Protein AF-0000000076576429 (afdb_homodimer)

Structure (mmCIF, N/CA/C/O backbone):
data_AF-0000000076576429-model_v1
#
loop_
_entity.id
_entity.type
_entity.pdbx_description
1 polymer 'Strictosidine synthase conserved region domain-containing protein'
#
loop_
_atom_site.group_PDB
_atom_site.id
_atom_site.type_symbol
_atom_site.label_atom_id
_atom_site.label_alt_id
_atom_site.label_comp_id
_atom_site.label_asym_id
_atom_site.label_entity_id
_atom_site.label_seq_id
_atom_site.pdbx_PDB_ins_code
_atom_site.Cartn_x
_atom_site.Cartn_y
_atom_site.Cartn_z
_atom_site.occupancy
_atom_site.B_iso_or_equiv
_atom_site.auth_seq_id
_atom_site.auth_comp_id
_atom_site.auth_asym_id
_atom_site.auth_atom_id
_atom_site.pdbx_PDB_model_num
ATOM 1 N N . MET A 1 1 ? 5.703 -32.75 40.812 1 43.19 1 MET A N 1
ATOM 2 C CA . MET A 1 1 ? 4.398 -32.125 41.062 1 43.19 1 MET A CA 1
ATOM 3 C C . MET A 1 1 ? 4.242 -30.859 40.219 1 43.19 1 MET A C 1
ATOM 5 O O . MET A 1 1 ? 3.201 -30.641 39.594 1 43.19 1 MET A O 1
ATOM 9 N N . ILE A 1 2 ? 5.242 -30.125 40.125 1 44.12 2 ILE A N 1
ATOM 10 C CA . ILE A 1 2 ? 5.215 -28.875 39.375 1 44.12 2 ILE A CA 1
ATOM 11 C C . ILE A 1 2 ? 5.219 -29.188 37.875 1 44.12 2 ILE A C 1
ATOM 13 O O . ILE A 1 2 ? 4.469 -28.578 37.094 1 44.12 2 ILE A O 1
ATOM 17 N N . ALA A 1 3 ? 5.945 -30.141 37.562 1 50.12 3 ALA A N 1
ATOM 18 C CA . ALA A 1 3 ? 6 -30.531 36.156 1 50.12 3 ALA A CA 1
ATOM 19 C C . ALA A 1 3 ? 4.66 -31.094 35.688 1 50.12 3 ALA A C 1
ATOM 21 O O . ALA A 1 3 ? 4.203 -30.781 34.594 1 50.12 3 ALA A O 1
ATOM 22 N N . ALA A 1 4 ? 4.121 -31.875 36.469 1 50.88 4 ALA A N 1
ATOM 23 C CA . ALA A 1 4 ? 2.797 -32.406 36.156 1 50.88 4 ALA A CA 1
ATOM 24 C C . ALA A 1 4 ? 1.758 -31.297 36.094 1 50.88 4 ALA A C 1
ATOM 26 O O . ALA A 1 4 ? 0.893 -31.297 35.219 1 50.88 4 ALA A O 1
ATOM 27 N N . ALA A 1 5 ? 1.885 -30.344 36.906 1 49 5 ALA A N 1
ATOM 28 C CA . ALA A 1 5 ? 0.954 -29.219 36.938 1 49 5 ALA A CA 1
ATOM 29 C C . ALA A 1 5 ? 1.149 -28.328 35.719 1 49 5 ALA A C 1
ATOM 31 O O . ALA A 1 5 ? 0.177 -27.906 35.094 1 49 5 ALA A O 1
ATOM 32 N N . ALA A 1 6 ? 2.373 -28.156 35.469 1 51.97 6 ALA A N 1
ATOM 33 C CA . ALA A 1 6 ? 2.682 -27.391 34.25 1 51.97 6 ALA A CA 1
ATOM 34 C C . ALA A 1 6 ? 2.156 -28.109 33.031 1 51.97 6 ALA A C 1
ATOM 36 O O . ALA A 1 6 ? 1.621 -27.469 32.094 1 51.97 6 ALA A O 1
ATOM 37 N N . GLY A 1 7 ? 2.363 -29.328 33.062 1 49.78 7 GLY A N 1
ATOM 38 C CA . GLY A 1 7 ? 1.815 -30.141 31.969 1 49.78 7 GLY A CA 1
ATOM 39 C C . GLY A 1 7 ? 0.304 -30.062 31.875 1 49.78 7 GLY A C 1
ATOM 40 O O . GLY A 1 7 ? -0.246 -29.953 30.781 1 49.78 7 GLY A O 1
ATOM 41 N N . ALA A 1 8 ? -0.265 -30.125 33.031 1 54.22 8 ALA A N 1
ATOM 42 C CA . ALA A 1 8 ? -1.723 -30.047 33.062 1 54.22 8 ALA A CA 1
ATOM 43 C C . ALA A 1 8 ? -2.207 -28.672 32.594 1 54.22 8 ALA A C 1
ATOM 45 O O . ALA A 1 8 ? -3.197 -28.578 31.859 1 54.22 8 ALA A O 1
ATOM 46 N N . VAL A 1 9 ? -1.58 -27.703 33.031 1 51.47 9 VAL A N 1
ATOM 47 C CA . VAL A 1 9 ? -1.921 -26.344 32.594 1 51.47 9 VAL A CA 1
ATOM 48 C C . VAL A 1 9 ? -1.703 -26.219 31.094 1 51.47 9 VAL A C 1
ATOM 50 O O . VAL A 1 9 ? -2.545 -25.656 30.391 1 51.47 9 VAL A O 1
ATOM 53 N N . LEU A 1 10 ? -0.595 -26.734 30.734 1 53.44 10 LEU A N 1
ATOM 54 C CA . LEU A 1 10 ? -0.336 -26.719 29.297 1 53.44 10 LEU A CA 1
ATOM 55 C C . LEU A 1 10 ? -1.405 -27.516 28.547 1 53.44 10 LEU A C 1
ATOM 57 O O . LEU A 1 10 ? -1.89 -27.062 27.5 1 53.44 10 LEU A O 1
ATOM 61 N N . LEU A 1 11 ? -1.651 -28.672 29.172 1 55.16 11 LEU A N 1
ATOM 62 C CA . LEU A 1 11 ? -2.707 -29.469 28.562 1 55.16 11 LEU A CA 1
ATOM 63 C C . LEU A 1 11 ? -4.035 -28.734 28.578 1 55.16 11 LEU A C 1
ATOM 65 O O . LEU A 1 11 ? -4.785 -28.766 27.609 1 55.16 11 LEU A O 1
ATOM 69 N N . ALA A 1 12 ? -4.352 -28.109 29.688 1 52.97 12 ALA A N 1
ATOM 70 C CA . ALA A 1 12 ? -5.59 -27.344 29.797 1 52.97 12 ALA A CA 1
ATOM 71 C C . ALA A 1 12 ? -5.598 -26.188 28.812 1 52.97 12 ALA A C 1
ATOM 73 O O . ALA A 1 12 ? -6.625 -25.906 28.172 1 52.97 12 ALA A O 1
ATOM 74 N N . LEU A 1 13 ? -4.477 -25.609 28.75 1 53.78 13 LEU A N 1
ATOM 75 C CA . LEU A 1 13 ? -4.371 -24.516 27.797 1 53.78 13 LEU A CA 1
ATOM 76 C C . LEU A 1 13 ? -4.531 -25.031 26.359 1 53.78 13 LEU A C 1
ATOM 78 O O . LEU A 1 13 ? -5.215 -24.406 25.547 1 53.78 13 LEU A O 1
ATOM 82 N N . LEU A 1 14 ? -4.004 -26.219 26.203 1 56.22 14 LEU A N 1
ATOM 83 C CA . LEU A 1 14 ? -4.113 -26.844 24.891 1 56.22 14 LEU A CA 1
ATOM 84 C C . LEU A 1 14 ? -5.555 -27.219 24.578 1 56.22 14 LEU A C 1
ATOM 86 O O . LEU A 1 14 ? -6.027 -27.016 23.453 1 56.22 14 LEU A O 1
ATOM 90 N N . VAL A 1 15 ? -6.16 -27.766 25.625 1 54.12 15 VAL A N 1
ATOM 91 C CA . VAL A 1 15 ? -7.57 -28.109 25.484 1 54.12 15 VAL A CA 1
ATOM 92 C C . VAL A 1 15 ? -8.398 -26.844 25.281 1 54.12 15 VAL A C 1
ATOM 94 O O . VAL A 1 15 ? -9.297 -26.828 24.438 1 54.12 15 VAL A O 1
ATOM 97 N N . ALA A 1 16 ? -8.047 -25.844 26.031 1 53.28 16 ALA A N 1
ATOM 98 C CA . ALA A 1 16 ? -8.789 -24.578 25.906 1 53.28 16 ALA A CA 1
ATOM 99 C C . ALA A 1 16 ? -8.609 -23.969 24.531 1 53.28 16 ALA A C 1
ATOM 101 O O . ALA A 1 16 ? -9.555 -23.422 23.953 1 53.28 16 ALA A O 1
ATOM 102 N N . VAL A 1 17 ? -7.496 -24.125 24.094 1 52.84 17 VAL A N 1
ATOM 103 C CA . VAL A 1 17 ? -7.234 -23.641 22.734 1 52.84 17 VAL A CA 1
ATOM 104 C C . VAL A 1 17 ? -8.016 -24.469 21.734 1 52.84 17 VAL A C 1
ATOM 106 O O . VAL A 1 17 ? -8.648 -23.922 20.812 1 52.84 17 VAL A O 1
ATOM 109 N N . GLU A 1 18 ? -8.055 -25.781 22.016 1 56.34 18 GLU A N 1
ATOM 110 C CA . GLU A 1 18 ? -8.758 -26.688 21.109 1 56.34 18 GLU A CA 1
ATOM 111 C C . GLU A 1 18 ? -10.258 -26.422 21.125 1 56.34 18 GLU A C 1
ATOM 113 O O . GLU A 1 18 ? -10.922 -26.516 20.094 1 56.34 18 GLU A O 1
ATOM 118 N N . LEU A 1 19 ? -10.617 -26.062 22.297 1 51.12 19 LEU A N 1
ATOM 119 C CA . LEU A 1 19 ? -12.047 -25.828 22.453 1 51.12 19 LEU A CA 1
ATOM 120 C C . LEU A 1 19 ? -12.422 -24.391 22.078 1 51.12 19 LEU A C 1
ATOM 122 O O . LEU A 1 19 ? -13.586 -24.016 22.172 1 51.12 19 LEU A O 1
ATOM 126 N N . GLY A 1 20 ? -11.453 -23.641 21.609 1 51.69 20 GLY A N 1
ATOM 127 C CA . GLY A 1 20 ? -11.703 -22.281 21.141 1 51.69 20 GLY A CA 1
ATOM 128 C C . GLY A 1 20 ? -11.945 -21.297 22.25 1 51.69 20 GLY A C 1
ATOM 129 O O . GLY A 1 20 ? -12.539 -20.234 22.031 1 51.69 20 GLY A O 1
ATOM 130 N N . GLN A 1 21 ? -11.742 -21.578 23.453 1 48.75 21 GLN A N 1
ATOM 131 C CA . GLN A 1 21 ? -12.078 -20.75 24.594 1 48.75 21 GLN A CA 1
ATOM 132 C C . GLN A 1 21 ? -11.023 -19.672 24.828 1 48.75 21 GLN A C 1
ATOM 134 O O . GLN A 1 21 ? -11.289 -18.656 25.484 1 48.75 21 GLN A O 1
ATOM 139 N N . VAL A 1 22 ? -9.922 -19.891 24.375 1 48.19 22 VAL A N 1
ATOM 140 C CA . VAL A 1 22 ? -8.859 -18.922 24.531 1 48.19 22 VAL A CA 1
ATOM 141 C C . VAL A 1 22 ? -8.422 -18.391 23.172 1 48.19 22 VAL A C 1
ATOM 143 O O . VAL A 1 22 ? -8.016 -19.172 22.297 1 48.19 22 VAL A O 1
ATOM 146 N N . PRO A 1 23 ? -8.797 -17.141 23 1 52.28 23 PRO A N 1
ATOM 147 C CA . PRO A 1 23 ? -8.242 -16.578 21.766 1 52.28 23 PRO A CA 1
ATOM 148 C C . PRO A 1 23 ? -6.723 -16.703 21.703 1 52.28 23 PRO A C 1
ATOM 150 O O . PRO A 1 23 ? -6.031 -16.453 22.688 1 52.28 23 PRO A O 1
ATOM 153 N N . VAL A 1 24 ? -6.277 -17.703 20.922 1 48.22 24 VAL A N 1
ATOM 154 C CA . VAL A 1 24 ? -4.836 -17.797 20.703 1 48.22 24 VAL A CA 1
ATOM 155 C C . VAL A 1 24 ? -4.402 -16.797 19.641 1 48.22 24 VAL A C 1
ATOM 157 O O . VAL A 1 24 ? -5.008 -16.719 18.578 1 48.22 24 VAL A O 1
ATOM 160 N N . ARG A 1 25 ? -3.643 -15.938 20.141 1 53.28 25 ARG A N 1
ATOM 161 C CA . ARG A 1 25 ? -3.027 -14.992 19.219 1 53.28 25 ARG A CA 1
ATOM 162 C C . ARG A 1 25 ? -2.129 -15.703 18.203 1 53.28 25 ARG A C 1
ATOM 164 O O . ARG A 1 25 ? -1.269 -16.5 18.594 1 53.28 25 ARG A O 1
ATOM 171 N N . LEU A 1 26 ? -2.654 -15.719 16.922 1 52.88 26 LEU A N 1
ATOM 172 C CA . LEU A 1 26 ? -1.774 -16.234 15.875 1 52.88 26 LEU A CA 1
ATOM 173 C C . LEU A 1 26 ? -0.522 -15.375 15.742 1 52.88 26 LEU A C 1
ATOM 175 O O . LEU A 1 26 ? -0.551 -14.18 16.047 1 52.88 26 LEU A O 1
ATOM 179 N N . PRO A 1 27 ? 0.664 -16.094 15.578 1 50.97 27 PRO A N 1
ATOM 180 C CA . PRO A 1 27 ? 1.959 -15.414 15.625 1 50.97 27 PRO A CA 1
ATOM 181 C C . PRO A 1 27 ? 2.059 -14.273 14.609 1 50.97 27 PRO A C 1
ATOM 183 O O . PRO A 1 27 ? 2.986 -13.469 14.672 1 50.97 27 PRO A O 1
ATOM 186 N N . PHE A 1 28 ? 1.238 -14.273 13.469 1 57.56 28 PHE A N 1
ATOM 187 C CA . PHE A 1 28 ? 1.43 -13.273 12.43 1 57.56 28 PHE A CA 1
ATOM 188 C C . PHE A 1 28 ? 0.095 -12.867 11.812 1 57.56 28 PHE A C 1
ATOM 190 O O . PHE A 1 28 ? -0.851 -13.656 11.797 1 57.56 28 PHE A O 1
ATOM 197 N N . PRO A 1 29 ? 0.145 -11.805 11.062 1 54.5 29 PRO A N 1
ATOM 198 C CA . PRO A 1 29 ? 0.765 -10.5 11.312 1 54.5 29 PRO A CA 1
ATOM 199 C C . PRO A 1 29 ? 0.392 -9.93 12.68 1 54.5 29 PRO A C 1
ATOM 201 O O . PRO A 1 29 ? -0.691 -10.211 13.195 1 54.5 29 PRO A O 1
ATOM 204 N N . PRO A 1 30 ? 1.277 -9.453 13.336 1 46.16 30 PRO A N 1
ATOM 205 C CA . PRO A 1 30 ? 0.978 -8.906 14.656 1 46.16 30 PRO A CA 1
ATOM 206 C C . PRO A 1 30 ? -0.176 -7.906 14.633 1 46.16 30 PRO A C 1
ATOM 208 O O . PRO A 1 30 ? -0.297 -7.121 13.688 1 46.16 30 PRO A O 1
ATOM 211 N N . GLY A 1 31 ? -1.103 -7.965 15.492 1 46.53 31 GLY A N 1
ATOM 212 C CA . GLY A 1 31 ? -2.141 -6.977 15.734 1 46.53 31 GLY A CA 1
ATOM 213 C C . GLY A 1 31 ? -3.475 -7.348 15.117 1 46.53 31 GLY A C 1
ATOM 214 O O . GLY A 1 31 ? -4.496 -6.715 15.398 1 46.53 31 GLY A O 1
ATOM 215 N N . VAL A 1 32 ? -3.23 -8.203 14.133 1 54.66 32 VAL A N 1
ATOM 216 C CA . VAL A 1 32 ? -4.508 -8.609 13.555 1 54.66 32 VAL A CA 1
ATOM 217 C C . VAL A 1 32 ? -5.02 -9.859 14.273 1 54.66 32 VAL A C 1
ATOM 219 O O . VAL A 1 32 ? -4.27 -10.812 14.477 1 54.66 32 VAL A O 1
ATOM 222 N N . GLU A 1 33 ? -6.043 -9.617 14.898 1 57.88 33 GLU A N 1
ATOM 223 C CA . GLU A 1 33 ? -6.676 -10.773 15.531 1 57.88 33 GLU A CA 1
ATOM 224 C C . GLU A 1 33 ? -7.504 -11.57 14.523 1 57.88 33 GLU A C 1
ATOM 226 O O . GLU A 1 33 ? -8.297 -11 13.781 1 57.88 33 GLU A O 1
ATOM 231 N N . TYR A 1 34 ? -6.898 -12.742 14.328 1 63.47 34 TYR A N 1
ATOM 232 C CA . TYR A 1 34 ? -7.695 -13.625 13.484 1 63.47 34 TYR A CA 1
ATOM 233 C C . TYR A 1 34 ? -8.492 -14.609 14.336 1 63.47 34 TYR A C 1
ATOM 235 O O . TYR A 1 34 ? -8.039 -15.039 15.398 1 63.47 34 TYR A O 1
ATOM 243 N N . ASP A 1 35 ? -9.703 -14.742 13.844 1 63.16 35 ASP A N 1
ATOM 244 C CA . ASP A 1 35 ? -10.516 -15.766 14.492 1 63.16 35 ASP A CA 1
ATOM 245 C C . ASP A 1 35 ? -9.992 -17.172 14.18 1 63.16 35 ASP A C 1
ATOM 247 O O . ASP A 1 35 ? -9.969 -17.578 13.023 1 63.16 35 ASP A O 1
ATOM 251 N N . TYR A 1 36 ? -9.586 -17.844 15.227 1 65.06 36 TYR A N 1
ATOM 252 C CA . TYR A 1 36 ? -9.07 -19.188 15 1 65.06 36 TYR A CA 1
ATOM 253 C C . TYR A 1 36 ? -10.094 -20.234 15.398 1 65.06 36 TYR A C 1
ATOM 255 O O . TYR A 1 36 ? -9.852 -21.438 15.266 1 65.06 36 TYR A O 1
ATOM 263 N N . MET A 1 37 ? -11.188 -19.781 15.742 1 67.06 37 MET A N 1
ATOM 264 C CA . MET A 1 37 ? -12.18 -20.734 16.219 1 67.06 37 MET A CA 1
ATOM 265 C C . MET A 1 37 ? -13.172 -21.094 15.117 1 67.06 37 MET A C 1
ATOM 267 O O . MET A 1 37 ? -14.047 -21.938 15.312 1 67.06 37 MET A O 1
ATOM 271 N N . ALA A 1 38 ? -12.883 -20.531 14.094 1 76.88 38 ALA A N 1
ATOM 272 C CA . ALA A 1 38 ? -13.82 -20.797 13.008 1 76.88 38 ALA A CA 1
ATOM 273 C C . ALA A 1 38 ? -13.719 -22.234 12.523 1 76.88 38 ALA A C 1
ATOM 275 O O . ALA A 1 38 ? -12.633 -22.828 12.562 1 76.88 38 ALA A O 1
ATOM 276 N N . GLU A 1 39 ? -14.875 -22.828 12.148 1 84.12 39 GLU A N 1
ATOM 277 C CA . GLU A 1 39 ? -14.891 -24.172 11.555 1 84.12 39 GLU A CA 1
ATOM 278 C C . GLU A 1 39 ? -14.57 -24.109 10.062 1 84.12 39 GLU A C 1
ATOM 280 O O . GLU A 1 39 ? -15.055 -23.234 9.352 1 84.12 39 GLU A O 1
ATOM 285 N N . PRO A 1 40 ? -13.688 -25.062 9.719 1 89.81 40 PRO A N 1
ATOM 286 C CA . PRO A 1 40 ? -13.406 -25.078 8.281 1 89.81 40 PRO A CA 1
ATOM 287 C C . PRO A 1 40 ? -14.625 -25.469 7.453 1 89.81 40 PRO A C 1
ATOM 289 O O . PRO A 1 40 ? -15.523 -26.172 7.949 1 89.81 40 PRO A O 1
ATOM 292 N N . PRO A 1 41 ? -14.68 -24.984 6.227 1 92.5 41 PRO A N 1
ATOM 293 C CA . PRO A 1 41 ? -15.75 -25.469 5.355 1 92.5 41 PRO A CA 1
ATOM 294 C C . PRO A 1 41 ? -15.781 -27 5.277 1 92.5 41 PRO A C 1
ATOM 296 O O . PRO A 1 41 ? -14.734 -27.641 5.258 1 92.5 41 PRO A O 1
ATOM 299 N N . PRO A 1 42 ? -17 -27.516 5.199 1 91.25 42 PRO A N 1
ATOM 300 C CA . PRO A 1 42 ? -17.125 -28.969 5.207 1 91.25 42 PRO A CA 1
ATOM 301 C C . PRO A 1 42 ? -16.359 -29.641 4.066 1 91.25 42 PRO A C 1
ATOM 303 O O . PRO A 1 42 ? -16.406 -29.156 2.928 1 91.25 42 PRO A O 1
ATOM 306 N N . GLY A 1 43 ? -15.648 -30.656 4.379 1 91 43 GLY A N 1
ATOM 307 C CA . GLY A 1 43 ? -15.023 -31.5 3.373 1 91 43 GLY A CA 1
ATOM 308 C C . GLY A 1 43 ? -13.68 -30.969 2.9 1 91 43 GLY A C 1
ATOM 309 O O . GLY A 1 43 ? -13.047 -31.578 2.031 1 91 43 GLY A O 1
ATOM 310 N N . THR A 1 44 ? -13.219 -29.922 3.506 1 93.69 44 THR A N 1
ATOM 311 C CA . THR A 1 44 ? -11.984 -29.344 3.008 1 93.69 44 THR A CA 1
ATOM 312 C C . THR A 1 44 ? -10.781 -29.812 3.822 1 93.69 44 THR A C 1
ATOM 314 O O . THR A 1 44 ? -9.641 -29.703 3.383 1 93.69 44 THR A O 1
ATOM 317 N N . LEU A 1 45 ? -11.031 -30.312 4.961 1 92.81 45 LEU A N 1
ATOM 318 C CA . LEU A 1 45 ? -9.992 -30.875 5.809 1 92.81 45 LEU A CA 1
ATOM 319 C C . LEU A 1 45 ? -10.344 -32.312 6.23 1 92.81 45 LEU A C 1
ATOM 321 O O . LEU A 1 45 ? -11.523 -32.625 6.355 1 92.81 45 LEU A O 1
ATOM 325 N N . PRO A 1 46 ? -9.422 -33.219 6.473 1 94 46 PRO A N 1
ATOM 326 C CA . PRO A 1 46 ? -7.977 -32.938 6.457 1 94 46 PRO A CA 1
ATOM 327 C C . PRO A 1 46 ? -7.426 -32.781 5.043 1 94 46 PRO A C 1
ATOM 329 O O . PRO A 1 46 ? -8.062 -33.219 4.074 1 94 46 PRO A O 1
ATOM 332 N N . LEU A 1 47 ? -6.285 -32.219 4.969 1 93.44 47 LEU A N 1
ATOM 333 C CA . LEU A 1 47 ? -5.613 -32.062 3.688 1 93.44 47 LEU A CA 1
ATOM 334 C C . LEU A 1 47 ? -5.125 -33.406 3.158 1 93.44 47 LEU A C 1
ATOM 336 O O . LEU A 1 47 ? -4.691 -34.25 3.932 1 93.44 47 LEU A O 1
ATOM 340 N N . THR A 1 48 ? -5.258 -33.562 1.854 1 92.25 48 THR A N 1
ATOM 341 C CA . THR A 1 48 ? -4.797 -34.781 1.18 1 92.25 48 THR A CA 1
ATOM 342 C C . THR A 1 48 ? -3.848 -34.438 0.036 1 92.25 48 THR A C 1
ATOM 344 O O . THR A 1 48 ? -3.961 -33.344 -0.567 1 92.25 48 THR A O 1
ATOM 347 N N . TRP A 1 49 ? -2.869 -35.281 -0.184 1 91.38 49 TRP A N 1
ATOM 348 C CA . TRP A 1 49 ? -1.892 -35.125 -1.256 1 91.38 49 TRP A CA 1
ATOM 349 C C . TRP A 1 49 ? -1.362 -36.469 -1.718 1 91.38 49 TRP A C 1
ATOM 351 O O . TRP A 1 49 ? -1.777 -37.5 -1.207 1 91.38 49 TRP A O 1
ATOM 361 N N . ASP A 1 50 ? -0.629 -36.406 -2.814 1 90.06 50 ASP A N 1
ATOM 362 C CA . ASP A 1 50 ? 0.004 -37.625 -3.291 1 90.06 50 ASP A CA 1
ATOM 363 C C . ASP A 1 50 ? 1.241 -37.969 -2.463 1 90.06 50 ASP A C 1
ATOM 365 O O . ASP A 1 50 ? 2.365 -37.656 -2.863 1 90.06 50 ASP A O 1
ATOM 369 N N . ALA A 1 51 ? 1.024 -38.656 -1.446 1 80.56 51 ALA A N 1
ATOM 370 C CA . ALA A 1 51 ? 2.088 -39 -0.504 1 80.56 51 ALA A CA 1
ATOM 371 C C . ALA A 1 51 ? 3.07 -40 -1.12 1 80.56 51 ALA A C 1
ATOM 373 O O . ALA A 1 51 ? 4.184 -40.156 -0.619 1 80.56 51 ALA A O 1
ATOM 374 N N . GLY A 1 52 ? 2.656 -40.625 -2.166 1 79.12 52 GLY A N 1
ATOM 375 C CA . GLY A 1 52 ? 3.498 -41.594 -2.812 1 79.12 52 GLY A CA 1
ATOM 376 C C . GLY A 1 52 ? 4.355 -41.031 -3.924 1 79.12 52 GLY A C 1
ATOM 377 O O . GLY A 1 52 ? 5.211 -41.719 -4.48 1 79.12 52 GLY A O 1
ATOM 378 N N . PHE A 1 53 ? 4.145 -39.75 -4.133 1 84.12 53 PHE A N 1
ATOM 379 C CA . PHE A 1 53 ? 4.91 -39.125 -5.207 1 84.12 53 PHE A CA 1
ATOM 380 C C . PHE A 1 53 ? 6.387 -39.031 -4.836 1 84.12 53 PHE A C 1
ATOM 382 O O . PHE A 1 53 ? 6.727 -38.594 -3.732 1 84.12 53 PHE A O 1
ATOM 389 N N . ARG A 1 54 ? 7.277 -39.562 -5.68 1 79.56 54 ARG A N 1
ATOM 390 C CA . ARG A 1 54 ? 8.727 -39.469 -5.523 1 79.56 54 ARG A CA 1
ATOM 391 C C . ARG A 1 54 ? 9.367 -38.812 -6.75 1 79.56 54 ARG A C 1
ATOM 393 O O . ARG A 1 54 ? 9.039 -39.156 -7.883 1 79.56 54 ARG A O 1
ATOM 400 N N . VAL A 1 55 ? 10.102 -37.812 -6.379 1 80.06 55 VAL A N 1
ATOM 401 C CA . VAL A 1 55 ? 10.844 -37.188 -7.48 1 80.06 55 VAL A CA 1
ATOM 402 C C . VAL A 1 55 ? 12.016 -38.094 -7.867 1 80.06 55 VAL A C 1
ATOM 404 O O . VAL A 1 55 ? 12.992 -38.219 -7.113 1 80.06 55 VAL A O 1
ATOM 407 N N . GLU A 1 56 ? 11.867 -38.719 -8.977 1 81.06 56 GLU A N 1
ATOM 408 C CA . GLU A 1 56 ? 12.945 -39.562 -9.453 1 81.06 56 GLU A CA 1
ATOM 409 C C . GLU A 1 56 ? 13.883 -38.812 -10.383 1 81.06 56 GLU A C 1
ATOM 411 O O . GLU A 1 56 ? 15.086 -39.094 -10.422 1 81.06 56 GLU A O 1
ATOM 416 N N . ASP A 1 57 ? 13.344 -37.844 -10.93 1 85.44 57 ASP A N 1
ATOM 417 C CA . ASP A 1 57 ? 14.125 -37.062 -11.883 1 85.44 57 ASP A CA 1
ATOM 418 C C . ASP A 1 57 ? 15.117 -36.156 -11.164 1 85.44 57 ASP A C 1
ATOM 420 O O . ASP A 1 57 ? 14.805 -35.594 -10.109 1 85.44 57 ASP A O 1
ATOM 424 N N . ASP A 1 58 ? 16.344 -36.031 -11.734 1 90.25 58 ASP A N 1
ATOM 425 C CA . ASP A 1 58 ? 17.375 -35.188 -11.18 1 90.25 58 ASP A CA 1
ATOM 426 C C . ASP A 1 58 ? 18.109 -34.406 -12.281 1 90.25 58 ASP A C 1
ATOM 428 O O . ASP A 1 58 ? 19.328 -34.219 -12.227 1 90.25 58 ASP A O 1
ATOM 432 N N . SER A 1 59 ? 17.359 -33.969 -13.211 1 90.69 59 SER A N 1
ATOM 433 C CA . SER A 1 59 ? 17.938 -33.344 -14.398 1 90.69 59 SER A CA 1
ATOM 434 C C . SER A 1 59 ? 18.219 -31.875 -14.156 1 90.69 59 SER A C 1
ATOM 436 O O . SER A 1 59 ? 19.031 -31.266 -14.859 1 90.69 59 SER A O 1
ATOM 438 N N . LEU A 1 60 ? 17.672 -31.281 -13.203 1 93.31 60 LEU A N 1
ATOM 439 C CA . LEU A 1 60 ? 17.703 -29.828 -13.062 1 93.31 60 LEU A CA 1
ATOM 440 C C . LEU A 1 60 ? 19.078 -29.344 -12.625 1 93.31 60 LEU A C 1
ATOM 442 O O . LEU A 1 60 ? 19.594 -28.359 -13.156 1 93.31 60 LEU A O 1
ATOM 446 N N . PRO A 1 61 ? 19.766 -30.062 -11.719 1 91.5 61 PRO A N 1
ATOM 447 C CA . PRO A 1 61 ? 21.016 -29.516 -11.188 1 91.5 61 PRO A CA 1
ATOM 448 C C . PRO A 1 61 ? 22.062 -29.266 -12.273 1 91.5 61 PRO A C 1
ATOM 450 O O . PRO A 1 61 ? 22.719 -28.219 -12.281 1 91.5 61 PRO A O 1
ATOM 453 N N . ASN A 1 62 ? 22.141 -30.141 -13.195 1 92.75 62 ASN A N 1
ATOM 454 C CA . ASN A 1 62 ? 23.203 -30.031 -14.195 1 92.75 62 ASN A CA 1
ATOM 455 C C . ASN A 1 62 ? 22.75 -29.219 -15.406 1 92.75 62 ASN A C 1
ATOM 457 O O . ASN A 1 62 ? 23.547 -28.969 -16.312 1 92.75 62 ASN A O 1
ATOM 461 N N . ASN A 1 63 ? 21.562 -28.75 -15.391 1 95.62 63 ASN A N 1
ATOM 462 C CA . ASN A 1 63 ? 21.047 -28.062 -16.578 1 95.62 63 ASN A CA 1
ATOM 463 C C . ASN A 1 63 ? 20.469 -26.688 -16.219 1 95.62 63 ASN A C 1
ATOM 465 O O . ASN A 1 63 ? 19.672 -26.141 -16.969 1 95.62 63 ASN A O 1
ATOM 469 N N . THR A 1 64 ? 20.797 -26.234 -15.062 1 95.25 64 THR A N 1
ATOM 470 C CA . THR A 1 64 ? 20.328 -24.938 -14.609 1 95.25 64 THR A CA 1
ATOM 471 C C . THR A 1 64 ? 21.516 -23.984 -14.391 1 95.25 64 THR A C 1
ATOM 473 O O . THR A 1 64 ? 22.5 -24.359 -13.75 1 95.25 64 THR A O 1
ATOM 476 N N . LYS A 1 65 ? 21.453 -22.828 -14.977 1 93.56 65 LYS A N 1
ATOM 477 C CA . LYS A 1 65 ? 22.422 -21.75 -14.766 1 93.56 65 LYS A CA 1
ATOM 478 C C . LYS A 1 65 ? 21.766 -20.516 -14.164 1 93.56 65 LYS A C 1
ATOM 480 O O . LYS A 1 65 ? 20.625 -20.188 -14.492 1 93.56 65 LYS A O 1
ATOM 485 N N . TYR A 1 66 ? 22.484 -19.828 -13.297 1 94 66 TYR A N 1
ATOM 486 C CA . TYR A 1 66 ? 21.984 -18.609 -12.695 1 94 66 TYR A CA 1
ATOM 487 C C . TYR A 1 66 ? 22.469 -17.391 -13.469 1 94 66 TYR A C 1
ATOM 489 O O . TYR A 1 66 ? 23.656 -17.281 -13.789 1 94 66 TYR A O 1
ATOM 497 N N . ILE A 1 67 ? 21.547 -16.547 -13.727 1 93.69 67 ILE A N 1
ATOM 498 C CA . ILE A 1 67 ? 21.906 -15.258 -14.328 1 93.69 67 ILE A CA 1
ATOM 499 C C . ILE A 1 67 ? 21.625 -14.125 -13.344 1 93.69 67 ILE A C 1
ATOM 501 O O . ILE A 1 67 ? 20.844 -14.305 -12.391 1 93.69 67 ILE A O 1
ATOM 505 N N . LEU A 1 68 ? 22.297 -12.961 -13.445 1 93.19 68 LEU A N 1
ATOM 506 C CA . LEU A 1 68 ? 22.078 -11.742 -12.688 1 93.19 68 LEU A CA 1
ATOM 507 C C . LEU A 1 68 ? 22.297 -11.984 -11.195 1 93.19 68 LEU A C 1
ATOM 509 O O . LEU A 1 68 ? 21.641 -11.367 -10.359 1 93.19 68 LEU A O 1
ATOM 513 N N . GLN A 1 69 ? 23.062 -12.945 -10.727 1 90.56 69 GLN A N 1
ATOM 514 C CA . GLN A 1 69 ? 23.266 -13.398 -9.352 1 90.56 69 GLN A CA 1
ATOM 515 C C . GLN A 1 69 ? 23.719 -12.25 -8.453 1 90.56 69 GLN A C 1
ATOM 517 O O . GLN A 1 69 ? 23.328 -12.18 -7.285 1 90.56 69 GLN A O 1
ATOM 522 N N . ASP A 1 70 ? 24.469 -11.328 -8.797 1 85.38 70 ASP A N 1
ATOM 523 C CA . ASP A 1 70 ? 24.969 -10.258 -7.938 1 85.38 70 ASP A CA 1
ATOM 524 C C . ASP A 1 70 ? 24.219 -8.953 -8.203 1 85.38 70 ASP A C 1
ATOM 526 O O . ASP A 1 70 ? 24.625 -7.891 -7.723 1 85.38 70 ASP A O 1
ATOM 530 N N . GLN A 1 71 ? 23.078 -9.172 -8.75 1 89.44 71 GLN A N 1
ATOM 531 C CA . GLN A 1 71 ? 22.391 -7.945 -9.148 1 89.44 71 GLN A CA 1
ATOM 532 C C . GLN A 1 71 ? 20.969 -7.91 -8.609 1 89.44 71 GLN A C 1
ATOM 534 O O . GLN A 1 71 ? 20.422 -6.84 -8.32 1 89.44 71 GLN A O 1
ATOM 539 N N . ILE A 1 72 ? 20.391 -9.086 -8.539 1 91.25 72 ILE A N 1
ATOM 540 C CA . ILE A 1 72 ? 18.984 -9.117 -8.141 1 91.25 72 ILE A CA 1
ATOM 541 C C . ILE A 1 72 ? 18.75 -10.289 -7.184 1 91.25 72 ILE A C 1
ATOM 543 O O . ILE A 1 72 ? 19.469 -11.289 -7.234 1 91.25 72 ILE A O 1
ATOM 547 N N . ALA A 1 73 ? 17.781 -10.117 -6.316 1 91.12 73 ALA A N 1
ATOM 548 C CA . ALA A 1 73 ? 17.453 -11.18 -5.371 1 91.12 73 ALA A CA 1
ATOM 549 C C . ALA A 1 73 ? 15.945 -11.289 -5.16 1 91.12 73 ALA A C 1
ATOM 551 O O . ALA A 1 73 ? 15.242 -10.281 -5.133 1 91.12 73 ALA A O 1
ATOM 552 N N . GLY A 1 74 ? 15.539 -12.531 -5 1 92.31 74 GLY A N 1
ATOM 553 C CA . GLY A 1 74 ? 14.164 -12.789 -4.594 1 92.31 74 GLY A CA 1
ATOM 554 C C . GLY A 1 74 ? 13.148 -12.391 -5.648 1 92.31 74 GLY A C 1
ATOM 555 O O . GLY A 1 74 ? 12.188 -11.68 -5.352 1 92.31 74 GLY A O 1
ATOM 556 N N . VAL A 1 75 ? 13.414 -12.812 -6.855 1 94.62 75 VAL A N 1
ATOM 557 C CA . VAL A 1 75 ? 12.477 -12.57 -7.945 1 94.62 75 VAL A CA 1
ATOM 558 C C . VAL A 1 75 ? 11.461 -13.703 -8.016 1 94.62 75 VAL A C 1
ATOM 560 O O . VAL A 1 75 ? 11.766 -14.797 -8.5 1 94.62 75 VAL A O 1
ATOM 563 N N . GLU A 1 76 ? 10.305 -13.422 -7.516 1 95.56 76 GLU A N 1
ATOM 564 C CA . GLU A 1 76 ? 9.289 -14.469 -7.438 1 95.56 76 GLU A CA 1
ATOM 565 C C . GLU A 1 76 ? 8.797 -14.867 -8.82 1 95.56 76 GLU A C 1
ATOM 567 O O . GLU A 1 76 ? 8.453 -16.031 -9.055 1 95.56 76 GLU A O 1
ATOM 572 N N . THR A 1 77 ? 8.695 -13.93 -9.703 1 96.5 77 THR A N 1
ATOM 573 C CA . THR A 1 77 ? 8.266 -14.203 -11.07 1 96.5 77 THR A CA 1
ATOM 574 C C . THR A 1 77 ? 9.141 -13.461 -12.07 1 96.5 77 THR A C 1
ATOM 576 O O . THR A 1 77 ? 9.438 -12.273 -11.891 1 96.5 77 THR A O 1
ATOM 579 N N . VAL A 1 78 ? 9.523 -14.188 -13.094 1 96.44 78 VAL A N 1
ATOM 580 C CA . VAL A 1 78 ? 10.25 -13.602 -14.211 1 96.44 78 VAL A CA 1
ATOM 581 C C . VAL A 1 78 ? 9.305 -13.375 -15.391 1 96.44 78 VAL A C 1
ATOM 583 O O . VAL A 1 78 ? 8.812 -14.336 -15.984 1 96.44 78 VAL A O 1
ATOM 586 N N . ALA A 1 79 ? 9.117 -12.164 -15.758 1 96.81 79 ALA A N 1
ATOM 587 C CA . ALA A 1 79 ? 8.242 -11.859 -16.891 1 96.81 79 ALA A CA 1
ATOM 588 C C . ALA A 1 79 ? 9.023 -11.867 -18.203 1 96.81 79 ALA A C 1
ATOM 590 O O . ALA A 1 79 ? 10.039 -11.18 -18.328 1 96.81 79 ALA A O 1
ATOM 591 N N . LEU A 1 80 ? 8.531 -12.656 -19.094 1 95.69 80 LEU A N 1
ATOM 592 C CA . LEU A 1 80 ? 9.148 -12.695 -20.406 1 95.69 80 LEU A CA 1
ATOM 593 C C . LEU A 1 80 ? 8.477 -11.695 -21.344 1 95.69 80 LEU A C 1
ATOM 595 O O . LEU A 1 80 ? 7.246 -11.672 -21.469 1 95.69 80 LEU A O 1
ATOM 599 N N . GLY A 1 81 ? 9.281 -10.875 -21.891 1 90.25 81 GLY A N 1
ATOM 600 C CA . GLY A 1 81 ? 8.758 -9.852 -22.781 1 90.25 81 GLY A CA 1
ATOM 601 C C . GLY A 1 81 ? 9.109 -10.102 -24.234 1 90.25 81 GLY A C 1
ATOM 602 O O . GLY A 1 81 ? 9.633 -11.164 -24.578 1 90.25 81 GLY A O 1
ATOM 603 N N . PRO A 1 82 ? 8.695 -9.008 -25.016 1 82.56 82 PRO A N 1
ATOM 604 C CA . PRO A 1 82 ? 9.055 -9.094 -26.422 1 82.56 82 PRO A CA 1
ATOM 605 C C . PRO A 1 82 ? 10.57 -9.07 -26.656 1 82.56 82 PRO A C 1
ATOM 607 O O . PRO A 1 82 ? 11.305 -8.5 -25.844 1 82.56 82 PRO A O 1
ATOM 610 N N . GLU A 1 83 ? 11.062 -9.711 -27.656 1 80.5 83 GLU A N 1
ATOM 611 C CA . GLU A 1 83 ? 12.453 -9.727 -28.078 1 80.5 83 GLU A CA 1
ATOM 612 C C . GLU A 1 83 ? 13.344 -10.367 -27.016 1 80.5 83 GLU A C 1
ATOM 614 O O . GLU A 1 83 ? 14.555 -10.109 -26.984 1 80.5 83 GLU A O 1
ATOM 619 N N . GLY A 1 84 ? 12.688 -10.977 -26.062 1 84.94 84 GLY A N 1
ATOM 620 C CA . GLY A 1 84 ? 13.461 -11.711 -25.078 1 84.94 84 GLY A CA 1
ATOM 621 C C . GLY A 1 84 ? 13.758 -10.891 -23.828 1 84.94 84 GLY A C 1
ATOM 622 O O . GLY A 1 84 ? 14.492 -11.344 -22.953 1 84.94 84 GLY A O 1
ATOM 623 N N . TRP A 1 85 ? 13.164 -9.773 -23.719 1 89.5 85 TRP A N 1
ATOM 624 C CA . TRP A 1 85 ? 13.336 -8.969 -22.516 1 89.5 85 TRP A CA 1
ATOM 625 C C . TRP A 1 85 ? 12.75 -9.672 -21.297 1 89.5 85 TRP A C 1
ATOM 627 O O . TRP A 1 85 ? 11.828 -10.477 -21.422 1 89.5 85 TRP A O 1
ATOM 637 N N . LEU A 1 86 ? 13.43 -9.336 -20.172 1 94.62 86 LEU A N 1
ATOM 638 C CA . LEU A 1 86 ? 12.898 -9.828 -18.906 1 94.62 86 LEU A CA 1
ATOM 639 C C . LEU A 1 86 ? 12.422 -8.672 -18.031 1 94.62 86 LEU A C 1
ATOM 641 O O . LEU A 1 86 ? 13.062 -7.617 -17.984 1 94.62 86 LEU A O 1
ATOM 645 N N . GLY A 1 87 ? 11.273 -8.734 -17.516 1 94.88 87 GLY A N 1
ATOM 646 C CA . GLY A 1 87 ? 10.812 -7.902 -16.422 1 94.88 87 GLY A CA 1
ATOM 647 C C . GLY A 1 87 ? 10.938 -8.57 -15.07 1 94.88 87 GLY A C 1
ATOM 648 O O . GLY A 1 87 ? 10.43 -9.68 -14.867 1 94.88 87 GLY A O 1
ATOM 649 N N . LEU A 1 88 ? 11.633 -7.918 -14.164 1 94.75 88 LEU A N 1
ATOM 650 C CA . LEU A 1 88 ? 11.953 -8.5 -12.859 1 94.75 88 LEU A CA 1
ATOM 651 C C . LEU A 1 88 ? 11.633 -7.516 -11.734 1 94.75 88 LEU A C 1
ATOM 653 O O . LEU A 1 88 ? 11.852 -6.309 -11.875 1 94.75 88 LEU A O 1
ATOM 657 N N . VAL A 1 89 ? 11.047 -8.055 -10.711 1 93.12 89 VAL A N 1
ATOM 658 C CA . VAL A 1 89 ? 10.891 -7.273 -9.484 1 93.12 89 VAL A CA 1
ATOM 659 C C . VAL A 1 89 ? 11.539 -8.008 -8.312 1 93.12 89 VAL A C 1
ATOM 661 O O . VAL A 1 89 ? 11.156 -9.141 -7.996 1 93.12 89 VAL A O 1
ATOM 664 N N . ASP A 1 90 ? 12.43 -7.395 -7.691 1 91.44 90 ASP A N 1
ATOM 665 C CA . ASP A 1 90 ? 13.148 -8.102 -6.633 1 91.44 90 ASP A CA 1
ATOM 666 C C . ASP A 1 90 ? 12.414 -7.98 -5.297 1 91.44 90 ASP A C 1
ATOM 668 O O . ASP A 1 90 ? 11.359 -7.352 -5.219 1 91.44 90 ASP A O 1
ATOM 672 N N . LYS A 1 91 ? 12.992 -8.578 -4.273 1 89.56 91 LYS A N 1
ATOM 673 C CA . LYS A 1 91 ? 12.32 -8.68 -2.979 1 89.56 91 LYS A CA 1
ATOM 674 C C . LYS A 1 91 ? 12.219 -7.312 -2.307 1 89.56 91 LYS A C 1
ATOM 676 O O . LYS A 1 91 ? 11.469 -7.137 -1.347 1 89.56 91 LYS A O 1
ATOM 681 N N . HIS A 1 92 ? 12.953 -6.344 -2.785 1 84.06 92 HIS A N 1
ATOM 682 C CA . HIS A 1 92 ? 12.93 -5.008 -2.203 1 84.06 92 HIS A CA 1
ATOM 683 C C . HIS A 1 92 ? 11.93 -4.109 -2.928 1 84.06 92 HIS A C 1
ATOM 685 O O . HIS A 1 92 ? 11.648 -2.994 -2.477 1 84.06 92 HIS A O 1
ATOM 691 N N . GLY A 1 93 ? 11.422 -4.582 -3.986 1 88.56 93 GLY A N 1
ATOM 692 C CA . GLY A 1 93 ? 10.438 -3.816 -4.73 1 88.56 93 GLY A CA 1
ATOM 693 C C . GLY A 1 93 ? 11.023 -3.082 -5.918 1 88.56 93 GLY A C 1
ATOM 694 O O . GLY A 1 93 ? 10.312 -2.371 -6.633 1 88.56 93 GLY A O 1
ATOM 695 N N . GLN A 1 94 ? 12.289 -3.26 -6.172 1 90.06 94 GLN A N 1
ATOM 696 C CA . GLN A 1 94 ? 12.898 -2.625 -7.332 1 90.06 94 GLN A CA 1
ATOM 697 C C . GLN A 1 94 ? 12.539 -3.361 -8.617 1 90.06 94 GLN A C 1
ATOM 699 O O . GLN A 1 94 ? 12.664 -4.586 -8.695 1 90.06 94 GLN A O 1
ATOM 704 N N . ILE A 1 95 ? 12.062 -2.574 -9.602 1 92.88 95 ILE A N 1
ATOM 705 C CA . ILE A 1 95 ? 11.766 -3.129 -10.914 1 92.88 95 ILE A CA 1
ATOM 706 C C . ILE A 1 95 ? 13.008 -3.068 -11.797 1 92.88 95 ILE A C 1
ATOM 708 O O . ILE A 1 95 ? 13.695 -2.045 -11.844 1 92.88 95 ILE A O 1
ATOM 712 N N . PHE A 1 96 ? 13.289 -4.172 -12.43 1 92.44 96 PHE A N 1
ATOM 713 C CA . PHE A 1 96 ? 14.398 -4.254 -13.375 1 92.44 96 PHE A CA 1
ATOM 714 C C . PHE A 1 96 ? 13.906 -4.723 -14.734 1 92.44 96 PHE A C 1
ATOM 716 O O . PHE A 1 96 ? 12.953 -5.496 -14.828 1 92.44 96 PHE A O 1
ATOM 723 N N . MET A 1 97 ? 14.562 -4.18 -15.695 1 91.94 97 MET A N 1
ATOM 724 C CA . MET A 1 97 ? 14.508 -4.75 -17.047 1 91.94 97 MET A CA 1
ATOM 725 C C . MET A 1 97 ? 15.867 -5.312 -17.453 1 91.94 97 MET A C 1
ATOM 727 O O . MET A 1 97 ? 16.906 -4.727 -17.141 1 91.94 97 MET A O 1
ATOM 731 N N . ALA A 1 98 ? 15.781 -6.445 -18.047 1 92.88 98 ALA A N 1
ATOM 732 C CA . ALA A 1 98 ? 17.016 -7.051 -18.531 1 92.88 98 ALA A CA 1
ATOM 733 C C . ALA A 1 98 ? 16.891 -7.48 -19.984 1 92.88 98 ALA A C 1
ATOM 735 O O . ALA A 1 98 ? 15.82 -7.926 -20.422 1 92.88 98 ALA A O 1
ATOM 736 N N . GLU A 1 99 ? 17.969 -7.301 -20.672 1 90.25 99 GLU A N 1
ATOM 737 C CA . GLU A 1 99 ? 18.031 -7.703 -22.078 1 90.25 99 GLU A CA 1
ATOM 738 C C . GLU A 1 99 ? 19.109 -8.75 -22.297 1 90.25 99 GLU A C 1
ATOM 740 O O . GLU A 1 99 ? 20.094 -8.805 -21.562 1 90.25 99 GLU A O 1
ATOM 745 N N . PRO A 1 100 ? 18.781 -9.586 -23.328 1 89.25 100 PRO A N 1
ATOM 746 C CA . PRO A 1 100 ? 19.844 -10.539 -23.656 1 89.25 100 PRO A CA 1
ATOM 747 C C . PRO A 1 100 ? 21.141 -9.867 -24.078 1 89.25 100 PRO A C 1
ATOM 749 O O . PRO A 1 100 ? 21.125 -8.844 -24.781 1 89.25 100 PRO A O 1
ATOM 752 N N . ASP A 1 101 ? 22.172 -10.461 -23.547 1 87.12 101 ASP A N 1
ATOM 753 C CA . ASP A 1 101 ? 23.453 -9.914 -23.953 1 87.12 101 ASP A CA 1
ATOM 754 C C . ASP A 1 101 ? 24.094 -10.781 -25.047 1 87.12 101 ASP A C 1
ATOM 756 O O . ASP A 1 101 ? 23.516 -11.789 -25.453 1 87.12 101 ASP A O 1
ATOM 760 N N . ASN A 1 102 ? 25.203 -10.336 -25.547 1 84.12 102 ASN A N 1
ATOM 761 C CA . ASN A 1 102 ? 25.859 -11 -26.672 1 84.12 102 ASN A CA 1
ATOM 762 C C . ASN A 1 102 ? 26.562 -12.281 -26.234 1 84.12 102 ASN A C 1
ATOM 764 O O . ASN A 1 102 ? 26.984 -13.078 -27.078 1 84.12 102 ASN A O 1
ATOM 768 N N . GLN A 1 103 ? 26.641 -12.57 -25 1 81.5 103 GLN A N 1
ATOM 769 C CA . GLN A 1 103 ? 27.359 -13.742 -24.5 1 81.5 103 GLN A CA 1
ATOM 770 C C . GLN A 1 103 ? 26.391 -14.797 -23.984 1 81.5 103 GLN A C 1
ATOM 772 O O . GLN A 1 103 ? 26.797 -15.719 -23.266 1 81.5 103 GLN A O 1
ATOM 777 N N . GLY A 1 104 ? 25.156 -14.672 -24.281 1 76.88 104 GLY A N 1
ATOM 778 C CA . GLY A 1 104 ? 24.156 -15.656 -23.875 1 76.88 104 GLY A CA 1
ATOM 779 C C . GLY A 1 104 ? 23.562 -15.367 -22.5 1 76.88 104 GLY A C 1
ATOM 780 O O . GLY A 1 104 ? 22.734 -16.125 -22.016 1 76.88 104 GLY A O 1
ATOM 781 N N . GLY A 1 105 ? 23.984 -14.281 -21.938 1 86.19 105 GLY A N 1
ATOM 782 C CA . GLY A 1 105 ? 23.453 -13.859 -20.656 1 86.19 105 GLY A CA 1
ATOM 783 C C . GLY A 1 105 ? 22.5 -12.688 -20.75 1 86.19 105 GLY A C 1
ATOM 784 O O . GLY A 1 105 ? 21.797 -12.531 -21.766 1 86.19 105 GLY A O 1
ATOM 785 N N . TYR A 1 106 ? 22.234 -12.117 -19.641 1 92.38 106 TYR A N 1
ATOM 786 C CA . TYR A 1 106 ? 21.359 -10.953 -19.578 1 92.38 106 TYR A CA 1
ATOM 787 C C . TYR A 1 106 ? 22.047 -9.789 -18.875 1 92.38 106 TYR A C 1
ATOM 789 O O . TYR A 1 106 ? 22.891 -10 -18 1 92.38 106 TYR A O 1
ATOM 797 N N . ALA A 1 107 ? 21.703 -8.578 -19.359 1 90.94 107 ALA A N 1
ATOM 798 C CA . ALA A 1 107 ? 22.172 -7.355 -18.703 1 90.94 107 ALA A CA 1
ATOM 799 C C . ALA A 1 107 ? 21 -6.484 -18.266 1 90.94 107 ALA A C 1
ATOM 801 O O . ALA A 1 107 ? 20.047 -6.293 -19.016 1 90.94 107 ALA A O 1
ATOM 802 N N . VAL A 1 108 ? 21.109 -6.016 -17.031 1 88.94 108 VAL A N 1
ATOM 803 C CA . VAL A 1 108 ? 20.078 -5.117 -16.516 1 88.94 108 VAL A CA 1
ATOM 804 C C . VAL A 1 108 ? 20.203 -3.752 -17.188 1 88.94 108 VAL A C 1
ATOM 806 O O . VAL A 1 108 ? 21.312 -3.244 -17.375 1 88.94 108 VAL A O 1
ATOM 809 N N . THR A 1 109 ? 19.078 -3.207 -17.516 1 81.69 109 THR A N 1
ATOM 810 C CA . THR A 1 109 ? 19.078 -1.87 -18.109 1 81.69 109 THR A CA 1
ATOM 811 C C . THR A 1 109 ? 19.438 -0.822 -17.062 1 81.69 109 THR A C 1
ATOM 813 O O . THR A 1 109 ? 19.016 -0.914 -15.906 1 81.69 109 THR A O 1
ATOM 816 N N . PRO A 1 110 ? 20.266 0.105 -17.391 1 71.62 110 PRO A N 1
ATOM 817 C CA . PRO A 1 110 ? 20.812 1.062 -16.422 1 71.62 110 PRO A CA 1
ATOM 818 C C . PRO A 1 110 ? 19.797 2.115 -15.992 1 71.62 110 PRO A C 1
ATOM 820 O O . PRO A 1 110 ? 20.016 2.82 -15.008 1 71.62 110 PRO A O 1
ATOM 823 N N . HIS A 1 111 ? 18.734 2.264 -16.672 1 67 111 HIS A N 1
ATOM 824 C CA . HIS A 1 111 ? 17.875 3.375 -16.266 1 67 111 HIS A CA 1
ATOM 825 C C . HIS A 1 111 ? 17.109 3.043 -14.984 1 67 111 HIS A C 1
ATOM 827 O O . HIS A 1 111 ? 16.766 1.882 -14.742 1 67 111 HIS A O 1
ATOM 833 N N . PRO A 1 112 ? 16.906 4.09 -14.305 1 65.56 112 PRO A N 1
ATOM 834 C CA . PRO A 1 112 ? 16.172 3.896 -13.055 1 65.56 112 PRO A CA 1
ATOM 835 C C . PRO A 1 112 ? 14.711 3.49 -13.281 1 65.56 112 PRO A C 1
ATOM 837 O O . PRO A 1 112 ? 14.031 4.074 -14.133 1 65.56 112 PRO A O 1
ATOM 840 N N . LEU A 1 113 ? 14.336 2.461 -12.828 1 77.75 113 LEU A N 1
ATOM 841 C CA . LEU A 1 113 ? 12.938 2.051 -12.805 1 77.75 113 LEU A CA 1
ATOM 842 C C . LEU A 1 113 ? 12.32 2.314 -11.438 1 77.75 113 LEU A C 1
ATOM 844 O O . LEU A 1 113 ? 13.031 2.439 -10.438 1 77.75 113 LEU A O 1
ATOM 848 N N . PRO A 1 114 ? 10.969 2.611 -11.523 1 83.88 114 PRO A N 1
ATOM 849 C CA . PRO A 1 114 ? 10.297 2.879 -10.25 1 83.88 114 PRO A CA 1
ATOM 850 C C . PRO A 1 114 ? 10.367 1.696 -9.289 1 83.88 114 PRO A C 1
ATOM 852 O O . PRO A 1 114 ? 10.719 0.585 -9.695 1 83.88 114 PRO A O 1
ATOM 855 N N . TRP A 1 115 ? 10.188 2.039 -8.094 1 86.62 115 TRP A N 1
ATOM 856 C CA . TRP A 1 115 ? 10.008 1.026 -7.059 1 86.62 115 TRP A CA 1
ATOM 857 C C . TRP A 1 115 ? 8.531 0.671 -6.891 1 86.62 115 TRP A C 1
ATOM 859 O O . TRP A 1 115 ? 7.691 1.554 -6.707 1 86.62 115 TRP A O 1
ATOM 869 N N . ALA A 1 116 ? 8.281 -0.616 -7.074 1 88.12 116 ALA A N 1
ATOM 870 C CA . ALA A 1 116 ? 6.941 -1.091 -6.734 1 88.12 116 ALA A CA 1
ATOM 871 C C . ALA A 1 116 ? 6.793 -1.293 -5.23 1 88.12 116 ALA A C 1
ATOM 873 O O . ALA A 1 116 ? 6.738 -2.428 -4.75 1 88.12 116 ALA A O 1
ATOM 874 N N . SER A 1 117 ? 6.773 -0.245 -4.484 1 81.31 117 SER A N 1
ATOM 875 C CA . SER A 1 117 ? 6.746 -0.184 -3.025 1 81.31 117 SER A CA 1
ATOM 876 C C . SER A 1 117 ? 5.617 0.714 -2.529 1 81.31 117 SER A C 1
ATOM 878 O O . SER A 1 117 ? 5.191 1.632 -3.232 1 81.31 117 SER A O 1
ATOM 880 N N . PRO A 1 118 ? 5.129 0.388 -1.384 1 80.56 118 PRO A N 1
ATOM 881 C CA . PRO A 1 118 ? 5.504 -0.665 -0.438 1 80.56 118 PRO A CA 1
ATOM 882 C C . PRO A 1 118 ? 4.988 -2.041 -0.853 1 80.56 118 PRO A C 1
ATOM 884 O O . PRO A 1 118 ? 4.176 -2.148 -1.774 1 80.56 118 PRO A O 1
ATOM 887 N N . GLY A 1 119 ? 5.59 -3.08 -0.12 1 86.56 119 GLY A N 1
ATOM 888 C CA . GLY A 1 119 ? 5.105 -4.441 -0.291 1 86.56 119 GLY A CA 1
ATOM 889 C C . GLY A 1 119 ? 6.062 -5.32 -1.076 1 86.56 119 GLY A C 1
ATOM 890 O O . GLY A 1 119 ? 7.242 -4.996 -1.213 1 86.56 119 GLY A O 1
ATOM 891 N N . ARG A 1 120 ? 5.5 -6.426 -1.474 1 92.69 120 ARG A N 1
ATOM 892 C CA . ARG A 1 120 ? 6.242 -7.441 -2.215 1 92.69 120 ARG A CA 1
ATOM 893 C C . ARG A 1 120 ? 5.508 -7.84 -3.49 1 92.69 120 ARG A C 1
ATOM 895 O O . ARG A 1 120 ? 4.355 -8.281 -3.438 1 92.69 120 ARG A O 1
ATOM 902 N N . SER A 1 121 ? 6.223 -7.598 -4.574 1 95.38 121 SER A N 1
ATOM 903 C CA . SER A 1 121 ? 5.648 -8.039 -5.844 1 95.38 121 SER A CA 1
ATOM 904 C C . SER A 1 121 ? 5.859 -9.531 -6.059 1 95.38 121 SER A C 1
ATOM 906 O O . SER A 1 121 ? 6.984 -10.023 -5.953 1 95.38 121 SER A O 1
ATOM 908 N N . LEU A 1 122 ? 4.797 -10.195 -6.395 1 97.44 122 LEU A N 1
ATOM 909 C CA . LEU A 1 122 ? 4.867 -11.648 -6.492 1 97.44 122 LEU A CA 1
ATOM 910 C C . LEU A 1 122 ? 4.688 -12.109 -7.934 1 97.44 122 LEU A C 1
ATOM 912 O O . LEU A 1 122 ? 5.375 -13.023 -8.391 1 97.44 122 LEU A O 1
ATOM 916 N N . GLY A 1 123 ? 3.787 -11.523 -8.633 1 97.88 123 GLY A N 1
ATOM 917 C CA . GLY A 1 123 ? 3.545 -11.859 -10.031 1 97.88 123 GLY A CA 1
ATOM 918 C C . GLY A 1 123 ? 3.865 -10.719 -10.984 1 97.88 123 GLY A C 1
ATOM 919 O O . GLY A 1 123 ? 3.771 -9.547 -10.609 1 97.88 123 GLY A O 1
ATOM 920 N N . ALA A 1 124 ? 4.168 -11.125 -12.219 1 97.56 124 ALA A N 1
ATOM 921 C CA . ALA A 1 124 ? 4.406 -10.117 -13.25 1 97.56 124 ALA A CA 1
ATOM 922 C C . ALA A 1 124 ? 4.266 -10.711 -14.648 1 97.56 124 ALA A C 1
ATOM 924 O O . ALA A 1 124 ? 4.598 -11.875 -14.867 1 97.56 124 ALA A O 1
ATOM 925 N N . LYS A 1 125 ? 3.777 -9.938 -15.516 1 97.31 125 LYS A N 1
ATOM 926 C CA . LYS A 1 125 ? 3.639 -10.328 -16.906 1 97.31 125 LYS A CA 1
ATOM 927 C C . LYS A 1 125 ? 3.52 -9.102 -17.812 1 97.31 125 LYS A C 1
ATOM 929 O O . LYS A 1 125 ? 2.871 -8.117 -17.453 1 97.31 125 LYS A O 1
ATOM 934 N N . PHE A 1 126 ? 4.102 -9.219 -19 1 96.12 126 PHE A N 1
ATOM 935 C CA . PHE A 1 126 ? 3.92 -8.172 -20 1 96.12 126 PHE A CA 1
ATOM 936 C C . PHE A 1 126 ? 2.59 -8.336 -20.719 1 96.12 126 PHE A C 1
ATOM 938 O O . PHE A 1 126 ? 2.174 -9.461 -21.016 1 96.12 126 PHE A O 1
ATOM 945 N N . ASP A 1 127 ? 1.982 -7.191 -20.969 1 95.31 127 ASP A N 1
ATOM 946 C CA . ASP A 1 127 ? 0.814 -7.254 -21.828 1 95.31 127 ASP A CA 1
ATOM 947 C C . ASP A 1 127 ? 1.205 -7.016 -23.297 1 95.31 127 ASP A C 1
ATOM 949 O O . ASP A 1 127 ? 2.391 -6.93 -23.609 1 95.31 127 ASP A O 1
ATOM 953 N N . ALA A 1 128 ? 0.182 -6.992 -24.188 1 93.25 128 ALA A N 1
ATOM 954 C CA . ALA A 1 128 ? 0.42 -6.91 -25.625 1 93.25 128 ALA A CA 1
ATOM 955 C C . ALA A 1 128 ? 1.025 -5.562 -26 1 93.25 128 ALA A C 1
ATOM 957 O O . ALA A 1 128 ? 1.668 -5.434 -27.047 1 93.25 128 ALA A O 1
ATOM 958 N N . ASN A 1 129 ? 0.854 -4.559 -25.156 1 91.81 129 ASN A N 1
ATOM 959 C CA . ASN A 1 129 ? 1.37 -3.223 -25.438 1 91.81 129 ASN A CA 1
ATOM 960 C C . ASN A 1 129 ? 2.799 -3.059 -24.922 1 91.81 129 ASN A C 1
ATOM 962 O O . ASN A 1 129 ? 3.414 -2.008 -25.125 1 91.81 129 ASN A O 1
ATOM 966 N N . GLY A 1 130 ? 3.285 -4.031 -24.266 1 92.44 130 GLY A N 1
ATOM 967 C CA . GLY A 1 130 ? 4.633 -3.957 -23.734 1 92.44 130 GLY A CA 1
ATOM 968 C C . GLY A 1 130 ? 4.688 -3.379 -22.328 1 92.44 130 GLY A C 1
ATOM 969 O O . GLY A 1 130 ? 5.773 -3.119 -21.812 1 92.44 130 GLY A O 1
ATOM 970 N N . ASP A 1 131 ? 3.553 -3.133 -21.75 1 95.06 131 ASP A N 1
ATOM 971 C CA . ASP A 1 131 ? 3.51 -2.703 -20.359 1 95.06 131 ASP A CA 1
ATOM 972 C C . ASP A 1 131 ? 3.689 -3.887 -19.422 1 95.06 131 ASP A C 1
ATOM 974 O O . ASP A 1 131 ? 3.334 -5.02 -19.75 1 95.06 131 ASP A O 1
ATOM 978 N N . LEU A 1 132 ? 4.289 -3.617 -18.297 1 96.25 132 LEU A N 1
ATOM 979 C CA . LEU A 1 132 ? 4.508 -4.656 -17.297 1 96.25 132 LEU A CA 1
ATOM 980 C C . LEU A 1 132 ? 3.426 -4.613 -16.234 1 96.25 132 LEU A C 1
ATOM 982 O O . LEU A 1 132 ? 3.316 -3.633 -15.492 1 96.25 132 LEU A O 1
ATOM 986 N N . LEU A 1 133 ? 2.594 -5.633 -16.172 1 98.12 133 LEU A N 1
ATOM 987 C CA . LEU A 1 133 ? 1.63 -5.805 -15.094 1 98.12 133 LEU A CA 1
ATOM 988 C C . LEU A 1 133 ? 2.271 -6.5 -13.898 1 98.12 133 LEU A C 1
ATOM 990 O O . LEU A 1 133 ? 3.064 -7.43 -14.07 1 98.12 133 LEU A O 1
ATOM 994 N N . ILE A 1 134 ? 1.966 -6.008 -12.703 1 98 134 ILE A N 1
ATOM 995 C CA . ILE A 1 134 ? 2.59 -6.508 -11.484 1 98 134 ILE A CA 1
ATOM 996 C C . ILE A 1 134 ? 1.521 -6.773 -10.43 1 98 134 ILE A C 1
ATOM 998 O O . ILE A 1 134 ? 0.683 -5.91 -10.156 1 98 134 ILE A O 1
ATOM 1002 N N . ALA A 1 135 ? 1.51 -7.949 -9.906 1 98.31 135 ALA A N 1
ATOM 1003 C CA . ALA A 1 135 ? 0.741 -8.242 -8.695 1 98.31 135 ALA A CA 1
ATOM 1004 C C . ALA A 1 135 ? 1.574 -7.988 -7.445 1 98.31 135 ALA A C 1
ATOM 1006 O O . ALA A 1 135 ? 2.461 -8.781 -7.113 1 98.31 135 ALA A O 1
ATOM 1007 N N . ASN A 1 136 ? 1.299 -6.926 -6.832 1 96.19 136 ASN A N 1
ATOM 1008 C CA . ASN A 1 136 ? 1.943 -6.578 -5.57 1 96.19 136 ASN A CA 1
ATOM 1009 C C . ASN A 1 136 ? 1.06 -6.926 -4.375 1 96.19 136 ASN A C 1
ATOM 1011 O O . ASN A 1 136 ? -0.067 -6.434 -4.27 1 96.19 136 ASN A O 1
ATOM 1015 N N . ALA A 1 137 ? 1.591 -7.672 -3.492 1 94.75 137 ALA A N 1
ATOM 1016 C CA . ALA A 1 137 ? 0.776 -8.328 -2.473 1 94.75 137 ALA A CA 1
ATOM 1017 C C . ALA A 1 137 ? -0.112 -7.316 -1.749 1 94.75 137 ALA A C 1
ATOM 1019 O O . ALA A 1 137 ? -1.34 -7.371 -1.858 1 94.75 137 ALA A O 1
ATOM 1020 N N . PRO A 1 138 ? 0.369 -6.324 -1.138 1 88.81 138 PRO A N 1
ATOM 1021 C CA . PRO A 1 138 ? -0.555 -5.449 -0.411 1 88.81 138 PRO A CA 1
ATOM 1022 C C . PRO A 1 138 ? -1.138 -4.348 -1.292 1 88.81 138 PRO A C 1
ATOM 1024 O O . PRO A 1 138 ? -2.113 -3.697 -0.909 1 88.81 138 PRO A O 1
ATOM 1027 N N . LEU A 1 139 ? -0.583 -4.047 -2.486 1 91.94 139 LEU A N 1
ATOM 1028 C CA . LEU A 1 139 ? -1.032 -2.902 -3.275 1 91.94 139 LEU A CA 1
ATOM 1029 C C . LEU A 1 139 ? -2.109 -3.32 -4.27 1 91.94 139 LEU A C 1
ATOM 1031 O O . LEU A 1 139 ? -2.869 -2.479 -4.758 1 91.94 139 LEU A O 1
ATOM 1035 N N . GLY A 1 140 ? -2.154 -4.594 -4.574 1 95.44 140 GLY A N 1
ATOM 1036 C CA . GLY A 1 140 ? -3.057 -5.055 -5.617 1 95.44 140 GLY A CA 1
ATOM 1037 C C . GLY A 1 140 ? -2.395 -5.156 -6.98 1 95.44 140 GLY A C 1
ATOM 1038 O O . GLY A 1 140 ? -1.266 -5.637 -7.094 1 95.44 140 GLY A O 1
ATOM 1039 N N . LEU A 1 141 ? -3.141 -4.746 -8 1 97.69 141 LEU A N 1
ATOM 1040 C CA . LEU A 1 141 ? -2.641 -4.852 -9.367 1 97.69 141 LEU A CA 1
ATOM 1041 C C . LEU A 1 141 ? -2.045 -3.529 -9.836 1 97.69 141 LEU A C 1
ATOM 1043 O O . LEU A 1 141 ? -2.697 -2.486 -9.75 1 97.69 141 LEU A O 1
ATOM 1047 N N . LEU A 1 142 ? -0.818 -3.578 -10.297 1 97.25 142 LEU A N 1
ATOM 1048 C CA . LEU A 1 142 ? -0.096 -2.418 -10.812 1 97.25 142 LEU A CA 1
ATOM 1049 C C . LEU A 1 142 ? 0.226 -2.586 -12.289 1 97.25 142 LEU A C 1
ATOM 1051 O O . LEU A 1 142 ? 0.193 -3.701 -12.812 1 97.25 142 LEU A O 1
ATOM 1055 N N . GLN A 1 143 ? 0.492 -1.488 -12.906 1 97.31 143 GLN A N 1
ATOM 1056 C CA . GLN A 1 143 ? 0.96 -1.48 -14.289 1 97.31 143 GLN A CA 1
ATOM 1057 C C . GLN A 1 143 ? 2.078 -0.46 -14.484 1 97.31 143 GLN A C 1
ATOM 1059 O O . GLN A 1 143 ? 1.896 0.729 -14.219 1 97.31 143 GLN A O 1
ATOM 1064 N N . LEU A 1 144 ? 3.207 -0.926 -14.859 1 96.06 144 LEU A N 1
ATOM 1065 C CA . LEU A 1 144 ? 4.258 -0.029 -15.336 1 96.06 144 LEU A CA 1
ATOM 1066 C C . LEU A 1 144 ? 4.117 0.224 -16.828 1 96.06 144 LEU A C 1
ATOM 1068 O O . LEU A 1 144 ? 4.43 -0.65 -17.641 1 96.06 144 LEU A O 1
ATOM 1072 N N . ALA A 1 145 ? 3.684 1.397 -17.109 1 94.38 145 ALA A N 1
ATOM 1073 C CA . ALA A 1 145 ? 3.537 1.795 -18.516 1 94.38 145 ALA A CA 1
ATOM 1074 C C . ALA A 1 145 ? 4.879 2.211 -19.109 1 94.38 145 ALA A C 1
ATOM 1076 O O . ALA A 1 145 ? 5.676 2.887 -18.453 1 94.38 145 ALA A O 1
ATOM 1077 N N . SER A 1 146 ? 5.168 1.742 -20.297 1 88.12 146 SER A N 1
ATOM 1078 C CA . SER A 1 146 ? 6.324 2.127 -21.094 1 88.12 146 SER A CA 1
ATOM 1079 C C . SER A 1 146 ? 7.629 1.871 -20.344 1 88.12 146 SER A C 1
ATOM 1081 O O . SER A 1 146 ? 8.469 2.766 -20.234 1 88.12 146 SER A O 1
ATOM 1083 N N . PRO A 1 147 ? 7.828 0.672 -19.875 1 86.25 147 PRO A N 1
ATOM 1084 C CA . PRO A 1 147 ? 9.016 0.409 -19.062 1 86.25 147 PRO A CA 1
ATOM 1085 C C . PRO A 1 147 ? 10.32 0.649 -19.828 1 86.25 147 PRO A C 1
ATOM 1087 O O . PRO A 1 147 ? 11.375 0.849 -19.203 1 86.25 147 PRO A O 1
ATOM 1090 N N . GLY A 1 148 ? 10.336 0.707 -21.062 1 80.12 148 GLY A N 1
ATOM 1091 C CA . GLY A 1 148 ? 11.539 0.884 -21.844 1 80.12 148 GLY A CA 1
ATOM 1092 C C . GLY A 1 148 ? 11.898 2.342 -22.078 1 80.12 148 GLY A C 1
ATOM 1093 O O . GLY A 1 148 ? 12.938 2.646 -22.672 1 80.12 148 GLY A O 1
ATOM 1094 N N . ASP A 1 149 ? 11.016 3.225 -21.609 1 84.06 149 ASP A N 1
ATOM 1095 C CA . ASP A 1 149 ? 11.219 4.656 -21.812 1 84.06 149 ASP A CA 1
ATOM 1096 C C . ASP A 1 149 ? 11.258 5.402 -20.484 1 84.06 149 ASP A C 1
ATOM 1098 O O . ASP A 1 149 ? 10.211 5.73 -19.922 1 84.06 149 ASP A O 1
ATOM 1102 N N . ALA A 1 150 ? 12.414 5.828 -20.141 1 78.56 150 ALA A N 1
ATOM 1103 C CA . ALA A 1 150 ? 12.641 6.445 -18.844 1 78.56 150 ALA A CA 1
ATOM 1104 C C . ALA A 1 150 ? 11.82 7.727 -18.688 1 78.56 150 ALA A C 1
ATOM 1106 O O . ALA A 1 150 ? 11.414 8.086 -17.594 1 78.56 150 ALA A O 1
ATOM 1107 N N . GLN A 1 151 ? 11.586 8.359 -19.766 1 81.69 151 GLN A N 1
ATOM 1108 C CA . GLN A 1 151 ? 10.906 9.648 -19.703 1 81.69 151 GLN A CA 1
ATOM 1109 C C . GLN A 1 151 ? 9.391 9.469 -19.578 1 81.69 151 GLN A C 1
ATOM 1111 O O . GLN A 1 151 ? 8.719 10.258 -18.906 1 81.69 151 GLN A O 1
ATOM 1116 N N . SER A 1 152 ? 8.914 8.414 -20.109 1 86.38 152 SER A N 1
ATOM 1117 C CA . SER A 1 152 ? 7.461 8.297 -20.203 1 86.38 152 SER A CA 1
ATOM 1118 C C . SER A 1 152 ? 6.926 7.242 -19.25 1 86.38 152 SER A C 1
ATOM 1120 O O . SER A 1 152 ? 5.715 7.137 -19.047 1 86.38 152 SER A O 1
ATOM 1122 N N . GLN A 1 153 ? 7.746 6.547 -18.641 1 89.81 153 GLN A N 1
ATOM 1123 C CA . GLN A 1 153 ? 7.277 5.453 -17.797 1 89.81 153 GLN A CA 1
ATOM 1124 C C . GLN A 1 153 ? 6.469 5.977 -16.609 1 89.81 153 GLN A C 1
ATOM 1126 O O . GLN A 1 153 ? 6.797 7.02 -16.031 1 89.81 153 GLN A O 1
ATOM 1131 N N . ARG A 1 154 ? 5.379 5.297 -16.328 1 93.19 154 ARG A N 1
ATOM 1132 C CA . ARG A 1 154 ? 4.504 5.602 -15.211 1 93.19 154 ARG A CA 1
ATOM 1133 C C . ARG A 1 154 ? 4.031 4.328 -14.516 1 93.19 154 ARG A C 1
ATOM 1135 O O . ARG A 1 154 ? 3.711 3.338 -15.18 1 93.19 154 ARG A O 1
ATOM 1142 N N . LEU A 1 155 ? 4.062 4.402 -13.242 1 95.12 155 LEU A N 1
ATOM 1143 C CA . LEU A 1 155 ? 3.512 3.299 -12.461 1 95.12 155 LEU A CA 1
ATOM 1144 C C . LEU A 1 155 ? 2.07 3.588 -12.055 1 95.12 155 LEU A C 1
ATOM 1146 O O . LEU A 1 155 ? 1.81 4.543 -11.32 1 95.12 155 LEU A O 1
ATOM 1150 N N . LEU A 1 156 ? 1.186 2.756 -12.531 1 96.06 156 LEU A N 1
ATOM 1151 C CA . LEU A 1 156 ? -0.243 2.92 -12.281 1 96.06 156 LEU A CA 1
ATOM 1152 C C . LEU A 1 156 ? -0.729 1.925 -11.234 1 96.06 156 LEU A C 1
ATOM 1154 O O . LEU A 1 156 ? -0.299 0.77 -11.219 1 96.06 156 LEU A O 1
ATOM 1158 N N . LEU A 1 157 ? -1.581 2.398 -10.359 1 95.56 157 LEU A N 1
ATOM 1159 C CA . LEU A 1 157 ? -2.383 1.528 -9.508 1 95.56 157 LEU A CA 1
ATOM 1160 C C . LEU A 1 157 ? -3.711 1.185 -10.172 1 95.56 157 LEU A C 1
ATOM 1162 O O . LEU A 1 157 ? -4.613 2.021 -10.234 1 95.56 157 LEU A O 1
ATOM 1166 N N . LEU A 1 158 ? -3.85 -0.032 -10.602 1 95.81 158 LEU A N 1
ATOM 1167 C CA . LEU A 1 158 ? -5.031 -0.402 -11.375 1 95.81 158 LEU A CA 1
ATOM 1168 C C . LEU A 1 158 ? -6.199 -0.738 -10.453 1 95.81 158 LEU A C 1
ATOM 1170 O O . LEU A 1 158 ? -7.324 -0.291 -10.688 1 95.81 158 LEU A O 1
ATOM 1174 N N . THR A 1 159 ? -5.957 -1.546 -9.477 1 94.75 159 THR A N 1
ATOM 1175 C CA . THR A 1 159 ? -7.031 -1.899 -8.555 1 94.75 159 THR A CA 1
ATOM 1176 C C . THR A 1 159 ? -6.469 -2.473 -7.262 1 94.75 159 THR A C 1
ATOM 1178 O O . THR A 1 159 ? -5.438 -3.146 -7.27 1 94.75 159 THR A O 1
ATOM 1181 N N . GLY A 1 160 ? -7.18 -2.191 -6.207 1 92.5 160 GLY A N 1
ATOM 1182 C CA . GLY A 1 160 ? -6.863 -2.723 -4.891 1 92.5 160 GLY A CA 1
ATOM 1183 C C . GLY A 1 160 ? -8.078 -3.271 -4.16 1 92.5 160 GLY A C 1
ATOM 1184 O O . GLY A 1 160 ? -8 -3.578 -2.969 1 92.5 160 GLY A O 1
ATOM 1185 N N . ARG A 1 161 ? -9.156 -3.43 -4.902 1 92 161 ARG A N 1
ATOM 1186 C CA . ARG A 1 161 ? -10.391 -3.928 -4.316 1 92 161 ARG A CA 1
ATOM 1187 C C . ARG A 1 161 ? -11.312 -4.512 -5.387 1 92 161 ARG A C 1
ATOM 1189 O O . ARG A 1 161 ? -11.242 -4.117 -6.555 1 92 161 ARG A O 1
ATOM 1196 N N . VAL A 1 162 ? -12.172 -5.422 -4.922 1 95.69 162 VAL A N 1
ATOM 1197 C CA . VAL A 1 162 ? -13.203 -5.965 -5.805 1 95.69 162 VAL A CA 1
ATOM 1198 C C . VAL A 1 162 ? -14.297 -4.922 -6.027 1 95.69 162 VAL A C 1
ATOM 1200 O O . VAL A 1 162 ? -14.711 -4.238 -5.086 1 95.69 162 VAL A O 1
ATOM 1203 N N . SER A 1 163 ? -14.734 -4.824 -7.238 1 94.38 163 SER A N 1
ATOM 1204 C CA . SER A 1 163 ? -15.742 -3.82 -7.566 1 94.38 163 SER A CA 1
ATOM 1205 C C . SER A 1 163 ? -17.078 -4.133 -6.895 1 94.38 163 SER A C 1
ATOM 1207 O O . SER A 1 163 ? -17.391 -5.301 -6.66 1 94.38 163 SER A O 1
ATOM 1209 N N . ASP A 1 164 ? -17.891 -3.1 -6.645 1 91.25 164 ASP A N 1
ATOM 1210 C CA . ASP A 1 164 ? -19.172 -3.24 -5.961 1 91.25 164 ASP A CA 1
ATOM 1211 C C . ASP A 1 164 ? -20.156 -4.051 -6.805 1 91.25 164 ASP A C 1
ATOM 1213 O O . ASP A 1 164 ? -21.062 -4.676 -6.27 1 91.25 164 ASP A O 1
ATOM 1217 N N . GLU A 1 165 ? -19.953 -4.051 -8.07 1 93.5 165 GLU A N 1
ATOM 1218 C CA . GLU A 1 165 ? -20.875 -4.727 -8.969 1 93.5 165 GLU A CA 1
ATOM 1219 C C . GLU A 1 165 ? -20.547 -6.211 -9.094 1 93.5 165 GLU A C 1
ATOM 1221 O O . GLU A 1 165 ? -21.281 -6.965 -9.727 1 93.5 165 GLU A O 1
ATOM 1226 N N . SER A 1 166 ? -19.438 -6.621 -8.523 1 97.12 166 SER A N 1
ATOM 1227 C CA . SER A 1 166 ? -19.078 -8.031 -8.609 1 97.12 166 SER A CA 1
ATOM 1228 C C . SER A 1 166 ? -20.109 -8.914 -7.914 1 97.12 166 SER A C 1
ATOM 1230 O O . SER A 1 166 ? -20.531 -8.617 -6.797 1 97.12 166 SER A O 1
ATOM 1232 N N . PRO A 1 167 ? -20.453 -9.961 -8.555 1 96.5 167 PRO A N 1
ATOM 1233 C CA . PRO A 1 167 ? -21.422 -10.859 -7.91 1 96.5 167 PRO A CA 1
ATOM 1234 C C . PRO A 1 167 ? -20.844 -11.523 -6.656 1 96.5 167 PRO A C 1
ATOM 1236 O O . PRO A 1 167 ? -21.609 -11.844 -5.73 1 96.5 167 PRO A O 1
ATOM 1239 N N . LEU A 1 168 ? -19.562 -11.766 -6.688 1 96.94 168 LEU A N 1
ATOM 1240 C CA . LEU A 1 168 ? -18.875 -12.367 -5.547 1 96.94 168 LEU A CA 1
ATOM 1241 C C . LEU A 1 168 ? -17.938 -11.367 -4.895 1 96.94 168 LEU A C 1
ATOM 1243 O O . LEU A 1 168 ? -17.266 -10.594 -5.586 1 96.94 168 LEU A O 1
ATOM 1247 N N . SER A 1 169 ? -17.953 -11.367 -3.51 1 96.62 169 SER A N 1
ATOM 1248 C CA . SER A 1 169 ? -16.969 -10.648 -2.715 1 96.62 169 SER A CA 1
ATOM 1249 C C . SER A 1 169 ? -16.969 -9.164 -3.043 1 96.62 169 SER A C 1
ATOM 1251 O O . SER A 1 169 ? -15.914 -8.539 -3.133 1 96.62 169 SER A O 1
ATOM 12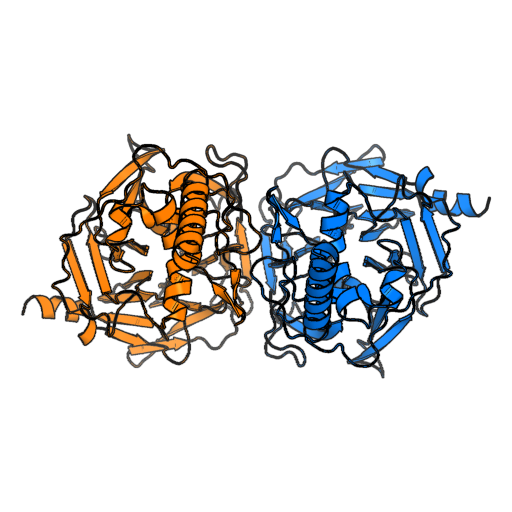53 N N . ALA A 1 170 ? -18.141 -8.586 -3.285 1 95 170 ALA A N 1
ATOM 1254 C CA . ALA A 1 170 ? -18.266 -7.168 -3.609 1 95 170 ALA A CA 1
ATOM 1255 C C . ALA A 1 170 ? -17.641 -6.297 -2.521 1 95 170 ALA A C 1
ATOM 1257 O O . ALA A 1 170 ? -17.922 -6.484 -1.335 1 95 170 ALA A O 1
ATOM 1258 N N . GLY A 1 171 ? -16.719 -5.426 -3.014 1 89.5 171 GLY A N 1
ATOM 1259 C CA . GLY A 1 171 ? -16.141 -4.445 -2.102 1 89.5 171 GLY A CA 1
ATOM 1260 C C . GLY A 1 171 ? -14.992 -4.992 -1.278 1 89.5 171 GLY A C 1
ATOM 1261 O O . GLY A 1 171 ? -14.344 -4.25 -0.538 1 89.5 171 GLY A O 1
ATOM 1262 N N . TYR A 1 172 ? -14.672 -6.227 -1.412 1 91.12 172 TYR A N 1
ATOM 1263 C CA . TYR A 1 172 ? -13.602 -6.82 -0.617 1 91.12 172 TYR A CA 1
ATOM 1264 C C . TYR A 1 172 ? -12.242 -6.281 -1.045 1 91.12 172 TYR A C 1
ATOM 1266 O O . TYR A 1 172 ? -11.977 -6.129 -2.24 1 91.12 172 TYR A O 1
ATOM 1274 N N . PRO A 1 173 ? -11.375 -5.988 -0.128 1 90.44 173 PRO A N 1
ATOM 1275 C CA . PRO A 1 173 ? -10.023 -5.539 -0.469 1 90.44 173 PRO A CA 1
ATOM 1276 C C . PRO A 1 173 ? -9.164 -6.656 -1.052 1 90.44 173 PRO A C 1
ATOM 1278 O O . PRO A 1 173 ? -9.375 -7.832 -0.745 1 90.44 173 PRO A O 1
ATOM 1281 N N . ILE A 1 174 ? -8.305 -6.25 -1.907 1 93.88 174 ILE A N 1
ATOM 1282 C CA . ILE A 1 174 ? -7.254 -7.141 -2.398 1 93.88 174 ILE A CA 1
ATOM 1283 C C . ILE A 1 174 ? -5.992 -6.965 -1.555 1 93.88 174 ILE A C 1
ATOM 1285 O O . ILE A 1 174 ? -5.215 -6.035 -1.775 1 93.88 174 ILE A O 1
ATOM 1289 N N . GLU A 1 175 ? -5.762 -7.898 -0.666 1 87.81 175 GLU A N 1
ATOM 1290 C CA . GLU A 1 175 ? -4.754 -7.684 0.368 1 87.81 175 GLU A CA 1
ATOM 1291 C C . GLU A 1 175 ? -3.516 -8.539 0.118 1 87.81 175 GLU A C 1
ATOM 1293 O O . GLU A 1 175 ? -2.537 -8.461 0.864 1 87.81 175 GLU A O 1
ATOM 1298 N N . PHE A 1 176 ? -3.582 -9.305 -0.89 1 94.88 176 PHE A N 1
ATOM 1299 C CA . PHE A 1 176 ? -2.492 -10.234 -1.165 1 94.88 176 PHE A CA 1
ATOM 1300 C C . PHE A 1 176 ? -2.486 -10.641 -2.633 1 94.88 176 PHE A C 1
ATOM 1302 O O . PHE A 1 176 ? -2.547 -11.828 -2.955 1 94.88 176 PHE A O 1
ATOM 1309 N N . ALA A 1 177 ? -2.354 -9.648 -3.488 1 97.81 177 ALA A N 1
ATOM 1310 C CA . ALA A 1 177 ? -2.219 -9.977 -4.902 1 97.81 177 ALA A CA 1
ATOM 1311 C C . ALA A 1 177 ? -0.984 -10.844 -5.152 1 97.81 177 ALA A C 1
ATOM 1313 O O . ALA A 1 177 ? 0.07 -10.609 -4.555 1 97.81 177 ALA A O 1
ATOM 1314 N N . ASN A 1 178 ? -1.103 -11.812 -5.996 1 98.31 178 ASN A N 1
ATOM 1315 C CA . ASN A 1 178 ? -0.049 -12.82 -6.043 1 98.31 178 ASN A CA 1
ATOM 1316 C C . ASN A 1 178 ? 0.391 -13.102 -7.473 1 98.31 178 ASN A C 1
ATOM 1318 O O . ASN A 1 178 ? 1.506 -12.758 -7.867 1 98.31 178 ASN A O 1
ATOM 1322 N N . SER A 1 179 ? -0.399 -13.672 -8.266 1 98.56 179 SER A N 1
ATOM 1323 C CA . SER A 1 179 ? -0.044 -14.07 -9.625 1 98.56 179 SER A CA 1
ATOM 1324 C C . SER A 1 179 ? -1.046 -13.531 -10.641 1 98.56 179 SER A C 1
ATOM 1326 O O . SER A 1 179 ? -2.125 -13.062 -10.266 1 98.56 179 SER A O 1
ATOM 1328 N N . LEU A 1 180 ? -0.614 -13.562 -11.953 1 98.81 180 LEU A N 1
ATOM 1329 C CA . LEU A 1 180 ? -1.521 -13.031 -12.969 1 98.81 180 LEU A CA 1
ATOM 1330 C C . LEU A 1 180 ? -1.229 -13.641 -14.336 1 98.81 180 LEU A C 1
ATOM 1332 O O . LEU A 1 180 ? -0.151 -14.203 -14.547 1 98.81 180 LEU A O 1
ATOM 1336 N N . ASP A 1 181 ? -2.162 -13.609 -15.156 1 98.69 181 ASP A N 1
ATOM 1337 C CA . ASP A 1 181 ? -2.076 -13.859 -16.594 1 98.69 181 ASP A CA 1
ATOM 1338 C C . ASP A 1 181 ? -2.955 -12.891 -17.375 1 98.69 181 ASP A C 1
ATOM 1340 O O . ASP A 1 181 ? -3.887 -12.297 -16.812 1 98.69 181 ASP A O 1
ATOM 1344 N N . VAL A 1 182 ? -2.588 -12.672 -18.609 1 98.38 182 VAL A N 1
ATOM 1345 C CA . VAL A 1 182 ? -3.229 -11.617 -19.391 1 98.38 182 VAL A CA 1
ATOM 1346 C C . VAL A 1 182 ? -3.854 -12.211 -20.656 1 98.38 182 VAL A C 1
ATOM 1348 O O . VAL A 1 182 ? -3.197 -12.945 -21.391 1 98.38 182 VAL A O 1
ATOM 1351 N N . ALA A 1 183 ? -5.102 -11.891 -20.891 1 98.19 183 ALA A N 1
ATOM 1352 C CA . ALA A 1 183 ? -5.812 -12.344 -22.078 1 98.19 183 ALA A CA 1
ATOM 1353 C C . ALA A 1 183 ? -5.523 -11.43 -23.266 1 98.19 183 ALA A C 1
ATOM 1355 O O . ALA A 1 183 ? -4.961 -10.344 -23.109 1 98.19 183 ALA A O 1
ATOM 1356 N N . ALA A 1 184 ? -5.977 -11.875 -24.406 1 96.38 184 ALA A N 1
ATOM 1357 C CA . ALA A 1 184 ? -5.758 -11.133 -25.641 1 96.38 184 ALA A CA 1
ATOM 1358 C C . ALA A 1 184 ? -6.492 -9.797 -25.625 1 96.38 184 ALA A C 1
ATOM 1360 O O . ALA A 1 184 ? -6.016 -8.812 -26.188 1 96.38 184 ALA A O 1
ATOM 1361 N N . ASP A 1 185 ? -7.625 -9.711 -24.953 1 96.5 185 ASP A N 1
ATOM 1362 C CA . ASP A 1 185 ? -8.422 -8.492 -24.922 1 96.5 185 ASP A CA 1
ATOM 1363 C C . ASP A 1 185 ? -7.949 -7.547 -23.828 1 96.5 185 ASP A C 1
ATOM 1365 O O . ASP A 1 185 ? -8.578 -6.516 -23.562 1 96.5 185 ASP A O 1
ATOM 1369 N N . GLY A 1 186 ? -6.938 -7.98 -23.125 1 97.38 186 GLY A N 1
ATOM 1370 C CA . GLY A 1 186 ? -6.355 -7.125 -22.094 1 97.38 186 GLY A CA 1
ATOM 1371 C C . GLY A 1 186 ? -6.844 -7.449 -20.703 1 97.38 186 GLY A C 1
ATOM 1372 O O . GLY A 1 186 ? -6.309 -6.938 -19.719 1 97.38 186 GLY A O 1
ATOM 1373 N N . THR A 1 187 ? -7.844 -8.312 -20.594 1 98.5 187 THR A N 1
ATOM 1374 C CA . THR A 1 187 ? -8.312 -8.727 -19.266 1 98.5 187 THR A CA 1
ATOM 1375 C C . THR A 1 187 ? -7.184 -9.391 -18.484 1 98.5 187 THR A C 1
ATOM 1377 O O . THR A 1 187 ? -6.441 -10.211 -19.031 1 98.5 187 THR A O 1
ATOM 1380 N N . VAL A 1 188 ? -7.031 -8.977 -17.266 1 98.88 188 VAL A N 1
ATOM 1381 C CA . VAL A 1 188 ? -6.012 -9.57 -16.406 1 98.88 188 VAL A CA 1
ATOM 1382 C C . VAL A 1 188 ? -6.672 -10.508 -15.391 1 98.88 188 VAL A C 1
ATOM 1384 O O . VAL A 1 188 ? -7.496 -10.086 -14.578 1 98.88 188 VAL A O 1
ATOM 1387 N N . TYR A 1 189 ? -6.41 -11.75 -15.492 1 98.94 189 TYR A N 1
ATOM 1388 C CA . TYR A 1 189 ? -6.793 -12.711 -14.469 1 98.94 189 TYR A CA 1
ATOM 1389 C C . TYR A 1 189 ? -5.715 -12.828 -13.398 1 98.94 189 TYR A C 1
ATOM 1391 O O . TYR A 1 189 ? -4.543 -13.055 -13.711 1 98.94 189 TYR A O 1
ATOM 1399 N N . PHE A 1 190 ? -6.098 -12.594 -12.141 1 98.88 190 PHE A N 1
ATOM 1400 C CA . PHE A 1 190 ? -5.078 -12.602 -11.094 1 98.88 190 PHE A CA 1
ATOM 1401 C C . PHE A 1 190 ? -5.664 -13.07 -9.773 1 98.88 190 PHE A C 1
ATOM 1403 O O . PHE A 1 190 ? -6.871 -13.289 -9.664 1 98.88 190 PHE A O 1
ATOM 1410 N N . THR A 1 191 ? -4.789 -13.352 -8.812 1 98.88 191 THR A N 1
ATOM 1411 C CA . THR A 1 191 ? -5.238 -13.93 -7.551 1 98.88 191 THR A CA 1
ATOM 1412 C C . THR A 1 191 ? -4.977 -12.969 -6.395 1 98.88 191 THR A C 1
ATOM 1414 O O . THR A 1 191 ? -4.062 -12.141 -6.461 1 98.88 191 THR A O 1
ATOM 1417 N N . SER A 1 192 ? -5.82 -12.969 -5.465 1 98.19 192 SER A N 1
ATOM 1418 C CA . SER A 1 192 ? -5.559 -12.555 -4.086 1 98.19 192 SER A CA 1
ATOM 1419 C C . SER A 1 192 ? -5.488 -13.766 -3.156 1 98.19 192 SER A C 1
ATOM 1421 O O . SER A 1 192 ? -6.496 -14.438 -2.926 1 98.19 192 SER A O 1
ATOM 1423 N N . SER A 1 193 ? -4.379 -14.023 -2.588 1 98.06 193 SER A N 1
ATOM 1424 C CA . SER A 1 193 ? -4.102 -15.32 -1.977 1 98.06 193 SER A CA 1
ATOM 1425 C C . SER A 1 193 ? -4.914 -15.508 -0.699 1 98.06 193 SER A C 1
ATOM 1427 O O . SER A 1 193 ? -5.375 -16.609 -0.412 1 98.06 193 SER A O 1
ATOM 1429 N N . THR A 1 194 ? -5.016 -14.531 0.088 1 94.56 194 THR A N 1
ATOM 1430 C CA . THR A 1 194 ? -5.602 -14.602 1.422 1 94.56 194 THR A CA 1
ATOM 1431 C C . THR A 1 194 ? -5.879 -13.203 1.962 1 94.56 194 THR A C 1
ATOM 1433 O O . THR A 1 194 ? -5.484 -12.203 1.353 1 94.56 194 THR A O 1
ATOM 1436 N N . ASP A 1 195 ? -6.629 -13.125 3.057 1 87.75 195 ASP A N 1
ATOM 1437 C CA . ASP A 1 195 ? -6.859 -11.859 3.744 1 87.75 195 ASP A CA 1
ATOM 1438 C C . ASP A 1 195 ? -5.855 -11.656 4.875 1 87.75 195 ASP A C 1
ATOM 1440 O O . ASP A 1 195 ? -5.957 -10.695 5.637 1 87.75 195 ASP A O 1
ATOM 1444 N N . VAL A 1 196 ? -4.914 -12.617 4.984 1 85.94 196 VAL A N 1
ATOM 1445 C CA . VAL A 1 196 ? -3.811 -12.438 5.922 1 85.94 196 VAL A CA 1
ATOM 1446 C C . VAL A 1 196 ? -2.732 -11.562 5.293 1 85.94 196 VAL A C 1
ATOM 1448 O O . VAL A 1 196 ? -1.903 -12.047 4.52 1 85.94 196 VAL A O 1
ATOM 1451 N N . VAL A 1 197 ? -2.627 -10.352 5.676 1 81.19 197 VAL A N 1
ATOM 1452 C CA . VAL A 1 197 ? -1.809 -9.344 5.012 1 81.19 197 VAL A CA 1
ATOM 1453 C C . VAL A 1 197 ? -0.332 -9.594 5.305 1 81.19 197 VAL A C 1
ATOM 1455 O O . VAL A 1 197 ? 0.024 -10.008 6.41 1 81.19 197 VAL A O 1
ATOM 1458 N N . PRO A 1 198 ? 0.531 -9.352 4.297 1 83.19 198 PRO A N 1
ATOM 1459 C CA . PRO A 1 198 ? 1.968 -9.398 4.574 1 83.19 198 PRO A CA 1
ATOM 1460 C C . PRO A 1 198 ? 2.412 -8.305 5.547 1 83.19 198 PRO A C 1
ATOM 1462 O O . PRO A 1 198 ? 1.656 -7.371 5.82 1 83.19 198 PRO A O 1
ATOM 1465 N N . TYR A 1 199 ? 3.586 -8.469 6.062 1 75.56 199 TYR A N 1
ATOM 1466 C CA . TYR A 1 199 ? 4.113 -7.473 6.98 1 75.56 199 TYR A CA 1
ATOM 1467 C C . TYR A 1 199 ? 5.59 -7.203 6.707 1 75.56 199 TYR A C 1
ATOM 1469 O O . TYR A 1 199 ? 6.289 -8.055 6.16 1 75.56 199 TYR A O 1
ATOM 1477 N N . ARG A 1 200 ? 5.965 -6.023 7.082 1 74.75 200 ARG A N 1
ATOM 1478 C CA . ARG A 1 200 ? 7.367 -5.648 6.934 1 74.75 200 ARG A CA 1
ATOM 1479 C C . ARG A 1 200 ? 8.203 -6.184 8.094 1 74.75 200 ARG A C 1
ATOM 1481 O O . ARG A 1 200 ? 7.848 -5.984 9.258 1 74.75 200 ARG A O 1
ATOM 1488 N N . THR A 1 201 ? 9.289 -6.809 7.758 1 70 201 THR A N 1
ATOM 1489 C CA . THR A 1 201 ? 10.188 -7.34 8.781 1 70 201 THR A CA 1
ATOM 1490 C C . THR A 1 201 ? 11.125 -6.254 9.297 1 70 201 THR A C 1
ATOM 1492 O O . THR A 1 201 ? 11.18 -5.156 8.734 1 70 201 THR A O 1
ATOM 1495 N N . ALA A 1 202 ? 11.867 -6.605 10.328 1 64 202 ALA A N 1
ATOM 1496 C CA . ALA A 1 202 ? 12.844 -5.68 10.891 1 64 202 ALA A CA 1
ATOM 1497 C C . ALA A 1 202 ? 13.938 -5.348 9.875 1 64 202 ALA A C 1
ATOM 1499 O O . ALA A 1 202 ? 14.516 -4.258 9.914 1 64 202 ALA A O 1
ATOM 1500 N N . SER A 1 203 ? 14.141 -6.254 8.945 1 65.75 203 SER A N 1
ATOM 1501 C CA . SER A 1 203 ? 15.164 -6.051 7.926 1 65.75 203 SER A CA 1
ATOM 1502 C C . SER A 1 203 ? 14.641 -5.211 6.766 1 65.75 203 SER A C 1
ATOM 1504 O O . SER A 1 203 ? 15.375 -4.898 5.832 1 65.75 203 SER A O 1
ATOM 1506 N N . GLY A 1 204 ? 13.359 -4.953 6.797 1 68.19 204 GLY A N 1
ATOM 1507 C CA . GLY A 1 204 ? 12.805 -4.023 5.828 1 68.19 204 GLY A CA 1
ATOM 1508 C C . GLY A 1 204 ? 12.078 -4.715 4.688 1 68.19 204 GLY A C 1
ATOM 1509 O O . GLY A 1 204 ? 11.406 -4.062 3.889 1 68.19 204 GLY A O 1
ATOM 1510 N N . TYR A 1 205 ? 12.289 -6.027 4.59 1 75.12 205 TYR A N 1
ATOM 1511 C CA . TYR A 1 205 ? 11.586 -6.695 3.498 1 75.12 205 TYR A CA 1
ATOM 1512 C C . TYR A 1 205 ? 10.188 -7.125 3.932 1 75.12 205 TYR A C 1
ATOM 1514 O O . TYR A 1 205 ? 9.922 -7.277 5.125 1 75.12 205 TYR A O 1
ATOM 1522 N N . TRP A 1 206 ? 9.312 -7.27 3.012 1 82.5 206 TRP A N 1
ATOM 1523 C CA . TRP A 1 206 ? 7.953 -7.727 3.295 1 82.5 206 TRP A CA 1
ATOM 1524 C C . TRP A 1 206 ? 7.879 -9.25 3.277 1 82.5 206 TRP A C 1
ATOM 1526 O O . TRP A 1 206 ? 8.258 -9.883 2.289 1 82.5 206 TRP A O 1
ATOM 1536 N N . GLU A 1 207 ? 7.422 -9.781 4.383 1 81.5 207 GLU A N 1
ATOM 1537 C CA . GLU A 1 207 ? 7.281 -11.227 4.543 1 81.5 207 GLU A CA 1
ATOM 1538 C C . GLU A 1 207 ? 5.926 -11.703 4.031 1 81.5 207 GLU A C 1
ATOM 1540 O O . GLU A 1 207 ? 4.883 -11.227 4.484 1 81.5 207 GLU A O 1
ATOM 1545 N N . THR A 1 208 ? 5.992 -12.656 3.121 1 87.38 208 THR A N 1
ATOM 1546 C CA . THR A 1 208 ? 4.762 -13.141 2.508 1 87.38 208 THR A CA 1
ATOM 1547 C C . THR A 1 208 ? 4.582 -14.633 2.756 1 87.38 208 THR A C 1
ATOM 1549 O O . THR A 1 208 ? 3.49 -15.172 2.559 1 87.38 208 THR A O 1
ATOM 1552 N N . SER A 1 209 ? 5.523 -15.297 3.23 1 81.62 209 SER A N 1
ATOM 1553 C CA . SER A 1 209 ? 5.477 -16.75 3.344 1 81.62 209 SER A CA 1
ATOM 1554 C C . SER A 1 209 ? 4.648 -17.188 4.551 1 81.62 209 SER A C 1
ATOM 1556 O O . SER A 1 209 ? 3.957 -18.203 4.5 1 81.62 209 SER A O 1
ATOM 1558 N N . ASP A 1 210 ? 4.668 -16.422 5.633 1 80.06 210 ASP A N 1
ATOM 1559 C CA . ASP A 1 210 ? 3.994 -16.781 6.875 1 80.06 210 ASP A CA 1
ATOM 1560 C C . ASP A 1 210 ? 2.479 -16.828 6.684 1 80.06 210 ASP A C 1
ATOM 1562 O O . ASP A 1 210 ? 1.777 -17.562 7.383 1 80.06 210 ASP A O 1
ATOM 1566 N N . SER A 1 211 ? 2.043 -16.078 5.754 1 86.06 211 SER A N 1
ATOM 1567 C CA . SER A 1 211 ? 0.605 -15.938 5.551 1 86.06 211 SER A CA 1
ATOM 1568 C C . SER A 1 211 ? -0.034 -17.266 5.172 1 86.06 211 SER A C 1
ATOM 1570 O O . SER A 1 211 ? -1.205 -17.516 5.469 1 86.06 211 SER A O 1
ATOM 1572 N N . VAL A 1 212 ? 0.712 -18.125 4.547 1 87.19 212 VAL A N 1
ATOM 1573 C CA . VAL A 1 212 ? 0.192 -19.422 4.145 1 87.19 212 VAL A CA 1
ATOM 1574 C C . VAL A 1 212 ? -0.16 -20.25 5.379 1 87.19 212 VAL A C 1
ATOM 1576 O O . VAL A 1 212 ? -1.212 -20.891 5.426 1 87.19 212 VAL A O 1
ATOM 1579 N N . PHE A 1 213 ? 0.669 -20.219 6.316 1 84.88 213 PHE A N 1
ATOM 1580 C CA . PHE A 1 213 ? 0.49 -21 7.535 1 84.88 213 PHE A CA 1
ATOM 1581 C C . PHE A 1 213 ? -0.666 -20.453 8.367 1 84.88 213 PHE A C 1
ATOM 1583 O O . PHE A 1 213 ? -1.473 -21.219 8.898 1 84.88 213 PHE A O 1
ATOM 1590 N N . VAL A 1 214 ? -0.728 -19.203 8.391 1 82.94 214 VAL A N 1
ATOM 1591 C CA . VAL A 1 214 ? -1.806 -18.562 9.141 1 82.94 214 VAL A CA 1
ATOM 1592 C C . VAL A 1 214 ? -3.143 -18.828 8.453 1 82.94 214 VAL A C 1
ATOM 1594 O O . VAL A 1 214 ? -4.164 -19.016 9.117 1 82.94 214 VAL A O 1
ATOM 1597 N N . SER A 1 215 ? -3.113 -18.859 7.188 1 86.06 215 SER A N 1
ATOM 1598 C CA . SER A 1 215 ? -4.328 -19.125 6.422 1 86.06 215 SER A CA 1
ATOM 1599 C C . SER A 1 215 ? -4.883 -20.516 6.742 1 86.06 215 SER A C 1
ATOM 1601 O O . SER A 1 215 ? -6.098 -20.703 6.809 1 86.06 215 SER A O 1
ATOM 1603 N N . LEU A 1 216 ? -4.051 -21.422 6.879 1 88.25 216 LEU A N 1
ATOM 1604 C CA . LEU A 1 216 ? -4.488 -22.766 7.254 1 88.25 216 LEU A CA 1
ATOM 1605 C C . LEU A 1 216 ? -5.031 -22.781 8.68 1 88.25 216 LEU A C 1
ATOM 1607 O O . LEU A 1 216 ? -6.066 -23.391 8.945 1 88.25 216 LEU A O 1
ATOM 1611 N N . ALA A 1 217 ? -4.34 -22.125 9.547 1 85.25 217 ALA A N 1
ATOM 1612 C CA . ALA A 1 217 ? -4.707 -22.109 10.961 1 85.25 217 ALA A CA 1
ATOM 1613 C C . ALA A 1 217 ? -6.062 -21.453 11.172 1 85.25 217 ALA A C 1
ATOM 1615 O O . ALA A 1 217 ? -6.844 -21.875 12.023 1 85.25 217 ALA A O 1
ATOM 1616 N N . LYS A 1 218 ? -6.324 -20.422 10.484 1 82.88 218 LYS A N 1
ATOM 1617 C CA . LYS A 1 218 ? -7.582 -19.688 10.594 1 82.88 218 LYS A CA 1
ATOM 1618 C C . LYS A 1 218 ? -8.758 -20.547 10.133 1 82.88 218 LYS A C 1
ATOM 1620 O O . LYS A 1 218 ? -9.898 -20.328 10.555 1 82.88 218 LYS A O 1
ATOM 1625 N N . ALA A 1 219 ? -8.531 -21.422 9.227 1 88.06 219 ALA A N 1
ATOM 1626 C CA . ALA A 1 219 ? -9.508 -22.391 8.703 1 88.06 219 ALA A CA 1
ATOM 1627 C C . ALA A 1 219 ? -10.641 -21.672 7.984 1 88.06 219 ALA A C 1
ATOM 1629 O O . ALA A 1 219 ? -11.766 -22.188 7.914 1 88.06 219 ALA A O 1
ATOM 1630 N N . GLN A 1 220 ? -10.469 -20.469 7.629 1 88.38 220 GLN A N 1
ATOM 1631 C CA . GLN A 1 220 ? -11.398 -19.672 6.836 1 88.38 220 GLN A CA 1
ATOM 1632 C C . GLN A 1 220 ? -10.75 -19.188 5.547 1 88.38 220 GLN A C 1
ATOM 1634 O O . GLN A 1 220 ? -10.211 -18.078 5.5 1 88.38 220 GLN A O 1
ATOM 1639 N N . PRO A 1 221 ? -10.844 -20.047 4.551 1 93.94 221 PRO A N 1
ATOM 1640 C CA . PRO A 1 221 ? -10.211 -19.641 3.291 1 93.94 221 PRO A CA 1
ATOM 1641 C C . PRO A 1 221 ? -10.797 -18.344 2.729 1 93.94 221 PRO A C 1
ATOM 1643 O O . PRO A 1 221 ? -12.008 -18.125 2.811 1 93.94 221 PRO A O 1
ATOM 1646 N N . SER A 1 222 ? -9.969 -17.516 2.213 1 94.19 222 SER A N 1
ATOM 1647 C CA . SER A 1 222 ? -10.391 -16.203 1.725 1 94.19 222 SER A CA 1
ATOM 1648 C C . SER A 1 222 ? -9.75 -15.891 0.376 1 94.19 222 SER A C 1
ATOM 1650 O O . SER A 1 222 ? -9.867 -14.766 -0.123 1 94.19 222 SER A O 1
ATOM 1652 N N . GLY A 1 223 ? -9.023 -16.797 -0.221 1 97.81 223 GLY A N 1
ATOM 1653 C CA . GLY A 1 223 ? -8.398 -16.578 -1.513 1 97.81 223 GLY A CA 1
ATOM 1654 C C . GLY A 1 223 ? -9.398 -16.359 -2.633 1 97.81 223 GLY A C 1
ATOM 1655 O O . GLY A 1 223 ? -10.5 -16.906 -2.602 1 97.81 223 GLY A O 1
ATOM 1656 N N . MET A 1 224 ? -8.977 -15.555 -3.629 1 98.75 224 MET A N 1
ATOM 1657 C CA . MET A 1 224 ? -9.875 -15.234 -4.73 1 98.75 224 MET A CA 1
ATOM 1658 C C . MET A 1 224 ? -9.148 -15.336 -6.07 1 98.75 224 MET A C 1
ATOM 1660 O O . MET A 1 224 ? -7.957 -15.047 -6.16 1 98.75 224 MET A O 1
ATOM 1664 N N . LEU A 1 225 ? -9.852 -15.805 -7.051 1 98.94 225 LEU A N 1
ATOM 1665 C CA . LEU A 1 225 ? -9.516 -15.57 -8.453 1 98.94 225 LEU A CA 1
ATOM 1666 C C . LEU A 1 225 ? -10.281 -14.367 -9 1 98.94 225 LEU A C 1
ATOM 1668 O O . LEU A 1 225 ? -11.508 -14.312 -8.914 1 98.94 225 LEU A O 1
ATOM 1672 N N . LEU A 1 226 ? -9.531 -13.43 -9.539 1 98.94 226 LEU A N 1
ATOM 1673 C CA . LEU A 1 226 ? -10.109 -12.164 -9.953 1 98.94 226 LEU A CA 1
ATOM 1674 C C . LEU A 1 226 ? -9.883 -11.914 -11.438 1 98.94 226 LEU A C 1
ATOM 1676 O O . LEU A 1 226 ? -8.961 -12.477 -12.031 1 98.94 226 LEU A O 1
ATOM 1680 N N . ALA A 1 227 ? -10.781 -11.117 -12.016 1 98.88 227 ALA A N 1
ATOM 1681 C CA . ALA A 1 227 ? -10.617 -10.594 -13.367 1 98.88 227 ALA A CA 1
ATOM 1682 C C . ALA A 1 227 ? -10.719 -9.07 -13.383 1 98.88 227 ALA A C 1
ATOM 1684 O O . ALA A 1 227 ? -11.734 -8.5 -12.984 1 98.88 227 ALA A O 1
ATOM 1685 N N . TYR A 1 228 ? -9.648 -8.445 -13.75 1 98.5 228 TYR A N 1
ATOM 1686 C CA . TYR A 1 228 ? -9.664 -7.008 -13.992 1 98.5 228 TYR A CA 1
ATOM 1687 C C . TYR A 1 228 ? -9.93 -6.707 -15.461 1 98.5 228 TYR A C 1
ATOM 1689 O O . TYR A 1 228 ? -9.18 -7.141 -16.344 1 98.5 228 TYR A O 1
ATOM 1697 N N . HIS A 1 229 ? -10.977 -5.965 -15.734 1 97.44 229 HIS A N 1
ATOM 1698 C CA . HIS A 1 229 ? -11.352 -5.543 -17.078 1 97.44 229 HIS A CA 1
ATOM 1699 C C . HIS A 1 229 ? -10.906 -4.113 -17.359 1 97.44 229 HIS A C 1
ATOM 1701 O O . HIS A 1 229 ? -11.469 -3.164 -16.797 1 97.44 229 HIS A O 1
ATOM 1707 N N . PRO A 1 230 ? -9.961 -3.986 -18.266 1 94.38 230 PRO A N 1
ATOM 1708 C CA . PRO A 1 230 ? -9.398 -2.648 -18.469 1 94.38 230 PRO A CA 1
ATOM 1709 C C . PRO A 1 230 ? -10.367 -1.69 -19.156 1 94.38 230 PRO A C 1
ATOM 1711 O O . PRO A 1 230 ? -10.234 -0.471 -19.016 1 94.38 230 PRO A O 1
ATOM 1714 N N . ASP A 1 231 ? -11.328 -2.162 -19.859 1 91.56 231 ASP A N 1
ATOM 1715 C CA . ASP A 1 231 ? -12.258 -1.311 -20.609 1 91.56 231 ASP A CA 1
ATOM 1716 C C . ASP A 1 231 ? -13.102 -0.466 -19.656 1 91.56 231 ASP A C 1
ATOM 1718 O O . ASP A 1 231 ? -13.32 0.722 -19.906 1 91.56 231 ASP A O 1
ATOM 1722 N N . ASN A 1 232 ? -13.539 -1.064 -18.625 1 90.31 232 ASN A N 1
ATOM 1723 C CA . ASN A 1 232 ? -14.352 -0.32 -17.672 1 90.31 232 ASN A CA 1
ATOM 1724 C C . ASN A 1 232 ? -13.688 -0.263 -16.297 1 90.31 232 ASN A C 1
ATOM 1726 O O . ASN A 1 232 ? -14.281 0.246 -15.344 1 90.31 232 ASN A O 1
ATOM 1730 N N . ARG A 1 233 ? -12.516 -0.86 -16.203 1 92.12 233 ARG A N 1
ATOM 1731 C CA . ARG A 1 233 ? -11.688 -0.828 -15.008 1 92.12 233 ARG A CA 1
ATOM 1732 C C . ARG A 1 233 ? -12.398 -1.494 -13.836 1 92.12 233 ARG A C 1
ATOM 1734 O O . ARG A 1 233 ? -12.281 -1.045 -12.695 1 92.12 233 ARG A O 1
ATOM 1741 N N . SER A 1 234 ? -13.195 -2.445 -14.125 1 94.25 234 SER A N 1
ATOM 1742 C CA . SER A 1 234 ? -13.875 -3.217 -13.086 1 94.25 234 SER A CA 1
ATOM 1743 C C . SER A 1 234 ? -13.07 -4.461 -12.711 1 94.25 234 SER A C 1
ATOM 1745 O O . SER A 1 234 ? -12.367 -5.027 -13.555 1 94.25 234 SER A O 1
ATOM 1747 N N . THR A 1 235 ? -13.133 -4.816 -11.484 1 97 235 THR A N 1
ATOM 1748 C CA . THR A 1 235 ? -12.547 -6.051 -10.961 1 97 235 THR A CA 1
ATOM 1749 C C . THR A 1 235 ? -13.633 -6.973 -10.422 1 97 235 THR A C 1
ATOM 1751 O O . THR A 1 235 ? -14.367 -6.609 -9.492 1 97 235 THR A O 1
ATOM 1754 N N . ILE A 1 236 ? -13.695 -8.172 -10.977 1 98.31 236 ILE A N 1
ATOM 1755 C CA . ILE A 1 236 ? -14.727 -9.125 -10.609 1 98.31 236 ILE A CA 1
ATOM 1756 C C . ILE A 1 236 ? -14.086 -10.375 -10.008 1 98.31 236 ILE A C 1
ATOM 1758 O O . ILE A 1 236 ? -13.062 -10.852 -10.492 1 98.31 236 ILE A O 1
ATOM 1762 N N . ALA A 1 237 ? -14.711 -10.836 -8.914 1 98.75 237 ALA A N 1
ATOM 1763 C CA . ALA A 1 237 ? -14.289 -12.125 -8.359 1 98.75 237 ALA A CA 1
ATOM 1764 C C . ALA A 1 237 ? -14.961 -13.281 -9.086 1 98.75 237 ALA A C 1
ATOM 1766 O O . ALA A 1 237 ? -16.188 -13.352 -9.156 1 98.75 237 ALA A O 1
ATOM 1767 N N . LEU A 1 238 ? -14.148 -14.117 -9.633 1 98.81 238 LEU A N 1
ATOM 1768 C CA . LEU A 1 238 ? -14.664 -15.289 -10.328 1 98.81 238 LEU A CA 1
ATOM 1769 C C . LEU A 1 238 ? -14.844 -16.453 -9.367 1 98.81 238 LEU A C 1
ATOM 1771 O O . LEU A 1 238 ? -15.766 -17.266 -9.516 1 98.81 238 LEU A O 1
ATOM 1775 N N . MET A 1 239 ? -13.906 -16.625 -8.477 1 98.56 239 MET A N 1
ATOM 1776 C CA . MET A 1 239 ? -13.938 -17.609 -7.391 1 98.56 239 MET A CA 1
ATOM 1777 C C . MET A 1 239 ? -13.523 -16.969 -6.07 1 98.56 239 MET A C 1
ATOM 1779 O O . MET A 1 239 ? -12.711 -16.047 -6.047 1 98.56 239 MET A O 1
ATOM 1783 N N . ASN A 1 240 ? -14.07 -17.422 -4.996 1 97.88 240 ASN A N 1
ATOM 1784 C CA . ASN A 1 240 ? -13.656 -17.047 -3.65 1 97.88 240 ASN A CA 1
ATOM 1785 C C . ASN A 1 240 ? -13.484 -18.266 -2.754 1 97.88 240 ASN A C 1
ATOM 1787 O O . ASN A 1 240 ? -13.617 -19.406 -3.213 1 97.88 240 ASN A O 1
ATOM 1791 N N . ASP A 1 241 ? -12.969 -18.094 -1.596 1 96.38 241 ASP A N 1
ATOM 1792 C CA . ASP A 1 241 ? -12.789 -19.109 -0.554 1 96.38 241 ASP A CA 1
ATOM 1793 C C . ASP A 1 241 ? -11.781 -20.172 -0.981 1 96.38 241 ASP A C 1
ATOM 1795 O O . ASP A 1 241 ? -11.977 -21.359 -0.726 1 96.38 241 ASP A O 1
ATOM 1799 N N . LEU A 1 242 ? -10.836 -19.781 -1.742 1 97.56 242 LEU A N 1
ATOM 1800 C CA . LEU A 1 242 ? -9.703 -20.641 -2.035 1 97.56 242 LEU A CA 1
ATOM 1801 C C . LEU A 1 242 ? -8.711 -20.656 -0.874 1 97.56 242 LEU A C 1
ATOM 1803 O O . LEU A 1 242 ? -8.562 -19.656 -0.174 1 97.56 242 LEU A O 1
ATOM 1807 N N . TRP A 1 243 ? -8.164 -21.812 -0.693 1 96.75 243 TRP A N 1
ATOM 1808 C CA . TRP A 1 243 ? -7.16 -21.938 0.358 1 96.75 243 TRP A CA 1
ATOM 1809 C C . TRP A 1 243 ? -5.789 -21.484 -0.139 1 96.75 243 TRP A C 1
ATOM 1811 O O . TRP A 1 243 ? -4.969 -22.312 -0.554 1 96.75 243 TRP A O 1
ATOM 1821 N N . PHE A 1 244 ? -5.586 -20.125 -0.077 1 96.75 244 PHE A N 1
ATOM 1822 C CA . PHE A 1 244 ? -4.379 -19.453 -0.559 1 96.75 244 PHE A CA 1
ATOM 1823 C C . PHE A 1 244 ? -4.27 -19.562 -2.074 1 96.75 244 PHE A C 1
ATOM 1825 O O . PHE A 1 244 ? -3.412 -20.281 -2.592 1 96.75 244 PHE A O 1
ATOM 1832 N N . ALA A 1 245 ? -5 -18.734 -2.791 1 98.56 245 ALA A N 1
ATOM 1833 C CA . ALA A 1 245 ? -4.961 -18.672 -4.25 1 98.56 245 ALA A CA 1
ATOM 1834 C C . ALA A 1 245 ? -3.604 -18.172 -4.742 1 98.56 245 ALA A C 1
ATOM 1836 O O . ALA A 1 245 ? -3.111 -17.141 -4.281 1 98.56 245 ALA A O 1
ATOM 1837 N N . ASN A 1 246 ? -2.996 -18.875 -5.617 1 98.38 246 ASN A N 1
ATOM 1838 C CA . ASN A 1 246 ? -1.616 -18.609 -6.004 1 98.38 246 ASN A CA 1
ATOM 1839 C C . ASN A 1 246 ? -1.467 -18.5 -7.52 1 98.38 246 ASN A C 1
ATOM 1841 O O . ASN A 1 246 ? -2.109 -17.656 -8.148 1 98.38 246 ASN A O 1
ATOM 1845 N N . GLY A 1 247 ? -0.804 -19.312 -8.188 1 98.62 247 GLY A N 1
ATOM 1846 C CA . GLY A 1 247 ? -0.554 -19.234 -9.617 1 98.62 247 GLY A CA 1
ATOM 1847 C C . GLY A 1 247 ? -1.823 -19.25 -10.445 1 98.62 247 GLY A C 1
ATOM 1848 O O . GLY A 1 247 ? -2.787 -19.938 -10.094 1 98.62 247 GLY A O 1
ATOM 1849 N N . VAL A 1 248 ? -1.763 -18.578 -11.562 1 98.62 248 VAL A N 1
ATOM 1850 C CA . VAL A 1 248 ? -2.895 -18.531 -12.484 1 98.62 248 VAL A CA 1
ATOM 1851 C C . VAL A 1 248 ? -2.398 -18.641 -13.922 1 98.62 248 VAL A C 1
ATOM 1853 O O . VAL A 1 248 ? -1.366 -18.062 -14.281 1 98.62 248 VAL A O 1
ATOM 1856 N N . ALA A 1 249 ? -3.107 -19.375 -14.727 1 98.56 249 ALA A N 1
ATOM 1857 C CA . ALA A 1 249 ? -2.818 -19.469 -16.156 1 98.56 249 ALA A CA 1
ATOM 1858 C C . ALA A 1 249 ? -4.105 -19.547 -16.969 1 98.56 249 ALA A C 1
ATOM 1860 O O . ALA A 1 249 ? -5.004 -20.328 -16.656 1 98.56 249 ALA A O 1
ATOM 1861 N N . LEU A 1 250 ? -4.141 -18.703 -17.906 1 98.06 250 LEU A N 1
ATOM 1862 C CA . LEU A 1 250 ? -5.203 -18.797 -18.891 1 98.06 250 LEU A CA 1
ATOM 1863 C C . LEU A 1 250 ? -4.969 -19.953 -19.844 1 98.06 250 LEU A C 1
ATOM 1865 O O . LEU A 1 250 ? -3.83 -20.234 -20.234 1 98.06 250 LEU A O 1
ATOM 1869 N N . ALA A 1 251 ? -6.078 -20.609 -20.219 1 97.5 251 ALA A N 1
ATOM 1870 C CA . ALA A 1 251 ? -5.961 -21.656 -21.234 1 97.5 251 ALA A CA 1
ATOM 1871 C C . ALA A 1 251 ? -5.43 -21.078 -22.547 1 97.5 251 ALA A C 1
ATOM 1873 O O . ALA A 1 251 ? -5.613 -19.891 -22.828 1 97.5 251 ALA A O 1
ATOM 1874 N N . HIS A 1 252 ? -4.828 -21.969 -23.328 1 96.5 252 HIS A N 1
ATOM 1875 C CA . HIS A 1 252 ? -4.277 -21.531 -24.594 1 96.5 252 HIS A CA 1
ATOM 1876 C C . HIS A 1 252 ? -5.363 -20.969 -25.516 1 96.5 252 HIS A C 1
ATOM 1878 O O . HIS A 1 252 ? -5.117 -20.031 -26.266 1 96.5 252 HIS A O 1
ATOM 1884 N N . ASP A 1 253 ? -6.562 -21.5 -25.422 1 95.94 253 ASP A N 1
ATOM 1885 C CA . ASP A 1 253 ? -7.676 -21.016 -26.234 1 95.94 253 ASP A CA 1
ATOM 1886 C C . ASP A 1 253 ? -8.539 -20.047 -25.438 1 95.94 253 ASP A C 1
ATOM 1888 O O . ASP A 1 253 ? -9.625 -19.672 -25.891 1 95.94 253 ASP A O 1
ATOM 1892 N N . GLU A 1 254 ? -8.141 -19.781 -24.219 1 97.38 254 GLU A N 1
ATOM 1893 C CA . GLU A 1 254 ? -8.742 -18.812 -23.297 1 97.38 254 GLU A CA 1
ATOM 1894 C C . GLU A 1 254 ? -10.148 -19.25 -22.891 1 97.38 254 GLU A C 1
ATOM 1896 O O . GLU A 1 254 ? -10.984 -18.422 -22.531 1 97.38 254 GLU A O 1
ATOM 1901 N N . SER A 1 255 ? -10.438 -20.547 -22.953 1 97.06 255 SER A N 1
ATOM 1902 C CA . SER A 1 255 ? -11.742 -21.078 -22.594 1 97.06 255 SER A CA 1
ATOM 1903 C C . SER A 1 255 ? -11.891 -21.172 -21.078 1 97.06 255 SER A C 1
ATOM 1905 O O . SER A 1 255 ? -13.008 -21.234 -20.562 1 97.06 255 SER A O 1
ATOM 1907 N N . PHE A 1 256 ? -10.781 -21.266 -20.391 1 97.88 256 PHE A N 1
ATOM 1908 C CA . PHE A 1 256 ? -10.82 -21.375 -18.938 1 97.88 256 PHE A CA 1
ATOM 1909 C C . PHE A 1 256 ? -9.555 -20.797 -18.328 1 97.88 256 PHE A C 1
ATOM 1911 O O . PHE A 1 256 ? -8.602 -20.453 -19.031 1 97.88 256 PHE A O 1
ATOM 1918 N N . VAL A 1 257 ? -9.562 -20.641 -17 1 98.62 257 VAL A N 1
ATOM 1919 C CA . VAL A 1 257 ? -8.414 -20.203 -16.219 1 98.62 257 VAL A CA 1
ATOM 1920 C C . VAL A 1 257 ? -8.109 -21.234 -15.133 1 98.62 257 VAL A C 1
ATOM 1922 O O . VAL A 1 257 ? -9.023 -21.75 -14.477 1 98.62 257 VAL A O 1
ATOM 1925 N N . LEU A 1 258 ? -6.848 -21.625 -15.078 1 98.81 258 LEU A N 1
ATOM 1926 C CA . LEU A 1 258 ? -6.371 -22.484 -13.992 1 98.81 258 LEU A CA 1
ATOM 1927 C C . LEU A 1 258 ? -5.871 -21.641 -12.82 1 98.81 258 LEU A C 1
ATOM 1929 O O . LEU A 1 258 ? -5.262 -20.578 -13.023 1 98.81 258 LEU A O 1
ATOM 1933 N N . VAL A 1 259 ? -6.152 -22.094 -11.594 1 98.88 259 VAL A N 1
ATOM 1934 C CA . VAL A 1 259 ? -5.672 -21.391 -10.406 1 98.88 259 VAL A CA 1
ATOM 1935 C C . VAL A 1 259 ? -5.18 -22.406 -9.375 1 98.88 259 VAL A C 1
ATOM 1937 O O . VAL A 1 259 ? -5.82 -23.438 -9.156 1 98.88 259 VAL A O 1
ATOM 1940 N N . ALA A 1 260 ? -4.051 -22.109 -8.852 1 98.62 260 ALA A N 1
ATOM 1941 C CA . ALA A 1 260 ? -3.494 -22.969 -7.809 1 98.62 260 ALA A CA 1
ATOM 1942 C C . ALA A 1 260 ? -4.191 -22.734 -6.469 1 98.62 260 ALA A C 1
ATOM 1944 O O . ALA A 1 260 ? -4.324 -21.594 -6.023 1 98.62 260 ALA A O 1
ATOM 1945 N N . ASP A 1 261 ? -4.73 -23.719 -5.906 1 97.81 261 ASP A N 1
ATOM 1946 C CA . ASP A 1 261 ? -5.164 -23.781 -4.516 1 97.81 261 ASP A CA 1
ATOM 1947 C C . ASP A 1 261 ? -4.086 -24.406 -3.633 1 97.81 261 ASP A C 1
ATOM 1949 O O . ASP A 1 261 ? -4.141 -25.594 -3.33 1 97.81 261 ASP A O 1
ATOM 1953 N N . SER A 1 262 ? -3.174 -23.594 -3.191 1 96.81 262 SER A N 1
ATOM 1954 C CA . SER A 1 262 ? -1.885 -24.078 -2.701 1 96.81 262 SER A CA 1
ATOM 1955 C C . SER A 1 262 ? -2.053 -24.922 -1.447 1 96.81 262 SER A C 1
ATOM 1957 O O . SER A 1 262 ? -1.484 -26.016 -1.35 1 96.81 262 SER A O 1
ATOM 1959 N N . VAL A 1 263 ? -2.818 -24.469 -0.543 1 95 263 VAL A N 1
ATOM 1960 C CA . VAL A 1 263 ? -2.967 -25.188 0.719 1 95 263 VAL A CA 1
ATOM 1961 C C . VAL A 1 263 ? -3.65 -26.531 0.474 1 95 263 VAL A C 1
ATOM 1963 O O . VAL A 1 263 ? -3.275 -27.547 1.071 1 95 263 VAL A O 1
ATOM 1966 N N . GLN A 1 264 ? -4.59 -26.578 -0.447 1 95.75 264 GLN A N 1
ATOM 1967 C CA . GLN A 1 264 ? -5.328 -27.797 -0.739 1 95.75 264 GLN A CA 1
ATOM 1968 C C . GLN A 1 264 ? -4.535 -28.703 -1.676 1 95.75 264 GLN A C 1
ATOM 1970 O O . GLN A 1 264 ? -4.961 -29.828 -1.973 1 95.75 264 GLN A O 1
ATOM 1975 N N . MET A 1 265 ? -3.49 -28.234 -2.205 1 95.56 265 MET A N 1
ATOM 1976 C CA . MET A 1 265 ? -2.639 -29 -3.113 1 95.56 265 MET A CA 1
ATOM 1977 C C . MET A 1 265 ? -3.434 -29.5 -4.316 1 95.56 265 MET A C 1
ATOM 1979 O O . MET A 1 265 ? -3.373 -30.672 -4.66 1 95.56 265 MET A O 1
ATOM 1983 N N . LYS A 1 266 ? -4.164 -28.547 -4.883 1 96.38 266 LYS A N 1
ATOM 1984 C CA . LYS A 1 266 ? -4.996 -28.75 -6.062 1 96.38 266 LYS A CA 1
ATOM 1985 C C . LYS A 1 266 ? -4.832 -27.609 -7.059 1 96.38 266 LYS A C 1
ATOM 1987 O O . LYS A 1 266 ? -4.367 -26.531 -6.699 1 96.38 266 LYS A O 1
ATOM 1992 N N . ILE A 1 267 ? -5.16 -27.969 -8.273 1 98.44 267 ILE A N 1
ATOM 1993 C CA . ILE A 1 267 ? -5.402 -26.938 -9.273 1 98.44 267 ILE A CA 1
ATOM 1994 C C . ILE A 1 267 ? -6.895 -26.859 -9.586 1 98.44 267 ILE A C 1
ATOM 1996 O O . ILE A 1 267 ? -7.523 -27.875 -9.898 1 98.44 267 ILE A O 1
ATOM 2000 N N . ARG A 1 268 ? -7.426 -25.656 -9.43 1 98.5 268 ARG A N 1
ATOM 2001 C CA . ARG A 1 268 ? -8.82 -25.406 -9.781 1 98.5 268 ARG A CA 1
ATOM 2002 C C . ARG A 1 268 ? -8.93 -24.797 -11.18 1 98.5 268 ARG A C 1
ATOM 2004 O O . ARG A 1 268 ? -7.98 -24.203 -11.68 1 98.5 268 ARG A O 1
ATOM 2011 N N . ARG A 1 269 ? -10.109 -25.062 -11.75 1 98.5 269 ARG A N 1
ATOM 2012 C CA . ARG A 1 269 ? -10.406 -24.547 -13.078 1 98.5 269 ARG A CA 1
ATOM 2013 C C . ARG A 1 269 ? -11.711 -23.75 -13.078 1 98.5 269 ARG A C 1
ATOM 2015 O O . ARG A 1 269 ? -12.695 -24.172 -12.469 1 98.5 269 ARG A O 1
ATOM 2022 N N . TYR A 1 270 ? -11.641 -22.578 -13.633 1 98.75 270 TYR A N 1
ATOM 2023 C CA . TYR A 1 270 ? -12.828 -21.766 -13.852 1 98.75 270 TYR A CA 1
ATOM 2024 C C . TYR A 1 270 ? -13.117 -21.609 -15.344 1 98.75 270 TYR A C 1
ATOM 2026 O O . TYR A 1 270 ? -12.273 -21.094 -16.094 1 98.75 270 TYR A O 1
ATOM 2034 N N . TRP A 1 271 ? -14.305 -21.953 -15.766 1 98.62 271 TRP A N 1
ATOM 2035 C CA . TRP A 1 271 ? -14.68 -21.891 -17.172 1 98.62 271 TRP A CA 1
ATOM 2036 C C . TRP A 1 271 ? -15.148 -20.484 -17.547 1 98.62 271 TRP A C 1
ATOM 2038 O O . TRP A 1 271 ? -16.047 -19.922 -16.906 1 98.62 271 TRP A O 1
ATOM 2048 N N . LEU A 1 272 ? -14.562 -19.984 -18.609 1 98.25 272 LEU A N 1
ATOM 2049 C CA . LEU A 1 272 ? -14.859 -18.625 -19.062 1 98.25 272 LEU A CA 1
ATOM 2050 C C . LEU A 1 272 ? -15.906 -18.641 -20.172 1 98.25 272 LEU A C 1
ATOM 2052 O O . LEU A 1 272 ? -16.703 -17.719 -20.281 1 98.25 272 LEU A O 1
ATOM 2056 N N . HIS A 1 273 ? -15.781 -19.609 -21 1 96.44 273 HIS A N 1
ATOM 2057 C CA . HIS A 1 273 ? -16.656 -19.734 -22.156 1 96.44 273 HIS A CA 1
ATOM 2058 C C . HIS A 1 273 ? -17.203 -21.156 -22.281 1 96.44 273 HIS A C 1
ATOM 2060 O O . HIS A 1 273 ? -16.75 -22.062 -21.594 1 96.44 273 HIS A O 1
ATOM 2066 N N . GLY A 1 274 ? -18.266 -21.266 -23.172 1 95.88 274 GLY A N 1
ATOM 2067 C CA . GLY A 1 274 ? -18.828 -22.578 -23.438 1 95.88 274 GLY A CA 1
ATOM 2068 C C . GLY A 1 274 ? -19.984 -22.922 -22.5 1 95.88 274 GLY A C 1
ATOM 2069 O O . GLY A 1 274 ? -20.484 -22.062 -21.781 1 95.88 274 GLY A O 1
ATOM 2070 N N . PRO A 1 275 ? -20.406 -24.141 -22.531 1 96.62 275 PRO A N 1
ATOM 2071 C CA . PRO A 1 275 ? -21.594 -24.562 -21.781 1 96.62 275 PRO A CA 1
ATOM 2072 C C . PRO A 1 275 ? -21.391 -24.5 -20.266 1 96.62 275 PRO A C 1
ATOM 2074 O O . PRO A 1 275 ? -22.359 -24.375 -19.516 1 96.62 275 PRO A O 1
ATOM 2077 N N . LYS A 1 276 ? -20.156 -24.531 -19.859 1 97.31 276 LYS A N 1
ATOM 2078 C CA . LYS A 1 276 ? -19.875 -24.547 -18.438 1 97.31 276 LYS A CA 1
ATOM 2079 C C . LYS A 1 276 ? -19.453 -23.172 -17.938 1 97.31 276 LYS A C 1
ATOM 2081 O O . LYS A 1 276 ? -19.031 -23.016 -16.797 1 97.31 276 LYS A O 1
ATOM 2086 N N . ALA A 1 277 ? -19.625 -22.203 -18.734 1 97.56 277 ALA A N 1
ATOM 2087 C CA . ALA A 1 277 ? -19.172 -20.859 -18.391 1 97.56 277 ALA A CA 1
ATOM 2088 C C . ALA A 1 277 ? -19.734 -20.422 -17.047 1 97.56 277 ALA A C 1
ATOM 2090 O O . ALA A 1 277 ? -20.922 -20.609 -16.781 1 97.56 277 ALA A O 1
ATOM 2091 N N . GLY A 1 278 ? -18.812 -19.891 -16.203 1 97.38 278 GLY A N 1
ATOM 2092 C CA . GLY A 1 278 ? -19.234 -19.391 -14.906 1 97.38 278 GLY A CA 1
ATOM 2093 C C . GLY A 1 278 ? -19.141 -20.422 -13.797 1 97.38 278 GLY A C 1
ATOM 2094 O O . GLY A 1 278 ? -19.375 -20.109 -12.625 1 97.38 278 GLY A O 1
ATOM 2095 N N . SER A 1 279 ? -18.734 -21.625 -14.188 1 97.88 279 SER A N 1
ATOM 2096 C CA . SER A 1 279 ? -18.594 -22.672 -13.195 1 97.88 279 SER A CA 1
ATOM 2097 C C . SER A 1 279 ? -17.125 -23.031 -12.977 1 97.88 279 SER A C 1
ATOM 2099 O O . SER A 1 279 ? -16.25 -22.578 -13.719 1 97.88 279 SER A O 1
ATOM 2101 N N . SER A 1 280 ? -16.891 -23.766 -11.898 1 98.06 280 SER A N 1
ATOM 2102 C CA . SER A 1 280 ? -15.531 -24.203 -11.57 1 98.06 280 SER A CA 1
ATOM 2103 C C . SER A 1 280 ? -15.484 -25.688 -11.242 1 98.06 280 SER A C 1
ATOM 2105 O O . SER A 1 280 ? -16.5 -26.281 -10.891 1 98.06 280 SER A O 1
ATOM 2107 N N . ASP A 1 281 ? -14.375 -26.297 -11.469 1 97.25 281 ASP A N 1
ATOM 2108 C CA . ASP A 1 281 ? -14.133 -27.688 -11.094 1 97.25 281 ASP A CA 1
ATOM 2109 C C . ASP A 1 281 ? -12.664 -27.922 -10.766 1 97.25 281 ASP A C 1
ATOM 2111 O O . ASP A 1 281 ? -11.859 -26.984 -10.773 1 97.25 281 ASP A O 1
ATOM 2115 N N . VAL A 1 282 ? -12.359 -29.141 -10.305 1 97.12 282 VAL A N 1
ATOM 2116 C CA . VAL A 1 282 ? -10.992 -29.516 -9.977 1 97.12 282 VAL A CA 1
ATOM 2117 C C . VAL A 1 282 ? -10.273 -30 -11.234 1 97.12 282 VAL A C 1
ATOM 2119 O O . VAL A 1 282 ? -10.719 -30.938 -11.891 1 97.12 282 VAL A O 1
ATOM 2122 N N . PHE A 1 283 ? -9.258 -29.312 -11.602 1 97.69 283 PHE A N 1
ATOM 2123 C CA . PHE A 1 283 ? -8.469 -29.672 -12.766 1 97.69 283 PHE A CA 1
ATOM 2124 C C . PHE A 1 283 ? -7.457 -30.766 -12.43 1 97.69 283 PHE A C 1
ATOM 2126 O O . PHE A 1 283 ? -7.246 -31.688 -13.211 1 97.69 283 PHE A O 1
ATOM 2133 N N . TYR A 1 284 ? -6.785 -30.609 -11.32 1 96.38 284 TYR A N 1
ATOM 2134 C CA . TYR A 1 284 ? -5.824 -31.562 -10.789 1 96.38 284 TYR A CA 1
ATOM 2135 C C . TYR A 1 284 ? -5.973 -31.703 -9.281 1 96.38 284 TYR A C 1
ATOM 2137 O O . TYR A 1 284 ? -5.93 -30.703 -8.547 1 96.38 284 TYR A O 1
ATOM 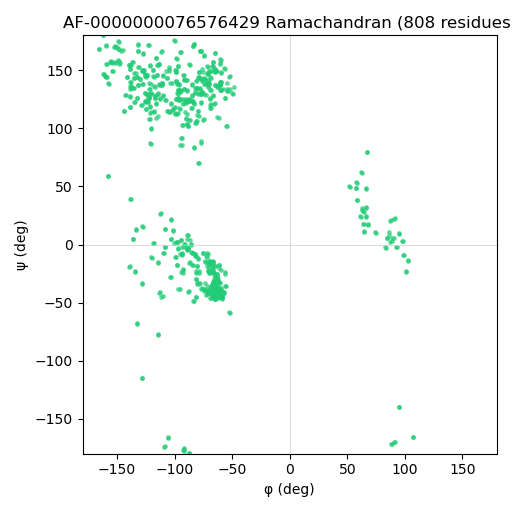2145 N N . ASP A 1 285 ? -6.109 -32.938 -8.867 1 94.88 285 ASP A N 1
ATOM 2146 C CA . ASP A 1 285 ? -6.277 -33.219 -7.445 1 94.88 285 ASP A CA 1
ATOM 2147 C C . ASP A 1 285 ? -5.039 -33.906 -6.867 1 94.88 285 ASP A C 1
ATOM 2149 O O . ASP A 1 285 ? -4.324 -34.625 -7.582 1 94.88 285 ASP A O 1
ATOM 2153 N N . LYS A 1 286 ? -4.723 -33.625 -5.672 1 94.19 286 LYS A N 1
ATOM 2154 C CA . LYS A 1 286 ? -3.709 -34.312 -4.863 1 94.19 286 LYS A CA 1
ATOM 2155 C C . LYS A 1 286 ? -2.324 -34.156 -5.484 1 94.19 286 LYS A C 1
ATOM 2157 O O . LYS A 1 286 ? -1.666 -35.156 -5.789 1 94.19 286 LYS A O 1
ATOM 2162 N N . LEU A 1 287 ? -1.883 -33 -5.598 1 94.81 287 LEU A N 1
ATOM 2163 C CA . LEU A 1 287 ? -0.509 -32.719 -6.004 1 94.81 287 LEU A CA 1
ATOM 2164 C C . LEU A 1 287 ? 0.477 -33.188 -4.941 1 94.81 287 LEU A C 1
ATOM 2166 O O . LEU A 1 287 ? 0.104 -33.375 -3.781 1 94.81 287 LEU A O 1
ATOM 2170 N N . PRO A 1 288 ? 1.711 -33.438 -5.348 1 91.44 288 PRO A N 1
ATOM 2171 C CA . PRO A 1 288 ? 2.682 -33.938 -4.375 1 91.44 288 PRO A CA 1
ATOM 2172 C C . PRO A 1 288 ? 3.041 -32.906 -3.311 1 91.44 288 PRO A C 1
ATOM 2174 O O . PRO A 1 288 ? 3.641 -33.25 -2.289 1 91.44 288 PRO A O 1
ATOM 2177 N N . GLY A 1 289 ? 2.801 -31.719 -3.508 1 92 289 GLY A N 1
ATOM 2178 C CA . GLY A 1 289 ? 3.021 -30.594 -2.621 1 92 289 GLY A CA 1
ATOM 2179 C C . GLY A 1 289 ? 2.225 -29.359 -3.012 1 92 289 GLY A C 1
ATOM 2180 O O . GLY A 1 289 ? 1.443 -29.391 -3.965 1 92 289 GLY A O 1
ATOM 2181 N N . PRO A 1 290 ? 2.414 -28.312 -2.203 1 94.12 290 PRO A N 1
ATOM 2182 C CA . PRO A 1 290 ? 1.685 -27.078 -2.527 1 94.12 290 PRO A CA 1
ATOM 2183 C C . PRO A 1 290 ? 2.131 -26.453 -3.85 1 94.12 290 PRO A C 1
ATOM 2185 O O . PRO A 1 290 ? 3.301 -26.109 -4.008 1 94.12 290 PRO A O 1
ATOM 2188 N N . PRO A 1 291 ? 1.198 -26.312 -4.77 1 96.94 291 PRO A N 1
ATOM 2189 C CA . PRO A 1 291 ? 1.547 -25.609 -6.004 1 96.94 291 PRO A CA 1
ATOM 2190 C C . PRO A 1 291 ? 1.745 -24.109 -5.789 1 96.94 291 PRO A C 1
ATOM 2192 O O . PRO A 1 291 ? 1.09 -23.516 -4.93 1 96.94 291 PRO A O 1
ATOM 2195 N N . ASP A 1 292 ? 2.666 -23.5 -6.543 1 97.19 292 ASP A N 1
ATOM 2196 C CA . ASP A 1 292 ? 2.912 -22.062 -6.488 1 97.19 292 ASP A CA 1
ATOM 2197 C C . ASP A 1 292 ? 2.543 -21.391 -7.805 1 97.19 292 ASP A C 1
ATOM 2199 O O . ASP A 1 292 ? 1.397 -20.969 -7.996 1 97.19 292 ASP A O 1
ATOM 2203 N N . GLY A 1 293 ? 3.373 -21.5 -8.797 1 97.88 293 GLY A N 1
ATOM 2204 C CA . GLY A 1 293 ? 3.098 -20.875 -10.086 1 97.88 293 GLY A CA 1
ATOM 2205 C C . GLY A 1 293 ? 2.521 -21.828 -11.102 1 97.88 293 GLY A C 1
ATOM 2206 O O . GLY A 1 293 ? 2.746 -23.031 -11.023 1 97.88 293 GLY A O 1
ATOM 2207 N N . ILE A 1 294 ? 1.711 -21.312 -12.023 1 98.5 294 ILE A N 1
ATOM 2208 C CA . ILE A 1 294 ? 1.243 -22 -13.227 1 98.5 294 ILE A CA 1
ATOM 2209 C C . ILE A 1 294 ? 1.508 -21.109 -14.445 1 98.5 294 ILE A C 1
ATOM 2211 O O . ILE A 1 294 ? 1.313 -19.891 -14.398 1 98.5 294 ILE A O 1
ATOM 2215 N N . SER A 1 295 ? 1.952 -21.688 -15.477 1 98.25 295 SER A N 1
ATOM 2216 C CA . SER A 1 295 ? 2.182 -20.906 -16.688 1 98.25 295 SER A CA 1
ATOM 2217 C C . SER A 1 295 ? 1.958 -21.75 -17.938 1 98.25 295 SER A C 1
ATOM 2219 O O . SER A 1 295 ? 2.014 -22.984 -17.875 1 98.25 295 SER A O 1
ATOM 2221 N N . ARG A 1 296 ? 1.691 -21.156 -19.062 1 97.06 296 ARG A N 1
ATOM 2222 C CA . ARG A 1 296 ? 1.526 -21.828 -20.359 1 97.06 296 ARG A CA 1
ATOM 2223 C C . ARG A 1 296 ? 2.877 -22.203 -20.953 1 97.06 296 ARG A C 1
ATOM 2225 O O . ARG A 1 296 ? 3.84 -21.453 -20.859 1 97.06 296 ARG A O 1
ATOM 2232 N N . SER A 1 297 ? 2.893 -23.375 -21.391 1 96.38 297 SER A N 1
ATOM 2233 C CA . SER A 1 297 ? 4.066 -23.766 -22.172 1 96.38 297 SER A CA 1
ATOM 2234 C C . SER A 1 297 ? 4.02 -23.203 -23.578 1 96.38 297 SER A C 1
ATOM 2236 O O . SER A 1 297 ? 2.986 -22.688 -24.016 1 96.38 297 SER A O 1
ATOM 2238 N N . THR A 1 298 ? 5.152 -23.281 -24.25 1 94.38 298 THR A N 1
ATOM 2239 C CA . THR A 1 298 ? 5.242 -22.688 -25.578 1 94.38 298 THR A CA 1
ATOM 2240 C C . THR A 1 298 ? 4.664 -23.625 -26.625 1 94.38 298 THR A C 1
ATOM 2242 O O . THR A 1 298 ? 4.422 -23.203 -27.766 1 94.38 298 THR A O 1
ATOM 2245 N N . ASP A 1 299 ? 4.34 -24.844 -26.266 1 94.25 299 ASP A N 1
ATOM 2246 C CA . ASP A 1 299 ? 3.838 -25.812 -27.234 1 94.25 299 ASP A CA 1
ATOM 2247 C C . ASP A 1 299 ? 2.355 -25.578 -27.531 1 94.25 299 ASP A C 1
ATOM 2249 O O . ASP A 1 299 ? 1.774 -26.25 -28.391 1 94.25 299 ASP A O 1
ATOM 2253 N N . GLY A 1 300 ? 1.709 -24.766 -26.734 1 94.44 300 GLY A N 1
ATOM 2254 C CA . GLY A 1 300 ? 0.331 -24.375 -26.984 1 94.44 300 GLY A CA 1
ATOM 2255 C C . GLY A 1 300 ? -0.679 -25.359 -26.422 1 94.44 300 GLY A C 1
ATOM 2256 O O . GLY A 1 300 ? -1.881 -25.234 -26.672 1 94.44 300 GLY A O 1
ATOM 2257 N N . GLN A 1 301 ? -0.148 -26.312 -25.594 1 94.44 301 GLN A N 1
ATOM 2258 C CA . GLN A 1 301 ? -1.076 -27.359 -25.188 1 94.44 301 GLN A CA 1
ATOM 2259 C C . GLN A 1 301 ? -0.883 -27.719 -23.703 1 94.44 301 GLN A C 1
ATOM 2261 O O . GLN A 1 301 ? -1.74 -28.359 -23.109 1 94.44 301 GLN A O 1
ATOM 2266 N N . THR A 1 302 ? 0.192 -27.375 -23.234 1 97.94 302 THR A N 1
ATOM 2267 C CA . THR A 1 302 ? 0.498 -27.844 -21.891 1 97.94 302 THR A CA 1
ATOM 2268 C C . THR A 1 302 ? 0.777 -26.656 -20.953 1 97.94 302 THR A C 1
ATOM 2270 O O . THR A 1 302 ? 0.788 -25.5 -21.406 1 97.94 302 THR A O 1
ATOM 2273 N N . TYR A 1 303 ? 0.904 -26.969 -19.656 1 98.44 303 TYR A N 1
ATOM 2274 C CA . TYR A 1 303 ? 1.154 -25.984 -18.609 1 98.44 303 TYR A CA 1
ATOM 2275 C C . TYR A 1 303 ? 2.275 -26.438 -17.688 1 98.44 303 TYR A C 1
ATOM 2277 O O . TYR A 1 303 ? 2.402 -27.625 -17.391 1 98.44 303 TYR A O 1
ATOM 2285 N N . TRP A 1 304 ? 3.041 -25.5 -17.25 1 98.38 304 TRP A N 1
ATOM 2286 C CA . TRP A 1 304 ? 4.008 -25.75 -16.188 1 98.38 304 TRP A CA 1
ATOM 2287 C C . TRP A 1 304 ? 3.398 -25.453 -14.82 1 98.38 304 TRP A C 1
ATOM 2289 O O . TRP A 1 304 ? 2.734 -24.438 -14.633 1 98.38 304 TRP A O 1
ATOM 2299 N N . ILE A 1 305 ? 3.572 -26.328 -13.867 1 98.06 305 ILE A N 1
ATOM 2300 C CA . ILE A 1 305 ? 3.186 -26.156 -12.469 1 98.06 305 ILE A CA 1
ATOM 2301 C C . ILE A 1 305 ? 4.406 -26.312 -11.57 1 98.06 305 ILE A C 1
ATOM 2303 O O . ILE A 1 305 ? 5.133 -27.312 -11.68 1 98.06 305 ILE A O 1
ATOM 2307 N N . THR A 1 306 ? 4.648 -25.344 -10.742 1 97.44 306 THR A N 1
ATOM 2308 C CA . THR A 1 306 ? 5.742 -25.438 -9.781 1 97.44 306 THR A CA 1
ATOM 2309 C C . THR A 1 306 ? 5.234 -25.922 -8.43 1 97.44 306 THR A C 1
ATOM 2311 O O . THR A 1 306 ? 4.172 -25.5 -7.973 1 97.44 306 THR A O 1
ATOM 2314 N N . ILE A 1 307 ? 5.945 -26.875 -7.898 1 94.62 307 ILE A N 1
ATOM 2315 C CA . ILE A 1 307 ? 5.691 -27.344 -6.539 1 94.62 307 ILE A CA 1
ATOM 2316 C C . ILE A 1 307 ? 6.703 -26.719 -5.582 1 94.62 307 ILE A C 1
ATOM 2318 O O . ILE A 1 307 ? 7.91 -26.922 -5.715 1 9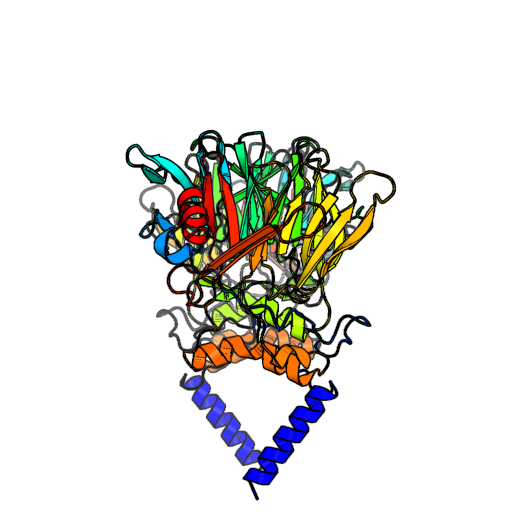4.62 307 ILE A O 1
ATOM 2322 N N . TYR A 1 308 ? 6.254 -25.953 -4.652 1 91.62 308 TYR A N 1
ATOM 2323 C CA . TYR A 1 308 ? 7.113 -25.125 -3.812 1 91.62 308 TYR A CA 1
ATOM 2324 C C . TYR A 1 308 ? 7.965 -25.984 -2.889 1 91.62 308 TYR A C 1
ATOM 2326 O O . TYR A 1 308 ? 9.156 -25.734 -2.705 1 91.62 308 TYR A O 1
ATOM 2334 N N . CYS A 1 309 ? 7.359 -26.938 -2.262 1 85.25 309 CYS A N 1
ATOM 2335 C CA . CYS A 1 309 ? 8.039 -27.875 -1.369 1 85.25 309 CYS A CA 1
ATOM 2336 C C . CYS A 1 309 ? 7.223 -29.141 -1.19 1 85.25 309 CYS A C 1
ATOM 2338 O O . CYS A 1 309 ? 6.113 -29.25 -1.711 1 85.25 309 CYS A O 1
ATOM 2340 N N . GLY A 1 310 ? 7.883 -30.047 -0.566 1 81.75 310 GLY A N 1
ATOM 2341 C CA . GLY A 1 310 ? 7.152 -31.266 -0.252 1 81.75 310 GLY A CA 1
ATOM 2342 C C . GLY A 1 310 ? 6.113 -31.078 0.839 1 81.75 310 GLY A C 1
ATOM 2343 O O . GLY A 1 310 ? 6.227 -30.156 1.654 1 81.75 310 GLY A O 1
ATOM 2344 N N . ALA A 1 311 ? 5.074 -31.922 0.775 1 84.19 311 ALA A N 1
ATOM 2345 C CA . ALA A 1 311 ? 4.039 -31.859 1.806 1 84.19 311 ALA A CA 1
ATOM 2346 C C . ALA A 1 311 ? 4.504 -32.562 3.086 1 84.19 311 ALA A C 1
ATOM 2348 O O . ALA A 1 311 ? 5.199 -33.562 3.033 1 84.19 311 ALA A O 1
ATOM 2349 N N . GLU A 1 312 ? 4.051 -31.938 4.16 1 79.94 312 GLU A N 1
ATOM 2350 C CA . GLU A 1 312 ? 4.391 -32.5 5.465 1 79.94 312 GLU A CA 1
ATOM 2351 C C . GLU A 1 312 ? 3.32 -33.469 5.949 1 79.94 312 GLU A C 1
ATOM 2353 O O . GLU A 1 312 ? 2.125 -33.188 5.816 1 79.94 312 GLU A O 1
ATOM 2358 N N . LYS A 1 313 ? 3.77 -34.531 6.59 1 81.56 313 LYS A N 1
ATOM 2359 C CA . LYS A 1 313 ? 2.865 -35.594 7.043 1 81.56 313 LYS A CA 1
ATOM 2360 C C . LYS A 1 313 ? 1.89 -35.062 8.094 1 81.56 313 LYS A C 1
ATOM 2362 O O . LYS A 1 313 ? 0.751 -35.531 8.18 1 81.56 313 LYS A O 1
ATOM 2367 N N . LEU A 1 314 ? 2.287 -34.125 8.805 1 81.62 314 LEU A N 1
ATOM 2368 C CA . LEU A 1 314 ? 1.462 -33.562 9.859 1 81.62 314 LEU A CA 1
ATOM 2369 C C . LEU A 1 314 ? 0.175 -32.969 9.289 1 81.62 314 LEU A C 1
ATOM 2371 O O . LEU A 1 314 ? -0.828 -32.844 10 1 81.62 314 LEU A O 1
ATOM 2375 N N . LEU A 1 315 ? 0.212 -32.688 8.016 1 87.12 315 LEU A N 1
ATOM 2376 C CA . LEU A 1 315 ? -0.934 -32.031 7.371 1 87.12 315 LEU A CA 1
ATOM 2377 C C . LEU A 1 315 ? -2.107 -33 7.273 1 87.12 315 LEU A C 1
ATOM 2379 O O . LEU A 1 315 ? -3.252 -32.594 7.086 1 87.12 315 LEU A O 1
ATOM 2383 N N . ALA A 1 316 ? -1.816 -34.281 7.445 1 89.81 316 ALA A N 1
ATOM 2384 C CA . ALA A 1 316 ? -2.867 -35.281 7.449 1 89.81 316 ALA A CA 1
ATOM 2385 C C . ALA A 1 316 ? -3.791 -35.125 8.656 1 89.81 316 ALA A C 1
ATOM 2387 O O . ALA A 1 316 ? -4.914 -35.625 8.656 1 89.81 316 ALA A O 1
ATOM 2388 N N . TYR A 1 317 ? -3.346 -34.344 9.609 1 90.94 317 TYR A N 1
ATOM 2389 C CA . TYR A 1 317 ? -4.125 -34.125 10.82 1 90.94 317 TYR A CA 1
ATOM 2390 C C . TYR A 1 317 ? -4.609 -32.688 10.891 1 90.94 317 TYR A C 1
ATOM 2392 O O . TYR A 1 317 ? -4.867 -32.156 11.977 1 90.94 317 TYR A O 1
ATOM 2400 N N . SER A 1 318 ? -4.758 -32.062 9.75 1 91.38 318 SER A N 1
ATOM 2401 C CA . SER A 1 318 ? -5.105 -30.656 9.68 1 91.38 318 SER A CA 1
ATOM 2402 C C . SER A 1 318 ? -6.555 -30.422 10.094 1 91.38 318 SER A C 1
ATOM 2404 O O . SER A 1 318 ? -6.969 -29.266 10.297 1 91.38 318 SER A O 1
ATOM 2406 N N . HIS A 1 319 ? -7.367 -31.453 10.242 1 90.06 319 HIS A N 1
ATOM 2407 C CA . HIS A 1 319 ? -8.727 -31.312 10.742 1 90.06 319 HIS A CA 1
ATOM 2408 C C . HIS A 1 319 ? -8.727 -30.984 12.234 1 90.06 319 HIS A C 1
ATOM 2410 O O . HIS A 1 319 ? -9.742 -30.531 12.773 1 90.06 319 HIS A O 1
ATOM 2416 N N . ILE A 1 320 ? -7.605 -31.25 12.875 1 86.19 320 ILE A N 1
ATOM 2417 C CA . ILE A 1 320 ? -7.449 -30.938 14.297 1 86.19 320 ILE A CA 1
ATOM 2418 C C . ILE A 1 320 ? -6.977 -29.484 14.461 1 86.19 320 ILE A C 1
ATOM 2420 O O . ILE A 1 320 ? -5.922 -29.109 13.945 1 86.19 320 ILE A O 1
ATOM 2424 N N . ARG A 1 321 ? -7.699 -28.75 15.188 1 83.38 321 ARG A N 1
ATOM 2425 C CA . ARG A 1 321 ? -7.438 -27.328 15.352 1 83.38 321 ARG A CA 1
ATOM 2426 C C . ARG A 1 321 ? -6.051 -27.078 15.945 1 83.38 321 ARG A C 1
ATOM 2428 O O . ARG A 1 321 ? -5.305 -26.234 15.469 1 83.38 321 ARG A O 1
ATOM 2435 N N . LEU A 1 322 ? -5.648 -27.781 16.953 1 78.75 322 LEU A N 1
ATOM 2436 C CA . LEU A 1 322 ? -4.363 -27.609 17.625 1 78.75 322 LEU A CA 1
ATOM 2437 C C . LEU A 1 322 ? -3.211 -27.844 16.641 1 78.75 322 LEU A C 1
ATOM 2439 O O . LEU A 1 322 ? -2.17 -27.188 16.734 1 78.75 322 LEU A O 1
ATOM 2443 N N . VAL A 1 323 ? -3.424 -28.797 15.836 1 83.5 323 VAL A N 1
ATOM 2444 C CA . VAL A 1 323 ? -2.396 -29.094 14.844 1 83.5 323 VAL A CA 1
ATOM 2445 C C . VAL A 1 323 ? -2.217 -27.906 13.906 1 83.5 323 VAL A C 1
ATOM 2447 O O . VAL A 1 323 ? -1.087 -27.531 13.594 1 83.5 323 VAL A O 1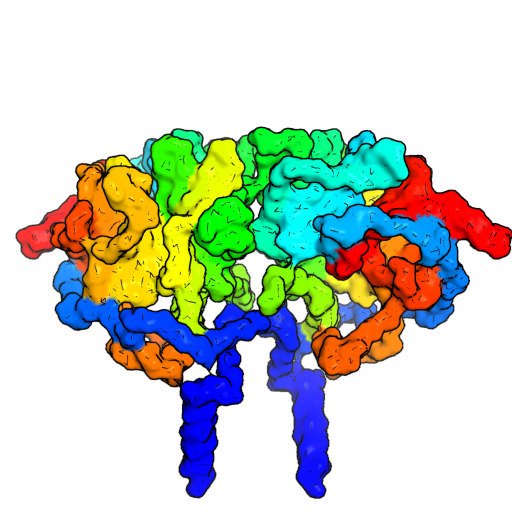
ATOM 2450 N N . ARG A 1 324 ? -3.303 -27.281 13.492 1 85.38 324 ARG A N 1
ATOM 2451 C CA . ARG A 1 324 ? -3.232 -26.125 12.602 1 85.38 324 ARG A CA 1
ATOM 2452 C C . ARG A 1 324 ? -2.547 -24.938 13.281 1 85.38 324 ARG A C 1
ATOM 2454 O O . ARG A 1 324 ? -1.727 -24.25 12.672 1 85.38 324 ARG A O 1
ATOM 2461 N N . VAL A 1 325 ? -2.873 -24.766 14.484 1 78 325 VAL A N 1
ATOM 2462 C CA . VAL A 1 325 ? -2.277 -23.672 15.25 1 78 325 VAL A CA 1
ATOM 2463 C C . VAL A 1 325 ? -0.777 -23.906 15.406 1 78 325 VAL A C 1
ATOM 2465 O O . VAL A 1 325 ? 0.025 -22.984 15.227 1 78 325 VAL A O 1
ATOM 2468 N N . LEU A 1 326 ? -0.401 -25.125 15.781 1 75.56 326 LEU A N 1
ATOM 2469 C CA . LEU A 1 326 ? 1.014 -25.453 15.914 1 75.56 326 LEU A CA 1
ATOM 2470 C C . LEU A 1 326 ? 1.746 -25.266 14.594 1 75.56 326 LEU A C 1
ATOM 2472 O O . LEU A 1 326 ? 2.871 -24.766 14.57 1 75.56 326 LEU A O 1
ATOM 2476 N N . PHE A 1 327 ? 1.073 -25.672 13.578 1 79.81 327 PHE A N 1
ATOM 2477 C CA . PHE A 1 327 ? 1.663 -25.531 12.25 1 79.81 327 PHE A CA 1
ATOM 2478 C C . PHE A 1 327 ? 1.925 -24.078 11.922 1 79.81 327 PHE A C 1
ATOM 2480 O O . PHE A 1 327 ? 2.904 -23.75 11.242 1 79.81 327 PHE A O 1
ATOM 2487 N N . SER A 1 328 ? 1.082 -23.156 12.312 1 79.62 328 SER A N 1
ATOM 2488 C CA . SER A 1 328 ? 1.243 -21.734 12.023 1 79.62 328 SER A CA 1
ATOM 2489 C C . SER A 1 328 ? 2.477 -21.172 12.719 1 79.62 328 SER A C 1
ATOM 2491 O O . SER A 1 328 ? 2.986 -20.125 12.336 1 79.62 328 SER A O 1
ATOM 2493 N N . TRP A 1 329 ? 2.988 -21.828 13.711 1 75.56 329 TRP A N 1
ATOM 2494 C CA . TRP A 1 329 ? 4.172 -21.391 14.438 1 75.56 329 TRP A CA 1
ATOM 2495 C C . TRP A 1 329 ? 5.434 -22.031 13.867 1 75.56 329 TRP A C 1
ATOM 2497 O O . TRP A 1 329 ? 6.547 -21.641 14.219 1 75.56 329 TRP A O 1
ATOM 2507 N N . MET A 1 330 ? 5.293 -22.938 13.008 1 74.69 330 MET A N 1
ATOM 2508 C CA . MET A 1 330 ? 6.387 -23.766 12.508 1 74.69 330 MET A CA 1
ATOM 2509 C C . MET A 1 330 ? 7.477 -22.906 11.875 1 74.69 330 MET A C 1
ATOM 2511 O O . MET A 1 330 ? 8.664 -23.109 12.148 1 74.69 330 MET A O 1
ATOM 2515 N N . PRO A 1 331 ? 7.094 -21.922 11.047 1 73.25 331 PRO A N 1
ATOM 2516 C CA . PRO A 1 331 ? 8.18 -21.125 10.461 1 73.25 331 PRO A CA 1
ATOM 2517 C C . PRO A 1 331 ? 9.062 -20.469 11.516 1 73.25 331 PRO A C 1
ATOM 2519 O O . PRO A 1 331 ? 10.281 -20.438 11.375 1 73.25 331 PRO A O 1
ATOM 2522 N N . ARG A 1 332 ? 8.5 -19.969 12.453 1 69.38 332 ARG A N 1
ATOM 2523 C CA . ARG A 1 332 ? 9.25 -19.328 13.523 1 69.38 332 ARG A CA 1
ATOM 2524 C C . ARG A 1 332 ? 10.094 -20.344 14.289 1 69.38 332 ARG A C 1
ATOM 2526 O O . ARG A 1 332 ? 11.25 -20.094 14.617 1 69.38 332 ARG A O 1
ATOM 2533 N N . ILE A 1 333 ? 9.469 -21.453 14.594 1 68.75 333 ILE A N 1
ATOM 2534 C CA . ILE A 1 333 ? 10.172 -22.516 15.312 1 68.75 333 ILE A CA 1
ATOM 2535 C C . ILE A 1 333 ? 11.352 -23.016 14.484 1 68.75 333 ILE A C 1
ATOM 2537 O O . ILE A 1 333 ? 12.461 -23.188 15.008 1 68.75 333 ILE A O 1
ATOM 2541 N N . MET A 1 334 ? 11.086 -23.203 13.258 1 71.94 334 MET A N 1
ATOM 2542 C CA . MET A 1 334 ? 12.148 -23.672 12.375 1 71.94 334 MET A CA 1
ATOM 2543 C C . MET A 1 334 ? 13.266 -22.641 12.273 1 71.94 334 MET A C 1
ATOM 2545 O O . MET A 1 334 ? 14.445 -23 12.266 1 71.94 334 MET A O 1
ATOM 2549 N N . ARG A 1 335 ? 12.922 -21.422 12.133 1 67.19 335 ARG A N 1
ATOM 2550 C CA . ARG A 1 335 ? 13.914 -20.359 12.109 1 67.19 335 ARG A CA 1
ATOM 2551 C C . ARG A 1 335 ? 14.758 -20.359 13.375 1 67.19 335 ARG A C 1
ATOM 2553 O O . ARG A 1 335 ? 15.977 -20.188 13.32 1 67.19 335 ARG A O 1
ATOM 2560 N N . LEU A 1 336 ? 14.117 -20.562 14.438 1 63.41 336 LEU A N 1
ATOM 2561 C CA . LEU A 1 336 ? 14.797 -20.609 15.727 1 63.41 336 LEU A CA 1
ATOM 2562 C C . LEU A 1 336 ? 15.75 -21.797 15.797 1 63.41 336 LEU A C 1
ATOM 2564 O O . LEU A 1 336 ? 16.828 -21.688 16.375 1 63.41 336 LEU A O 1
ATOM 2568 N N . LEU A 1 337 ? 15.297 -22.875 15.133 1 67.94 337 LEU A N 1
ATOM 2569 C CA . LEU A 1 337 ? 16.094 -24.094 15.172 1 67.94 337 LEU A CA 1
ATOM 2570 C C . LEU A 1 337 ? 17.125 -24.094 14.047 1 67.94 337 LEU A C 1
ATOM 2572 O O . LEU A 1 337 ? 17.953 -25.016 13.961 1 67.94 337 LEU A O 1
ATOM 2576 N N . GLY A 1 338 ? 17.094 -23.109 13.258 1 65.69 338 GLY A N 1
ATOM 2577 C CA . GLY A 1 338 ? 18.016 -23.031 12.141 1 65.69 338 GLY A CA 1
ATOM 2578 C C . GLY A 1 338 ? 17.75 -24.094 11.078 1 65.69 338 GLY A C 1
ATOM 2579 O O . GLY A 1 338 ? 18.672 -24.562 10.414 1 65.69 338 GLY A O 1
ATOM 2580 N N . GLN A 1 339 ? 16.609 -24.656 11.117 1 62.34 339 GLN A N 1
ATOM 2581 C CA . GLN A 1 339 ? 16.234 -25.688 10.156 1 62.34 339 GLN A CA 1
ATOM 2582 C C . GLN A 1 339 ? 15.383 -25.094 9.031 1 62.34 339 GLN A C 1
ATOM 2584 O O . GLN A 1 339 ? 14.711 -24.078 9.211 1 62.34 339 GLN A O 1
ATOM 2589 N N . ASP A 1 340 ? 15.742 -25.672 7.812 1 63.78 340 ASP A N 1
ATOM 2590 C CA . ASP A 1 340 ? 14.922 -25.297 6.672 1 63.78 340 ASP A CA 1
ATOM 2591 C C . ASP A 1 340 ? 13.969 -26.422 6.277 1 63.78 340 ASP A C 1
ATOM 2593 O O . ASP A 1 340 ? 14.18 -27.578 6.652 1 63.78 340 ASP A O 1
ATOM 2597 N N . PHE A 1 341 ? 12.891 -26.141 5.738 1 65.25 341 PHE A N 1
ATOM 2598 C CA . PHE A 1 341 ? 12.016 -27.141 5.148 1 65.25 341 PHE A CA 1
ATOM 2599 C C . PHE A 1 341 ? 12.75 -27.953 4.086 1 65.25 341 PHE A C 1
ATOM 2601 O O . PHE A 1 341 ? 13.742 -27.484 3.521 1 65.25 341 PHE A O 1
ATOM 2608 N N . PRO A 1 342 ? 12.273 -29.219 3.947 1 62.75 342 PRO A N 1
ATOM 2609 C CA . PRO A 1 342 ? 12.938 -30.016 2.908 1 62.75 342 PRO A CA 1
ATOM 2610 C C . PRO A 1 342 ? 13.039 -29.281 1.577 1 62.75 342 PRO A C 1
ATOM 2612 O O . PRO A 1 342 ? 12.055 -28.688 1.112 1 62.75 342 PRO A O 1
ATOM 2615 N N . ASN A 1 343 ? 14.203 -29.312 1.126 1 74.94 343 ASN A N 1
ATOM 2616 C CA . ASN A 1 343 ? 14.523 -28.594 -0.102 1 74.94 343 ASN A CA 1
ATOM 2617 C C . ASN A 1 343 ? 14.414 -29.5 -1.326 1 74.94 343 ASN A C 1
ATOM 2619 O O . ASN A 1 343 ? 15.266 -30.359 -1.548 1 74.94 343 ASN A O 1
ATOM 2623 N N . ILE A 1 344 ? 13.289 -29.578 -1.983 1 80.62 344 ILE A N 1
ATOM 2624 C CA . ILE A 1 344 ? 13.117 -30.328 -3.221 1 80.62 344 ILE A CA 1
ATOM 2625 C C . ILE A 1 344 ? 12.656 -29.391 -4.336 1 80.62 344 ILE A C 1
ATOM 2627 O O . ILE A 1 344 ? 11.898 -28.453 -4.086 1 80.62 344 ILE A O 1
ATOM 2631 N N . GLY A 1 345 ? 13.242 -29.641 -5.422 1 86.69 345 GLY A N 1
ATOM 2632 C CA . GLY A 1 345 ? 12.758 -28.953 -6.605 1 86.69 345 GLY A CA 1
ATOM 2633 C C . GLY A 1 345 ? 11.906 -29.828 -7.504 1 86.69 345 GLY A C 1
ATOM 2634 O O . GLY A 1 345 ? 12.328 -30.922 -7.895 1 86.69 345 GLY A O 1
ATOM 2635 N N . ILE A 1 346 ? 10.656 -29.422 -7.75 1 92.06 346 ILE A N 1
ATOM 2636 C CA . ILE A 1 346 ? 9.758 -30.203 -8.594 1 92.06 346 ILE A CA 1
ATOM 2637 C C . ILE A 1 346 ? 9.047 -29.266 -9.578 1 92.06 346 ILE A C 1
ATOM 2639 O O . ILE A 1 346 ? 8.375 -28.312 -9.172 1 92.06 346 ILE A O 1
ATOM 2643 N N . LEU A 1 347 ? 9.203 -29.547 -10.836 1 96 347 LEU A N 1
ATOM 2644 C CA . LEU A 1 347 ? 8.453 -28.922 -11.922 1 96 347 LEU A CA 1
ATOM 2645 C C . LEU A 1 347 ? 7.617 -29.953 -12.672 1 96 347 LEU A C 1
ATOM 2647 O O . LEU A 1 347 ? 8.148 -30.969 -13.133 1 96 347 LEU A O 1
ATOM 2651 N N . LEU A 1 348 ? 6.363 -29.672 -12.773 1 96.5 348 LEU A N 1
ATOM 2652 C CA . LEU A 1 348 ? 5.457 -30.547 -13.508 1 96.5 348 LEU A CA 1
ATOM 2653 C C . LEU A 1 348 ? 4.969 -29.875 -14.789 1 96.5 348 LEU A C 1
ATOM 2655 O O . LEU A 1 348 ? 4.688 -28.688 -14.797 1 96.5 348 LEU A O 1
ATOM 2659 N N . ARG A 1 349 ? 4.922 -30.609 -15.797 1 97.25 349 ARG A N 1
ATOM 2660 C CA . ARG A 1 349 ? 4.207 -30.203 -17 1 97.25 349 ARG A CA 1
ATOM 2661 C C . ARG A 1 349 ? 2.951 -31.031 -17.203 1 97.25 349 ARG A C 1
ATOM 2663 O O . ARG A 1 349 ? 3.008 -32.281 -17.156 1 97.25 349 ARG A O 1
ATOM 2670 N N . VAL A 1 350 ? 1.876 -30.375 -17.375 1 97.44 350 VAL A N 1
ATOM 2671 C CA . VAL A 1 350 ? 0.595 -31.078 -17.469 1 97.44 350 VAL A CA 1
ATOM 2672 C C . VAL A 1 350 ? -0.136 -30.656 -18.734 1 97.44 350 VAL A C 1
ATOM 2674 O O . VAL A 1 350 ? 0.022 -29.531 -19.219 1 97.44 350 VAL A O 1
ATOM 2677 N N . ASN A 1 351 ? -0.892 -31.562 -19.25 1 95.44 351 ASN A N 1
ATOM 2678 C CA . ASN A 1 351 ? -1.665 -31.234 -20.438 1 95.44 351 ASN A CA 1
ATOM 2679 C C . ASN A 1 351 ? -3.057 -30.719 -20.078 1 95.44 351 ASN A C 1
ATOM 2681 O O . ASN A 1 351 ? -3.359 -30.5 -18.906 1 95.44 351 ASN A O 1
ATOM 2685 N N . ASN A 1 352 ? -3.918 -30.453 -21.047 1 90.75 352 ASN A N 1
ATOM 2686 C CA . ASN A 1 352 ? -5.219 -29.812 -20.875 1 90.75 352 ASN A CA 1
ATOM 2687 C C . ASN A 1 352 ? -6.188 -30.703 -20.109 1 90.75 352 ASN A C 1
ATOM 2689 O O . ASN A 1 352 ? -7.227 -30.25 -19.641 1 90.75 352 ASN A O 1
ATOM 2693 N N . LYS A 1 353 ? -5.867 -31.969 -19.984 1 88.12 353 LYS A N 1
ATOM 2694 C CA . LYS A 1 353 ? -6.73 -32.906 -19.266 1 88.12 353 LYS A CA 1
ATOM 2695 C C . LYS A 1 353 ? -6.273 -33.094 -17.828 1 88.12 353 LYS A C 1
ATOM 2697 O O . LYS A 1 353 ? -6.867 -33.875 -17.078 1 88.12 353 LYS A O 1
ATOM 2702 N N . GLY A 1 354 ? -5.184 -32.438 -17.531 1 89.56 354 GLY A N 1
ATOM 2703 C CA . GLY A 1 354 ? -4.676 -32.531 -16.172 1 89.56 354 GLY A CA 1
ATOM 2704 C C . GLY A 1 354 ? -3.752 -33.719 -15.961 1 89.56 354 GLY A C 1
ATOM 2705 O O . GLY A 1 354 ? -3.615 -34.219 -14.836 1 89.56 354 GLY A O 1
ATOM 2706 N N . GLU A 1 355 ? -3.236 -34.219 -17.031 1 93.25 355 GLU A N 1
ATOM 2707 C CA . GLU A 1 355 ? -2.295 -35.344 -16.938 1 93.25 355 GLU A CA 1
ATOM 2708 C C . GLU A 1 355 ? -0.852 -34.844 -16.953 1 93.25 355 GLU A C 1
ATOM 2710 O O . GLU A 1 355 ? -0.506 -33.938 -17.734 1 93.25 355 GLU A O 1
ATOM 2715 N N . ILE A 1 356 ? -0.078 -35.438 -16.109 1 94 356 ILE A N 1
ATOM 2716 C CA . ILE A 1 356 ? 1.34 -35.062 -16.094 1 94 356 ILE A CA 1
ATOM 2717 C C . ILE A 1 356 ? 2.033 -35.656 -17.312 1 94 356 ILE A C 1
ATOM 2719 O O . ILE A 1 356 ? 1.967 -36.875 -17.562 1 94 356 ILE A O 1
ATOM 2723 N N . VAL A 1 357 ? 2.736 -34.844 -18.031 1 95.25 357 VAL A N 1
ATOM 2724 C CA . VAL A 1 357 ? 3.416 -35.344 -19.234 1 95.25 357 VAL A CA 1
ATOM 2725 C C . VAL A 1 357 ? 4.93 -35.25 -19.047 1 95.25 357 VAL A C 1
ATOM 2727 O O . VAL A 1 357 ? 5.691 -35.844 -19.797 1 95.25 357 VAL A O 1
ATOM 2730 N N . GLU A 1 358 ? 5.348 -34.5 -18.062 1 94.56 358 GLU A N 1
ATOM 2731 C CA . GLU A 1 358 ? 6.77 -34.312 -17.781 1 94.56 358 GLU A CA 1
ATOM 2732 C C . GLU A 1 358 ? 7.008 -33.906 -16.344 1 94.56 358 GLU A C 1
ATOM 2734 O O . GLU A 1 358 ? 6.215 -33.156 -15.766 1 94.56 358 GLU A O 1
ATOM 2739 N N . VAL A 1 359 ? 8.031 -34.469 -15.719 1 94.5 359 VAL A N 1
ATOM 2740 C CA . VAL A 1 359 ? 8.484 -34.094 -14.383 1 94.5 359 VAL A CA 1
ATOM 2741 C C . VAL A 1 359 ? 9.977 -33.75 -14.422 1 94.5 359 VAL A C 1
ATOM 2743 O O . VAL A 1 359 ? 10.789 -34.562 -14.914 1 94.5 359 VAL A O 1
ATOM 2746 N N . LEU A 1 360 ? 10.344 -32.594 -14.023 1 94.75 360 LEU A N 1
ATOM 2747 C CA . LEU A 1 360 ? 11.727 -32.188 -13.805 1 94.75 360 LEU A CA 1
ATOM 2748 C C . LEU A 1 360 ? 12.008 -31.984 -12.32 1 94.75 360 LEU A C 1
ATOM 2750 O O . LEU A 1 360 ? 11.164 -31.438 -11.594 1 94.75 360 LEU A O 1
ATOM 2754 N N . GLY A 1 361 ? 13.211 -32.469 -11.938 1 93.06 361 GLY A N 1
ATOM 2755 C CA . GLY A 1 361 ? 13.406 -32.406 -10.5 1 93.06 361 GLY A CA 1
ATOM 2756 C C . GLY A 1 361 ? 14.859 -32.188 -10.109 1 93.06 361 GLY A C 1
ATOM 2757 O O . GLY A 1 361 ? 15.758 -32.344 -10.93 1 93.06 361 GLY A O 1
ATOM 2758 N N . ASP A 1 362 ? 15.031 -31.656 -8.969 1 92.69 362 ASP A N 1
ATOM 2759 C CA . ASP A 1 362 ? 16.25 -31.641 -8.172 1 92.69 362 ASP A CA 1
ATOM 2760 C C . ASP A 1 362 ? 16.031 -32.312 -6.812 1 92.69 362 ASP A C 1
ATOM 2762 O O . ASP A 1 362 ? 15.531 -31.672 -5.879 1 92.69 362 ASP A O 1
ATOM 2766 N N . LYS A 1 363 ? 16.469 -33.562 -6.75 1 86.19 363 LYS A N 1
ATOM 2767 C CA . LYS A 1 363 ? 16.156 -34.438 -5.621 1 86.19 363 LYS A CA 1
ATOM 2768 C C . LYS A 1 363 ? 16.719 -33.875 -4.32 1 86.19 363 LYS A C 1
ATOM 2770 O O . LYS A 1 363 ? 16.094 -34 -3.262 1 86.19 363 LYS A O 1
ATOM 2775 N N . GLN A 1 364 ? 17.797 -33.219 -4.43 1 84.81 364 GLN A N 1
ATOM 2776 C CA . GLN A 1 364 ? 18.438 -32.719 -3.229 1 84.81 364 GLN A CA 1
ATOM 2777 C C . GLN A 1 364 ? 18.109 -31.234 -3.006 1 84.81 364 GLN A C 1
ATOM 2779 O O . GLN A 1 364 ? 18.359 -30.688 -1.927 1 84.81 364 GLN A O 1
ATOM 2784 N N . GLY A 1 365 ? 17.531 -30.656 -4.004 1 87.38 365 GLY A N 1
ATOM 2785 C CA . GLY A 1 365 ? 17.219 -29.234 -3.914 1 87.38 365 GLY A CA 1
ATOM 2786 C C . GLY A 1 365 ? 18.438 -28.359 -3.797 1 87.38 365 GLY A C 1
ATOM 2787 O O . GLY A 1 365 ? 18.375 -27.281 -3.195 1 87.38 365 GLY A O 1
ATOM 2788 N N . ALA A 1 366 ? 19.562 -28.812 -4.348 1 84.44 366 ALA A N 1
ATOM 2789 C CA . ALA A 1 366 ? 20.828 -28.109 -4.164 1 84.44 366 ALA A CA 1
ATOM 2790 C C . ALA A 1 366 ? 20.938 -26.922 -5.102 1 84.44 366 ALA A C 1
ATOM 2792 O O . ALA A 1 366 ? 21.531 -25.891 -4.742 1 84.44 366 ALA A O 1
ATOM 2793 N N . VAL A 1 367 ? 20.375 -27.047 -6.23 1 88.25 367 VAL A N 1
ATOM 2794 C CA . VAL A 1 367 ? 20.5 -26 -7.23 1 88.25 367 VAL A CA 1
ATOM 2795 C C . VAL A 1 367 ? 19.141 -25.328 -7.434 1 88.25 367 VAL A C 1
ATOM 2797 O O . VAL A 1 367 ? 19.047 -24.094 -7.488 1 88.25 367 VAL A O 1
ATOM 2800 N N . VAL A 1 368 ? 18.141 -26.172 -7.531 1 90.25 368 VAL A N 1
ATOM 2801 C CA . VAL A 1 368 ? 16.781 -25.688 -7.742 1 90.25 368 VAL A CA 1
ATOM 2802 C C . VAL A 1 368 ? 15.883 -26.156 -6.598 1 90.25 368 VAL A C 1
ATOM 2804 O O . VAL A 1 368 ? 15.742 -27.344 -6.359 1 90.25 368 VAL A O 1
ATOM 2807 N N . SER A 1 369 ? 15.344 -25.266 -5.902 1 88.19 369 SER A N 1
ATOM 2808 C CA . SER A 1 369 ? 14.391 -25.547 -4.836 1 88.19 369 SER A CA 1
ATOM 2809 C C . SER A 1 369 ? 13.469 -24.344 -4.59 1 88.19 369 SER A C 1
ATOM 2811 O O . SER A 1 369 ? 13.781 -23.234 -5 1 88.19 369 SER A O 1
ATOM 2813 N N . ARG A 1 370 ? 12.352 -24.641 -4.039 1 90.12 370 ARG A N 1
ATOM 2814 C CA . ARG A 1 370 ? 11.383 -23.625 -3.67 1 90.12 370 ARG A CA 1
ATOM 2815 C C . ARG A 1 370 ? 11.086 -22.703 -4.852 1 90.12 370 ARG A C 1
ATOM 2817 O O . ARG A 1 370 ? 11.18 -21.484 -4.734 1 90.12 370 ARG A O 1
ATOM 2824 N N . VAL A 1 371 ? 10.789 -23.328 -5.918 1 94.25 371 VAL A N 1
ATOM 2825 C CA . VAL A 1 371 ? 10.508 -22.625 -7.16 1 94.25 371 VAL A CA 1
ATOM 2826 C C . VAL A 1 371 ? 9.109 -22.016 -7.098 1 94.25 371 VAL A C 1
ATOM 2828 O O . VAL A 1 371 ? 8.141 -22.703 -6.77 1 94.25 371 VAL A O 1
ATOM 2831 N N . THR A 1 372 ? 9.039 -20.75 -7.449 1 96.25 372 THR A N 1
ATOM 2832 C CA . THR A 1 372 ? 7.77 -20.047 -7.328 1 96.25 372 THR A CA 1
ATOM 2833 C C . THR A 1 372 ? 7.109 -19.875 -8.695 1 96.25 372 THR A C 1
ATOM 2835 O O . THR A 1 372 ? 5.891 -19.734 -8.789 1 96.25 372 THR A O 1
ATOM 2838 N N . SER A 1 373 ? 7.852 -19.828 -9.695 1 97.06 373 SER A N 1
ATOM 2839 C CA . SER A 1 373 ? 7.32 -19.688 -11.047 1 97.06 373 SER A CA 1
ATOM 2840 C C . SER A 1 373 ? 8.25 -20.312 -12.078 1 97.06 373 SER A C 1
ATOM 2842 O O . SER A 1 373 ? 9.422 -20.578 -11.797 1 97.06 373 SER A O 1
ATOM 2844 N N . ALA A 1 374 ? 7.66 -20.656 -13.227 1 97.88 374 ALA A N 1
ATOM 2845 C CA . ALA A 1 374 ? 8.391 -21.203 -14.367 1 97.88 374 ALA A CA 1
ATOM 2846 C C . ALA A 1 374 ? 7.805 -20.703 -15.68 1 97.88 374 ALA A C 1
ATOM 2848 O O . ALA A 1 374 ? 6.668 -21.031 -16.031 1 97.88 374 ALA A O 1
ATOM 2849 N N . PHE A 1 375 ? 8.586 -19.953 -16.375 1 97.25 375 PHE A N 1
ATOM 2850 C CA . PHE A 1 375 ? 8.125 -19.438 -17.656 1 97.25 375 PHE A CA 1
ATOM 2851 C C . PHE A 1 375 ? 9.047 -19.906 -18.797 1 97.25 375 PHE A C 1
ATOM 2853 O O . PHE A 1 375 ? 10.266 -19.734 -18.719 1 97.25 375 PHE A O 1
ATOM 2860 N N . GLU A 1 376 ? 8.43 -20.406 -19.766 1 96.69 376 GLU A N 1
ATOM 2861 C CA . GLU A 1 376 ? 9.164 -21 -20.891 1 96.69 376 GLU A CA 1
ATOM 2862 C C . GLU A 1 376 ? 9.336 -20 -22.031 1 96.69 376 GLU A C 1
ATOM 2864 O O . GLU A 1 376 ? 8.383 -19.312 -22.406 1 96.69 376 GLU A O 1
ATOM 2869 N N . SER A 1 377 ? 10.539 -19.922 -22.484 1 93.81 377 SER A N 1
ATOM 2870 C CA . SER A 1 377 ? 10.805 -19.094 -23.656 1 93.81 377 SER A CA 1
ATOM 2871 C C . SER A 1 377 ? 10.758 -19.922 -24.938 1 93.81 377 SER A C 1
ATOM 2873 O O . SER A 1 377 ? 10.82 -21.156 -24.891 1 93.81 377 SER A O 1
ATOM 2875 N N . GLU A 1 378 ? 10.695 -19.234 -26.031 1 91 378 GLU A N 1
ATOM 2876 C CA . GLU A 1 378 ? 10.586 -19.906 -27.328 1 91 378 GLU A CA 1
ATOM 2877 C C . GLU A 1 378 ? 11.875 -20.641 -27.672 1 91 378 GLU A C 1
ATOM 2879 O O . GLU A 1 378 ? 11.852 -21.625 -28.422 1 91 378 GLU A O 1
ATOM 2884 N N . ASP A 1 379 ? 12.906 -20.219 -27.125 1 89.56 379 ASP A N 1
ATOM 2885 C CA . ASP A 1 379 ? 14.188 -20.828 -27.469 1 89.56 379 ASP A CA 1
ATOM 2886 C C . ASP A 1 379 ? 14.484 -22.031 -26.578 1 89.56 379 ASP A C 1
ATOM 2888 O O . ASP A 1 379 ? 15.617 -22.531 -26.547 1 89.56 379 ASP A O 1
ATOM 2892 N N . GLY A 1 380 ? 13.547 -22.469 -25.781 1 91.38 380 GLY A N 1
ATOM 2893 C CA . GLY A 1 380 ? 13.664 -23.719 -25.047 1 91.38 380 GLY A CA 1
ATOM 2894 C C . GLY A 1 380 ? 14.281 -23.531 -23.672 1 91.38 380 GLY A C 1
ATOM 2895 O O . GLY A 1 380 ? 14.883 -24.469 -23.125 1 91.38 380 GLY A O 1
ATOM 2896 N N . ARG A 1 381 ? 14.211 -22.406 -23.188 1 94.81 381 ARG A N 1
ATOM 2897 C CA . ARG A 1 381 ? 14.664 -22.141 -21.828 1 94.81 381 ARG A CA 1
ATOM 2898 C C . ARG A 1 381 ? 13.484 -21.969 -20.875 1 94.81 381 ARG A C 1
ATOM 2900 O O . ARG A 1 381 ? 12.398 -21.562 -21.297 1 94.81 381 ARG A O 1
ATOM 2907 N N . LEU A 1 382 ? 13.734 -22.344 -19.656 1 96.94 382 LEU A N 1
ATOM 2908 C CA . LEU A 1 382 ? 12.75 -22.156 -18.594 1 96.94 382 LEU A CA 1
ATOM 2909 C C . LEU A 1 382 ? 13.297 -21.219 -17.516 1 96.94 382 LEU A C 1
ATOM 2911 O O . LEU A 1 382 ? 14.305 -21.531 -16.875 1 96.94 382 LEU A O 1
ATOM 2915 N N . PHE A 1 383 ? 12.727 -20.078 -17.359 1 97.06 383 PHE A N 1
ATOM 2916 C CA . PHE A 1 383 ? 13.125 -19.109 -16.344 1 97.06 383 PHE A CA 1
ATOM 2917 C C . PHE A 1 383 ? 12.359 -19.344 -15.047 1 97.06 383 PHE A C 1
ATOM 2919 O O . PHE A 1 383 ? 11.125 -19.344 -15.039 1 97.06 383 PHE A O 1
ATOM 2926 N N . LEU A 1 384 ? 13.102 -19.547 -13.977 1 97.31 384 LEU A N 1
ATOM 2927 C CA . LEU A 1 384 ? 12.477 -19.906 -12.711 1 97.31 384 LEU A CA 1
ATOM 2928 C C . LEU A 1 384 ? 12.5 -18.734 -11.742 1 97.31 384 LEU A C 1
ATOM 2930 O O . LEU A 1 384 ? 13.453 -17.938 -11.734 1 97.31 384 LEU A O 1
ATOM 2934 N N . GLY A 1 385 ? 11.445 -18.609 -10.984 1 96.31 385 GLY A N 1
ATOM 2935 C CA . GLY A 1 385 ? 11.383 -17.641 -9.914 1 96.31 385 GLY A CA 1
ATOM 2936 C C . GLY A 1 385 ? 11.695 -18.234 -8.547 1 96.31 385 GLY A C 1
ATOM 2937 O O . GLY A 1 385 ? 11.578 -19.438 -8.352 1 96.31 385 GLY A O 1
ATOM 2938 N N . SER A 1 386 ? 12.055 -17.375 -7.652 1 92.25 386 SER A N 1
ATOM 2939 C CA . SER A 1 386 ? 12.328 -17.75 -6.27 1 92.25 386 SER A CA 1
ATOM 2940 C C . SER A 1 386 ? 12.102 -16.578 -5.32 1 92.25 386 SER A C 1
ATOM 2942 O O . SER A 1 386 ? 12.312 -15.422 -5.691 1 92.25 386 SER A O 1
ATOM 2944 N N . LEU A 1 387 ? 11.703 -16.922 -4.086 1 88.06 387 LEU A N 1
ATOM 2945 C CA . LEU A 1 387 ? 11.469 -15.883 -3.096 1 88.06 387 LEU A CA 1
ATOM 2946 C C . LEU A 1 387 ? 12.789 -15.414 -2.482 1 88.06 387 LEU A C 1
ATOM 2948 O O . LEU A 1 387 ? 12.859 -14.32 -1.914 1 88.06 387 LEU A O 1
ATOM 2952 N N . HIS A 1 388 ? 13.875 -16.234 -2.625 1 84.62 388 HIS A N 1
ATOM 2953 C CA . HIS A 1 388 ? 15.016 -15.938 -1.771 1 84.62 388 HIS A CA 1
ATOM 2954 C C . HIS A 1 388 ? 16.312 -15.977 -2.562 1 84.62 388 HIS A C 1
ATOM 2956 O O . HIS A 1 388 ? 17.312 -15.367 -2.164 1 84.62 388 HIS A O 1
ATOM 2962 N N . LYS A 1 389 ? 16.297 -16.672 -3.637 1 87 389 LYS A N 1
ATOM 2963 C CA . LYS A 1 389 ? 17.562 -16.906 -4.328 1 87 389 LYS A CA 1
ATOM 2964 C C . LYS A 1 389 ? 18.109 -15.625 -4.953 1 87 389 LYS A C 1
ATOM 2966 O O . LYS A 1 389 ? 17.328 -14.742 -5.328 1 87 389 LYS A O 1
ATOM 2971 N N . ARG A 1 390 ? 19.453 -15.68 -4.961 1 92.44 390 ARG A N 1
ATOM 2972 C CA . ARG A 1 390 ? 20.141 -14.609 -5.68 1 92.44 390 ARG A CA 1
ATOM 2973 C C . ARG A 1 390 ? 20.234 -14.93 -7.168 1 92.44 390 ARG A C 1
ATOM 2975 O O . ARG A 1 390 ? 20.703 -15.992 -7.555 1 92.44 390 ARG A O 1
ATOM 2982 N N . GLY A 1 391 ? 19.688 -14.016 -7.902 1 94.12 391 GLY A N 1
ATOM 2983 C CA . GLY A 1 391 ? 19.672 -14.234 -9.344 1 94.12 391 GLY A CA 1
ATOM 2984 C C . GLY A 1 391 ? 18.453 -14.992 -9.82 1 94.12 391 GLY A C 1
ATOM 2985 O O . GLY A 1 391 ? 17.5 -15.188 -9.07 1 94.12 391 GLY A O 1
ATOM 2986 N N . VAL A 1 392 ? 18.531 -15.352 -11.133 1 95.12 392 VAL A N 1
ATOM 2987 C CA . VAL A 1 392 ? 17.422 -16.047 -11.797 1 95.12 392 VAL A CA 1
ATOM 2988 C C . VAL A 1 392 ? 17.922 -17.391 -12.336 1 95.12 392 VAL A C 1
ATOM 2990 O O . VAL A 1 392 ? 18.766 -17.438 -13.234 1 95.12 392 VAL A O 1
ATOM 2993 N N . PRO A 1 393 ? 17.438 -18.469 -11.789 1 95.62 393 PRO A N 1
ATOM 2994 C CA . PRO A 1 393 ? 17.781 -19.766 -12.383 1 95.62 393 PRO A CA 1
ATOM 2995 C C . PRO A 1 393 ? 17.156 -19.969 -13.758 1 95.62 393 PRO A C 1
ATOM 2997 O O . PRO A 1 393 ? 15.953 -19.734 -13.938 1 95.62 393 PRO A O 1
ATOM 3000 N N . VAL A 1 394 ? 17.969 -20.422 -14.711 1 96.12 394 VAL A N 1
ATOM 3001 C CA . VAL A 1 394 ? 17.516 -20.688 -16.062 1 96.12 394 VAL A CA 1
ATOM 3002 C C . VAL A 1 394 ? 17.844 -22.125 -16.453 1 96.12 394 VAL A C 1
ATOM 3004 O O . VAL A 1 394 ? 19.016 -22.531 -16.438 1 96.12 394 VAL A O 1
ATOM 3007 N N . VAL A 1 395 ? 16.812 -22.859 -16.828 1 97 395 VAL A N 1
ATOM 3008 C CA . VAL A 1 395 ? 16.969 -24.266 -17.156 1 97 395 VAL A CA 1
ATOM 3009 C C . VAL A 1 395 ? 17.078 -24.422 -18.672 1 97 395 VAL A C 1
ATOM 3011 O O . VAL A 1 395 ? 16.281 -23.875 -19.438 1 97 395 VAL A O 1
ATOM 3014 N N . ASP A 1 396 ? 18.047 -25.125 -19.047 1 96 396 ASP A N 1
ATOM 3015 C CA . ASP A 1 396 ? 18.109 -25.594 -20.422 1 96 396 ASP A CA 1
ATOM 3016 C C . ASP A 1 396 ? 17.25 -26.828 -20.641 1 96 396 ASP A C 1
ATOM 3018 O O . ASP A 1 396 ? 17.641 -27.938 -20.297 1 96 396 ASP A O 1
ATOM 3022 N N . LEU A 1 397 ? 16.125 -26.656 -21.312 1 95.81 397 LEU A N 1
ATOM 3023 C CA . LEU A 1 397 ? 15.148 -27.734 -21.422 1 95.81 397 LEU A CA 1
ATOM 3024 C C . LEU A 1 397 ? 15.664 -28.859 -22.312 1 95.81 397 LEU A C 1
ATOM 3026 O O . LEU A 1 397 ? 15.406 -30.031 -22.047 1 95.81 397 LEU A O 1
ATOM 3030 N N . LYS A 1 398 ? 16.312 -28.484 -23.344 1 93.69 398 LYS A N 1
ATOM 3031 C CA . LYS A 1 398 ? 16.891 -29.5 -24.219 1 93.69 398 LYS A CA 1
ATOM 3032 C C . LYS A 1 398 ? 17.875 -30.391 -23.469 1 93.69 398 LYS A C 1
ATOM 3034 O O . LYS A 1 398 ? 17.812 -31.609 -23.578 1 93.69 398 LYS A O 1
ATOM 3039 N N . GLY A 1 399 ? 18.656 -29.75 -22.75 1 92.62 399 GLY A N 1
ATOM 3040 C CA . GLY A 1 399 ? 19.609 -30.484 -21.938 1 92.62 399 GLY A CA 1
ATOM 3041 C C . GLY A 1 399 ? 18.938 -31.344 -20.875 1 92.62 399 GLY A C 1
ATOM 3042 O O . GLY A 1 399 ? 19.312 -32.5 -20.672 1 92.62 399 GLY A O 1
ATOM 3043 N N . ALA A 1 400 ? 18 -30.844 -20.234 1 93.12 400 ALA A N 1
ATOM 3044 C CA . ALA A 1 400 ? 17.297 -31.562 -19.172 1 93.12 400 ALA A CA 1
ATOM 3045 C C . ALA A 1 400 ? 16.562 -32.781 -19.719 1 93.12 400 ALA A C 1
ATOM 3047 O O . ALA A 1 400 ? 16.562 -33.844 -19.078 1 93.12 400 ALA A O 1
ATOM 3048 N N . ARG A 1 401 ? 15.977 -32.625 -20.875 1 91.06 401 ARG A N 1
ATOM 3049 C CA . ARG A 1 401 ? 15.227 -33.719 -21.484 1 91.06 401 ARG A CA 1
ATOM 3050 C C . ARG A 1 401 ? 16.156 -34.812 -22.031 1 91.06 401 ARG A C 1
ATOM 3052 O O . ARG A 1 401 ? 15.844 -36 -21.984 1 91.06 401 ARG A O 1
ATOM 3059 N N . ALA A 1 402 ? 17.281 -34.406 -22.484 1 88.75 402 ALA A N 1
ATOM 3060 C CA . ALA A 1 402 ? 18.281 -35.344 -22.953 1 88.75 402 ALA A CA 1
ATOM 3061 C C . ALA A 1 402 ? 18.828 -36.188 -21.797 1 88.75 402 ALA A C 1
ATOM 3063 O O . ALA A 1 402 ? 19.125 -37.375 -21.969 1 88.75 402 ALA A O 1
ATOM 3064 N N . ALA A 1 403 ? 18.906 -35.625 -20.766 1 83 403 ALA A N 1
ATOM 3065 C CA . ALA A 1 403 ? 19.438 -36.312 -19.594 1 83 403 ALA A CA 1
ATOM 3066 C C . ALA A 1 403 ? 18.469 -37.375 -19.094 1 83 403 ALA A C 1
ATOM 3068 O O . ALA A 1 403 ? 18.891 -38.344 -18.422 1 83 403 ALA A O 1
ATOM 3069 N N . LYS A 1 404 ? 17.281 -37.344 -19.312 1 78.75 404 LYS A N 1
ATOM 3070 C CA . LYS A 1 404 ? 16.266 -38.312 -18.891 1 78.75 404 LYS A CA 1
ATOM 3071 C C . LYS A 1 404 ? 16.312 -39.562 -19.75 1 78.75 404 LYS A C 1
ATOM 3073 O O . LYS A 1 404 ? 16 -40.656 -19.281 1 78.75 404 LYS A O 1
ATOM 3078 N N . SER A 1 405 ? 16.562 -39.281 -21.016 1 65.06 405 SER A N 1
ATOM 3079 C CA . SER A 1 405 ? 16.578 -40.438 -21.953 1 65.06 405 SER A CA 1
ATOM 3080 C C . SER A 1 405 ? 17.797 -41.312 -21.719 1 65.06 405 SER A C 1
ATOM 3082 O O . SER A 1 405 ? 17.859 -42.438 -22.219 1 65.06 405 SER A O 1
ATOM 3084 N N . THR A 1 406 ? 18.734 -40.844 -20.859 1 52.88 406 THR A N 1
ATOM 3085 C CA . THR A 1 406 ? 19.875 -41.688 -20.578 1 52.88 406 THR A CA 1
ATOM 3086 C C . THR A 1 406 ? 19.703 -42.438 -19.25 1 52.88 406 THR A C 1
ATOM 3088 O O . THR A 1 406 ? 19.234 -41.844 -18.281 1 52.88 406 THR A O 1
ATOM 3091 N N . MET B 1 1 ? -0.065 -9.961 51.531 1 43.03 1 MET B N 1
ATOM 3092 C CA . MET B 1 1 ? 1.217 -10.5 51.094 1 43.03 1 MET B CA 1
ATOM 3093 C C . MET B 1 1 ? 1.224 -10.703 49.562 1 43.03 1 MET B C 1
ATOM 3095 O O . MET B 1 1 ? 2.195 -10.352 48.906 1 43.03 1 MET B O 1
ATOM 3099 N N . ILE B 1 2 ? 0.156 -11.133 49.062 1 43.12 2 ILE B N 1
ATOM 3100 C CA . ILE B 1 2 ? 0.05 -11.375 47.625 1 43.12 2 ILE B CA 1
ATOM 3101 C C . ILE B 1 2 ? -0.067 -10.039 46.875 1 43.12 2 ILE B C 1
ATOM 3103 O O . ILE B 1 2 ? 0.575 -9.836 45.844 1 43.12 2 ILE B O 1
ATOM 3107 N N . ALA B 1 3 ? -0.768 -9.188 47.406 1 48.12 3 ALA B N 1
ATOM 3108 C CA . ALA B 1 3 ? -0.917 -7.871 46.812 1 48.12 3 ALA B CA 1
ATOM 3109 C C . ALA B 1 3 ? 0.405 -7.109 46.812 1 48.12 3 ALA B C 1
ATOM 3111 O O . ALA B 1 3 ? 0.766 -6.469 45.812 1 48.12 3 ALA B O 1
ATOM 3112 N N . ALA B 1 4 ? 1.063 -7.137 47.906 1 50.56 4 ALA B N 1
ATOM 3113 C CA . ALA B 1 4 ? 2.383 -6.52 48.031 1 50.56 4 ALA B CA 1
ATOM 3114 C C . ALA B 1 4 ? 3.363 -7.16 47.031 1 50.56 4 ALA B C 1
ATOM 3116 O O . ALA B 1 4 ? 4.156 -6.465 46.406 1 50.56 4 ALA B O 1
ATOM 3117 N N . ALA B 1 5 ? 3.271 -8.406 46.812 1 48.56 5 ALA B N 1
ATOM 3118 C CA . ALA B 1 5 ? 4.141 -9.133 45.875 1 48.56 5 ALA B CA 1
ATOM 3119 C C . ALA B 1 5 ? 3.787 -8.805 44.438 1 48.56 5 ALA B C 1
ATOM 3121 O O . ALA B 1 5 ? 4.676 -8.594 43.625 1 48.56 5 ALA B O 1
ATOM 3122 N N . ALA B 1 6 ? 2.549 -8.789 44.25 1 52.19 6 ALA B N 1
ATOM 3123 C CA . ALA B 1 6 ? 2.09 -8.391 42.938 1 52.19 6 ALA B CA 1
ATOM 3124 C C . ALA B 1 6 ? 2.521 -6.965 42.594 1 52.19 6 ALA B C 1
ATOM 3126 O O . ALA B 1 6 ? 2.938 -6.68 41.469 1 52.19 6 ALA B O 1
ATOM 3127 N N . GLY B 1 7 ? 2.387 -6.176 43.594 1 49.56 7 GLY B N 1
ATOM 3128 C CA . GLY B 1 7 ? 2.875 -4.812 43.438 1 49.56 7 GLY B CA 1
ATOM 3129 C C . GLY B 1 7 ? 4.367 -4.738 43.188 1 49.56 7 GLY B C 1
ATOM 3130 O O . GLY B 1 7 ? 4.812 -3.955 42.344 1 49.56 7 GLY B O 1
ATOM 3131 N N . ALA B 1 8 ? 5.039 -5.539 43.906 1 54.5 8 ALA B N 1
ATOM 3132 C CA . ALA B 1 8 ? 6.488 -5.566 43.75 1 54.5 8 ALA B CA 1
ATOM 3133 C C . ALA B 1 8 ? 6.863 -6.086 42.344 1 54.5 8 ALA B C 1
ATOM 3135 O O . ALA B 1 8 ? 7.777 -5.559 41.719 1 54.5 8 ALA B O 1
ATOM 3136 N N . VAL B 1 9 ? 6.246 -7.102 41.969 1 51.34 9 VAL B N 1
ATOM 3137 C CA . VAL B 1 9 ? 6.484 -7.648 40.625 1 51.34 9 VAL B CA 1
ATOM 3138 C C . VAL B 1 9 ? 6.121 -6.605 39.562 1 51.34 9 VAL B C 1
ATOM 3140 O O . VAL B 1 9 ? 6.867 -6.406 38.594 1 51.34 9 VAL B O 1
ATOM 3143 N N . LEU B 1 10 ? 5.016 -6.012 39.844 1 53.69 10 LEU B N 1
ATOM 3144 C CA . LEU B 1 10 ? 4.625 -4.953 38.938 1 53.69 10 LEU B CA 1
ATOM 3145 C C . LEU B 1 10 ? 5.656 -3.826 38.938 1 53.69 10 LEU B C 1
ATOM 3147 O O . LEU B 1 10 ? 6.023 -3.316 37.875 1 53.69 10 LEU B O 1
ATOM 3151 N N . LEU B 1 11 ? 6.004 -3.518 40.188 1 55.5 11 LEU B N 1
ATOM 3152 C CA . LEU B 1 11 ? 7.039 -2.494 40.281 1 55.5 11 LEU B CA 1
ATOM 3153 C C . LEU B 1 11 ? 8.328 -2.951 39.625 1 55.5 11 LEU B C 1
ATOM 3155 O O . LEU B 1 11 ? 8.992 -2.168 38.938 1 55.5 11 LEU B O 1
ATOM 3159 N N . ALA B 1 12 ? 8.711 -4.18 39.875 1 53.28 12 ALA B N 1
ATOM 3160 C CA . ALA B 1 12 ? 9.914 -4.723 39.25 1 53.28 12 ALA B CA 1
ATOM 3161 C C . ALA B 1 12 ? 9.781 -4.738 37.719 1 53.28 12 ALA B C 1
ATOM 3163 O O . ALA B 1 12 ? 10.727 -4.414 37 1 53.28 12 ALA B O 1
ATOM 3164 N N . LEU B 1 13 ? 8.656 -5.121 37.312 1 53.56 13 LEU B N 1
ATOM 316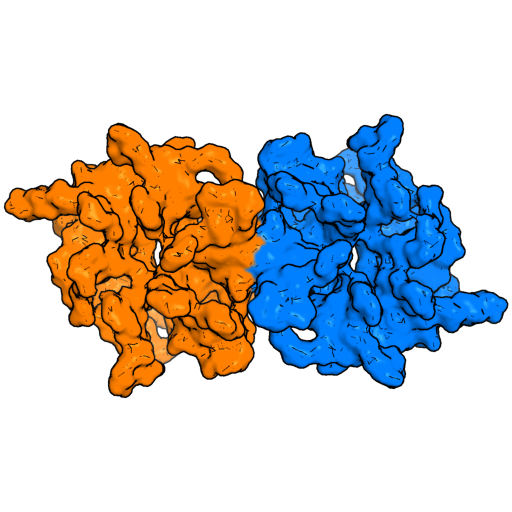5 C CA . LEU B 1 13 ? 8.414 -5.125 35.875 1 53.56 13 LEU B CA 1
ATOM 3166 C C . LEU B 1 13 ? 8.477 -3.707 35.312 1 53.56 13 LEU B C 1
ATOM 3168 O O . LEU B 1 13 ? 9.055 -3.479 34.25 1 53.56 13 LEU B O 1
ATOM 3172 N N . LEU B 1 14 ? 7.984 -2.824 36.188 1 56.22 14 LEU B N 1
ATOM 3173 C CA . LEU B 1 14 ? 8 -1.425 35.781 1 56.22 14 LEU B CA 1
ATOM 3174 C C . LEU B 1 14 ? 9.43 -0.89 35.719 1 56.22 14 LEU B C 1
ATOM 3176 O O . LEU B 1 14 ? 9.789 -0.16 34.781 1 56.22 14 LEU B O 1
ATOM 3180 N N . VAL B 1 15 ? 10.148 -1.308 36.75 1 53.69 15 VAL B N 1
ATOM 3181 C CA . VAL B 1 15 ? 11.555 -0.911 36.781 1 53.69 15 VAL B CA 1
ATOM 3182 C C . VAL B 1 15 ? 12.297 -1.559 35.625 1 53.69 15 VAL B C 1
ATOM 3184 O O . VAL B 1 15 ? 13.117 -0.913 34.969 1 53.69 15 VAL B O 1
ATOM 3187 N N . ALA B 1 16 ? 11.969 -2.793 35.375 1 53.03 16 ALA B N 1
ATOM 3188 C CA . ALA B 1 16 ? 12.633 -3.508 34.312 1 53.03 16 ALA B CA 1
ATOM 3189 C C . ALA B 1 16 ? 12.297 -2.887 32.938 1 53.03 16 ALA B C 1
ATOM 3191 O O . ALA B 1 16 ? 13.156 -2.793 32.062 1 53.03 16 ALA B O 1
ATOM 3192 N N . VAL B 1 17 ? 11.164 -2.492 32.875 1 52.59 17 VAL B N 1
ATOM 3193 C CA . VAL B 1 17 ? 10.766 -1.815 31.656 1 52.59 17 VAL B CA 1
ATOM 3194 C C . VAL B 1 17 ? 11.492 -0.477 31.547 1 52.59 17 VAL B C 1
ATOM 3196 O O . VAL B 1 17 ? 12.008 -0.135 30.469 1 52.59 17 VAL B O 1
ATOM 3199 N N . GLU B 1 18 ? 11.617 0.191 32.719 1 55.69 18 GLU B N 1
ATOM 3200 C CA . GLU B 1 18 ? 12.281 1.49 32.75 1 55.69 18 GLU B CA 1
ATOM 3201 C C . GLU B 1 18 ? 13.766 1.358 32.406 1 55.69 18 GLU B C 1
ATOM 3203 O O . GLU B 1 18 ? 14.328 2.221 31.734 1 55.69 18 GLU B O 1
ATOM 3208 N N . LEU B 1 19 ? 14.203 0.244 32.844 1 50.59 19 LEU B N 1
ATOM 3209 C CA . LEU B 1 19 ? 15.633 0.031 32.656 1 50.59 19 LEU B CA 1
ATOM 3210 C C . LEU B 1 19 ? 15.891 -0.625 31.297 1 50.59 19 LEU B C 1
ATOM 3212 O O . LEU B 1 19 ? 17.047 -0.901 30.953 1 50.59 19 LEU B O 1
ATOM 3216 N N . GLY B 1 20 ? 14.852 -0.798 30.516 1 51.19 20 GLY B N 1
ATOM 3217 C CA . GLY B 1 20 ? 14.992 -1.318 29.172 1 51.19 20 GLY B CA 1
ATOM 3218 C C . GLY B 1 20 ? 15.273 -2.809 29.125 1 51.19 20 GLY B C 1
ATOM 3219 O O . GLY B 1 20 ? 15.766 -3.326 28.125 1 51.19 20 GLY B O 1
ATOM 3220 N N . GLN B 1 21 ? 15.18 -3.518 30.156 1 48.16 21 GLN B N 1
ATOM 3221 C CA . GLN B 1 21 ? 15.57 -4.918 30.25 1 48.16 21 GLN B CA 1
ATOM 3222 C C . GLN B 1 21 ? 14.477 -5.832 29.688 1 48.16 21 GLN B C 1
ATOM 3224 O O . GLN B 1 21 ? 14.742 -6.984 29.344 1 48.16 21 GLN B O 1
ATOM 3229 N N . VAL B 1 22 ? 13.359 -5.383 29.703 1 48.09 22 VAL B N 1
ATOM 3230 C CA . VAL B 1 22 ? 12.258 -6.18 29.188 1 48.09 22 VAL B CA 1
ATOM 3231 C C . VAL B 1 22 ? 11.688 -5.512 27.938 1 48.09 22 VAL B C 1
ATOM 3233 O O . VAL B 1 22 ? 11.258 -4.355 27.984 1 48.09 22 VAL B O 1
ATOM 3236 N N . PRO B 1 23 ? 11.953 -6.199 26.844 1 52.22 23 PRO B N 1
ATOM 3237 C CA . PRO B 1 23 ? 11.273 -5.645 25.672 1 52.22 23 PRO B CA 1
ATOM 3238 C C . PRO B 1 23 ? 9.766 -5.535 25.859 1 52.22 23 PRO B C 1
ATOM 3240 O O . PRO B 1 23 ? 9.133 -6.461 26.375 1 52.22 23 PRO B O 1
ATOM 3243 N N . VAL B 1 24 ? 9.344 -4.285 26.141 1 48.28 24 VAL B N 1
ATOM 3244 C CA . VAL B 1 24 ? 7.898 -4.102 26.203 1 48.28 24 VAL B CA 1
ATOM 3245 C C . VAL B 1 24 ? 7.34 -3.977 24.781 1 48.28 24 VAL B C 1
ATOM 3247 O O . VAL B 1 24 ? 7.848 -3.193 23.969 1 48.28 24 VAL B O 1
ATOM 3250 N N . ARG B 1 25 ? 6.59 -4.938 24.531 1 53.03 25 ARG B N 1
ATOM 3251 C CA . ARG B 1 25 ? 5.879 -4.895 23.25 1 53.03 25 ARG B CA 1
ATOM 3252 C C . ARG B 1 25 ? 4.926 -3.707 23.203 1 53.03 25 ARG B C 1
ATOM 3254 O O . ARG B 1 25 ? 4.121 -3.508 24.109 1 53.03 25 ARG B O 1
ATOM 3261 N N . LEU B 1 26 ? 5.363 -2.709 22.312 1 53.16 26 LEU B N 1
ATOM 3262 C CA . LEU B 1 26 ? 4.418 -1.624 22.062 1 53.16 26 LEU B CA 1
ATOM 3263 C C . LEU B 1 26 ? 3.131 -2.152 21.453 1 53.16 26 LEU B C 1
ATOM 3265 O O . LEU B 1 26 ? 3.145 -3.168 20.75 1 53.16 26 LEU B O 1
ATOM 3269 N N . PRO B 1 27 ? 1.966 -1.598 21.969 1 51.44 27 PRO B N 1
ATOM 3270 C CA . PRO B 1 27 ? 0.655 -2.145 21.609 1 51.44 27 PRO B CA 1
ATOM 3271 C C . PRO B 1 27 ? 0.413 -2.162 20.109 1 51.44 27 PRO B C 1
ATOM 3273 O O . PRO B 1 27 ? -0.524 -2.812 19.641 1 51.44 27 PRO B O 1
ATOM 3276 N N . PHE B 1 28 ? 1.07 -1.275 19.281 1 57.09 28 PHE B N 1
ATOM 3277 C CA . PHE B 1 28 ? 0.769 -1.215 17.844 1 57.09 28 PHE B CA 1
ATOM 3278 C C . PHE B 1 28 ? 2.016 -0.86 17.047 1 57.09 28 PHE B C 1
ATOM 3280 O O .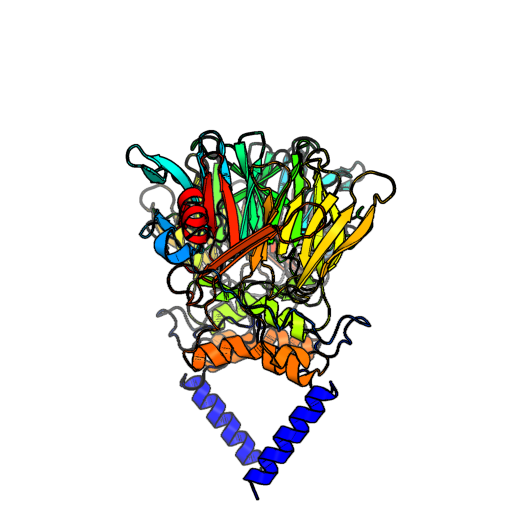 PHE B 1 28 ? 2.926 -0.207 17.562 1 57.09 28 PHE B O 1
ATOM 3287 N N . PRO B 1 29 ? 1.92 -1.061 15.727 1 53.97 29 PRO B N 1
ATOM 3288 C CA . PRO B 1 29 ? 1.286 -2.158 14.992 1 53.97 29 PRO B CA 1
ATOM 3289 C C . PRO B 1 29 ? 1.807 -3.529 15.414 1 53.97 29 PRO B C 1
ATOM 3291 O O . PRO B 1 29 ? 2.949 -3.648 15.859 1 53.97 29 PRO B O 1
ATOM 3294 N N . PRO B 1 30 ? 0.978 -4.391 15.516 1 46 30 PRO B N 1
ATOM 3295 C CA . PRO B 1 30 ? 1.413 -5.727 15.922 1 46 30 PRO B CA 1
ATOM 3296 C C . PRO B 1 30 ? 2.521 -6.281 15.023 1 46 30 PRO B C 1
ATOM 3298 O O . PRO B 1 30 ? 2.512 -6.055 13.812 1 46 30 PRO B O 1
ATOM 3301 N N . GLY B 1 31 ? 3.562 -6.844 15.555 1 46.25 31 GLY B N 1
ATOM 3302 C CA . GLY B 1 31 ? 4.582 -7.605 14.852 1 46.25 31 GLY B CA 1
ATOM 3303 C C . GLY B 1 31 ? 5.852 -6.812 14.602 1 46.25 31 GLY B C 1
ATOM 3304 O O . GLY B 1 31 ? 6.875 -7.379 14.211 1 46.25 31 GLY B O 1
ATOM 3305 N N . VAL B 1 32 ? 5.523 -5.52 14.625 1 54.84 32 VAL B N 1
ATOM 3306 C CA . VAL B 1 32 ? 6.75 -4.75 14.445 1 54.84 32 VAL B CA 1
ATOM 3307 C C . VAL B 1 32 ? 7.387 -4.461 15.797 1 54.84 32 VAL B C 1
ATOM 3309 O O . VAL B 1 32 ? 6.703 -4.039 16.734 1 54.84 32 VAL B O 1
ATOM 3312 N N . GLU B 1 33 ? 8.445 -5.059 15.914 1 58.44 33 GLU B N 1
ATOM 3313 C CA . GLU B 1 33 ? 9.188 -4.766 17.141 1 58.44 33 GLU B CA 1
ATOM 3314 C C . GLU B 1 33 ? 9.922 -3.432 17.031 1 58.44 33 GLU B C 1
ATOM 3316 O O . GLU B 1 33 ? 10.633 -3.184 16.062 1 58.44 33 GLU B O 1
ATOM 3321 N N . TYR B 1 34 ? 9.32 -2.572 17.875 1 63.84 34 TYR B N 1
ATOM 3322 C CA . TYR B 1 34 ? 10.047 -1.31 17.938 1 63.84 34 TYR B CA 1
ATOM 3323 C C . TYR B 1 34 ? 10.961 -1.269 19.156 1 63.84 34 TYR B C 1
ATOM 3325 O O . TYR B 1 34 ? 10.625 -1.817 20.203 1 63.84 34 TYR B O 1
ATOM 3333 N N . ASP B 1 35 ? 12.109 -0.747 18.828 1 63.34 35 ASP B N 1
ATOM 3334 C CA . ASP B 1 35 ? 13.016 -0.533 19.953 1 63.34 35 ASP B CA 1
ATOM 3335 C C . ASP B 1 35 ? 12.5 0.572 20.875 1 63.34 35 ASP B C 1
ATOM 3337 O O . ASP B 1 35 ? 12.336 1.717 20.438 1 63.34 35 ASP B O 1
ATOM 3341 N N . TYR B 1 36 ? 12.227 0.183 22.094 1 64.38 36 TYR B N 1
ATOM 3342 C CA . TYR B 1 36 ? 11.727 1.187 23.031 1 64.38 36 TYR B CA 1
ATOM 3343 C C . TYR B 1 36 ? 12.82 1.623 24 1 64.38 36 TYR B C 1
ATOM 3345 O O . TYR B 1 36 ? 12.594 2.49 24.844 1 64.38 36 TYR B O 1
ATOM 3353 N N . MET B 1 37 ? 13.922 1.138 23.766 1 66.25 37 MET B N 1
ATOM 3354 C CA . MET B 1 37 ? 14.992 1.445 24.719 1 66.25 37 MET B CA 1
ATOM 3355 C C . MET B 1 37 ? 15.891 2.555 24.188 1 66.25 37 MET B C 1
ATOM 3357 O O . MET B 1 37 ? 16.812 2.998 24.859 1 66.25 37 MET B O 1
ATOM 3361 N N . ALA B 1 38 ? 15.508 2.943 23.109 1 76.5 38 ALA B N 1
ATOM 3362 C CA . ALA B 1 38 ? 16.344 3.979 22.516 1 76.5 38 ALA B CA 1
ATOM 3363 C C . ALA B 1 38 ? 16.25 5.281 23.312 1 76.5 38 ALA B C 1
ATOM 3365 O O . ALA B 1 38 ? 15.211 5.59 23.891 1 76.5 38 ALA B O 1
ATOM 3366 N N . GLU B 1 39 ? 17.391 6.008 23.422 1 83.94 39 GLU B N 1
ATOM 3367 C CA . GLU B 1 39 ? 17.406 7.328 24.047 1 83.94 39 GLU B CA 1
ATOM 3368 C C . GLU B 1 39 ? 16.938 8.406 23.062 1 83.94 39 GLU B C 1
ATOM 3370 O O . GLU B 1 39 ? 17.312 8.391 21.891 1 83.94 39 GLU B O 1
ATOM 3375 N N . PRO B 1 40 ? 16.062 9.234 23.656 1 89.56 40 PRO B N 1
ATOM 3376 C CA . PRO B 1 40 ? 15.648 10.328 22.766 1 89.56 40 PRO B CA 1
ATOM 3377 C C . PRO B 1 40 ? 16.797 11.266 22.406 1 89.56 40 PRO B C 1
ATOM 3379 O O . PRO B 1 40 ? 17.766 11.383 23.156 1 89.56 40 PRO B O 1
ATOM 3382 N N . PRO B 1 41 ? 16.703 11.859 21.219 1 92.31 41 PRO B N 1
ATOM 3383 C CA . PRO B 1 41 ? 17.703 12.883 20.922 1 92.31 41 PRO B CA 1
ATOM 3384 C C . PRO B 1 41 ? 17.797 13.945 22.031 1 92.31 41 PRO B C 1
ATOM 3386 O O . PRO B 1 41 ? 16.781 14.336 22.594 1 92.31 41 PRO B O 1
ATOM 3389 N N . PRO B 1 42 ? 19.016 14.406 22.234 1 91.06 42 PRO B N 1
ATOM 3390 C CA . PRO B 1 42 ? 19.219 15.359 23.328 1 91.06 42 PRO B CA 1
ATOM 3391 C C . PRO B 1 42 ? 18.375 16.625 23.156 1 91.06 42 PRO B C 1
ATOM 3393 O O . PRO B 1 42 ? 18.281 17.172 22.062 1 91.06 42 PRO B O 1
ATOM 3396 N N . GLY B 1 43 ? 17.734 17.016 24.203 1 91 43 GLY B N 1
ATOM 3397 C CA . GLY B 1 43 ? 17.047 18.297 24.25 1 91 43 GLY B CA 1
ATOM 3398 C C . GLY B 1 43 ? 15.648 18.25 23.672 1 91 43 GLY B C 1
ATOM 3399 O O . GLY B 1 43 ? 14.953 19.266 23.641 1 91 43 GLY B O 1
ATOM 3400 N N . THR B 1 44 ? 15.195 17.078 23.312 1 93.56 44 THR B N 1
ATOM 3401 C CA . THR B 1 44 ? 13.891 17.016 22.672 1 93.56 44 THR B CA 1
ATOM 3402 C C . THR B 1 44 ? 12.805 16.656 23.672 1 93.56 44 THR B C 1
ATOM 3404 O O . THR B 1 44 ? 11.617 16.859 23.406 1 93.56 44 THR B O 1
ATOM 3407 N N . LEU B 1 45 ? 13.18 16.141 24.781 1 92.75 45 LEU B N 1
ATOM 3408 C CA . LEU B 1 45 ? 12.25 15.828 25.859 1 92.75 45 LEU B CA 1
ATOM 3409 C C . LEU B 1 45 ? 12.711 16.453 27.172 1 92.75 45 LEU B C 1
ATOM 3411 O O . LEU B 1 45 ? 13.906 16.641 27.391 1 92.75 45 LEU B O 1
ATOM 3415 N N . PRO B 1 46 ? 11.844 16.828 28.094 1 93.88 46 PRO B N 1
ATOM 3416 C CA . PRO B 1 46 ? 10.398 16.609 28.016 1 93.88 46 PRO B CA 1
ATOM 3417 C C . PRO B 1 46 ? 9.703 17.531 27.031 1 93.88 46 PRO B C 1
ATOM 3419 O O . PRO B 1 46 ? 10.266 18.578 26.656 1 93.88 46 PRO B O 1
ATOM 3422 N N . LEU B 1 47 ? 8.547 17.156 26.672 1 93.25 47 LEU B N 1
ATOM 3423 C CA . LEU B 1 47 ? 7.742 18 25.781 1 93.25 47 LEU B CA 1
ATOM 3424 C C . LEU B 1 47 ? 7.262 19.25 26.5 1 93.25 47 LEU B C 1
ATOM 3426 O O . LEU B 1 47 ? 6.941 19.203 27.688 1 93.25 47 LEU B O 1
ATOM 3430 N N . THR B 1 48 ? 7.281 20.359 25.766 1 92 48 THR B N 1
ATOM 3431 C CA . THR B 1 48 ? 6.805 21.641 26.281 1 92 48 THR B CA 1
ATOM 3432 C C . THR B 1 48 ? 5.734 22.234 25.375 1 92 48 THR B C 1
ATOM 3434 O O . THR B 1 48 ? 5.75 22 24.156 1 92 48 THR B O 1
ATOM 3437 N N . TRP B 1 49 ? 4.773 22.891 25.969 1 91.06 49 TRP B N 1
ATOM 3438 C CA . TRP B 1 49 ? 3.689 23.547 25.25 1 91.06 49 TRP B CA 1
ATOM 3439 C C . TRP B 1 49 ? 3.172 24.766 26.016 1 91.06 49 TRP B C 1
ATOM 3441 O O . TRP B 1 49 ? 3.676 25.078 27.109 1 91.06 49 TRP B O 1
ATOM 3451 N N . ASP B 1 50 ? 2.34 25.516 25.328 1 89.81 50 ASP B N 1
ATOM 3452 C CA . ASP B 1 50 ? 1.713 26.641 26 1 89.81 50 ASP B CA 1
ATOM 3453 C C . ASP B 1 50 ? 0.574 26.172 26.906 1 89.81 50 ASP B C 1
ATOM 3455 O O . ASP B 1 50 ? -0.595 26.219 26.516 1 89.81 50 ASP B O 1
ATOM 3459 N N . ALA B 1 51 ? 0.912 25.875 28.078 1 79.38 51 ALA B N 1
ATOM 3460 C CA . ALA B 1 51 ? -0.045 25.344 29.031 1 79.38 51 ALA B CA 1
ATOM 3461 C C . ALA B 1 51 ? -1.04 26.406 29.484 1 79.38 51 ALA B C 1
ATOM 3463 O O . ALA B 1 51 ? -2.092 26.094 30.031 1 79.38 51 ALA B O 1
ATOM 3464 N N . GLY B 1 52 ? -0.705 27.625 29.219 1 78.56 52 GLY B N 1
ATOM 3465 C CA . GLY B 1 52 ? -1.562 28.719 29.625 1 78.56 52 GLY B CA 1
ATOM 3466 C C . GLY B 1 52 ? -2.541 29.156 28.547 1 78.56 52 GLY B C 1
ATOM 3467 O O . GLY B 1 52 ? -3.414 29.984 28.797 1 78.56 52 GLY B O 1
ATOM 3468 N N . PHE B 1 53 ? -2.402 28.484 27.438 1 83.81 53 PHE B N 1
ATOM 3469 C CA . PHE B 1 53 ? -3.293 28.859 26.344 1 83.81 53 PHE B CA 1
ATOM 3470 C C . PHE B 1 53 ? -4.73 28.453 26.656 1 83.81 53 PHE B C 1
ATOM 3472 O O . PHE B 1 53 ? -4.984 27.328 27.078 1 83.81 53 PHE B O 1
ATOM 3479 N N . ARG B 1 54 ? -5.668 29.391 26.578 1 79.5 54 ARG B N 1
ATOM 3480 C CA . ARG B 1 54 ? -7.098 29.156 26.75 1 79.5 54 ARG B CA 1
ATOM 3481 C C . ARG B 1 54 ? -7.879 29.625 25.531 1 79.5 54 ARG B C 1
ATOM 3483 O O . ARG B 1 54 ? -7.648 30.734 25.031 1 79.5 54 ARG B O 1
ATOM 3490 N N . VAL B 1 55 ? -8.625 28.656 25.078 1 79.94 55 VAL B N 1
ATOM 3491 C CA . VAL B 1 55 ? -9.492 29.062 23.984 1 79.94 55 VAL B CA 1
ATOM 3492 C C . VAL B 1 55 ? -10.656 29.891 24.516 1 79.94 55 VAL B C 1
ATOM 3494 O O . VAL B 1 55 ? -11.547 29.359 25.188 1 79.94 55 VAL B O 1
ATOM 3497 N N . GLU B 1 56 ? -10.578 31.125 24.234 1 81 56 GLU B N 1
ATOM 3498 C CA . GLU B 1 56 ? -11.656 32 24.688 1 81 56 GLU B CA 1
ATOM 3499 C C . GLU B 1 56 ? -12.719 32.188 23.594 1 81 56 GLU B C 1
ATOM 3501 O O . GLU B 1 56 ? -13.898 32.312 23.906 1 81 56 GLU B O 1
ATOM 3506 N N . ASP B 1 57 ? -12.281 31.984 22.469 1 85.31 57 ASP B N 1
ATOM 3507 C CA . ASP B 1 57 ? -13.188 32.156 21.328 1 85.31 57 ASP B CA 1
ATOM 3508 C C . ASP B 1 57 ? -14.148 30.969 21.219 1 85.31 57 ASP B C 1
ATOM 3510 O O . ASP B 1 57 ? -13.758 29.828 21.453 1 85.31 57 ASP B O 1
ATOM 3514 N N . ASP B 1 58 ? -15.406 31.266 20.859 1 90.38 58 ASP B N 1
ATOM 3515 C CA . ASP B 1 58 ? -16.422 30.234 20.688 1 90.38 58 ASP B CA 1
ATOM 3516 C C . ASP B 1 58 ? -17.281 30.531 19.453 1 90.38 58 ASP B C 1
ATOM 3518 O O . ASP B 1 58 ? -18.5 30.312 19.469 1 90.38 58 ASP B O 1
ATOM 3522 N N . SER B 1 59 ? -16.656 30.984 18.453 1 90.62 59 SER B N 1
ATOM 3523 C CA . SER B 1 59 ? -17.375 31.438 17.266 1 90.62 59 SER B CA 1
ATOM 3524 C C . SER B 1 59 ? -17.703 30.281 16.328 1 90.62 59 SER B C 1
ATOM 3526 O O . SER B 1 59 ? -18.594 30.375 15.5 1 90.62 59 SER B O 1
ATOM 3528 N N . LEU B 1 60 ? -17.078 29.203 16.453 1 93.31 60 LEU B N 1
ATOM 3529 C CA . LEU B 1 60 ? -17.156 28.141 15.453 1 93.31 60 LEU B CA 1
ATOM 3530 C C . LEU B 1 60 ? -18.5 27.438 15.508 1 93.31 60 LEU B C 1
ATOM 3532 O O . LEU B 1 60 ? -19.109 27.172 14.469 1 93.31 60 LEU B O 1
ATOM 3536 N N . PRO B 1 61 ? -19.062 27.203 16.703 1 91.56 61 PRO B N 1
ATOM 3537 C CA . PRO B 1 61 ? -20.281 26.391 16.766 1 91.56 61 PRO B CA 1
ATOM 3538 C C . PRO B 1 61 ? -21.438 27 15.969 1 91.56 61 PRO B C 1
ATOM 3540 O O . PRO B 1 61 ? -22.141 26.281 15.234 1 91.56 61 PRO B O 1
ATOM 3543 N N . ASN B 1 62 ? -21.578 28.25 16.016 1 92.75 62 ASN B N 1
ATOM 3544 C CA . ASN B 1 62 ? -22.734 28.891 15.383 1 92.75 62 ASN B CA 1
ATOM 3545 C C . ASN B 1 62 ? -22.438 29.297 13.945 1 92.75 62 ASN B C 1
ATOM 3547 O O . ASN B 1 62 ? -23.328 29.766 13.234 1 92.75 62 ASN B O 1
ATOM 3551 N N . ASN B 1 63 ? -21.266 29.031 13.492 1 95.5 63 ASN B N 1
ATOM 3552 C CA . ASN B 1 63 ? -20.891 29.484 12.156 1 95.5 63 ASN B CA 1
ATOM 3553 C C . ASN B 1 63 ? -20.344 28.344 11.305 1 95.5 63 ASN B C 1
ATOM 3555 O O . ASN B 1 63 ? -19.656 28.578 10.312 1 95.5 63 ASN B O 1
ATOM 3559 N N . THR B 1 64 ? -20.578 27.172 11.742 1 95.19 64 THR B N 1
ATOM 3560 C CA . THR B 1 64 ? -20.141 25.984 11.008 1 95.19 64 THR B CA 1
ATOM 3561 C C . THR B 1 64 ? -21.328 25.156 10.539 1 95.19 64 THR B C 1
ATOM 3563 O O . THR B 1 64 ? -22.234 24.859 11.328 1 95.19 64 THR B O 1
ATOM 3566 N N . LYS B 1 65 ? -21.359 24.828 9.281 1 93.56 65 LYS B N 1
ATOM 3567 C CA . LYS B 1 65 ? -22.359 23.938 8.695 1 93.56 65 LYS B CA 1
ATOM 3568 C C . LYS B 1 65 ? -21.688 22.703 8.102 1 93.56 65 LYS B C 1
ATOM 3570 O O . LYS B 1 65 ? -20.609 22.781 7.523 1 93.56 65 LYS B O 1
ATOM 3575 N N . TYR B 1 66 ? -22.375 21.562 8.203 1 93.94 66 TYR B N 1
ATOM 3576 C CA . TYR B 1 66 ? -21.859 20.328 7.621 1 93.94 66 TYR B CA 1
ATOM 3577 C C . TYR B 1 66 ? -22.469 20.078 6.242 1 93.94 66 TYR B C 1
ATOM 3579 O O . TYR B 1 66 ? -23.688 20.203 6.066 1 93.94 66 TYR B O 1
ATOM 3587 N N . ILE B 1 67 ? -21.609 19.766 5.355 1 93.62 67 ILE B N 1
ATOM 3588 C CA . ILE B 1 67 ? -22.078 19.375 4.035 1 93.62 67 ILE B CA 1
ATOM 3589 C C . ILE B 1 67 ? -21.75 17.891 3.793 1 93.62 67 ILE B C 1
ATOM 3591 O O . ILE B 1 67 ? -20.891 17.328 4.465 1 93.62 67 ILE B O 1
ATOM 3595 N N . LEU B 1 68 ? -22.484 17.172 2.918 1 93.06 68 LEU B N 1
ATOM 3596 C CA . LEU B 1 68 ? -22.25 15.812 2.469 1 93.06 68 LEU B CA 1
ATOM 3597 C C . LEU B 1 68 ? -22.328 14.836 3.641 1 93.06 68 LEU B C 1
ATOM 3599 O O . LEU B 1 68 ? -21.609 13.828 3.656 1 93.06 68 LEU B O 1
ATOM 3603 N N . GLN B 1 69 ? -22.984 15.086 4.742 1 90.44 69 GLN B N 1
ATOM 3604 C CA . GLN B 1 69 ? -23.031 14.344 5.996 1 90.44 69 GLN B CA 1
ATOM 3605 C C . GLN B 1 69 ? -23.453 12.891 5.758 1 90.44 69 GLN B C 1
ATOM 3607 O O . GLN B 1 69 ? -22.969 11.984 6.434 1 90.44 69 GLN B O 1
ATOM 3612 N N . ASP B 1 70 ? -24.281 12.516 4.906 1 85.38 70 ASP B N 1
ATOM 3613 C CA . ASP B 1 70 ? -24.734 11.141 4.707 1 85.38 70 ASP B CA 1
ATOM 3614 C C . ASP B 1 70 ? -24.062 10.516 3.486 1 85.38 70 ASP B C 1
ATOM 3616 O O . ASP B 1 70 ? -24.469 9.43 3.045 1 85.38 70 ASP B O 1
ATOM 3620 N N . GLN B 1 71 ? -22.984 11.125 3.182 1 89.38 71 GLN B N 1
ATOM 3621 C CA . GLN B 1 71 ? -22.391 10.641 1.937 1 89.38 71 GLN B CA 1
ATOM 3622 C C . GLN B 1 71 ? -20.922 10.281 2.123 1 89.38 71 GLN B C 1
ATOM 3624 O O . GLN B 1 71 ? -20.406 9.383 1.456 1 89.38 71 GLN B O 1
ATOM 3629 N N . ILE B 1 72 ? -20.297 11.016 2.992 1 91.25 72 ILE B N 1
ATOM 3630 C CA . ILE B 1 72 ? -18.859 10.797 3.145 1 91.25 72 ILE B CA 1
ATOM 3631 C C . ILE B 1 72 ? -18.484 10.852 4.621 1 91.25 72 ILE B C 1
ATOM 3633 O O . ILE B 1 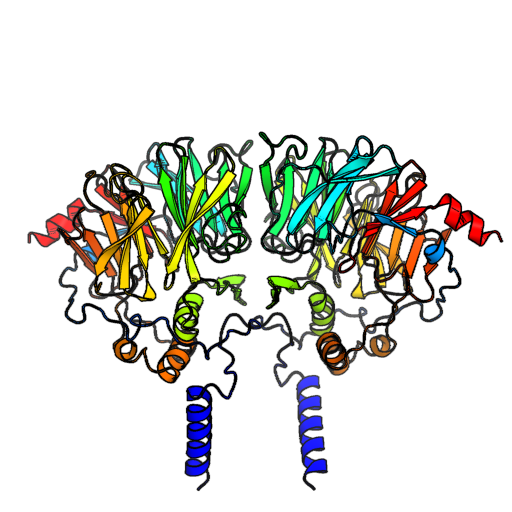72 ? -19.156 11.516 5.414 1 91.25 72 ILE B O 1
ATOM 3637 N N . ALA B 1 73 ? -17.438 10.133 4.969 1 91.12 73 ALA B N 1
ATOM 3638 C CA . ALA B 1 73 ? -16.969 10.125 6.355 1 91.12 73 ALA B CA 1
ATOM 3639 C C . ALA B 1 73 ? -15.453 10.109 6.43 1 91.12 73 ALA B C 1
ATOM 3641 O O . ALA B 1 73 ? -14.789 9.445 5.621 1 91.12 73 ALA B O 1
ATOM 3642 N N . GLY B 1 74 ? -14.977 10.812 7.43 1 92.38 74 GLY B N 1
ATOM 3643 C CA . GLY B 1 74 ? -13.555 10.742 7.754 1 92.38 74 GLY B CA 1
ATOM 3644 C C . GLY B 1 74 ? -12.664 11.32 6.672 1 92.38 74 GLY B C 1
ATOM 3645 O O . GLY B 1 74 ? -11.719 10.672 6.227 1 92.38 74 GLY B O 1
ATOM 3646 N N . VAL B 1 75 ? -13.023 12.508 6.242 1 94.62 75 VAL B N 1
ATOM 3647 C CA . VAL B 1 75 ? -12.203 13.219 5.262 1 94.62 75 VAL B CA 1
ATOM 3648 C C . VAL B 1 75 ? -11.148 14.055 5.977 1 94.62 75 VAL B C 1
ATOM 3650 O O . VAL B 1 75 ? -11.453 15.125 6.508 1 94.62 75 VAL B O 1
ATOM 3653 N N . GLU B 1 76 ? -9.977 13.547 5.98 1 95.56 76 GLU B N 1
ATOM 3654 C CA . GLU B 1 76 ? -8.914 14.219 6.723 1 95.56 76 GLU B CA 1
ATOM 3655 C C . GLU B 1 76 ? -8.539 15.547 6.074 1 95.56 76 GLU B C 1
ATOM 3657 O O . GLU B 1 76 ? -8.164 16.5 6.762 1 95.56 76 GLU B O 1
ATOM 3662 N N . THR B 1 77 ? -8.562 15.594 4.781 1 96.5 77 THR B N 1
ATOM 3663 C CA . THR B 1 77 ? -8.25 16.812 4.051 1 96.5 77 THR B CA 1
ATOM 3664 C C . THR B 1 77 ? -9.258 17.047 2.926 1 96.5 77 THR B C 1
ATOM 3666 O O . THR B 1 77 ? -9.578 16.125 2.174 1 96.5 77 THR B O 1
ATOM 3669 N N . VAL B 1 78 ? -9.703 18.281 2.85 1 96.38 78 VAL B N 1
ATOM 3670 C CA . VAL B 1 78 ? -10.562 18.703 1.751 1 96.38 78 VAL B CA 1
ATOM 3671 C C . VAL B 1 78 ? -9.742 19.5 0.727 1 96.38 78 VAL B C 1
ATOM 3673 O O . VAL B 1 78 ? -9.281 20.609 1.009 1 96.38 78 VAL B O 1
ATOM 3676 N N . ALA B 1 79 ? -9.633 18.984 -0.44 1 96.75 79 ALA B N 1
ATOM 3677 C CA . ALA B 1 79 ? -8.891 19.672 -1.492 1 96.75 79 ALA B CA 1
ATOM 3678 C C . ALA B 1 79 ? -9.789 20.641 -2.262 1 96.75 79 ALA B C 1
ATOM 3680 O O . ALA B 1 79 ? -10.836 20.234 -2.773 1 96.75 79 ALA B O 1
ATOM 3681 N N . LEU B 1 80 ? -9.352 21.844 -2.289 1 95.62 80 LEU B N 1
ATOM 3682 C CA . LEU B 1 80 ? -10.086 22.844 -3.064 1 95.62 80 LEU B CA 1
ATOM 3683 C C . LEU B 1 80 ? -9.555 22.922 -4.488 1 95.62 80 LEU B C 1
ATOM 3685 O O . LEU B 1 80 ? -8.344 23.047 -4.695 1 95.62 80 LEU B O 1
ATOM 3689 N N . GLY B 1 81 ? -10.438 22.75 -5.402 1 90.19 81 GLY B N 1
ATOM 3690 C CA . GLY B 1 81 ? -10.047 22.781 -6.801 1 90.19 81 GLY B CA 1
ATOM 3691 C C . GLY B 1 81 ? -10.516 24.031 -7.523 1 90.19 81 GLY B C 1
ATOM 3692 O O . GLY B 1 81 ? -11.023 24.969 -6.895 1 90.19 81 GLY B O 1
ATOM 3693 N N . PRO B 1 82 ? -10.227 23.891 -8.883 1 82.44 82 PRO B N 1
ATOM 3694 C CA . PRO B 1 82 ? -10.711 25 -9.703 1 82.44 82 PRO B CA 1
ATOM 3695 C C . PRO B 1 82 ? -12.234 25.094 -9.727 1 82.44 82 PRO B C 1
ATOM 3697 O O . PRO B 1 82 ? -12.922 24.078 -9.57 1 82.44 82 PRO B O 1
ATOM 3700 N N . GLU B 1 83 ? -12.797 26.25 -9.852 1 80.44 83 GLU B N 1
ATOM 3701 C CA . GLU B 1 83 ? -14.227 26.516 -9.992 1 80.44 83 GLU B CA 1
ATOM 3702 C C . GLU B 1 83 ? -14.992 26.109 -8.734 1 80.44 83 GLU B C 1
ATOM 3704 O O . GLU B 1 83 ? -16.188 25.859 -8.789 1 80.44 83 GLU B O 1
ATOM 3709 N N . GLY B 1 84 ? -14.219 25.812 -7.711 1 84.81 84 GLY B N 1
ATOM 3710 C CA . GLY B 1 84 ? -14.859 25.516 -6.441 1 84.81 84 GLY B CA 1
ATOM 3711 C C . GLY B 1 84 ? -15.078 24.031 -6.215 1 84.81 84 GLY B C 1
ATOM 3712 O O . GLY B 1 84 ? -15.711 23.641 -5.238 1 84.81 84 GLY B O 1
ATOM 3713 N N . TRP B 1 85 ? -14.516 23.234 -7.039 1 89.44 85 TRP B N 1
ATOM 3714 C CA . TRP B 1 85 ? -14.617 21.797 -6.848 1 89.44 85 TRP B CA 1
ATOM 3715 C C . TRP B 1 85 ? -13.883 21.359 -5.582 1 89.44 85 TRP B C 1
ATOM 3717 O O . TRP B 1 85 ? -12.945 22.031 -5.137 1 89.44 85 TRP B O 1
ATOM 3727 N N . LEU B 1 86 ? -14.477 20.266 -5.043 1 94.56 86 LEU B N 1
ATOM 3728 C CA . LEU B 1 86 ? -13.812 19.656 -3.896 1 94.56 86 LEU B CA 1
ATOM 3729 C C . LEU B 1 86 ? -13.297 18.25 -4.246 1 94.56 86 LEU B C 1
ATOM 3731 O O . LEU B 1 86 ? -13.977 17.5 -4.941 1 94.56 86 LEU B O 1
ATOM 3735 N N . GLY B 1 87 ? -12.102 17.969 -3.977 1 94.88 87 GLY B N 1
ATOM 3736 C CA . GLY B 1 87 ? -11.57 16.609 -3.938 1 94.88 87 GLY B CA 1
ATOM 3737 C C . GLY B 1 87 ? -11.539 16.031 -2.539 1 94.88 87 GLY B C 1
ATOM 3738 O O . GLY B 1 87 ? -10.969 16.625 -1.624 1 94.88 87 GLY B O 1
ATOM 3739 N N . LEU B 1 88 ? -12.172 14.883 -2.373 1 94.81 88 LEU B N 1
ATOM 3740 C CA . LEU B 1 88 ? -12.336 14.266 -1.062 1 94.81 88 LEU B CA 1
ATOM 3741 C C . LEU B 1 88 ? -11.953 12.797 -1.104 1 94.81 88 LEU B C 1
ATOM 3743 O O . LEU B 1 88 ? -12.234 12.102 -2.082 1 94.81 88 LEU B O 1
ATOM 3747 N N . VAL B 1 89 ? -11.25 12.391 -0.08 1 93.19 89 VAL B N 1
ATOM 3748 C CA . VAL B 1 89 ? -11.008 10.969 0.111 1 93.19 89 VAL B CA 1
ATOM 3749 C C . VAL B 1 89 ? -11.508 10.539 1.488 1 93.19 89 VAL B C 1
ATOM 3751 O O . VAL B 1 89 ? -11.047 11.055 2.51 1 93.19 89 VAL B O 1
ATOM 3754 N N . ASP B 1 90 ? -12.359 9.625 1.517 1 91.5 90 ASP B N 1
ATOM 3755 C CA . ASP B 1 90 ? -12.945 9.258 2.805 1 91.5 90 ASP B CA 1
ATOM 3756 C C . ASP B 1 90 ? -12.094 8.203 3.51 1 91.5 90 ASP B C 1
ATOM 3758 O O . ASP B 1 90 ? -11.062 7.777 2.986 1 91.5 90 ASP B O 1
ATOM 3762 N N . LYS B 1 91 ? -12.547 7.793 4.68 1 89.56 91 LYS B N 1
ATOM 3763 C CA . LYS B 1 91 ? -11.75 6.91 5.527 1 89.56 91 LYS B CA 1
ATOM 3764 C C . LYS B 1 91 ? -11.648 5.512 4.918 1 89.56 91 LYS B C 1
ATOM 3766 O O . LYS B 1 91 ? -10.812 4.707 5.34 1 89.56 91 LYS B O 1
ATOM 3771 N N . HIS B 1 92 ? -12.461 5.211 3.949 1 84.12 92 HIS B N 1
ATOM 3772 C CA . HIS B 1 92 ? -12.438 3.898 3.312 1 84.12 92 HIS B CA 1
ATOM 3773 C C . HIS B 1 92 ? -11.555 3.904 2.07 1 84.12 92 HIS B C 1
ATOM 3775 O O . HIS B 1 92 ? -11.281 2.852 1.488 1 84.12 92 HIS B O 1
ATOM 3781 N N . GLY B 1 93 ? -11.117 5.035 1.703 1 88.62 93 GLY B N 1
ATOM 3782 C CA . GLY B 1 93 ? -10.242 5.145 0.55 1 88.62 93 GLY B CA 1
ATOM 3783 C C . GLY B 1 93 ? -10.969 5.531 -0.723 1 88.62 93 GLY B C 1
ATOM 3784 O O . GLY B 1 93 ? -10.359 5.637 -1.788 1 88.62 93 GLY B O 1
ATOM 3785 N N . GLN B 1 94 ? -12.234 5.781 -0.635 1 90 94 GLN B N 1
ATOM 3786 C CA . GLN B 1 94 ? -12.984 6.215 -1.81 1 90 94 GLN B CA 1
ATOM 3787 C C . GLN B 1 94 ? -12.719 7.684 -2.123 1 90 94 GLN B C 1
ATOM 3789 O O . GLN B 1 94 ? -12.797 8.539 -1.237 1 90 94 GLN B O 1
ATOM 3794 N N . ILE B 1 95 ? -12.383 7.926 -3.4 1 92.88 95 ILE B N 1
ATOM 3795 C CA . ILE B 1 95 ? -12.188 9.297 -3.865 1 92.88 95 ILE B CA 1
ATOM 3796 C C . ILE B 1 95 ? -13.516 9.859 -4.363 1 92.88 95 ILE B C 1
ATOM 3798 O O . ILE B 1 95 ? -14.242 9.195 -5.102 1 92.88 95 ILE B O 1
ATOM 3802 N N . PHE B 1 96 ? -13.805 11.055 -3.916 1 92.38 96 PHE B N 1
ATOM 3803 C CA . PHE B 1 96 ? -14.992 11.766 -4.363 1 92.38 96 PHE B CA 1
ATOM 3804 C C . PHE B 1 96 ? -14.625 13.125 -4.945 1 92.38 96 PHE B C 1
ATOM 3806 O O . PHE B 1 96 ? -13.648 13.75 -4.512 1 92.38 96 PHE B O 1
ATOM 3813 N N . MET B 1 97 ? -15.391 13.469 -5.906 1 91.94 97 MET B N 1
ATOM 3814 C CA . MET B 1 97 ? -15.445 14.859 -6.355 1 91.94 97 MET B CA 1
ATOM 3815 C C . MET B 1 97 ? -16.812 15.477 -6.066 1 91.94 97 MET B C 1
ATOM 3817 O O . MET B 1 97 ? -17.828 14.812 -6.199 1 91.94 97 MET B O 1
ATOM 3821 N N . ALA B 1 98 ? -16.719 16.672 -5.613 1 92.81 98 ALA B N 1
ATOM 3822 C CA . ALA B 1 98 ? -17.969 17.375 -5.355 1 92.81 98 ALA B CA 1
ATOM 3823 C C . ALA B 1 98 ? -17.969 18.766 -5.992 1 92.81 98 ALA B C 1
ATOM 3825 O O . ALA B 1 98 ? -16.922 19.422 -6.039 1 92.81 98 ALA B O 1
ATOM 3826 N N . GLU B 1 99 ? -19.109 19.109 -6.469 1 90.25 99 GLU B N 1
ATOM 3827 C CA . GLU B 1 99 ? -19.297 20.438 -7.074 1 90.25 99 GLU B CA 1
ATOM 3828 C C . GLU B 1 99 ? -20.344 21.25 -6.328 1 90.25 99 GLU B C 1
ATOM 3830 O O . GLU B 1 99 ? -21.25 20.672 -5.719 1 90.25 99 GLU B O 1
ATOM 3835 N N . PRO B 1 100 ? -20.078 22.562 -6.406 1 89.19 100 PRO B N 1
ATOM 3836 C CA . PRO B 1 100 ? -21.125 23.391 -5.797 1 89.19 100 PRO B CA 1
ATOM 3837 C C . PRO B 1 100 ? -22.484 23.219 -6.461 1 89.19 100 PRO B C 1
ATOM 3839 O O . PRO B 1 100 ? -22.562 23.062 -7.684 1 89.19 100 PRO B O 1
ATOM 3842 N N . ASP B 1 101 ? -23.422 23.156 -5.566 1 87 101 ASP B N 1
ATOM 3843 C CA . ASP B 1 101 ? -24.766 23.062 -6.133 1 87 101 ASP B CA 1
ATOM 3844 C C . ASP B 1 101 ? -25.469 24.406 -6.125 1 87 101 ASP B C 1
ATOM 3846 O O . ASP B 1 101 ? -24.906 25.406 -5.676 1 87 101 ASP B O 1
ATOM 3850 N N . ASN B 1 102 ? -26.641 24.438 -6.699 1 84.19 102 ASN B N 1
ATOM 3851 C CA . ASN B 1 102 ? -27.375 25.688 -6.867 1 84.19 102 ASN B CA 1
ATOM 3852 C C . ASN B 1 102 ? -27.984 26.156 -5.555 1 84.19 102 ASN B C 1
ATOM 3854 O O . ASN B 1 102 ? -28.453 27.297 -5.457 1 84.19 102 ASN B O 1
ATOM 3858 N N . GLN B 1 103 ? -27.938 25.422 -4.531 1 81.5 103 GLN B N 1
ATOM 3859 C CA . GLN B 1 103 ? -28.547 25.766 -3.256 1 81.5 103 GLN B CA 1
ATOM 3860 C C . GLN B 1 103 ? -27.5 26.125 -2.207 1 81.5 103 GLN B C 1
ATOM 3862 O O . GLN B 1 103 ? -27.797 26.172 -1.014 1 81.5 103 GLN B O 1
ATOM 3867 N N . GLY B 1 104 ? -26.312 26.344 -2.617 1 77 104 GLY B N 1
ATOM 3868 C CA . GLY B 1 104 ? -25.25 26.719 -1.7 1 77 104 GLY B CA 1
ATOM 3869 C C . GLY B 1 104 ? -24.531 25.547 -1.076 1 77 104 GLY B C 1
ATOM 3870 O O . GLY B 1 104 ? -23.625 25.719 -0.266 1 77 104 GLY B O 1
ATOM 3871 N N . GLY B 1 105 ? -24.938 24.375 -1.494 1 86.19 105 GLY B N 1
ATOM 3872 C CA . GLY B 1 105 ? -24.297 23.156 -1.017 1 86.19 105 GLY B CA 1
ATOM 3873 C C . GLY B 1 105 ? -23.406 22.516 -2.055 1 86.19 105 GLY B C 1
ATOM 3874 O O . GLY B 1 105 ? -22.812 23.203 -2.887 1 86.19 105 GLY B O 1
ATOM 3875 N N . TYR B 1 106 ? -23.062 21.312 -1.789 1 92.19 106 TYR B N 1
ATOM 3876 C CA . TYR B 1 106 ? -22.219 20.531 -2.697 1 92.19 106 TYR B CA 1
ATOM 3877 C C . TYR B 1 106 ? -22.906 19.203 -3.051 1 92.19 106 TYR B C 1
ATOM 3879 O O . TYR B 1 106 ? -23.641 18.641 -2.244 1 92.19 106 TYR B O 1
ATOM 3887 N N . ALA B 1 107 ? -22.641 18.797 -4.297 1 90.81 107 ALA B N 1
ATOM 3888 C CA . ALA B 1 107 ? -23.094 17.5 -4.754 1 90.81 107 ALA B CA 1
ATOM 3889 C C . ALA B 1 107 ? -21.922 16.641 -5.23 1 90.81 107 ALA B C 1
ATOM 3891 O O . ALA B 1 107 ? -21.047 17.109 -5.953 1 90.81 107 ALA B O 1
ATOM 3892 N N . VAL B 1 108 ? -21.953 15.391 -4.77 1 89.06 108 VAL B N 1
ATOM 3893 C CA . VAL B 1 108 ? -20.922 14.453 -5.207 1 89.06 108 VAL B CA 1
ATOM 3894 C C . VAL B 1 108 ? -21.172 14.055 -6.66 1 89.06 108 VAL B C 1
ATOM 3896 O O . VAL B 1 108 ? -22.312 13.812 -7.059 1 89.06 108 VAL B O 1
ATOM 3899 N N . THR B 1 109 ? -20.094 13.992 -7.387 1 81.75 109 THR B N 1
ATOM 3900 C CA . THR B 1 109 ? -20.203 13.555 -8.773 1 81.75 109 THR B CA 1
ATOM 3901 C C . THR B 1 109 ? -20.516 12.062 -8.852 1 81.75 109 THR B C 1
ATOM 3903 O O . THR B 1 109 ? -19.984 11.273 -8.078 1 81.75 109 THR B O 1
ATOM 3906 N N . PRO B 1 110 ? -21.406 11.664 -9.672 1 71.88 110 PRO B N 1
ATOM 3907 C CA . PRO B 1 110 ? -21.906 10.289 -9.711 1 71.88 110 PRO B CA 1
ATOM 3908 C C . PRO B 1 110 ? -20.891 9.32 -10.328 1 71.88 110 PRO B C 1
ATOM 3910 O O . PRO B 1 110 ? -21.047 8.102 -10.195 1 71.88 110 PRO B O 1
ATOM 3913 N N . HIS B 1 111 ? -19.906 9.773 -10.969 1 66.38 111 HIS B N 1
ATOM 3914 C CA . HIS B 1 111 ? -19.062 8.773 -11.625 1 66.38 111 HIS B CA 1
ATOM 3915 C C . HIS B 1 111 ? -18.172 8.062 -10.617 1 66.38 111 HIS B C 1
ATOM 3917 O O . HIS B 1 111 ? -17.766 8.656 -9.617 1 66.38 111 HIS B O 1
ATOM 3923 N N . PRO B 1 112 ? -17.922 6.871 -11.016 1 65.19 112 PRO B N 1
ATOM 3924 C CA . PRO B 1 112 ? -17.062 6.082 -10.133 1 65.19 112 PRO B CA 1
ATOM 3925 C C . PRO B 1 112 ? -15.617 6.598 -10.109 1 65.19 112 PRO B C 1
ATOM 3927 O O . PRO B 1 112 ? -15.039 6.887 -11.156 1 65.19 112 PRO B O 1
ATOM 3930 N N . LEU B 1 113 ? -15.172 6.949 -9.07 1 77.56 113 LEU B N 1
ATOM 3931 C CA . LEU B 1 113 ? -13.758 7.262 -8.867 1 77.56 113 LEU B CA 1
ATOM 3932 C C . LEU B 1 113 ? -13.031 6.086 -8.234 1 77.56 113 LEU B C 1
ATOM 3934 O O . LEU B 1 113 ? -13.648 5.219 -7.617 1 77.56 113 LEU B O 1
ATOM 3938 N N . PRO B 1 114 ? -11.703 6.027 -8.648 1 83.81 114 PRO B N 1
ATOM 3939 C CA . PRO B 1 114 ? -10.93 4.914 -8.086 1 83.81 114 PRO B CA 1
ATOM 3940 C C . PRO B 1 114 ? -10.859 4.961 -6.559 1 83.81 114 PRO B C 1
ATOM 3942 O O . PRO B 1 114 ? -11.203 5.977 -5.949 1 83.81 114 PRO B O 1
ATOM 3945 N N . TRP B 1 115 ? -10.578 3.842 -6.059 1 86.62 115 TRP B N 1
ATOM 3946 C CA . TRP B 1 115 ? -10.25 3.734 -4.641 1 86.62 115 TRP B CA 1
ATOM 3947 C C . TRP B 1 115 ? -8.758 3.908 -4.41 1 86.62 115 TRP B C 1
ATOM 3949 O O . TRP B 1 115 ? -7.941 3.229 -5.039 1 86.62 115 TRP B O 1
ATOM 3959 N N . ALA B 1 116 ? -8.453 4.898 -3.592 1 88.12 116 ALA B N 1
ATOM 3960 C CA . ALA B 1 116 ? -7.07 5.008 -3.141 1 88.12 116 ALA B CA 1
ATOM 3961 C C . ALA B 1 116 ? -6.777 4.012 -2.021 1 88.12 116 ALA B C 1
ATOM 3963 O O . ALA B 1 116 ? -6.629 4.402 -0.86 1 88.12 116 ALA B O 1
ATOM 3964 N N . SER B 1 117 ? -6.734 2.779 -2.318 1 81.56 117 SER B N 1
ATOM 3965 C CA . SER B 1 117 ? -6.578 1.643 -1.417 1 81.56 117 SER B CA 1
ATOM 3966 C C . SER B 1 117 ? -5.445 0.727 -1.874 1 81.56 117 SER B C 1
ATOM 3968 O O . SER B 1 117 ? -5.129 0.668 -3.064 1 81.56 117 SER B O 1
ATOM 3970 N N . PRO B 1 118 ? -4.824 0.095 -0.925 1 80.75 118 PRO B N 1
ATOM 3971 C CA . PRO B 1 118 ? -5.055 0.056 0.52 1 80.75 118 PRO B CA 1
ATOM 3972 C C . PRO B 1 118 ? -4.527 1.297 1.236 1 80.75 118 PRO B C 1
ATOM 3974 O O . PRO B 1 118 ? -3.814 2.104 0.637 1 80.75 118 PRO B O 1
ATOM 3977 N N . GLY B 1 119 ? -5.008 1.396 2.553 1 86.81 119 GLY B N 1
ATOM 3978 C CA . GLY B 1 119 ? -4.488 2.441 3.416 1 86.81 119 GLY B CA 1
ATOM 3979 C C . GLY B 1 119 ? -5.477 3.564 3.662 1 86.81 119 GLY B C 1
ATOM 3980 O O . GLY B 1 119 ? -6.68 3.393 3.459 1 86.81 119 GLY B O 1
ATOM 3981 N N . ARG B 1 120 ? -4.91 4.629 4.172 1 92.62 120 ARG B N 1
ATOM 3982 C CA . ARG B 1 120 ? -5.676 5.816 4.523 1 92.62 120 ARG B CA 1
ATOM 3983 C C . ARG B 1 120 ? -5.051 7.07 3.92 1 92.62 120 ARG B C 1
ATOM 3985 O O . ARG B 1 120 ? -3.885 7.375 4.176 1 92.62 120 ARG B O 1
ATOM 3992 N N . SER B 1 121 ? -5.871 7.691 3.105 1 95.44 121 SER B N 1
ATOM 3993 C CA . SER B 1 121 ? -5.41 8.961 2.553 1 95.44 121 SER B CA 1
ATOM 3994 C C . SER B 1 121 ? -5.578 10.094 3.561 1 95.44 121 SER B C 1
ATOM 3996 O O . SER B 1 121 ? -6.664 10.297 4.102 1 95.44 121 SER B O 1
ATOM 3998 N N . LEU B 1 122 ? -4.52 10.828 3.748 1 97.5 122 LEU B N 1
ATOM 3999 C CA . LEU B 1 122 ? -4.543 11.852 4.785 1 97.5 122 LEU B CA 1
ATOM 4000 C C . LEU B 1 122 ? -4.477 13.25 4.176 1 97.5 122 LEU B C 1
ATOM 4002 O O . LEU B 1 122 ? -5.16 14.164 4.641 1 97.5 122 LEU B O 1
ATOM 4006 N N . GLY B 1 123 ? -3.68 13.438 3.189 1 97.88 123 GLY B N 1
ATOM 4007 C CA . GLY B 1 123 ? -3.557 14.711 2.512 1 97.88 123 GLY B CA 1
ATOM 4008 C C . GLY B 1 123 ? -4.016 14.672 1.067 1 97.88 123 GLY B C 1
ATOM 4009 O O . GLY B 1 123 ? -3.943 13.625 0.418 1 97.88 123 GLY B O 1
ATOM 4010 N N . ALA B 1 124 ? -4.418 15.859 0.596 1 97.56 124 ALA B N 1
ATOM 4011 C CA . ALA B 1 124 ? -4.801 15.961 -0.81 1 97.56 124 ALA B CA 1
ATOM 4012 C C . ALA B 1 124 ? -4.762 17.406 -1.281 1 97.56 124 ALA B C 1
ATOM 4014 O O . ALA B 1 124 ? -5.07 18.328 -0.516 1 97.56 124 ALA B O 1
ATOM 4015 N N . LYS B 1 125 ? -4.398 17.578 -2.477 1 97.31 125 LYS B N 1
ATOM 4016 C CA . LYS B 1 125 ? -4.375 18.891 -3.104 1 97.31 125 LYS B CA 1
ATOM 4017 C C . LYS B 1 125 ? -4.395 18.781 -4.625 1 97.31 125 LYS B C 1
ATOM 4019 O O . LYS B 1 125 ? -3.764 17.891 -5.195 1 97.31 125 LYS B O 1
ATOM 4024 N N . PHE B 1 126 ? -5.078 19.719 -5.254 1 96.06 126 PHE B N 1
ATOM 4025 C CA . PHE B 1 126 ? -5.035 19.797 -6.711 1 96.06 126 PHE B CA 1
ATOM 4026 C C . PHE B 1 126 ? -3.775 20.516 -7.184 1 96.06 126 PHE B C 1
ATOM 4028 O O . PHE B 1 126 ? -3.344 21.484 -6.57 1 96.06 126 PHE B O 1
ATOM 4035 N N . ASP B 1 127 ? -3.24 19.969 -8.258 1 95.25 127 ASP B N 1
ATOM 4036 C CA . ASP B 1 127 ? -2.156 20.719 -8.891 1 95.25 127 ASP B CA 1
ATOM 4037 C C . ASP B 1 127 ? -2.689 21.641 -9.977 1 95.25 127 ASP B C 1
ATOM 4039 O O . ASP B 1 127 ? -3.904 21.781 -10.141 1 95.25 127 ASP B O 1
ATOM 4043 N N . ALA B 1 128 ? -1.763 22.344 -10.664 1 93.19 128 ALA B N 1
ATOM 4044 C CA . ALA B 1 128 ? -2.139 23.375 -11.641 1 93.19 128 ALA B CA 1
ATOM 4045 C C . ALA B 1 128 ? -2.832 22.75 -12.852 1 93.19 128 ALA B C 1
ATOM 4047 O O . ALA B 1 128 ? -3.574 23.422 -13.562 1 93.19 128 ALA B O 1
ATOM 4048 N N . ASN B 1 129 ? -2.627 21.453 -13.078 1 91.75 129 ASN B N 1
ATOM 4049 C CA . ASN B 1 129 ? -3.225 20.766 -14.219 1 91.75 129 ASN B CA 1
ATOM 4050 C C . ASN B 1 129 ? -4.605 20.203 -13.875 1 91.75 129 ASN B C 1
ATOM 4052 O O . ASN B 1 129 ? -5.277 19.641 -14.734 1 91.75 129 ASN B O 1
ATOM 4056 N N . GLY B 1 130 ? -4.988 20.344 -12.664 1 92.31 130 GLY B N 1
ATOM 4057 C CA . GLY B 1 130 ? -6.281 19.828 -12.242 1 92.31 130 GLY B CA 1
ATOM 4058 C C . GLY B 1 130 ? -6.227 18.391 -11.766 1 92.31 130 GLY B C 1
ATOM 4059 O O . GLY B 1 130 ? -7.266 17.766 -11.523 1 92.31 130 GLY B O 1
ATOM 4060 N N . ASP B 1 131 ? -5.059 17.844 -11.68 1 95.06 131 ASP B N 1
ATOM 4061 C CA . ASP B 1 131 ? -4.902 16.516 -11.102 1 95.06 131 ASP B CA 1
ATOM 4062 C C . ASP B 1 131 ? -4.938 16.562 -9.578 1 95.06 131 ASP B C 1
ATOM 4064 O O . ASP B 1 131 ? -4.57 17.578 -8.977 1 95.06 131 ASP B O 1
ATOM 4068 N N . LEU B 1 132 ? -5.43 15.523 -9 1 96.19 132 LEU B N 1
ATOM 4069 C CA . LEU B 1 132 ? -5.512 15.438 -7.547 1 96.19 132 LEU B CA 1
ATOM 4070 C C . LEU B 1 132 ? -4.336 14.648 -6.98 1 96.19 132 LEU B C 1
ATOM 4072 O O . LEU B 1 132 ? -4.199 13.453 -7.25 1 96.19 132 LEU B O 1
ATOM 4076 N N . LEU B 1 133 ? -3.463 15.312 -6.258 1 98.12 133 LEU B N 1
ATOM 4077 C CA . LEU B 1 133 ? -2.396 14.648 -5.516 1 98.12 133 LEU B CA 1
ATOM 4078 C C . LEU B 1 133 ? -2.896 14.18 -4.156 1 98.12 133 LEU B C 1
ATOM 4080 O O . LEU B 1 133 ? -3.664 14.875 -3.492 1 98.12 133 LEU B O 1
ATOM 4084 N N . ILE B 1 134 ? -2.496 12.969 -3.783 1 98 134 ILE B N 1
ATOM 4085 C CA . ILE B 1 134 ? -2.982 12.344 -2.555 1 98 134 ILE B CA 1
ATOM 4086 C C . ILE B 1 134 ? -1.807 11.766 -1.769 1 98 134 ILE B C 1
ATOM 4088 O O . ILE B 1 134 ? -0.986 11.031 -2.32 1 98 134 ILE B O 1
ATOM 4092 N N . ALA B 1 135 ? -1.695 12.141 -0.536 1 98.31 135 ALA B N 1
ATOM 4093 C CA . ALA B 1 135 ? -0.802 11.453 0.393 1 98.31 135 ALA B CA 1
ATOM 4094 C C . ALA B 1 135 ? -1.521 10.305 1.098 1 98.31 135 ALA B C 1
ATOM 4096 O O . ALA B 1 135 ? -2.334 10.531 1.996 1 98.31 135 ALA B O 1
ATOM 4097 N N . ASN B 1 136 ? -1.229 9.156 0.666 1 96.19 136 ASN B N 1
ATOM 4098 C CA . ASN B 1 136 ? -1.761 7.949 1.283 1 96.19 136 ASN B CA 1
ATOM 4099 C C . ASN B 1 136 ? -0.75 7.312 2.234 1 96.19 136 ASN B C 1
ATOM 4101 O O . ASN B 1 136 ? 0.358 6.961 1.825 1 96.19 136 ASN B O 1
ATOM 4105 N N . ALA B 1 137 ? -1.16 7.121 3.426 1 94.69 137 ALA B N 1
ATOM 4106 C CA . ALA B 1 137 ? -0.221 6.82 4.504 1 94.69 137 ALA B CA 1
ATOM 4107 C C . ALA B 1 137 ? 0.688 5.652 4.125 1 94.69 137 ALA B C 1
ATOM 4109 O O . ALA B 1 137 ? 1.899 5.828 3.969 1 94.69 137 ALA B O 1
ATOM 4110 N N . PRO B 1 138 ? 0.222 4.512 3.83 1 88.69 138 PRO B N 1
ATOM 4111 C CA . PRO B 1 138 ? 1.173 3.434 3.553 1 88.69 138 PRO B CA 1
ATOM 4112 C C . PRO B 1 138 ? 1.619 3.402 2.092 1 88.69 138 PRO B C 1
ATOM 4114 O O . PRO B 1 138 ? 2.598 2.73 1.756 1 88.69 138 PRO B O 1
ATOM 4117 N N . LEU B 1 139 ? 0.945 4.082 1.142 1 91.94 139 LEU B N 1
ATOM 4118 C CA . LEU B 1 139 ? 1.267 3.949 -0.275 1 91.94 139 LEU B CA 1
ATOM 4119 C C . LEU B 1 139 ? 2.26 5.02 -0.709 1 91.94 139 LEU B C 1
ATOM 4121 O O . LEU B 1 139 ? 2.93 4.875 -1.733 1 91.94 139 LEU B O 1
ATOM 4125 N N . GLY B 1 140 ? 2.322 6.09 0.045 1 95.44 140 GLY B N 1
ATOM 4126 C CA . GLY B 1 140 ? 3.141 7.219 -0.367 1 95.44 140 GLY B CA 1
ATOM 4127 C C . GLY B 1 140 ? 2.357 8.281 -1.113 1 95.44 140 GLY B C 1
ATOM 4128 O O . GLY B 1 140 ? 1.248 8.641 -0.711 1 95.44 140 GLY B O 1
ATOM 4129 N N . LEU B 1 141 ? 2.982 8.82 -2.156 1 97.69 141 LEU B N 1
ATOM 4130 C CA . LEU B 1 141 ? 2.359 9.898 -2.918 1 97.69 141 LEU B CA 1
ATOM 4131 C C . LEU B 1 141 ? 1.667 9.359 -4.164 1 97.69 141 LEU B C 1
ATOM 4133 O O . LEU B 1 141 ? 2.281 8.641 -4.957 1 97.69 141 LEU B O 1
ATOM 4137 N N . LEU B 1 142 ? 0.402 9.688 -4.312 1 97.25 142 LEU B N 1
ATOM 4138 C CA . LEU B 1 142 ? -0.413 9.281 -5.453 1 97.25 142 LEU B CA 1
ATOM 4139 C C . LEU B 1 142 ? -0.865 10.492 -6.258 1 97.25 142 LEU B C 1
ATOM 4141 O O . LEU B 1 142 ? -0.834 11.617 -5.758 1 97.25 142 LEU B O 1
ATOM 4145 N N . GLN B 1 143 ? -1.237 10.227 -7.461 1 97.31 143 GLN B N 1
ATOM 4146 C CA . GLN B 1 143 ? -1.833 11.242 -8.32 1 97.31 143 GLN B CA 1
ATOM 4147 C C . GLN B 1 143 ? -3.006 10.68 -9.109 1 97.31 143 GLN B C 1
ATOM 4149 O O . GLN B 1 143 ? -2.848 9.703 -9.852 1 97.31 143 GLN B O 1
ATOM 4154 N N . LEU B 1 144 ? -4.148 11.211 -8.898 1 96 144 LEU B N 1
ATOM 4155 C CA . LEU B 1 144 ? -5.273 10.938 -9.789 1 96 144 LEU B CA 1
ATOM 4156 C C . LEU B 1 144 ? -5.289 11.898 -10.969 1 96 144 LEU B C 1
ATOM 4158 O O . LEU B 1 144 ? -5.637 13.07 -10.805 1 96 144 LEU B O 1
ATOM 4162 N N . ALA B 1 145 ? -4.941 11.359 -12.07 1 94.38 145 ALA B N 1
ATOM 4163 C CA . ALA B 1 145 ? -4.945 12.156 -13.289 1 94.38 145 ALA B CA 1
ATOM 4164 C C . ALA B 1 145 ? -6.355 12.273 -13.867 1 94.38 145 ALA B C 1
ATOM 4166 O O . ALA B 1 145 ? -7.113 11.305 -13.867 1 94.38 145 ALA B O 1
ATOM 4167 N N . SER B 1 146 ? -6.734 13.469 -14.25 1 88.06 146 SER B N 1
ATOM 4168 C CA . SER B 1 146 ? -7.98 13.766 -14.953 1 88.06 146 SER B CA 1
ATOM 4169 C C . SER B 1 146 ? -9.195 13.312 -14.148 1 88.06 146 SER B C 1
ATOM 4171 O O . SER B 1 146 ? -10.055 12.602 -14.664 1 88.06 146 SER B O 1
ATOM 4173 N N . PRO B 1 147 ? -9.289 13.734 -12.914 1 86.31 147 PRO B N 1
ATOM 4174 C CA . PRO B 1 147 ? -10.383 13.242 -12.078 1 86.31 147 PRO B CA 1
ATOM 4175 C C . PRO B 1 147 ? -11.758 13.602 -12.633 1 86.31 147 PRO B C 1
ATOM 4177 O O . PRO B 1 147 ? -12.758 12.969 -12.281 1 86.31 147 PRO B O 1
ATOM 4180 N N . GLY B 1 148 ? -11.891 14.492 -13.477 1 80 148 GLY B N 1
ATOM 4181 C CA . GLY B 1 148 ? -13.18 14.914 -14.008 1 80 148 GLY B CA 1
ATOM 4182 C C . GLY B 1 148 ? -13.617 14.117 -15.227 1 80 148 GLY B C 1
ATOM 4183 O O . GLY B 1 148 ? -14.719 14.312 -15.742 1 80 148 GLY B O 1
ATOM 4184 N N . ASP B 1 149 ? -12.727 13.234 -15.664 1 84.06 149 ASP B N 1
ATOM 4185 C CA . ASP B 1 149 ? -13.008 12.445 -16.859 1 84.06 149 ASP B CA 1
ATOM 4186 C C . ASP B 1 149 ? -12.961 10.945 -16.547 1 84.06 149 ASP B C 1
ATOM 4188 O O . ASP B 1 149 ? -11.883 10.352 -16.516 1 84.06 149 ASP B O 1
ATOM 4192 N N . ALA B 1 150 ? -14.102 10.367 -16.547 1 78.44 150 ALA B N 1
ATOM 4193 C CA . ALA B 1 150 ? -14.234 8.969 -16.141 1 78.44 150 ALA B CA 1
ATOM 4194 C C . ALA B 1 150 ? -13.469 8.055 -17.094 1 78.44 150 ALA B C 1
ATOM 4196 O O . ALA B 1 150 ? -12.977 7 -16.672 1 78.44 150 ALA B O 1
ATOM 4197 N N . GLN B 1 151 ? -13.352 8.453 -18.281 1 81.56 151 GLN B N 1
ATOM 4198 C CA . GLN B 1 151 ? -12.727 7.59 -19.281 1 81.56 151 GLN B CA 1
ATOM 4199 C C . GLN B 1 151 ? -11.203 7.676 -19.203 1 81.56 151 GLN B C 1
ATOM 4201 O O . GLN B 1 151 ? -10.508 6.688 -19.453 1 81.56 151 GLN B O 1
ATOM 4206 N N . SER B 1 152 ? -10.727 8.789 -18.797 1 86.31 152 SER B N 1
ATOM 4207 C CA . SER B 1 152 ? -9.289 9 -18.922 1 86.31 152 SER B CA 1
ATOM 4208 C C . SER B 1 152 ? -8.617 8.992 -17.547 1 86.31 152 SER B C 1
ATOM 4210 O O . SER B 1 152 ? -7.387 8.961 -17.453 1 86.31 152 SER B O 1
ATOM 4212 N N . GLN B 1 153 ? -9.344 8.953 -16.547 1 89.81 153 GLN B N 1
ATOM 4213 C CA . GLN B 1 153 ? -8.75 9.055 -15.219 1 89.81 153 GLN B CA 1
ATOM 4214 C C . GLN B 1 153 ? -7.852 7.859 -14.922 1 89.81 153 GLN B C 1
ATOM 4216 O O . GLN B 1 153 ? -8.164 6.73 -15.305 1 89.81 153 GLN B O 1
ATOM 4221 N N . ARG B 1 154 ? -6.707 8.148 -14.344 1 93.19 154 ARG B N 1
ATOM 4222 C CA . ARG B 1 154 ? -5.742 7.137 -13.93 1 93.19 154 ARG B CA 1
ATOM 4223 C C . ARG B 1 154 ? -5.152 7.473 -12.562 1 93.19 154 ARG B C 1
ATOM 4225 O O . ARG B 1 154 ? -4.855 8.633 -12.281 1 93.19 154 ARG B O 1
ATOM 4232 N N . LEU B 1 155 ? -5.07 6.457 -11.781 1 95.19 155 LEU B N 1
ATOM 4233 C CA . LEU B 1 155 ? -4.406 6.617 -10.5 1 95.19 155 LEU B CA 1
ATOM 4234 C C . LEU B 1 155 ? -2.945 6.184 -10.578 1 95.19 155 LEU B C 1
ATOM 4236 O O . LEU B 1 155 ? -2.656 5.016 -10.836 1 95.19 155 LEU B O 1
ATOM 4240 N N . LEU B 1 156 ? -2.076 7.137 -10.367 1 96.06 156 LEU B N 1
ATOM 4241 C CA . LEU B 1 156 ? -0.638 6.906 -10.461 1 96.06 156 LEU B CA 1
ATOM 4242 C C . LEU B 1 156 ? -0.013 6.781 -9.078 1 96.06 156 LEU B C 1
ATOM 4244 O O . LEU B 1 156 ? -0.389 7.508 -8.156 1 96.06 156 LEU B O 1
ATOM 4248 N N . LEU B 1 157 ? 0.894 5.84 -8.938 1 95.56 157 LEU B N 1
ATOM 4249 C CA . LEU B 1 157 ? 1.81 5.797 -7.801 1 95.56 157 LEU B CA 1
ATOM 4250 C C . LEU B 1 157 ? 3.082 6.582 -8.102 1 95.56 157 LEU B C 1
ATOM 4252 O O . LEU B 1 157 ? 3.941 6.117 -8.852 1 95.56 157 LEU B O 1
ATOM 4256 N N . LEU B 1 158 ? 3.232 7.715 -7.477 1 95.81 158 LEU B N 1
ATOM 4257 C CA . LEU B 1 158 ? 4.348 8.594 -7.812 1 95.81 158 LEU B CA 1
ATOM 4258 C C . LEU B 1 158 ? 5.613 8.172 -7.074 1 95.81 158 LEU B C 1
ATOM 4260 O O . LEU B 1 158 ? 6.691 8.102 -7.668 1 95.81 158 LEU B O 1
ATOM 4264 N N . THR B 1 159 ? 5.5 7.957 -5.805 1 94.75 159 THR B N 1
ATOM 4265 C CA . THR B 1 159 ? 6.676 7.543 -5.043 1 94.75 159 THR B CA 1
ATOM 4266 C C . THR B 1 159 ? 6.266 6.918 -3.715 1 94.75 159 THR B C 1
ATOM 4268 O O . THR B 1 159 ? 5.266 7.32 -3.111 1 94.75 159 THR B O 1
ATOM 4271 N N . GLY B 1 160 ? 7.062 5.965 -3.309 1 92.62 160 GLY B N 1
ATOM 4272 C CA . GLY B 1 160 ? 6.898 5.309 -2.021 1 92.62 160 GLY B CA 1
ATOM 4273 C C . GLY B 1 160 ? 8.195 5.176 -1.247 1 92.62 160 GLY B C 1
ATOM 4274 O O . GLY B 1 160 ? 8.25 4.477 -0.234 1 92.62 160 GLY B O 1
ATOM 4275 N N . ARG B 1 161 ? 9.211 5.891 -1.704 1 92.06 161 ARG B N 1
ATOM 4276 C CA . ARG B 1 161 ? 10.523 5.832 -1.065 1 92.06 161 ARG B CA 1
ATOM 4277 C C . ARG B 1 161 ? 11.352 7.062 -1.409 1 92.06 161 ARG B C 1
ATOM 4279 O O . ARG B 1 161 ? 11.148 7.684 -2.457 1 92.06 161 ARG B O 1
ATOM 4286 N N . VAL B 1 162 ? 12.281 7.34 -0.503 1 95.75 162 VAL B N 1
ATOM 4287 C CA . VAL B 1 162 ? 13.242 8.406 -0.766 1 95.75 162 VAL B CA 1
ATOM 4288 C C . VAL B 1 162 ? 14.266 7.941 -1.803 1 95.75 162 VAL B C 1
ATOM 4290 O O . VAL B 1 162 ? 14.742 6.805 -1.747 1 95.75 162 VAL B O 1
ATOM 4293 N N . SER B 1 163 ? 14.578 8.812 -2.711 1 94.5 163 SER B N 1
ATOM 4294 C CA . SER B 1 163 ? 15.508 8.445 -3.777 1 94.5 163 SER B CA 1
ATOM 4295 C C . SER B 1 163 ? 16.906 8.203 -3.232 1 94.5 163 SER B C 1
ATOM 4297 O O . SER B 1 163 ? 17.297 8.812 -2.234 1 94.5 163 SER B O 1
ATOM 4299 N N . ASP B 1 164 ? 17.703 7.371 -3.922 1 91.44 164 ASP B N 1
ATOM 4300 C CA . ASP B 1 164 ? 19.047 7.008 -3.496 1 91.44 164 ASP B CA 1
ATOM 4301 C C . ASP B 1 164 ? 19.984 8.219 -3.529 1 91.44 164 ASP B C 1
ATOM 4303 O O . ASP B 1 164 ? 20.969 8.266 -2.797 1 91.44 164 ASP B O 1
ATOM 4307 N N . GLU B 1 165 ? 19.656 9.156 -4.332 1 93.56 165 GLU B N 1
ATOM 4308 C CA . GLU B 1 165 ? 20.531 10.312 -4.492 1 93.56 165 GLU B CA 1
ATOM 4309 C C . GLU B 1 165 ? 20.25 11.375 -3.428 1 93.56 165 GLU B C 1
ATOM 4311 O O . GLU B 1 165 ? 20.953 12.375 -3.344 1 93.56 165 GLU B O 1
ATOM 4316 N N . SER B 1 166 ? 19.219 11.156 -2.641 1 97.19 166 SER B N 1
ATOM 4317 C CA . SER B 1 166 ? 18.906 12.125 -1.597 1 97.19 166 SER B CA 1
ATOM 4318 C C . SER B 1 166 ? 20.047 12.234 -0.584 1 97.19 166 SER B C 1
ATOM 4320 O O . SER B 1 166 ? 20.562 11.219 -0.12 1 97.19 166 SER B O 1
ATOM 4322 N N . PRO B 1 167 ? 20.375 13.422 -0.244 1 96.5 167 PRO B N 1
ATOM 4323 C CA . PRO B 1 167 ? 21.438 13.57 0.761 1 96.5 167 PRO B CA 1
ATOM 4324 C C . PRO B 1 167 ? 21.016 13.039 2.131 1 96.5 167 PRO B C 1
ATOM 4326 O O . PRO B 1 167 ? 21.875 12.586 2.902 1 96.5 167 PRO B O 1
ATOM 4329 N N . LEU B 1 168 ? 19.75 13.164 2.41 1 96.88 168 LEU B N 1
ATOM 4330 C CA . LEU B 1 168 ? 19.203 12.664 3.668 1 96.88 168 LEU B CA 1
ATOM 4331 C C . LEU B 1 168 ? 18.281 11.477 3.428 1 96.88 168 LEU B C 1
ATOM 4333 O O . LEU B 1 168 ? 17.516 11.461 2.459 1 96.88 168 LEU B O 1
ATOM 4337 N N . SER B 1 169 ? 18.438 10.43 4.336 1 96.62 169 SER B N 1
ATOM 4338 C CA . SER B 1 169 ? 17.5 9.312 4.406 1 96.62 169 SER B CA 1
ATOM 4339 C C . SER B 1 169 ? 17.406 8.586 3.068 1 96.62 169 SER B C 1
ATOM 4341 O O . SER B 1 169 ? 16.328 8.188 2.643 1 96.62 169 SER B O 1
ATOM 4343 N N . ALA B 1 170 ? 18.531 8.438 2.373 1 95 170 ALA B N 1
ATOM 4344 C CA . ALA B 1 170 ? 18.562 7.758 1.081 1 95 170 ALA B CA 1
ATOM 4345 C C . ALA B 1 170 ? 18 6.34 1.195 1 95 170 ALA B C 1
ATOM 4347 O O . ALA B 1 170 ? 18.391 5.582 2.084 1 95 170 ALA B O 1
ATOM 4348 N N . GLY B 1 171 ? 17 6.098 0.307 1 89.62 171 GLY B N 1
ATOM 4349 C CA . GLY B 1 171 ? 16.484 4.742 0.219 1 89.62 171 GLY B CA 1
ATOM 4350 C C . GLY B 1 171 ? 15.438 4.434 1.272 1 89.62 171 GLY B C 1
ATOM 4351 O O . GLY B 1 171 ? 14.828 3.361 1.254 1 89.62 171 GLY B O 1
ATOM 4352 N N . TYR B 1 172 ? 15.148 5.328 2.143 1 91.19 172 TYR B N 1
ATOM 4353 C CA . TYR B 1 172 ? 14.188 5.074 3.207 1 91.19 172 TYR B CA 1
ATOM 4354 C C . TYR B 1 172 ? 12.773 4.984 2.652 1 91.19 172 TYR B C 1
ATOM 4356 O O . TYR B 1 172 ? 12.383 5.773 1.783 1 91.19 172 TYR B O 1
ATOM 4364 N N . PRO B 1 173 ? 11.984 4.055 3.117 1 90.38 173 PRO B N 1
ATOM 4365 C CA . PRO B 1 173 ? 10.586 3.959 2.684 1 90.38 173 PRO B CA 1
ATOM 4366 C C . PRO B 1 173 ? 9.719 5.09 3.229 1 90.38 173 PRO B C 1
ATOM 4368 O O . PRO B 1 173 ? 10.008 5.637 4.293 1 90.38 173 PRO B O 1
ATOM 4371 N N . ILE B 1 174 ? 8.766 5.438 2.439 1 93.81 174 ILE B N 1
ATOM 4372 C CA . ILE B 1 174 ? 7.715 6.344 2.889 1 93.81 174 ILE B CA 1
ATOM 4373 C C . ILE B 1 174 ? 6.535 5.535 3.426 1 93.81 174 ILE B C 1
ATOM 4375 O O . ILE B 1 174 ? 5.699 5.059 2.656 1 93.81 174 ILE B O 1
ATOM 4379 N N . GLU B 1 175 ? 6.434 5.469 4.73 1 87.75 175 GLU B N 1
ATOM 4380 C CA . GLU B 1 175 ? 5.52 4.504 5.336 1 87.75 175 GLU B CA 1
ATOM 4381 C C . GLU B 1 175 ? 4.301 5.195 5.938 1 87.75 175 GLU B C 1
ATOM 4383 O O . GLU B 1 175 ? 3.396 4.535 6.453 1 87.75 175 GLU B O 1
ATOM 4388 N N . PHE B 1 176 ? 4.297 6.465 5.855 1 94.75 176 PHE B N 1
ATOM 4389 C CA . PHE B 1 176 ? 3.227 7.234 6.48 1 94.75 176 PHE B CA 1
ATOM 4390 C C . PHE B 1 176 ? 3.096 8.609 5.832 1 94.75 176 PHE B C 1
ATOM 4392 O O . PHE B 1 176 ? 3.168 9.633 6.516 1 94.75 176 PHE B O 1
ATOM 4399 N N . ALA B 1 177 ? 2.844 8.586 4.539 1 97.81 177 ALA B N 1
ATOM 4400 C CA . ALA B 1 177 ? 2.59 9.867 3.883 1 97.81 177 ALA B CA 1
ATOM 4401 C C . ALA B 1 177 ? 1.376 10.562 4.488 1 97.81 177 ALA B C 1
ATOM 4403 O O . ALA B 1 177 ? 0.374 9.914 4.801 1 97.81 177 ALA B O 1
ATOM 4404 N N . ASN B 1 178 ? 1.449 11.844 4.66 1 98.31 178 ASN B N 1
ATOM 4405 C CA . ASN B 1 178 ? 0.44 12.484 5.492 1 98.31 178 ASN B CA 1
ATOM 4406 C C . ASN B 1 178 ? -0.125 13.734 4.82 1 98.31 178 ASN B C 1
ATOM 4408 O O . ASN B 1 178 ? -1.288 13.758 4.414 1 98.31 178 ASN B O 1
ATOM 4412 N N . SER B 1 179 ? 0.61 14.742 4.66 1 98.56 179 SER B N 1
ATOM 4413 C CA . SER B 1 179 ? 0.143 16.016 4.109 1 98.56 179 SER B CA 1
ATOM 4414 C C . SER B 1 179 ? 1.019 16.469 2.949 1 98.56 179 SER B C 1
ATOM 4416 O O . SER B 1 179 ? 2.109 15.938 2.74 1 98.56 179 SER B O 1
ATOM 4418 N N . LEU B 1 180 ? 0.464 17.469 2.158 1 98.81 180 LEU B N 1
ATOM 4419 C CA . LEU B 1 180 ? 1.244 17.922 1.013 1 98.81 180 LEU B CA 1
ATOM 4420 C C . LEU B 1 180 ? 0.847 19.328 0.612 1 98.81 180 LEU B C 1
ATOM 4422 O O . LEU B 1 180 ? -0.222 19.812 0.994 1 98.81 180 LEU B O 1
ATOM 4426 N N . ASP B 1 181 ? 1.696 19.984 -0.029 1 98.69 181 ASP B N 1
ATOM 4427 C CA . ASP B 1 181 ? 1.482 21.219 -0.764 1 98.69 181 ASP B CA 1
ATOM 4428 C C . ASP B 1 181 ? 2.24 21.219 -2.09 1 98.69 181 ASP B C 1
ATOM 4430 O O . ASP B 1 181 ? 3.193 20.453 -2.262 1 98.69 181 ASP B O 1
ATOM 4434 N N . VAL B 1 182 ? 1.752 21.984 -3.029 1 98.31 182 VAL B N 1
ATOM 4435 C CA . VAL B 1 182 ? 2.271 21.906 -4.391 1 98.31 182 VAL B CA 1
ATOM 4436 C C . VAL B 1 182 ? 2.799 23.281 -4.82 1 98.31 182 VAL B C 1
ATOM 4438 O O . VAL B 1 182 ? 2.107 24.297 -4.68 1 98.31 182 VAL B O 1
ATOM 4441 N N . ALA B 1 183 ? 4 23.297 -5.328 1 98.19 183 ALA B N 1
ATOM 4442 C CA . ALA B 1 183 ? 4.613 24.531 -5.832 1 98.19 183 ALA B CA 1
ATOM 4443 C C . ALA B 1 183 ? 4.172 24.812 -7.266 1 98.19 183 ALA B C 1
ATOM 4445 O O . ALA B 1 183 ? 3.57 23.953 -7.918 1 98.19 183 ALA B O 1
ATOM 4446 N N . ALA B 1 184 ? 4.535 25.984 -7.703 1 96.31 184 ALA B N 1
ATOM 4447 C CA . ALA B 1 184 ? 4.16 26.422 -9.047 1 96.31 184 ALA B CA 1
ATOM 4448 C C . ALA B 1 184 ? 4.836 25.562 -10.109 1 96.31 184 ALA B C 1
ATOM 4450 O O . ALA B 1 184 ? 4.266 25.328 -11.172 1 96.31 184 ALA B O 1
ATOM 4451 N N . ASP B 1 185 ? 6.023 25.062 -9.852 1 96.44 185 ASP B N 1
ATOM 4452 C CA . ASP B 1 185 ? 6.762 24.266 -10.836 1 96.44 185 ASP B CA 1
ATOM 4453 C C . ASP B 1 185 ? 6.359 22.797 -10.781 1 96.44 185 ASP B C 1
ATOM 4455 O O . ASP B 1 185 ? 6.957 21.969 -11.461 1 96.44 185 ASP B O 1
ATOM 4459 N N . GLY B 1 186 ? 5.441 22.5 -9.906 1 97.31 186 GLY B N 1
ATOM 4460 C CA . GLY B 1 186 ? 4.926 21.141 -9.836 1 97.31 186 GLY B CA 1
ATOM 4461 C C . GLY B 1 186 ? 5.562 20.328 -8.727 1 97.31 186 GLY B C 1
ATOM 4462 O O . GLY B 1 186 ? 5.102 19.219 -8.422 1 97.31 186 GLY B O 1
ATOM 4463 N N . THR B 1 187 ? 6.605 20.859 -8.094 1 98.5 187 THR B N 1
ATOM 4464 C CA . THR B 1 187 ? 7.215 20.156 -6.969 1 98.5 187 THR B CA 1
ATOM 4465 C C . THR B 1 187 ? 6.199 19.953 -5.852 1 98.5 187 THR B C 1
ATOM 4467 O O . THR B 1 187 ? 5.441 20.859 -5.516 1 98.5 187 THR B O 1
ATOM 4470 N N . VAL B 1 188 ? 6.148 18.75 -5.352 1 98.88 188 VAL B N 1
ATOM 4471 C CA . VAL B 1 188 ? 5.246 18.438 -4.25 1 98.88 188 VAL B CA 1
ATOM 4472 C C . VAL B 1 188 ? 6.035 18.328 -2.947 1 98.88 188 VAL B C 1
ATOM 4474 O O . VAL B 1 188 ? 6.914 17.469 -2.818 1 98.88 188 VAL B O 1
ATOM 4477 N N . TYR B 1 189 ? 5.812 19.203 -2.055 1 98.94 189 TYR B N 1
ATOM 4478 C CA . TYR B 1 189 ? 6.336 19.078 -0.698 1 98.94 189 TYR B CA 1
ATOM 4479 C C . TYR B 1 189 ? 5.367 18.297 0.187 1 98.94 189 TYR B C 1
ATOM 4481 O O . TYR B 1 189 ? 4.184 18.641 0.271 1 98.94 189 TYR B O 1
ATOM 4489 N N . PHE B 1 190 ? 5.863 17.203 0.794 1 98.88 190 PHE B N 1
ATOM 4490 C CA . PHE B 1 190 ? 4.949 16.375 1.572 1 98.88 190 PHE B CA 1
ATOM 4491 C C . PHE B 1 190 ? 5.676 15.719 2.736 1 98.88 190 PHE B C 1
ATOM 4493 O O . PHE B 1 190 ? 6.898 15.828 2.855 1 98.88 190 PHE B O 1
ATOM 4500 N N . THR B 1 191 ? 4.914 15.148 3.646 1 98.88 191 THR B N 1
ATOM 4501 C CA . THR B 1 191 ? 5.512 14.594 4.859 1 98.88 191 THR B CA 1
ATOM 4502 C C . THR B 1 191 ? 5.316 13.078 4.914 1 98.88 191 THR B C 1
ATOM 4504 O O . THR B 1 191 ? 4.363 12.555 4.336 1 98.88 191 THR B O 1
ATOM 4507 N N . SER B 1 192 ? 6.234 12.414 5.43 1 98.12 192 SER B N 1
ATOM 4508 C CA . SER B 1 192 ? 6.094 11.094 6.035 1 98.12 192 SER B CA 1
ATOM 4509 C C . SER B 1 192 ? 6.168 11.18 7.559 1 98.12 192 SER B C 1
ATOM 4511 O O . SER B 1 192 ? 7.219 11.484 8.117 1 98.12 192 SER B O 1
ATOM 4513 N N . SER B 1 193 ? 5.133 10.867 8.227 1 98 193 SER B N 1
ATOM 4514 C CA . SER B 1 193 ? 4.973 11.242 9.633 1 98 193 SER B CA 1
ATOM 4515 C C . SER B 1 193 ? 5.906 10.438 10.531 1 98 193 SER B C 1
ATOM 4517 O O . SER B 1 193 ? 6.445 10.969 11.5 1 98 193 SER B O 1
ATOM 4519 N N . THR B 1 194 ? 6.039 9.219 10.297 1 94.5 194 THR B N 1
ATOM 4520 C CA . THR B 1 194 ? 6.754 8.281 11.156 1 94.5 194 THR B CA 1
ATOM 4521 C C . THR B 1 194 ? 7.023 6.973 10.422 1 94.5 194 THR B C 1
ATOM 4523 O O . THR B 1 194 ? 6.535 6.766 9.312 1 94.5 194 THR B O 1
ATOM 4526 N N . ASP B 1 195 ? 7.871 6.129 11.008 1 87.69 195 ASP B N 1
ATOM 4527 C CA . ASP B 1 195 ? 8.109 4.793 10.477 1 87.69 195 ASP B CA 1
ATOM 4528 C C . ASP B 1 195 ? 7.215 3.76 11.148 1 87.69 195 ASP B C 1
ATOM 4530 O O . ASP B 1 195 ? 7.352 2.559 10.914 1 87.69 195 ASP B O 1
ATOM 4534 N N . VAL B 1 196 ? 6.324 4.266 12.031 1 85.81 196 VAL B N 1
ATOM 4535 C CA . VAL B 1 196 ? 5.309 3.391 12.609 1 85.81 196 VAL B CA 1
ATOM 4536 C C . VAL B 1 196 ? 4.141 3.24 11.641 1 85.81 196 VAL B C 1
ATOM 4538 O O . VAL B 1 196 ? 3.26 4.102 11.578 1 85.81 196 VAL B O 1
ATOM 4541 N N . VAL B 1 197 ? 4.02 2.15 10.992 1 80.81 197 VAL B N 1
ATOM 4542 C CA . VAL B 1 197 ? 3.1 1.951 9.883 1 80.81 197 VAL B CA 1
ATOM 4543 C C . VAL B 1 197 ? 1.672 1.826 10.406 1 80.81 197 VAL B C 1
ATOM 4545 O O . VAL B 1 197 ? 1.442 1.243 11.469 1 80.81 197 VAL B O 1
ATOM 4548 N N . PRO B 1 198 ? 0.708 2.4 9.664 1 83 198 PRO B N 1
ATOM 4549 C CA . PRO B 1 198 ? -0.692 2.154 10.016 1 83 198 PRO B CA 1
ATOM 4550 C C . PRO B 1 198 ? -1.091 0.688 9.852 1 83 198 PRO B C 1
ATOM 4552 O O . PRO B 1 198 ? -0.357 -0.092 9.242 1 83 198 PRO B O 1
ATOM 4555 N N . TYR B 1 199 ? -2.197 0.356 10.43 1 75.5 199 TYR B N 1
ATOM 4556 C CA . TYR B 1 199 ? -2.68 -1.016 10.32 1 75.5 199 TYR B CA 1
ATOM 4557 C C . TYR B 1 199 ? -4.184 -1.045 10.078 1 75.5 199 TYR B C 1
ATOM 4559 O O . TYR B 1 199 ? -4.895 -0.103 10.43 1 75.5 199 TYR B O 1
ATOM 4567 N N . ARG B 1 200 ? -4.578 -2.123 9.461 1 74.69 200 ARG B N 1
ATOM 4568 C CA . ARG B 1 200 ? -6 -2.316 9.211 1 74.69 200 ARG B CA 1
ATOM 4569 C C . ARG B 1 200 ? -6.699 -2.879 10.445 1 74.69 200 ARG B C 1
ATOM 4571 O O . ARG B 1 200 ? -6.25 -3.873 11.023 1 74.69 200 ARG B O 1
ATOM 4578 N N . THR B 1 201 ? -7.789 -2.254 10.805 1 70 201 THR B N 1
ATOM 4579 C CA . THR B 1 201 ? -8.562 -2.711 11.953 1 70 201 THR B CA 1
ATOM 4580 C C . THR B 1 201 ? -9.492 -3.854 11.555 1 70 201 THR B C 1
ATOM 4582 O O . THR B 1 201 ? -9.648 -4.148 10.367 1 70 201 THR B O 1
ATOM 4585 N N . ALA B 1 202 ? -10.117 -4.43 12.547 1 63.94 202 ALA B N 1
ATOM 4586 C CA . ALA B 1 202 ? -11.078 -5.508 12.312 1 63.94 202 ALA B CA 1
ATOM 4587 C C . ALA B 1 202 ? -12.273 -5.008 11.508 1 63.94 202 ALA B C 1
ATOM 4589 O O . ALA B 1 202 ? -12.891 -5.773 10.758 1 63.94 202 ALA B O 1
ATOM 4590 N N . SER B 1 203 ? -12.523 -3.721 11.609 1 65.75 203 SER B N 1
ATOM 4591 C CA . SER B 1 203 ? -13.648 -3.131 10.898 1 65.75 203 SER B CA 1
ATOM 4592 C C . SER B 1 203 ? -13.273 -2.781 9.461 1 65.75 203 SER B C 1
ATOM 4594 O O . SER B 1 203 ? -14.109 -2.322 8.688 1 65.75 203 SER B O 1
ATOM 4596 N N . GLY B 1 204 ? -12.016 -2.918 9.164 1 68.38 204 GLY B N 1
ATOM 4597 C CA . GLY B 1 204 ? -11.594 -2.766 7.781 1 68.38 204 GLY B CA 1
ATOM 4598 C C . GLY B 1 204 ? -10.945 -1.423 7.5 1 68.38 204 GLY B C 1
ATOM 4599 O O . GLY B 1 204 ? -10.375 -1.217 6.426 1 68.38 204 GLY B O 1
ATOM 4600 N N . TYR B 1 205 ? -11.117 -0.496 8.453 1 75.12 205 TYR B N 1
ATOM 4601 C CA . TYR B 1 205 ? -10.492 0.795 8.195 1 75.12 205 TYR B CA 1
ATOM 4602 C C . TYR B 1 205 ? -9.047 0.806 8.664 1 75.12 205 TYR B C 1
ATOM 4604 O O . TYR B 1 205 ? -8.656 0.01 9.523 1 75.12 205 TYR B O 1
ATOM 4612 N N . TRP B 1 206 ? -8.25 1.623 8.094 1 82.56 206 TRP B N 1
ATOM 4613 C CA . TRP B 1 206 ? -6.852 1.766 8.5 1 82.56 206 TRP B CA 1
ATOM 4614 C C . TRP B 1 206 ? -6.715 2.777 9.633 1 82.56 206 TRP B C 1
ATOM 4616 O O . TRP B 1 206 ? -7.16 3.92 9.508 1 82.56 206 TRP B O 1
ATOM 4626 N N . GLU B 1 207 ? -6.121 2.326 10.703 1 81.62 207 GLU B N 1
ATOM 4627 C CA . GLU B 1 207 ? -5.902 3.156 11.883 1 81.62 207 GLU B CA 1
ATOM 4628 C C . GLU B 1 207 ? -4.582 3.916 11.789 1 81.62 207 GLU B C 1
ATOM 4630 O O . GLU B 1 207 ? -3.52 3.309 11.633 1 81.62 207 GLU B O 1
ATOM 4635 N N . THR B 1 208 ? -4.695 5.219 11.906 1 87.44 208 THR B N 1
ATOM 4636 C CA . THR B 1 208 ? -3.506 6.051 11.75 1 87.44 208 THR B CA 1
ATOM 4637 C C . THR B 1 208 ? -3.236 6.852 13.023 1 87.44 208 THR B C 1
ATOM 4639 O O . THR B 1 208 ? -2.143 7.391 13.203 1 87.44 208 THR B O 1
ATOM 4642 N N . SER B 1 209 ? -4.109 6.902 13.914 1 81.69 209 SER B N 1
ATOM 4643 C CA . SER B 1 209 ? -3.986 7.773 15.078 1 81.69 209 SER B CA 1
ATOM 4644 C C . SER B 1 209 ? -3.039 7.18 16.109 1 81.69 209 SER B C 1
ATOM 4646 O O . SER B 1 209 ? -2.311 7.914 16.781 1 81.69 209 SER B O 1
ATOM 4648 N N . ASP B 1 210 ? -2.986 5.848 16.234 1 80.06 210 ASP B N 1
ATOM 4649 C CA . ASP B 1 210 ? -2.186 5.184 17.266 1 80.06 210 ASP B CA 1
ATOM 4650 C C . ASP B 1 210 ? -0.694 5.414 17.031 1 80.06 210 ASP B C 1
ATOM 4652 O O . ASP B 1 210 ? 0.101 5.391 17.969 1 80.06 210 ASP B O 1
ATOM 4656 N N . SER B 1 211 ? -0.373 5.648 15.82 1 85.75 211 SER B N 1
ATOM 4657 C CA . SER B 1 211 ? 1.033 5.77 15.453 1 85.75 211 SER B CA 1
ATOM 4658 C C . SER B 1 211 ? 1.691 6.953 16.156 1 85.75 211 SER B C 1
ATOM 4660 O O . SER B 1 211 ? 2.896 6.934 16.406 1 85.75 211 SER B O 1
ATOM 4662 N N . VAL B 1 212 ? 0.921 7.957 16.469 1 86.88 212 VAL B N 1
ATOM 4663 C CA . VAL B 1 212 ? 1.458 9.141 17.125 1 86.88 212 VAL B CA 1
ATOM 4664 C C . VAL B 1 212 ? 1.966 8.758 18.516 1 86.88 212 VAL B C 1
ATOM 4666 O O . VAL B 1 212 ? 3.043 9.195 18.938 1 86.88 212 VAL B O 1
ATOM 4669 N N . PHE B 1 213 ? 1.235 7.992 19.188 1 84.5 213 PHE B N 1
ATOM 4670 C CA . PHE B 1 213 ? 1.565 7.594 20.547 1 84.5 213 PHE B CA 1
ATOM 4671 C C . PHE B 1 213 ? 2.773 6.664 20.562 1 84.5 213 PHE B C 1
ATOM 4673 O O . PHE B 1 213 ? 3.658 6.797 21.406 1 84.5 213 PHE B O 1
ATOM 4680 N N . VAL B 1 214 ? 2.781 5.832 19.625 1 82.56 214 VAL B N 1
ATOM 4681 C CA . VAL B 1 214 ? 3.898 4.898 19.531 1 82.56 214 VAL B CA 1
ATOM 4682 C C . VAL B 1 214 ? 5.172 5.656 19.156 1 82.56 214 VAL B C 1
ATOM 4684 O O . VAL B 1 214 ? 6.262 5.316 19.625 1 82.56 214 VAL B O 1
ATOM 4687 N N . SER B 1 215 ? 5.023 6.613 18.344 1 85.81 215 SER B N 1
ATOM 4688 C CA . SER B 1 215 ? 6.164 7.43 17.938 1 85.81 215 SER B CA 1
ATOM 4689 C C . SER B 1 215 ? 6.809 8.117 19.141 1 85.81 215 SER B C 1
ATOM 4691 O O . SER B 1 215 ? 8.031 8.242 19.203 1 85.81 215 SER B O 1
ATOM 4693 N N . LEU B 1 216 ? 6.031 8.578 20 1 88 216 LEU B N 1
ATOM 4694 C CA . LEU B 1 216 ? 6.566 9.188 21.203 1 88 216 LEU B CA 1
ATOM 4695 C C . LEU B 1 216 ? 7.242 8.148 22.094 1 88 216 LEU B C 1
ATOM 4697 O O . LEU B 1 216 ? 8.32 8.391 22.641 1 88 216 LEU B O 1
ATOM 4701 N N . ALA B 1 217 ? 6.613 7.02 22.219 1 85 217 ALA B N 1
ATOM 4702 C CA . ALA B 1 217 ? 7.109 5.965 23.094 1 85 217 ALA B CA 1
ATOM 4703 C C . ALA B 1 217 ? 8.453 5.43 22.609 1 85 217 ALA B C 1
ATOM 4705 O O . ALA B 1 217 ? 9.328 5.094 23.406 1 85 217 ALA B O 1
ATOM 4706 N N . LYS B 1 218 ? 8.609 5.297 21.359 1 82.75 218 LYS B N 1
ATOM 4707 C CA . LYS B 1 218 ? 9.844 4.781 20.766 1 82.75 218 LYS B CA 1
ATOM 4708 C C . LYS B 1 218 ? 11.008 5.746 21 1 82.75 218 LYS B C 1
ATOM 4710 O O . LYS B 1 218 ? 12.172 5.34 20.984 1 82.75 218 LYS B O 1
ATOM 4715 N N . ALA B 1 219 ? 10.727 7.012 21.109 1 87.69 219 ALA B N 1
ATOM 4716 C CA . ALA B 1 219 ? 11.688 8.07 21.391 1 87.69 219 ALA B CA 1
ATOM 4717 C C . ALA B 1 219 ? 12.719 8.195 20.281 1 87.69 219 ALA B C 1
ATOM 4719 O O . ALA B 1 219 ? 13.844 8.633 20.516 1 87.69 219 ALA B O 1
ATOM 4720 N N . GLN B 1 220 ? 12.453 7.664 19.141 1 88.19 220 GLN B N 1
ATOM 4721 C CA . GLN B 1 220 ? 13.273 7.785 17.938 1 88.19 220 GLN B CA 1
ATOM 4722 C C . GLN B 1 220 ? 12.477 8.406 16.797 1 88.19 220 GLN B C 1
ATOM 4724 O O . GLN B 1 220 ? 11.883 7.691 15.984 1 88.19 220 GLN B O 1
ATOM 4729 N N . PRO B 1 221 ? 12.508 9.734 16.797 1 93.88 221 PRO B N 1
ATOM 4730 C CA . PRO B 1 221 ? 11.742 10.383 15.734 1 93.88 221 PRO B CA 1
ATOM 4731 C C . PRO B 1 221 ? 12.211 9.992 14.344 1 93.88 221 PRO B C 1
ATOM 4733 O O . PRO B 1 221 ? 13.406 9.828 14.109 1 93.88 221 PRO B O 1
ATOM 4736 N N . SER B 1 222 ? 11.305 9.789 13.453 1 94.12 222 SER B N 1
ATOM 4737 C CA . SER B 1 222 ? 11.617 9.312 12.109 1 94.12 222 SER B CA 1
ATOM 4738 C C . SER B 1 222 ? 10.836 10.094 11.055 1 94.12 222 SER B C 1
ATOM 4740 O O . SER B 1 222 ? 10.852 9.734 9.875 1 94.12 222 SER B O 1
ATOM 4742 N N . GLY B 1 223 ? 10.094 11.117 11.414 1 97.75 223 GLY B N 1
ATOM 4743 C CA . GLY B 1 223 ? 9.336 11.914 10.469 1 97.75 223 GLY B CA 1
ATOM 4744 C C . GLY B 1 223 ? 10.219 12.664 9.484 1 97.75 223 GLY B C 1
ATOM 4745 O O . GLY B 1 223 ? 11.344 13.047 9.812 1 97.75 223 GLY B O 1
ATOM 4746 N N . MET B 1 224 ? 9.664 12.867 8.273 1 98.75 224 MET B N 1
ATOM 4747 C CA . MET B 1 224 ? 10.438 13.523 7.23 1 98.75 224 MET B CA 1
ATOM 4748 C C . MET B 1 224 ? 9.594 14.57 6.508 1 98.75 224 MET B C 1
ATOM 4750 O O . MET B 1 224 ? 8.391 14.398 6.344 1 98.75 224 MET B O 1
ATOM 4754 N N . LEU B 1 225 ? 10.219 15.641 6.156 1 98.94 225 LEU B N 1
ATOM 4755 C CA . LEU B 1 225 ? 9.742 16.531 5.102 1 98.94 225 LEU B CA 1
ATOM 4756 C C . LEU B 1 225 ? 10.398 16.188 3.766 1 98.94 225 LEU B C 1
ATOM 4758 O O . LEU B 1 225 ? 11.625 16.141 3.664 1 98.94 225 LEU B O 1
ATOM 4762 N N . LEU B 1 226 ? 9.562 15.945 2.781 1 98.94 226 LEU B N 1
ATOM 4763 C CA . LEU B 1 226 ? 10.047 15.453 1.497 1 98.94 226 LEU B CA 1
ATOM 4764 C C . LEU B 1 226 ? 9.664 16.406 0.367 1 98.94 226 LEU B C 1
ATOM 4766 O O . LEU B 1 226 ? 8.711 17.172 0.496 1 98.94 226 LEU B O 1
ATOM 4770 N N . ALA B 1 227 ? 10.477 16.359 -0.69 1 98.88 227 ALA B N 1
ATOM 4771 C CA . ALA B 1 227 ? 10.164 17.031 -1.947 1 98.88 227 ALA B CA 1
ATOM 4772 C C . ALA B 1 227 ? 10.195 16.047 -3.117 1 98.88 227 ALA B C 1
ATOM 4774 O O . ALA B 1 227 ? 11.219 15.422 -3.385 1 98.88 227 ALA B O 1
ATOM 4775 N N . TYR B 1 228 ? 9.062 15.875 -3.729 1 98.5 228 TYR B N 1
ATOM 4776 C CA . TYR B 1 228 ? 8.984 15.117 -4.973 1 98.5 228 TYR B CA 1
ATOM 4777 C C . TYR B 1 228 ? 9.102 16.031 -6.18 1 98.5 228 TYR B C 1
ATOM 4779 O O . TYR B 1 228 ? 8.297 16.953 -6.348 1 98.5 228 TYR B O 1
ATOM 4787 N N . HIS B 1 229 ? 10.094 15.797 -7.02 1 97.44 229 HIS B N 1
ATOM 4788 C CA . HIS B 1 229 ? 10.312 16.547 -8.242 1 97.44 229 HIS B CA 1
ATOM 4789 C C . HIS B 1 229 ? 9.781 15.797 -9.461 1 97.44 229 HIS B C 1
ATOM 4791 O O . HIS B 1 229 ? 10.359 14.789 -9.867 1 97.44 229 HIS B O 1
ATOM 4797 N N . PRO B 1 230 ? 8.742 16.375 -10.055 1 94.38 230 PRO B N 1
ATOM 4798 C CA . PRO B 1 230 ? 8.109 15.617 -11.141 1 94.38 230 PRO B CA 1
ATOM 4799 C C . PRO B 1 230 ? 8.969 15.547 -12.398 1 94.38 230 PRO B C 1
ATOM 4801 O O . PRO B 1 230 ? 8.797 14.641 -13.219 1 94.38 230 PRO B O 1
ATOM 4804 N N . ASP B 1 231 ? 9.867 16.438 -12.594 1 91.56 231 ASP B N 1
ATOM 4805 C CA . ASP B 1 231 ? 10.688 16.484 -13.805 1 91.56 231 ASP B CA 1
ATOM 4806 C C . ASP B 1 231 ? 11.586 15.25 -13.906 1 91.56 231 ASP B C 1
ATOM 4808 O O . ASP B 1 231 ? 11.727 14.672 -14.984 1 91.56 231 ASP B O 1
ATOM 4812 N N . ASN B 1 232 ? 12.148 14.883 -12.828 1 90.44 232 ASN B N 1
ATOM 4813 C CA . ASN B 1 232 ? 13.016 13.711 -12.852 1 90.44 232 ASN B CA 1
ATOM 4814 C C . ASN B 1 232 ? 12.484 12.609 -11.938 1 90.44 232 ASN B C 1
ATOM 4816 O O . ASN B 1 232 ? 13.141 11.578 -11.758 1 90.44 232 ASN B O 1
ATOM 4820 N N . ARG B 1 233 ? 11.352 12.875 -11.312 1 92.12 233 ARG B N 1
ATOM 4821 C CA . ARG B 1 233 ? 10.641 11.914 -10.484 1 92.12 233 ARG B CA 1
ATOM 4822 C C . ARG B 1 233 ? 11.477 11.492 -9.281 1 92.12 233 ARG B C 1
ATOM 4824 O O . ARG B 1 233 ? 11.438 10.336 -8.859 1 92.12 233 ARG B O 1
ATOM 4831 N N . SER B 1 234 ? 12.297 12.367 -8.828 1 94.31 234 SER B N 1
ATOM 4832 C CA . SER B 1 234 ? 13.102 12.117 -7.637 1 94.31 234 SER B CA 1
ATOM 4833 C C . SER B 1 234 ? 12.391 12.617 -6.383 1 94.31 234 SER B C 1
ATOM 4835 O O . SER B 1 234 ? 11.633 13.586 -6.438 1 94.31 234 SER B O 1
ATOM 4837 N N . THR B 1 235 ? 12.578 11.93 -5.32 1 97 235 THR B N 1
ATOM 4838 C CA . THR B 1 235 ? 12.102 12.32 -4 1 97 235 THR B CA 1
ATOM 4839 C C . THR B 1 235 ? 13.273 12.562 -3.055 1 97 235 THR B C 1
ATOM 4841 O O . THR B 1 235 ? 14.07 11.664 -2.795 1 97 235 THR B O 1
ATOM 4844 N N . ILE B 1 236 ? 13.336 13.789 -2.523 1 98.31 236 ILE B N 1
ATOM 4845 C CA . ILE B 1 236 ? 14.445 14.188 -1.664 1 98.31 236 ILE B CA 1
ATOM 4846 C C . ILE B 1 236 ? 13.922 14.516 -0.268 1 98.31 236 ILE B C 1
ATOM 4848 O O . ILE B 1 236 ? 12.875 15.156 -0.124 1 98.31 236 ILE B O 1
ATOM 4852 N N . ALA B 1 237 ? 14.664 14.008 0.728 1 98.75 237 ALA B N 1
ATOM 4853 C CA . ALA B 1 237 ? 14.352 14.406 2.098 1 98.75 237 ALA B CA 1
ATOM 4854 C C . ALA B 1 237 ? 15 15.75 2.441 1 98.75 237 ALA B C 1
ATOM 4856 O O . ALA B 1 237 ? 16.219 15.898 2.334 1 98.75 237 ALA B O 1
ATOM 4857 N N . LEU B 1 238 ? 14.18 16.672 2.787 1 98.81 238 LEU B N 1
ATOM 4858 C CA . LEU B 1 238 ? 14.672 18 3.174 1 98.81 238 LEU B CA 1
ATOM 4859 C C . LEU B 1 238 ? 14.992 18.047 4.664 1 98.81 238 LEU B C 1
ATOM 4861 O O . LEU B 1 238 ? 15.93 18.719 5.082 1 98.81 238 LEU B O 1
ATOM 4865 N N . MET B 1 239 ? 14.156 17.422 5.461 1 98.56 239 MET B N 1
ATOM 4866 C CA . MET B 1 239 ? 14.336 17.25 6.898 1 98.56 239 MET B CA 1
ATOM 4867 C C . MET B 1 239 ? 14.016 15.82 7.316 1 98.56 239 MET B C 1
ATOM 4869 O O . MET B 1 239 ? 13.172 15.164 6.711 1 98.56 239 MET B O 1
ATOM 4873 N N . ASN B 1 240 ? 14.68 15.328 8.297 1 97.81 240 ASN B N 1
ATOM 4874 C CA . ASN B 1 240 ? 14.375 14.055 8.93 1 97.81 240 ASN B CA 1
ATOM 4875 C C . ASN B 1 240 ? 14.344 14.172 10.445 1 97.81 240 ASN B C 1
ATOM 4877 O O . ASN B 1 240 ? 14.484 15.266 10.992 1 97.81 240 ASN B O 1
ATOM 4881 N N . ASP B 1 241 ? 13.938 13.164 11.125 1 96.25 241 ASP B N 1
ATOM 4882 C CA . ASP B 1 241 ? 13.906 13.031 12.578 1 96.25 241 ASP B CA 1
ATOM 4883 C C . ASP B 1 241 ? 12.906 14 13.195 1 96.25 241 ASP B C 1
ATOM 4885 O O . ASP B 1 241 ? 13.18 14.602 14.242 1 96.25 241 ASP B O 1
ATOM 4889 N N . LEU B 1 242 ? 11.883 14.289 12.508 1 97.5 242 LEU B N 1
ATOM 4890 C CA . LEU B 1 242 ? 10.758 15.023 13.07 1 97.5 242 LEU B CA 1
ATOM 4891 C C . LEU B 1 242 ? 9.883 14.109 13.93 1 97.5 242 LEU B C 1
ATOM 4893 O O . LEU B 1 242 ? 9.758 12.922 13.641 1 97.5 242 LEU B O 1
ATOM 4897 N N . TRP B 1 243 ? 9.414 14.711 14.969 1 96.69 243 TRP B N 1
ATOM 4898 C CA . TRP B 1 243 ? 8.516 13.953 15.844 1 96.69 243 TRP B CA 1
ATOM 4899 C C . TRP B 1 243 ? 7.09 13.977 15.312 1 96.69 243 TRP B C 1
ATOM 4901 O O . TRP B 1 243 ? 6.27 14.789 15.742 1 96.69 243 TRP B O 1
ATOM 4911 N N . PHE B 1 244 ? 6.824 13.016 14.336 1 96.75 244 PHE B N 1
ATOM 4912 C CA . PHE B 1 244 ? 5.551 12.891 13.641 1 96.75 244 PHE B CA 1
ATOM 4913 C C . PHE B 1 244 ? 5.305 14.102 12.75 1 96.75 244 PHE B C 1
ATOM 4915 O O . PHE B 1 244 ? 4.434 14.922 13.039 1 96.75 244 PHE B O 1
ATOM 4922 N N . ALA B 1 245 ? 5.926 14.125 11.594 1 98.56 245 ALA B N 1
ATOM 4923 C CA . ALA B 1 245 ? 5.742 15.188 10.609 1 98.56 245 ALA B CA 1
ATOM 4924 C C . ALA B 1 245 ? 4.328 15.172 10.039 1 98.56 245 ALA B C 1
ATOM 4926 O O . ALA B 1 245 ? 3.832 14.125 9.609 1 98.56 245 ALA B O 1
ATOM 4927 N N . ASN B 1 246 ? 3.668 16.266 10.055 1 98.38 246 ASN B N 1
ATOM 4928 C CA . ASN B 1 246 ? 2.248 16.328 9.734 1 98.38 246 ASN B CA 1
ATOM 4929 C C . ASN B 1 246 ? 1.952 17.391 8.68 1 98.38 246 ASN B C 1
ATOM 4931 O O . ASN B 1 246 ? 2.502 17.359 7.578 1 98.38 246 ASN B O 1
ATOM 4935 N N . GLY B 1 247 ? 1.262 18.406 8.922 1 98.62 247 GLY B N 1
ATOM 4936 C CA . GLY B 1 247 ? 0.872 19.422 7.961 1 98.62 247 GLY B CA 1
ATOM 4937 C C . GLY B 1 247 ? 2.055 20.109 7.316 1 98.62 247 GLY B C 1
ATOM 4938 O O . GLY B 1 247 ? 3.076 20.344 7.969 1 98.62 247 GLY B O 1
ATOM 4939 N N . VAL B 1 248 ? 1.867 20.5 6.078 1 98.62 248 VAL B N 1
ATOM 4940 C CA . VAL B 1 248 ? 2.904 21.219 5.34 1 98.62 248 VAL B CA 1
ATOM 4941 C C . VAL B 1 248 ? 2.277 22.359 4.539 1 98.62 248 VAL B C 1
ATOM 4943 O O . VAL B 1 248 ? 1.195 22.203 3.969 1 98.62 248 VAL B O 1
ATOM 4946 N N . ALA B 1 249 ? 2.932 23.484 4.504 1 98.56 249 ALA B N 1
ATOM 4947 C CA . ALA B 1 249 ? 2.51 24.609 3.67 1 98.56 249 ALA B CA 1
ATOM 4948 C C . ALA B 1 249 ? 3.713 25.328 3.072 1 98.56 249 ALA B C 1
ATOM 4950 O O . ALA B 1 249 ? 4.672 25.641 3.781 1 98.56 249 ALA B O 1
ATOM 4951 N N . LEU B 1 250 ? 3.629 25.484 1.842 1 98.06 250 LEU B N 1
ATOM 4952 C CA . LEU B 1 250 ? 4.594 26.328 1.155 1 98.06 250 LEU B CA 1
ATOM 4953 C C . LEU B 1 250 ? 4.32 27.797 1.443 1 98.06 250 LEU B C 1
ATOM 4955 O O . LEU B 1 250 ? 3.162 28.219 1.509 1 98.06 250 LEU B O 1
ATOM 4959 N N . ALA B 1 251 ? 5.406 28.547 1.584 1 97.5 251 ALA B N 1
ATOM 4960 C CA . ALA B 1 251 ? 5.238 30 1.717 1 97.5 251 ALA B CA 1
ATOM 4961 C C . ALA B 1 251 ? 4.559 30.578 0.484 1 97.5 251 ALA B C 1
ATOM 4963 O O . ALA B 1 251 ? 4.664 30.031 -0.614 1 97.5 251 ALA B O 1
ATOM 4964 N N . HIS B 1 252 ? 3.922 31.719 0.709 1 96.44 252 HIS B N 1
ATOM 4965 C CA . HIS B 1 252 ? 3.229 32.375 -0.393 1 96.44 252 HIS B CA 1
ATOM 4966 C C . HIS B 1 252 ? 4.195 32.75 -1.515 1 96.44 252 HIS B C 1
ATOM 4968 O O . HIS B 1 252 ? 3.836 32.688 -2.691 1 96.44 252 HIS B O 1
ATOM 4974 N N . ASP B 1 253 ? 5.422 33.094 -1.171 1 95.88 253 ASP B N 1
ATOM 4975 C CA . ASP B 1 253 ? 6.43 33.438 -2.168 1 95.88 253 ASP B CA 1
ATOM 4976 C C . ASP B 1 253 ? 7.328 32.25 -2.475 1 95.88 253 ASP B C 1
ATOM 4978 O O . ASP B 1 253 ? 8.352 32.375 -3.145 1 95.88 253 ASP B O 1
ATOM 4982 N N . GLU B 1 254 ? 7.035 31.109 -1.839 1 97.31 254 GLU B N 1
ATOM 4983 C CA . GLU B 1 254 ? 7.688 29.828 -2.029 1 97.31 254 GLU B CA 1
ATOM 4984 C C . GLU B 1 254 ? 9.141 29.859 -1.564 1 97.31 254 GLU B C 1
ATOM 4986 O O . GLU B 1 254 ? 9.977 29.094 -2.045 1 97.31 254 GLU B O 1
ATOM 4991 N N . SER B 1 255 ? 9.477 30.781 -0.658 1 97.06 255 SER B N 1
ATOM 4992 C CA . SER B 1 255 ? 10.836 30.906 -0.144 1 97.06 255 SER B CA 1
ATOM 4993 C C . SER B 1 255 ? 11.125 29.844 0.905 1 97.06 255 SER B C 1
ATOM 4995 O O . SER B 1 255 ? 12.289 29.547 1.182 1 97.06 255 SER B O 1
ATOM 4997 N N . PHE B 1 256 ? 10.086 29.328 1.521 1 97.88 256 PHE B N 1
ATOM 4998 C CA . PHE B 1 256 ? 10.273 28.297 2.537 1 97.88 256 PHE B CA 1
ATOM 4999 C C . PHE B 1 256 ? 9.047 27.406 2.625 1 97.88 256 PHE B C 1
ATOM 5001 O O . PHE B 1 256 ? 8.023 27.688 1.997 1 97.88 256 PHE B O 1
ATOM 5008 N N . VAL B 1 257 ? 9.18 26.297 3.373 1 98.62 257 VAL B N 1
ATOM 5009 C CA . VAL B 1 257 ? 8.102 25.359 3.664 1 98.62 257 VAL B CA 1
ATOM 5010 C C . VAL B 1 257 ? 7.941 25.203 5.176 1 98.62 257 VAL B C 1
ATOM 5012 O O . VAL B 1 257 ? 8.93 25.094 5.902 1 98.62 257 VAL B O 1
ATOM 5015 N N . LEU B 1 258 ? 6.711 25.375 5.621 1 98.75 258 LEU B N 1
ATOM 5016 C CA . LEU B 1 258 ? 6.383 25.094 7.016 1 98.75 258 LEU B CA 1
ATOM 5017 C C . LEU B 1 258 ? 5.957 23.641 7.188 1 98.75 258 LEU B C 1
ATOM 5019 O O . LEU B 1 258 ? 5.285 23.078 6.32 1 98.75 258 LEU B O 1
ATOM 5023 N N . VAL B 1 259 ? 6.375 23.016 8.297 1 98.88 259 VAL B N 1
ATOM 5024 C CA . VAL B 1 259 ? 5.973 21.641 8.594 1 98.88 259 VAL B CA 1
ATOM 5025 C C . VAL B 1 259 ? 5.625 21.516 10.078 1 98.88 259 VAL B C 1
ATOM 5027 O O . VAL B 1 259 ? 6.324 22.062 10.938 1 98.88 259 VAL B O 1
ATOM 5030 N N . ALA B 1 260 ? 4.543 20.875 10.305 1 98.62 260 ALA B N 1
ATOM 5031 C CA . ALA B 1 260 ? 4.121 20.625 11.688 1 98.62 260 ALA B CA 1
ATOM 5032 C C . ALA B 1 260 ? 4.93 19.5 12.312 1 98.62 260 ALA B C 1
ATOM 5034 O O . ALA B 1 260 ? 5.043 18.422 11.727 1 98.62 260 ALA B O 1
ATOM 5035 N N . ASP B 1 261 ? 5.574 19.734 13.344 1 97.81 261 ASP B N 1
ATOM 5036 C CA . ASP B 1 261 ? 6.141 18.75 14.258 1 97.81 261 ASP B CA 1
ATOM 5037 C C . ASP B 1 261 ? 5.18 18.453 15.406 1 97.81 261 ASP B C 1
ATOM 5039 O O . ASP B 1 261 ? 5.309 19.016 16.5 1 97.81 261 ASP B O 1
ATOM 5043 N N . SER B 1 262 ? 4.289 17.547 15.18 1 96.81 262 SER B N 1
ATOM 5044 C CA . SER B 1 262 ? 3.074 17.422 15.984 1 96.81 262 SER B CA 1
ATOM 5045 C C . SER B 1 262 ? 3.398 17.047 17.422 1 96.81 262 SER B C 1
ATOM 5047 O O . SER B 1 262 ? 2.889 17.656 18.359 1 96.81 262 SER B O 1
ATOM 5049 N N . VAL B 1 263 ? 4.223 16.094 17.594 1 94.81 263 VAL B N 1
ATOM 5050 C CA . VAL B 1 263 ? 4.527 15.617 18.938 1 94.81 263 VAL B CA 1
ATOM 5051 C C . VAL B 1 263 ? 5.238 16.719 19.719 1 94.81 263 VAL B C 1
ATOM 5053 O O . VAL B 1 263 ? 4.969 16.906 20.906 1 94.81 263 VAL B O 1
ATOM 5056 N N . GLN B 1 264 ? 6.094 17.484 19.078 1 95.69 264 GLN B N 1
ATOM 5057 C CA . GLN B 1 264 ? 6.852 18.531 19.734 1 95.69 264 GLN B CA 1
ATOM 5058 C C . GLN B 1 264 ? 6.012 19.797 19.891 1 95.69 264 GLN B C 1
ATOM 5060 O O . GLN B 1 264 ? 6.453 20.781 20.5 1 95.69 264 GLN B O 1
ATOM 5065 N N . MET B 1 265 ? 4.895 19.844 19.297 1 95.5 265 MET B N 1
ATOM 5066 C CA . MET B 1 265 ? 3.99 21 19.359 1 95.5 265 MET B CA 1
ATOM 5067 C C . MET B 1 265 ? 4.684 22.266 18.875 1 95.5 265 MET B C 1
ATOM 5069 O O . MET B 1 265 ? 4.641 23.297 19.547 1 95.5 265 MET B O 1
ATOM 5073 N N . LYS B 1 266 ? 5.316 22.109 17.703 1 96.31 266 LYS B N 1
ATOM 5074 C CA . LYS B 1 266 ? 6.035 23.172 17.031 1 96.31 266 LYS B CA 1
ATOM 5075 C C . LYS B 1 266 ? 5.734 23.172 15.531 1 96.31 266 LYS B C 1
ATOM 5077 O O . LYS B 1 266 ? 5.266 22.172 14.992 1 96.31 266 LYS B O 1
ATOM 5082 N N . ILE B 1 267 ? 5.953 24.328 14.977 1 98.44 267 ILE B N 1
ATOM 5083 C CA . ILE B 1 267 ? 6.055 24.422 13.523 1 98.44 267 ILE B CA 1
ATOM 5084 C C . ILE B 1 267 ? 7.508 24.672 13.125 1 98.44 267 ILE B C 1
ATOM 5086 O O . ILE B 1 267 ? 8.141 25.609 13.617 1 98.44 267 ILE B O 1
ATOM 5090 N N . ARG B 1 268 ? 7.996 23.797 12.281 1 98.5 268 ARG B N 1
ATOM 5091 C CA . ARG B 1 268 ? 9.336 23.953 11.727 1 98.5 268 ARG B CA 1
ATOM 5092 C C . ARG B 1 268 ? 9.289 24.609 10.352 1 98.5 268 ARG B C 1
ATOM 5094 O O . ARG B 1 268 ? 8.273 24.562 9.672 1 98.5 268 ARG B O 1
ATOM 5101 N N . ARG B 1 269 ? 10.414 25.266 10.062 1 98.5 269 ARG B N 1
ATOM 5102 C CA . ARG B 1 269 ? 10.562 25.938 8.773 1 98.5 269 ARG B CA 1
ATOM 5103 C C . ARG B 1 269 ? 11.828 25.484 8.062 1 98.5 269 ARG B C 1
ATOM 5105 O O . ARG B 1 269 ? 12.883 25.344 8.68 1 98.5 269 ARG B O 1
ATOM 5112 N N . TYR B 1 270 ? 11.648 25.125 6.82 1 98.75 270 TYR B N 1
ATOM 5113 C CA . TYR B 1 270 ? 12.781 24.812 5.953 1 98.75 270 TYR B CA 1
ATOM 5114 C C . TYR B 1 270 ? 12.914 25.844 4.84 1 98.75 270 TYR B C 1
ATOM 5116 O O . TYR B 1 270 ? 11.984 26.047 4.047 1 98.75 270 TYR B O 1
ATOM 5124 N N . TRP B 1 271 ? 14.078 26.438 4.711 1 98.62 271 TRP B N 1
ATOM 5125 C CA . TRP B 1 271 ? 14.312 27.484 3.713 1 98.62 271 TRP B CA 1
ATOM 5126 C C . TRP B 1 271 ? 14.688 26.875 2.367 1 98.62 271 TRP B C 1
ATOM 5128 O O . TRP B 1 271 ? 15.617 26.062 2.277 1 98.62 271 TRP B O 1
ATOM 5138 N N . LEU B 1 272 ? 13.969 27.297 1.355 1 98.25 272 LEU B N 1
ATOM 5139 C CA . LEU B 1 272 ? 14.172 26.766 0.016 1 98.25 272 LEU B CA 1
ATOM 5140 C C . LEU B 1 272 ? 15.109 27.656 -0.794 1 98.25 272 LEU B C 1
ATOM 5142 O O . LEU B 1 272 ? 15.859 27.172 -1.641 1 98.25 272 LEU B O 1
ATOM 5146 N N . HIS B 1 273 ? 14.945 28.906 -0.597 1 96.38 273 HIS B N 1
ATOM 5147 C CA . HIS B 1 273 ? 15.711 29.906 -1.338 1 96.38 273 HIS B CA 1
ATOM 5148 C C . HIS B 1 273 ? 16.297 30.953 -0.4 1 96.38 273 HIS B C 1
ATOM 5150 O O . HIS B 1 273 ? 15.953 31 0.781 1 96.38 273 HIS B O 1
ATOM 5156 N N . GLY B 1 274 ? 17.266 31.75 -1.003 1 95.94 274 GLY B N 1
ATOM 5157 C CA . GLY B 1 274 ? 17.859 32.844 -0.235 1 95.94 274 GLY B CA 1
ATOM 5158 C C . GLY B 1 274 ? 19.109 32.406 0.521 1 95.94 274 GLY B C 1
ATOM 5159 O O . GLY B 1 274 ? 19.641 31.328 0.302 1 95.94 274 GLY B O 1
ATOM 5160 N N . PRO B 1 275 ? 19.578 33.25 1.388 1 96.62 275 PRO B N 1
ATOM 5161 C CA . PRO B 1 275 ? 20.844 33.031 2.076 1 96.62 275 PRO B CA 1
ATOM 5162 C C . PRO B 1 275 ? 20.797 31.828 3.033 1 96.62 275 PRO B C 1
ATOM 5164 O O . PRO B 1 275 ? 21.828 31.234 3.332 1 96.62 275 PRO B O 1
ATOM 5167 N N . LYS B 1 276 ? 19.609 31.5 3.438 1 97.31 276 LYS B N 1
ATOM 5168 C CA . LYS B 1 276 ? 19.469 30.406 4.406 1 97.31 276 LYS B CA 1
ATOM 5169 C C . LYS B 1 276 ? 19.031 29.109 3.721 1 97.31 276 LYS B C 1
ATOM 5171 O O . LYS B 1 276 ? 18.703 28.125 4.391 1 97.31 276 LYS B O 1
ATOM 5176 N N . ALA B 1 277 ? 19.094 29.094 2.461 1 97.5 277 ALA B N 1
ATOM 5177 C CA . ALA B 1 277 ? 18.609 27.938 1.713 1 97.5 277 ALA B CA 1
ATOM 5178 C C . ALA B 1 277 ? 19.281 26.656 2.203 1 97.5 277 ALA B C 1
ATOM 5180 O O . ALA B 1 277 ? 20.5 26.625 2.404 1 97.5 277 ALA B O 1
ATOM 5181 N N . GLY B 1 278 ? 18.422 25.625 2.453 1 97.38 278 GLY B N 1
ATOM 5182 C CA . GLY B 1 278 ? 18.953 24.344 2.871 1 97.38 278 GLY B CA 1
ATOM 5183 C C . GLY B 1 278 ? 19.016 24.172 4.379 1 97.38 278 GLY B C 1
ATOM 5184 O O . GLY B 1 278 ? 19.328 23.094 4.879 1 97.38 278 GLY B O 1
ATOM 5185 N N . SER B 1 279 ? 18.609 25.234 5.066 1 97.88 279 SER B N 1
ATOM 5186 C CA . SER B 1 279 ? 18.609 25.172 6.523 1 97.88 279 SER B CA 1
ATOM 5187 C C . SER B 1 279 ? 17.188 25.172 7.07 1 97.88 279 SER B C 1
ATOM 5189 O O . SER B 1 279 ? 16.234 25.422 6.332 1 97.88 279 SER B O 1
ATOM 5191 N N . SER B 1 280 ? 17.094 24.812 8.352 1 98.06 280 SER B N 1
ATOM 5192 C CA . SER B 1 280 ? 15.789 24.797 9.016 1 98.06 280 SER B CA 1
ATOM 5193 C C . SER B 1 280 ? 15.836 25.516 10.352 1 98.06 280 SER B C 1
ATOM 5195 O O . SER B 1 280 ? 16.906 25.688 10.938 1 98.06 280 SER B O 1
ATOM 5197 N N . ASP B 1 281 ? 14.742 26.047 10.773 1 97.31 281 ASP B N 1
ATOM 5198 C CA . ASP B 1 281 ? 14.594 26.672 12.086 1 97.31 281 ASP B CA 1
ATOM 5199 C C . ASP B 1 281 ? 13.172 26.516 12.617 1 97.31 281 ASP B C 1
ATOM 5201 O O . ASP B 1 281 ? 12.344 25.859 11.984 1 97.31 281 ASP B O 1
ATOM 5205 N N . VAL B 1 282 ? 12.953 26.953 13.859 1 97.12 282 VAL B N 1
ATOM 5206 C CA . VAL B 1 282 ? 11.641 26.891 14.477 1 97.12 282 VAL B CA 1
ATOM 5207 C C . VAL B 1 282 ? 10.828 28.125 14.102 1 97.12 282 VAL B C 1
ATOM 5209 O O . VAL B 1 282 ? 11.242 29.25 14.352 1 97.12 282 VAL B O 1
ATOM 5212 N N . PHE B 1 283 ? 9.766 27.906 13.445 1 97.75 283 PHE B N 1
ATOM 5213 C CA . PHE B 1 283 ? 8.883 28.984 13.023 1 97.75 283 PHE B CA 1
ATOM 5214 C C . PHE B 1 283 ? 7.953 29.406 14.156 1 97.75 283 PHE B C 1
ATOM 5216 O O . PHE B 1 283 ? 7.703 30.594 14.367 1 97.75 283 PHE B O 1
ATOM 5223 N N . TYR B 1 284 ? 7.379 28.438 14.836 1 96.38 284 TYR B N 1
ATOM 5224 C CA . TYR B 1 284 ? 6.516 28.609 15.992 1 96.38 284 TYR B CA 1
ATOM 5225 C C . TYR B 1 284 ? 6.812 27.562 17.062 1 96.38 284 TYR B C 1
ATOM 5227 O O . TYR B 1 284 ? 6.797 26.359 16.797 1 96.38 284 TYR B O 1
ATOM 5235 N N . ASP B 1 285 ? 7.047 28.078 18.266 1 94.88 285 ASP B N 1
ATOM 5236 C CA . ASP B 1 285 ? 7.363 27.203 19.375 1 94.88 285 ASP B CA 1
ATOM 5237 C C . ASP B 1 285 ? 6.219 27.156 20.391 1 94.88 285 ASP B C 1
ATOM 5239 O O . ASP B 1 285 ? 5.473 28.125 20.531 1 94.88 285 ASP B O 1
ATOM 5243 N N . LYS B 1 286 ? 6.008 26.062 21 1 94.19 286 LYS B N 1
ATOM 5244 C CA . LYS B 1 286 ? 5.105 25.844 22.125 1 94.19 286 LYS B CA 1
ATOM 5245 C C . LYS B 1 286 ? 3.664 26.156 21.734 1 94.19 286 LYS B C 1
ATOM 5247 O O . LYS B 1 286 ? 3.021 27 22.359 1 94.19 286 LYS B O 1
ATOM 5252 N N . LEU B 1 287 ? 3.172 25.453 20.828 1 94.81 287 LEU B N 1
ATOM 5253 C CA . LEU B 1 287 ? 1.755 25.516 20.484 1 94.81 287 LEU B CA 1
ATOM 5254 C C . LEU B 1 287 ? 0.896 24.984 21.625 1 94.81 287 LEU B C 1
ATOM 5256 O O . LEU B 1 287 ? 1.388 24.25 22.5 1 94.81 287 LEU B O 1
ATOM 5260 N N . PRO B 1 288 ? -0.36 25.391 21.672 1 91.38 288 PRO B N 1
ATOM 5261 C CA . PRO B 1 288 ? -1.211 24.938 22.781 1 91.38 288 PRO B CA 1
ATOM 5262 C C . PRO B 1 288 ? -1.505 23.453 22.719 1 91.38 288 PRO B C 1
ATOM 5264 O O . PRO B 1 288 ? -1.991 22.875 23.703 1 91.38 288 PRO B O 1
ATOM 5267 N N . GLY B 1 289 ? -1.334 22.828 21.672 1 91.94 289 GLY B N 1
ATOM 5268 C CA . GLY B 1 289 ? -1.514 21.406 21.422 1 91.94 289 GLY B CA 1
ATOM 5269 C C . GLY B 1 289 ? -0.813 20.938 20.156 1 91.94 289 GLY B C 1
ATOM 5270 O O . GLY B 1 289 ? -0.125 21.703 19.484 1 91.94 289 GLY B O 1
ATOM 5271 N N . PRO B 1 290 ? -0.964 19.625 19.906 1 94.12 290 PRO B N 1
ATOM 5272 C CA . PRO B 1 290 ? -0.325 19.094 18.688 1 94.12 290 PRO B CA 1
ATOM 5273 C C . PRO B 1 290 ? -0.925 19.672 17.406 1 94.12 290 PRO B C 1
ATOM 5275 O O . PRO B 1 290 ? -2.121 19.5 17.156 1 94.12 290 PRO B O 1
ATOM 5278 N N . PRO B 1 291 ? -0.094 20.297 16.609 1 96.94 291 PRO B N 1
ATOM 5279 C CA . PRO B 1 291 ? -0.592 20.75 15.312 1 96.94 291 PRO B CA 1
ATOM 5280 C C . PRO B 1 291 ? -0.834 19.594 14.344 1 96.94 291 PRO B C 1
ATOM 5282 O O . PRO B 1 291 ? -0.127 18.594 14.391 1 96.94 291 PRO B O 1
ATOM 5285 N N . ASP B 1 292 ? -1.852 19.734 13.469 1 97.12 292 ASP B N 1
ATOM 5286 C CA . ASP B 1 292 ? -2.152 18.75 12.445 1 97.12 292 ASP B CA 1
ATOM 5287 C C . ASP B 1 292 ? -1.938 19.312 11.047 1 97.12 292 ASP B C 1
ATOM 5289 O O . ASP B 1 292 ? -0.836 19.234 10.5 1 97.12 292 ASP B O 1
ATOM 5293 N N . GLY B 1 293 ? -2.854 20.109 10.57 1 97.81 293 GLY B N 1
ATOM 5294 C CA . GLY B 1 293 ? -2.73 20.672 9.234 1 97.81 293 GLY B CA 1
ATOM 5295 C C . GLY B 1 293 ? -2.213 22.109 9.242 1 97.81 293 GLY B C 1
ATOM 5296 O O . GLY B 1 293 ? -2.379 22.828 10.227 1 97.81 293 GLY B O 1
ATOM 5297 N N . ILE B 1 294 ? -1.515 22.5 8.188 1 98.5 294 ILE B N 1
ATOM 5298 C CA . ILE B 1 294 ? -1.136 23.875 7.867 1 98.5 294 ILE B CA 1
ATOM 5299 C C . ILE B 1 294 ? -1.553 24.203 6.438 1 98.5 294 ILE B C 1
ATOM 5301 O O . ILE B 1 294 ? -1.409 23.375 5.531 1 98.5 294 ILE B O 1
ATOM 5305 N N . SER B 1 295 ? -2.064 25.328 6.238 1 98.25 295 SER B N 1
ATOM 5306 C CA . SER B 1 295 ? -2.443 25.719 4.887 1 98.25 295 SER B CA 1
ATOM 5307 C C . SER B 1 295 ? -2.305 27.234 4.695 1 98.25 295 SER B C 1
ATOM 5309 O O . SER B 1 295 ? -2.297 27.984 5.668 1 98.25 295 SER B O 1
ATOM 5311 N N . ARG B 1 296 ? -2.188 27.688 3.475 1 97 296 ARG B N 1
ATOM 5312 C CA . ARG B 1 296 ? -2.115 29.109 3.129 1 97 296 ARG B CA 1
ATOM 5313 C C . ARG B 1 296 ? -3.498 29.75 3.162 1 97 296 ARG B C 1
ATOM 5315 O O . ARG B 1 296 ? -4.484 29.141 2.738 1 97 296 ARG B O 1
ATOM 5322 N N . SER B 1 297 ? -3.512 30.844 3.75 1 96.31 297 SER B N 1
ATOM 5323 C CA . SER B 1 297 ? -4.734 31.641 3.664 1 96.31 297 SER B CA 1
ATOM 5324 C C . SER B 1 297 ? -4.852 32.344 2.311 1 96.31 297 SER B C 1
ATOM 5326 O O . SER B 1 297 ? -3.887 32.375 1.54 1 96.31 297 SER B O 1
ATOM 5328 N N . THR B 1 298 ? -6.039 32.844 2.049 1 94.31 298 THR B N 1
ATOM 5329 C CA . THR B 1 298 ? -6.281 33.438 0.744 1 94.31 298 THR B CA 1
ATOM 5330 C C . THR B 1 298 ? -5.766 34.875 0.708 1 94.31 298 THR B C 1
ATOM 5332 O O . THR B 1 298 ? -5.652 35.469 -0.365 1 94.31 298 THR B O 1
ATOM 5335 N N . ASP B 1 299 ? -5.352 35.438 1.836 1 94.19 299 ASP B N 1
ATOM 5336 C CA . ASP B 1 299 ? -4.906 36.812 1.877 1 94.19 299 ASP B CA 1
ATOM 5337 C C . ASP B 1 299 ? -3.467 36.938 1.379 1 94.19 299 ASP B C 1
ATOM 5339 O O . ASP B 1 299 ? -2.941 38.062 1.26 1 94.19 299 ASP B O 1
ATOM 5343 N N . GLY B 1 300 ? -2.789 35.844 1.217 1 94.38 300 GLY B N 1
ATOM 5344 C CA . GLY B 1 300 ? -1.459 35.844 0.63 1 94.38 300 GLY B CA 1
ATOM 5345 C C . GLY B 1 300 ? -0.359 36.094 1.642 1 94.38 300 GLY B C 1
ATOM 5346 O O . GLY B 1 300 ? 0.807 36.25 1.272 1 94.38 300 GLY B O 1
ATOM 5347 N N . GLN B 1 301 ? -0.772 36.094 2.955 1 94.44 301 GLN B N 1
ATOM 5348 C CA . GLN B 1 301 ? 0.235 36.5 3.926 1 94.44 301 GLN B CA 1
ATOM 5349 C C . GLN B 1 301 ? 0.201 35.625 5.168 1 94.44 301 GLN B C 1
ATOM 5351 O O . GLN B 1 301 ? 1.141 35.625 5.969 1 94.44 301 GLN B O 1
ATOM 5356 N N . THR B 1 302 ? -0.826 35 5.332 1 97.88 302 THR B N 1
ATOM 5357 C CA . THR B 1 302 ? -0.98 34.25 6.586 1 97.88 302 THR B CA 1
ATOM 5358 C C . THR B 1 302 ? -1.222 32.781 6.32 1 97.88 302 THR B C 1
ATOM 5360 O O . THR B 1 302 ? -1.326 32.344 5.168 1 97.88 302 THR B O 1
ATOM 5363 N N . TYR B 1 303 ? -1.204 31.984 7.418 1 98.44 303 TYR B N 1
ATOM 5364 C CA . TYR B 1 303 ? -1.396 30.531 7.375 1 98.44 303 TYR B CA 1
ATOM 5365 C C . TYR B 1 303 ? -2.402 30.094 8.43 1 98.44 303 TYR B C 1
ATOM 5367 O O . TYR B 1 303 ? -2.453 30.641 9.523 1 98.44 303 TYR B O 1
ATOM 5375 N N . TRP B 1 304 ? -3.168 29.109 8.07 1 98.31 304 TRP B N 1
ATOM 5376 C CA . TRP B 1 304 ? -4.016 28.438 9.047 1 98.31 304 TRP B CA 1
ATOM 5377 C C . TRP B 1 304 ? -3.291 27.234 9.656 1 98.31 304 TRP B C 1
ATOM 5379 O O . TRP B 1 304 ? -2.656 26.453 8.938 1 98.31 304 TRP B O 1
ATOM 5389 N N . ILE B 1 305 ? -3.334 27.078 10.945 1 98.06 305 ILE B N 1
ATOM 5390 C CA . ILE B 1 305 ? -2.822 25.922 11.68 1 98.06 305 ILE B CA 1
ATOM 5391 C C . ILE B 1 305 ? -3.943 25.297 12.5 1 98.06 305 ILE B C 1
ATOM 5393 O O . ILE B 1 305 ? -4.633 26 13.25 1 98.06 305 ILE B O 1
ATOM 5397 N N . THR B 1 306 ? -4.137 24.031 12.336 1 97.44 306 THR B N 1
ATOM 5398 C CA . THR B 1 306 ? -5.133 23.328 13.133 1 97.44 306 THR B CA 1
ATOM 5399 C C . THR B 1 306 ? -4.477 22.641 14.328 1 97.44 306 THR B C 1
ATOM 5401 O O . THR B 1 306 ? -3.389 22.078 14.203 1 97.44 306 THR B O 1
ATOM 5404 N N . ILE B 1 307 ? -5.09 22.828 15.469 1 94.62 307 ILE B N 1
ATOM 5405 C CA . ILE B 1 307 ? -4.688 22.125 16.672 1 94.62 307 ILE B CA 1
ATOM 5406 C C . ILE B 1 307 ? -5.625 20.938 16.906 1 94.62 307 ILE B C 1
ATOM 5408 O O . ILE B 1 307 ? -6.832 21.125 17.109 1 94.62 307 ILE B O 1
ATOM 5412 N N . TYR B 1 308 ? -5.125 19.766 16.906 1 91.69 308 TYR B N 1
ATOM 5413 C CA . TYR B 1 308 ? -5.938 18.547 16.906 1 91.69 308 TYR B CA 1
ATOM 5414 C C . TYR B 1 308 ? -6.656 18.375 18.234 1 91.69 308 TYR B C 1
ATOM 5416 O O . TYR B 1 308 ? -7.836 18.016 18.281 1 91.69 308 TYR B O 1
ATOM 5424 N N . CYS B 1 309 ? -5.953 18.562 19.312 1 85.12 309 CYS B N 1
ATOM 5425 C CA . CYS B 1 309 ? -6.504 18.469 20.656 1 85.12 309 CYS B CA 1
ATOM 5426 C C . CYS B 1 309 ? -5.621 19.203 21.656 1 85.12 309 CYS B C 1
ATOM 5428 O O . CYS B 1 309 ? -4.566 19.719 21.297 1 85.12 309 CYS B O 1
ATOM 5430 N N . GLY B 1 310 ? -6.18 19.281 22.797 1 81.5 310 GLY B N 1
ATOM 5431 C CA . GLY B 1 310 ? -5.367 19.875 23.859 1 81.5 310 GLY B CA 1
ATOM 5432 C C . GLY B 1 310 ? -4.242 18.969 24.312 1 81.5 310 GLY B C 1
ATOM 5433 O O . GLY B 1 310 ? -4.309 17.75 24.156 1 81.5 310 GLY B O 1
ATOM 5434 N N . ALA B 1 311 ? -3.174 19.609 24.828 1 83.88 311 ALA B N 1
ATOM 5435 C CA . ALA B 1 311 ? -2.049 18.844 25.344 1 83.88 311 ALA B CA 1
ATOM 5436 C C . ALA B 1 311 ? -2.352 18.312 26.75 1 83.88 311 ALA B C 1
ATOM 5438 O O . ALA B 1 311 ? -2.998 19 27.547 1 83.88 311 ALA B O 1
ATOM 5439 N N . GLU B 1 312 ? -1.829 17.125 26.938 1 79.38 312 GLU B N 1
ATOM 5440 C CA . GLU B 1 312 ? -2.014 16.484 28.25 1 79.38 312 GLU B CA 1
ATOM 5441 C C . GLU B 1 312 ? -0.86 16.812 29.188 1 79.38 312 GLU B C 1
ATOM 5443 O O . GLU B 1 312 ? 0.303 16.812 28.781 1 79.38 312 GLU B O 1
ATOM 5448 N N . LYS B 1 313 ? -1.193 17.016 30.453 1 81.06 313 LYS B N 1
ATOM 5449 C CA . LYS B 1 313 ? -0.203 17.406 31.453 1 81.06 313 LYS B CA 1
ATOM 5450 C C . LYS B 1 313 ? 0.848 16.312 31.641 1 81.06 313 LYS B C 1
ATOM 5452 O O . LYS B 1 313 ? 2.008 16.609 31.938 1 81.06 313 LYS B O 1
ATOM 5457 N N . LEU B 1 314 ? 0.483 15.141 31.438 1 81.06 314 LEU B N 1
ATOM 5458 C CA . LEU B 1 314 ? 1.383 14.008 31.609 1 81.06 314 LEU B CA 1
ATOM 5459 C C . LEU B 1 314 ? 2.582 14.117 30.688 1 81.06 314 LEU B C 1
ATOM 5461 O O . LEU B 1 314 ? 3.643 13.547 30.953 1 81.06 314 LEU B O 1
ATOM 5465 N N . LEU B 1 315 ? 2.412 14.883 29.625 1 86.88 315 LEU B N 1
ATOM 5466 C CA . LEU B 1 315 ? 3.461 15 28.625 1 86.88 315 LEU B CA 1
ATOM 5467 C C . LEU B 1 315 ? 4.664 15.766 29.172 1 86.88 315 LEU B C 1
ATOM 5469 O O . LEU B 1 315 ? 5.762 15.68 28.625 1 86.88 315 LEU B O 1
ATOM 5473 N N . ALA B 1 316 ? 4.445 16.453 30.281 1 89.56 316 ALA B N 1
ATOM 5474 C CA . ALA B 1 316 ? 5.535 17.156 30.938 1 89.56 316 ALA B CA 1
ATOM 5475 C C . ALA B 1 316 ? 6.562 16.188 31.5 1 89.56 316 ALA B C 1
ATOM 5477 O O . ALA B 1 316 ? 7.703 16.562 31.781 1 89.56 316 ALA B O 1
ATOM 5478 N N . TYR B 1 317 ? 6.176 14.938 31.594 1 90.62 317 TYR B N 1
ATOM 5479 C CA . TYR B 1 317 ? 7.059 13.914 32.125 1 90.62 317 TYR B CA 1
ATOM 5480 C C . TYR B 1 317 ? 7.484 12.938 31.047 1 90.62 317 TYR B C 1
ATOM 5482 O O . TYR B 1 317 ? 7.828 11.781 31.328 1 90.62 317 TYR B O 1
ATOM 5490 N N . SER B 1 318 ? 7.496 13.406 29.828 1 91.12 318 SER B N 1
ATOM 5491 C CA . SER B 1 318 ? 7.766 12.539 28.688 1 91.12 318 SER B CA 1
ATOM 5492 C C . SER B 1 318 ? 9.234 12.141 28.625 1 91.12 318 SER B C 1
ATOM 5494 O O . SER B 1 318 ? 9.617 11.25 27.875 1 91.12 318 SER B O 1
ATOM 5496 N N . HIS B 1 319 ? 10.109 12.742 29.422 1 89.81 319 HIS B N 1
ATOM 5497 C CA . HIS B 1 319 ? 11.5 12.328 29.516 1 89.81 319 HIS B CA 1
ATOM 5498 C C . HIS B 1 319 ? 11.633 10.984 30.219 1 89.81 319 HIS B C 1
ATOM 5500 O O . HIS B 1 319 ? 12.672 10.328 30.141 1 89.81 319 HIS B O 1
ATOM 5506 N N . ILE B 1 320 ? 10.594 10.625 30.953 1 85.88 320 ILE B N 1
ATOM 5507 C CA . ILE B 1 320 ? 10.562 9.344 31.656 1 85.88 320 ILE B CA 1
ATOM 5508 C C . ILE B 1 320 ? 10.047 8.258 30.719 1 85.88 320 ILE B C 1
ATOM 5510 O O . ILE B 1 320 ? 8.93 8.352 30.188 1 85.88 320 ILE B O 1
ATOM 5514 N N . ARG B 1 321 ? 10.789 7.254 30.547 1 83.12 321 ARG B N 1
ATOM 5515 C CA . ARG B 1 321 ? 10.484 6.184 29.609 1 83.12 321 ARG B CA 1
ATOM 5516 C C . ARG B 1 321 ? 9.156 5.516 29.953 1 83.12 321 ARG B C 1
ATOM 5518 O O . ARG B 1 321 ? 8.328 5.281 29.062 1 83.12 321 ARG B O 1
ATOM 5525 N N . LEU B 1 322 ? 8.883 5.203 31.156 1 78 322 LEU B N 1
ATOM 5526 C CA . LEU B 1 322 ? 7.66 4.531 31.578 1 78 322 LEU B CA 1
ATOM 5527 C C . LEU B 1 322 ? 6.434 5.367 31.25 1 78 322 LEU B C 1
ATOM 5529 O O . LEU B 1 322 ? 5.379 4.82 30.906 1 78 322 LEU B O 1
ATOM 5533 N N . VAL B 1 323 ? 6.609 6.602 31.438 1 83.06 323 VAL B N 1
ATOM 5534 C CA . VAL B 1 323 ? 5.504 7.504 31.109 1 83.06 323 VAL B CA 1
ATOM 5535 C C . VAL B 1 323 ? 5.188 7.426 29.625 1 83.06 323 VAL B C 1
ATOM 5537 O O . VAL B 1 323 ? 4.02 7.363 29.234 1 83.06 323 VAL B O 1
ATOM 5540 N N . ARG B 1 324 ? 6.195 7.367 28.781 1 85.06 324 ARG B N 1
ATOM 5541 C CA . ARG B 1 324 ? 5.992 7.281 27.328 1 85.06 324 ARG B CA 1
ATOM 5542 C C . ARG B 1 324 ? 5.328 5.961 26.953 1 85.06 324 ARG B C 1
ATOM 5544 O O . ARG B 1 324 ? 4.426 5.938 26.109 1 85.06 324 ARG B O 1
ATOM 5551 N N . VAL B 1 325 ? 5.75 4.957 27.562 1 77.62 325 VAL B N 1
ATOM 5552 C CA . VAL B 1 325 ? 5.188 3.639 27.297 1 77.62 325 VAL B CA 1
ATOM 5553 C C . VAL B 1 325 ? 3.719 3.607 27.719 1 77.62 325 VAL B C 1
ATOM 5555 O O . VAL B 1 325 ? 2.865 3.104 26.984 1 77.62 325 VAL B O 1
ATOM 5558 N N . LEU B 1 326 ? 3.43 4.105 28.906 1 74.62 326 LEU B N 1
ATOM 5559 C CA . LEU B 1 326 ? 2.049 4.156 29.375 1 74.62 326 LEU B CA 1
ATOM 5560 C C . LEU B 1 326 ? 1.186 4.996 28.438 1 74.62 326 LEU B C 1
ATOM 5562 O O . LEU B 1 326 ? 0.042 4.637 28.156 1 74.62 326 LEU B O 1
ATOM 5566 N N . PHE B 1 327 ? 1.785 6.051 28.031 1 79.06 327 PHE B N 1
ATOM 5567 C CA . PHE B 1 327 ? 1.065 6.934 27.125 1 79.06 327 PHE B CA 1
ATOM 5568 C C . PHE B 1 327 ? 0.71 6.211 25.828 1 79.06 327 PHE B C 1
ATOM 5570 O O . PHE B 1 327 ? -0.341 6.465 25.234 1 79.06 327 PHE B O 1
ATOM 5577 N N . SER B 1 328 ? 1.551 5.363 25.312 1 79.25 328 SER B N 1
ATOM 5578 C CA . SER B 1 328 ? 1.302 4.637 24.062 1 79.25 328 SER B CA 1
ATOM 5579 C C . SER B 1 328 ? 0.117 3.688 24.219 1 79.25 328 SER B C 1
ATOM 5581 O O . SER B 1 328 ? -0.477 3.271 23.219 1 79.25 328 SER B O 1
ATOM 5583 N N . TRP B 1 329 ? -0.271 3.354 25.406 1 75.19 329 TRP B N 1
ATOM 5584 C CA . TRP B 1 329 ? -1.396 2.459 25.656 1 75.19 329 TRP B CA 1
ATOM 5585 C C . TRP B 1 329 ? -2.678 3.25 25.906 1 75.19 329 TRP B C 1
ATOM 5587 O O . TRP B 1 329 ? -3.77 2.68 25.938 1 75.19 329 TRP B O 1
ATOM 5597 N N . MET B 1 330 ? -2.586 4.5 26.016 1 74.31 330 MET B N 1
ATOM 5598 C CA . MET B 1 330 ? -3.684 5.371 26.422 1 74.31 330 MET B CA 1
ATOM 5599 C C . MET B 1 330 ? -4.871 5.234 25.469 1 74.31 330 MET B C 1
ATOM 5601 O O . MET B 1 330 ? -6.012 5.109 25.922 1 74.31 330 MET B O 1
ATOM 5605 N N . PRO B 1 331 ? -4.617 5.246 24.156 1 72.88 331 PRO B N 1
ATOM 5606 C CA . PRO B 1 331 ? -5.789 5.125 23.281 1 72.88 331 PRO B CA 1
ATOM 5607 C C . PRO B 1 331 ? -6.586 3.852 23.531 1 72.88 331 PRO B C 1
ATOM 5609 O O . PRO B 1 331 ? -7.82 3.883 23.547 1 72.88 331 PRO B O 1
ATOM 5612 N N . ARG B 1 332 ? -5.953 2.852 23.719 1 68.75 332 ARG B N 1
ATOM 5613 C CA . ARG B 1 332 ? -6.629 1.589 24 1 68.75 332 ARG B CA 1
ATOM 5614 C C . ARG B 1 332 ? -7.344 1.638 25.344 1 68.75 332 ARG B C 1
ATOM 5616 O O . ARG B 1 332 ? -8.469 1.158 25.484 1 68.75 332 ARG B O 1
ATOM 5623 N N . ILE B 1 333 ? -6.648 2.152 26.312 1 68.31 333 ILE B N 1
ATOM 5624 C CA . ILE B 1 333 ? -7.223 2.268 27.656 1 68.31 333 ILE B CA 1
ATOM 5625 C C . ILE B 1 333 ? -8.453 3.166 27.609 1 68.31 333 ILE B C 1
ATOM 5627 O O . ILE B 1 333 ? -9.492 2.83 28.188 1 68.31 333 ILE B O 1
ATOM 5631 N N . MET B 1 334 ? -8.305 4.23 26.938 1 72 334 MET B N 1
ATOM 5632 C CA . MET B 1 334 ? -9.422 5.164 26.844 1 72 334 MET B CA 1
ATOM 5633 C C . MET B 1 334 ? -10.602 4.527 26.109 1 72 334 MET B C 1
ATOM 5635 O O . MET B 1 334 ? -11.758 4.715 26.484 1 72 334 MET B O 1
ATOM 5639 N N . ARG B 1 335 ? -10.328 3.846 25.031 1 65.88 335 ARG B N 1
ATOM 5640 C CA . ARG B 1 335 ? -11.367 3.135 24.297 1 65.88 335 ARG B CA 1
ATOM 5641 C C . ARG B 1 335 ? -12.086 2.135 25.203 1 65.88 335 ARG B C 1
ATOM 5643 O O . ARG B 1 335 ? -13.312 2.02 25.156 1 65.88 335 ARG B O 1
ATOM 5650 N N . LEU B 1 336 ? -11.32 1.505 25.984 1 63.25 336 LEU B N 1
ATOM 5651 C CA . LEU B 1 336 ? -11.867 0.527 26.922 1 63.25 336 LEU B CA 1
ATOM 5652 C C . LEU B 1 336 ? -12.75 1.204 27.969 1 63.25 336 LEU B C 1
ATOM 5654 O O . LEU B 1 336 ? -13.773 0.649 28.375 1 63.25 336 LEU B O 1
ATOM 5658 N N . LEU B 1 337 ? -12.328 2.416 28.297 1 67.62 337 LEU B N 1
ATOM 5659 C CA . LEU B 1 337 ? -13.055 3.146 29.328 1 67.62 337 LEU B CA 1
ATOM 5660 C C . LEU B 1 337 ? -14.188 3.963 28.719 1 67.62 337 LEU B C 1
ATOM 5662 O O . LEU B 1 337 ? -14.969 4.59 29.438 1 67.62 337 LEU B O 1
ATOM 5666 N N . GLY B 1 338 ? -14.281 3.904 27.453 1 65.62 338 GLY B N 1
ATOM 5667 C CA . GLY B 1 338 ? -15.32 4.672 26.781 1 65.62 338 GLY B CA 1
ATOM 5668 C C . GLY B 1 338 ? -15.102 6.168 26.859 1 65.62 338 GLY B C 1
ATOM 5669 O O . GLY B 1 338 ? -16.062 6.941 26.875 1 65.62 338 GLY B O 1
ATOM 5670 N N . GLN B 1 339 ? -13.93 6.559 27.188 1 61.91 339 GLN B N 1
ATOM 5671 C CA . GLN B 1 339 ? -13.602 7.977 27.297 1 61.91 339 GLN B CA 1
ATOM 5672 C C . GLN B 1 339 ? -12.898 8.484 26.047 1 61.91 339 GLN B C 1
ATOM 5674 O O . GLN B 1 339 ? -12.242 7.711 25.344 1 61.91 339 GLN B O 1
ATOM 5679 N N . ASP B 1 340 ? -13.344 9.758 25.719 1 63.72 340 ASP B N 1
ATOM 5680 C CA . ASP B 1 340 ? -12.656 10.406 24.609 1 63.72 340 ASP B CA 1
ATOM 5681 C C . ASP B 1 340 ? -11.695 11.484 25.109 1 63.72 340 ASP B C 1
ATOM 5683 O O . ASP B 1 340 ? -11.812 11.953 26.234 1 63.72 340 ASP B O 1
ATOM 5687 N N . PHE B 1 341 ? -10.711 11.766 24.438 1 65.62 341 PHE B N 1
ATOM 5688 C CA . PHE B 1 341 ? -9.852 12.914 24.719 1 65.62 341 PHE B CA 1
ATOM 5689 C C . PHE B 1 341 ? -10.656 14.203 24.719 1 65.62 341 PHE B C 1
ATOM 5691 O O . PHE B 1 341 ? -11.719 14.281 24.094 1 65.62 341 PHE B O 1
ATOM 5698 N N . PRO B 1 342 ? -10.133 15.172 25.516 1 62.81 342 PRO B N 1
ATOM 5699 C CA . PRO B 1 342 ? -10.859 16.438 25.5 1 62.81 342 PRO B CA 1
ATOM 5700 C C . PRO B 1 342 ? -11.133 16.953 24.078 1 62.81 342 PRO B C 1
ATOM 5702 O O . PRO B 1 342 ? -10.234 16.953 23.234 1 62.81 342 PRO B O 1
ATOM 5705 N N . ASN B 1 343 ? -12.336 17.266 23.953 1 75.19 343 ASN B N 1
ATOM 5706 C CA . ASN B 1 343 ? -12.812 17.703 22.641 1 75.19 343 ASN B CA 1
ATOM 5707 C C . ASN B 1 343 ? -12.789 19.219 22.516 1 75.19 343 ASN B C 1
ATOM 5709 O O . ASN B 1 343 ? -13.625 19.906 23.094 1 75.19 343 ASN B O 1
ATOM 5713 N N . ILE B 1 344 ? -11.727 19.812 22.031 1 80.62 344 ILE B N 1
ATOM 5714 C CA . ILE B 1 344 ? -11.648 21.25 21.781 1 80.62 344 ILE B CA 1
ATOM 5715 C C . ILE B 1 344 ? -11.328 21.5 20.312 1 80.62 344 ILE B C 1
ATOM 5717 O O . ILE B 1 344 ? -10.602 20.719 19.688 1 80.62 344 ILE B O 1
ATOM 5721 N N . GLY B 1 345 ? -12 22.453 19.859 1 86.94 345 GLY B N 1
ATOM 5722 C CA . GLY B 1 345 ? -11.664 22.922 18.516 1 86.94 345 GLY B CA 1
ATOM 5723 C C . GLY B 1 345 ? -10.859 24.203 18.516 1 86.94 345 GLY B C 1
ATOM 5724 O O . GLY B 1 345 ? -11.266 25.203 19.125 1 86.94 345 GLY B O 1
ATOM 5725 N N . ILE B 1 346 ? -9.664 24.188 17.922 1 92.06 346 ILE B N 1
ATOM 5726 C CA . ILE B 1 346 ? -8.812 25.375 17.875 1 92.06 346 ILE B CA 1
ATOM 5727 C C . ILE B 1 346 ? -8.242 25.531 16.469 1 92.06 346 ILE B C 1
ATOM 5729 O O . ILE B 1 346 ? -7.582 24.625 15.945 1 92.06 346 ILE B O 1
ATOM 5733 N N . LEU B 1 347 ? -8.5 26.656 15.867 1 95.94 347 LEU B N 1
ATOM 5734 C CA . LEU B 1 347 ? -7.883 27.094 14.625 1 95.94 347 LEU B CA 1
ATOM 5735 C C . LEU B 1 347 ? -7.082 28.375 14.836 1 95.94 347 LEU B C 1
ATOM 5737 O O . LEU B 1 347 ? -7.609 29.375 15.344 1 95.94 347 LEU B O 1
ATOM 5741 N N . LEU B 1 348 ? -5.859 28.328 14.445 1 96.5 348 LEU B N 1
ATOM 5742 C CA . LEU B 1 348 ? -4.992 29.5 14.547 1 96.5 348 LEU B CA 1
ATOM 5743 C C . LEU B 1 348 ? -4.656 30.047 13.164 1 96.5 348 LEU B C 1
ATOM 5745 O O . LEU B 1 348 ? -4.426 29.281 12.227 1 96.5 348 LEU B O 1
ATOM 5749 N N . ARG B 1 349 ? -4.68 31.281 13.047 1 97.19 349 ARG B N 1
ATOM 5750 C CA . ARG B 1 349 ? -4.102 31.953 11.891 1 97.19 349 ARG B CA 1
ATOM 5751 C C . ARG B 1 349 ? -2.838 32.719 12.273 1 97.19 349 ARG B C 1
ATOM 5753 O O . ARG B 1 349 ? -2.836 33.5 13.234 1 97.19 349 ARG B O 1
ATOM 5760 N N . VAL B 1 350 ? -1.815 32.469 11.547 1 97.38 350 VAL B N 1
ATOM 5761 C CA . VAL B 1 350 ? -0.521 33.062 11.891 1 97.38 350 VAL B CA 1
ATOM 5762 C C . VAL B 1 350 ? 0.065 33.781 10.68 1 97.38 350 VAL B C 1
ATOM 5764 O O . VAL B 1 350 ? -0.192 33.375 9.539 1 97.38 350 VAL B O 1
ATOM 5767 N N . ASN B 1 351 ? 0.812 34.781 10.953 1 95.38 351 ASN B N 1
ATOM 5768 C CA . ASN B 1 351 ? 1.452 35.5 9.852 1 95.38 351 ASN B CA 1
ATOM 5769 C C . ASN B 1 351 ? 2.848 34.938 9.562 1 95.38 351 ASN B C 1
ATOM 5771 O O . ASN B 1 351 ? 3.25 33.938 10.125 1 95.38 351 ASN B O 1
ATOM 5775 N N . ASN B 1 352 ? 3.602 35.531 8.656 1 90.81 352 ASN B N 1
ATOM 5776 C CA . ASN B 1 352 ? 4.879 35.062 8.164 1 90.81 352 ASN B CA 1
ATOM 5777 C C . ASN B 1 352 ? 5.961 35.094 9.242 1 90.81 352 ASN B C 1
ATOM 5779 O O . ASN B 1 352 ? 7.02 34.5 9.094 1 90.81 352 ASN B O 1
ATOM 5783 N N . LYS B 1 353 ? 5.707 35.812 10.312 1 88.12 353 LYS B N 1
ATOM 5784 C CA . LYS B 1 353 ? 6.676 35.938 11.398 1 88.12 353 LYS B CA 1
ATOM 5785 C C . LYS B 1 353 ? 6.363 34.938 12.516 1 88.12 353 LYS B C 1
ATOM 5787 O O . LYS B 1 353 ? 7.062 34.906 13.531 1 88.12 353 LYS B O 1
ATOM 5792 N N . GLY B 1 354 ? 5.285 34.25 12.3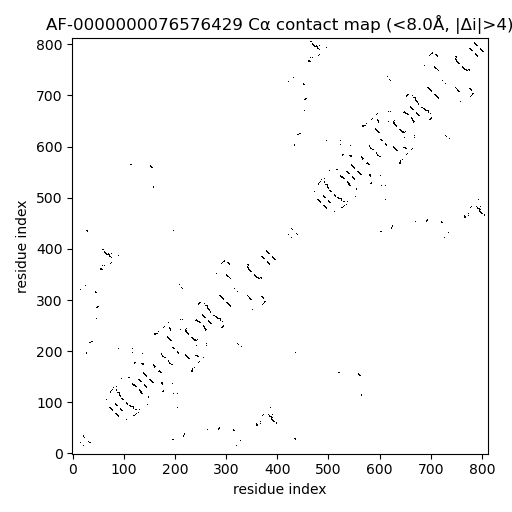28 1 89.5 354 GLY B N 1
ATOM 5793 C CA . GLY B 1 354 ? 4.914 33.25 13.328 1 89.5 354 GLY B CA 1
ATOM 5794 C C . GLY B 1 354 ? 4.066 33.844 14.453 1 89.5 354 GLY B C 1
ATOM 5795 O O . GLY B 1 354 ? 4.055 33.312 15.562 1 89.5 354 GLY B O 1
ATOM 5796 N N . GLU B 1 355 ? 3.473 34.938 14.18 1 93.31 355 GLU B N 1
ATOM 5797 C CA . GLU B 1 355 ? 2.596 35.562 15.164 1 93.31 355 GLU B CA 1
ATOM 5798 C C . GLU B 1 355 ? 1.137 35.188 14.922 1 93.31 355 GLU B C 1
ATOM 5800 O O . GLU B 1 355 ? 0.678 35.188 13.773 1 93.31 355 GLU B O 1
ATOM 5805 N N . ILE B 1 356 ? 0.467 34.906 15.977 1 94 356 ILE B N 1
ATOM 5806 C CA . ILE B 1 356 ? -0.955 34.594 15.867 1 94 356 ILE B CA 1
ATOM 5807 C C . ILE B 1 356 ? -1.738 35.875 15.57 1 94 356 ILE B C 1
ATOM 5809 O O . ILE B 1 356 ? -1.645 36.844 16.312 1 94 356 ILE B O 1
ATOM 5813 N N . VAL B 1 357 ? -2.537 35.844 14.57 1 95.31 357 VAL B N 1
ATOM 5814 C CA . VAL B 1 357 ? -3.309 37.031 14.211 1 95.31 357 VAL B CA 1
ATOM 5815 C C . VAL B 1 357 ? -4.797 36.781 14.414 1 95.31 357 VAL B C 1
ATOM 5817 O O . VAL B 1 357 ? -5.605 37.688 14.461 1 95.31 357 VAL B O 1
ATOM 5820 N N . GLU B 1 358 ? -5.148 35.5 14.539 1 94.5 358 GLU B N 1
ATOM 5821 C CA . GLU B 1 358 ? -6.547 35.125 14.734 1 94.5 358 GLU B CA 1
ATOM 5822 C C . GLU B 1 358 ? -6.66 33.75 15.383 1 94.5 358 GLU B C 1
ATOM 5824 O O . GLU B 1 358 ? -5.848 32.875 15.109 1 94.5 358 GLU B O 1
ATOM 5829 N N . VAL B 1 359 ? -7.59 33.625 16.312 1 94.5 359 VAL B N 1
ATOM 5830 C CA . VAL B 1 359 ? -7.93 32.344 16.922 1 94.5 359 VAL B CA 1
ATOM 5831 C C . VAL B 1 359 ? -9.43 32.094 16.797 1 94.5 359 VAL B C 1
ATOM 5833 O O . VAL B 1 359 ? -10.25 32.938 17.156 1 94.5 359 VAL B O 1
ATOM 5836 N N . LEU B 1 360 ? -9.805 31 16.203 1 94.69 360 LEU B N 1
ATOM 5837 C CA . LEU B 1 360 ? -11.188 30.516 16.188 1 94.69 360 LEU B CA 1
ATOM 5838 C C . LEU B 1 360 ? -11.328 29.25 17.016 1 94.69 360 LEU B C 1
ATOM 5840 O O . LEU B 1 360 ? -10.438 28.391 17 1 94.69 360 LEU B O 1
ATOM 5844 N N . GLY B 1 361 ? -12.453 29.234 17.75 1 93.06 361 GLY B N 1
ATOM 5845 C CA . GLY B 1 361 ? -12.523 28.094 18.641 1 93.06 361 GLY B CA 1
ATOM 5846 C C . GLY B 1 361 ? -13.93 27.578 18.875 1 93.06 361 GLY B C 1
ATOM 5847 O O . GLY B 1 361 ? -14.898 28.281 18.547 1 93.06 361 GLY B O 1
ATOM 5848 N N . ASP B 1 362 ? -14.023 26.375 19.234 1 92.75 362 ASP B N 1
ATOM 5849 C CA . ASP B 1 362 ? -15.156 25.703 19.859 1 92.75 362 ASP B CA 1
ATOM 5850 C C . ASP B 1 362 ? -14.781 25.125 21.219 1 92.75 362 ASP B C 1
ATOM 5852 O O . ASP B 1 362 ? -14.242 24.031 21.297 1 92.75 362 ASP B O 1
ATOM 5856 N N . LYS B 1 363 ? -15.172 25.875 22.234 1 86.31 363 LYS B N 1
ATOM 5857 C CA . LYS B 1 363 ? -14.711 25.609 23.594 1 86.31 363 LYS B CA 1
ATOM 5858 C C . LYS B 1 363 ? -15.172 24.234 24.078 1 86.31 363 LYS B C 1
ATOM 5860 O O . LYS B 1 363 ? -14.453 23.562 24.812 1 86.31 363 LYS B O 1
ATOM 5865 N N . GLN B 1 364 ? -16.281 23.844 23.625 1 84.81 364 GLN B N 1
ATOM 5866 C CA . GLN B 1 364 ? -16.828 22.562 24.078 1 84.81 364 GLN B CA 1
ATOM 5867 C C . GLN B 1 364 ? -16.547 21.453 23.078 1 84.81 364 GLN B C 1
ATOM 5869 O O . GLN B 1 364 ? -16.719 20.266 23.391 1 84.81 364 GLN B O 1
ATOM 5874 N N . GLY B 1 365 ? -16.094 21.844 21.938 1 87.5 365 GLY B N 1
ATOM 5875 C CA . GLY B 1 365 ? -15.812 20.859 20.891 1 87.5 365 GLY B CA 1
ATOM 5876 C C . GLY B 1 365 ? -17.062 20.141 20.406 1 87.5 365 GLY B C 1
ATOM 5877 O O . GLY B 1 365 ? -16.984 18.984 19.984 1 87.5 365 GLY B O 1
ATOM 5878 N N . ALA B 1 366 ? -18.203 20.812 20.5 1 84.62 366 ALA B N 1
ATOM 5879 C CA . ALA B 1 366 ? -19.484 20.156 20.219 1 84.62 366 ALA B CA 1
ATOM 5880 C C . ALA B 1 366 ? -19.734 20.078 18.719 1 84.62 366 ALA B C 1
ATOM 5882 O O . ALA B 1 366 ? -20.328 19.109 18.219 1 84.62 366 ALA B O 1
ATOM 5883 N N . VAL B 1 367 ? -19.281 21.062 18.047 1 88.19 367 VAL B N 1
ATOM 5884 C CA . VAL B 1 367 ? -19.531 21.125 16.609 1 88.19 367 VAL B CA 1
ATOM 5885 C C . VAL B 1 367 ? -18.234 20.891 15.836 1 88.19 367 VAL B C 1
ATOM 5887 O O . VAL B 1 367 ? -18.203 20.141 14.859 1 88.19 367 VAL B O 1
ATOM 5890 N N . VAL B 1 368 ? -17.219 21.547 16.312 1 90.25 368 VAL B N 1
ATOM 5891 C CA . VAL B 1 368 ? -15.906 21.453 15.688 1 90.25 368 VAL B CA 1
ATOM 5892 C C . VAL B 1 368 ? -14.883 20.938 16.688 1 90.25 368 VAL B C 1
ATOM 5894 O O . VAL B 1 368 ? -14.664 21.547 17.75 1 90.25 368 VAL B O 1
ATOM 5897 N N . SER B 1 369 ? -14.312 19.859 16.438 1 88.06 369 SER B N 1
ATOM 5898 C CA . SER B 1 369 ? -13.25 19.266 17.25 1 88.06 369 SER B CA 1
ATOM 5899 C C . SER B 1 369 ? -12.367 18.344 16.422 1 88.06 369 SER B C 1
ATOM 5901 O O . SER B 1 369 ? -12.766 17.906 15.336 1 88.06 369 SER B O 1
ATOM 5903 N N . ARG B 1 370 ? -11.172 18.172 16.891 1 90 370 ARG B N 1
ATOM 5904 C CA . ARG B 1 370 ? -10.227 17.266 16.25 1 90 370 ARG B CA 1
ATOM 5905 C C . ARG B 1 370 ? -10.086 17.562 14.766 1 90 370 ARG B C 1
ATOM 5907 O O . ARG B 1 370 ? -10.227 16.672 13.93 1 90 370 ARG B O 1
ATOM 5914 N N . VAL B 1 371 ? -9.875 18.812 14.539 1 94.19 371 VAL B N 1
ATOM 5915 C CA . VAL B 1 371 ? -9.742 19.297 13.164 1 94.19 371 VAL B CA 1
ATOM 5916 C C . VAL B 1 371 ? -8.367 18.922 12.609 1 94.19 371 VAL B C 1
ATOM 5918 O O . VAL B 1 371 ? -7.348 19.172 13.25 1 94.19 371 VAL B O 1
ATOM 5921 N N . THR B 1 372 ? -8.398 18.359 11.43 1 96.25 372 THR B N 1
ATOM 5922 C CA . THR B 1 372 ? -7.148 17.859 10.852 1 96.25 372 THR B CA 1
ATOM 5923 C C . THR B 1 372 ? -6.633 18.812 9.773 1 96.25 372 THR B C 1
ATOM 5925 O O . THR B 1 372 ? -5.438 18.844 9.492 1 96.25 372 THR B O 1
ATOM 5928 N N . SER B 1 373 ? -7.469 19.5 9.164 1 97 373 SER B N 1
ATOM 5929 C CA . SER B 1 373 ? -7.074 20.438 8.125 1 97 373 SER B CA 1
ATOM 5930 C C . SER B 1 373 ? -8.07 21.594 8.016 1 97 373 SER B C 1
ATOM 5932 O O . SER B 1 373 ? -9.195 21.484 8.508 1 97 373 SER B O 1
ATOM 5934 N N . ALA B 1 374 ? -7.578 22.719 7.477 1 97.88 374 ALA B N 1
ATOM 5935 C CA . ALA B 1 374 ? -8.391 23.891 7.211 1 97.88 374 ALA B CA 1
ATOM 5936 C C . ALA B 1 374 ? -7.957 24.594 5.922 1 97.88 374 ALA B C 1
ATOM 5938 O O . ALA B 1 374 ? -6.848 25.125 5.844 1 97.88 374 ALA B O 1
ATOM 5939 N N . PHE B 1 375 ? -8.836 24.578 4.973 1 97.25 375 PHE B N 1
ATOM 5940 C CA . PHE B 1 375 ? -8.523 25.234 3.707 1 97.25 375 PHE B CA 1
ATOM 5941 C C . PHE B 1 375 ? -9.516 26.344 3.408 1 97.25 375 PHE B C 1
ATOM 5943 O O . PHE B 1 375 ? -10.734 26.125 3.449 1 97.25 375 PHE B O 1
ATOM 5950 N N . GLU B 1 376 ? -8.984 27.438 3.104 1 96.62 376 GLU B N 1
ATOM 5951 C CA . GLU B 1 376 ? -9.797 28.641 2.887 1 96.62 376 GLU B CA 1
ATOM 5952 C C . GLU B 1 376 ? -10.117 28.828 1.407 1 96.62 376 GLU B C 1
ATOM 5954 O O . GLU B 1 376 ? -9.234 28.703 0.556 1 96.62 376 GLU B O 1
ATOM 5959 N N . SER B 1 377 ? -11.367 29.078 1.164 1 93.75 377 SER B N 1
ATOM 5960 C CA . SER B 1 377 ? -11.773 29.406 -0.198 1 93.75 377 SER B CA 1
ATOM 5961 C C . SER B 1 377 ? -11.82 30.906 -0.41 1 93.75 377 SER B C 1
ATOM 5963 O O . SER B 1 377 ? -11.82 31.688 0.555 1 93.75 377 SER B O 1
ATOM 5965 N N . GLU B 1 378 ? -11.891 31.281 -1.648 1 90.88 378 GLU B N 1
ATOM 5966 C CA . GLU B 1 378 ? -11.875 32.719 -2.006 1 90.88 378 GLU B CA 1
ATOM 5967 C C . GLU B 1 378 ? -13.156 33.406 -1.561 1 90.88 378 GLU B C 1
ATOM 5969 O O . GLU B 1 378 ? -13.164 34.594 -1.308 1 90.88 378 GLU B O 1
ATOM 5974 N N . ASP B 1 379 ? -14.164 32.656 -1.408 1 89.38 379 ASP B N 1
ATOM 5975 C CA . ASP B 1 379 ? -15.445 33.25 -1.058 1 89.38 379 ASP B CA 1
ATOM 5976 C C . ASP B 1 379 ? -15.609 33.344 0.458 1 89.38 379 ASP B C 1
ATOM 5978 O O . ASP B 1 379 ? -16.703 33.594 0.954 1 89.38 379 ASP B O 1
ATOM 5982 N N . GLY B 1 380 ? -14.594 33.062 1.197 1 91.25 380 GLY B N 1
ATOM 5983 C CA . GLY B 1 380 ? -14.586 33.312 2.631 1 91.25 380 GLY B CA 1
ATOM 5984 C C . GLY B 1 380 ? -15.062 32.125 3.445 1 91.25 380 GLY B C 1
ATOM 5985 O O . GLY B 1 380 ? -15.523 32.281 4.578 1 91.25 380 GLY B O 1
ATOM 5986 N N . ARG B 1 381 ? -14.969 31.078 2.916 1 95.25 381 ARG B N 1
ATOM 5987 C CA . ARG B 1 381 ? -15.312 29.859 3.641 1 95.25 381 ARG B CA 1
ATOM 5988 C C . ARG B 1 381 ? -14.062 29.062 4.008 1 95.25 381 ARG B C 1
ATOM 5990 O O . ARG B 1 381 ? -13.055 29.141 3.311 1 95.25 381 ARG B O 1
ATOM 5997 N N . LEU B 1 382 ? -14.188 28.375 5.125 1 97 382 LEU B N 1
ATOM 5998 C CA . LEU B 1 382 ? -13.117 27.5 5.578 1 97 382 LEU B CA 1
ATOM 5999 C C . LEU B 1 382 ? -13.594 26.047 5.637 1 97 382 LEU B C 1
ATOM 6001 O O . LEU B 1 382 ? -14.523 25.734 6.387 1 97 382 LEU B O 1
ATOM 6005 N N . PHE B 1 383 ? -13.031 25.219 4.824 1 97.06 383 PHE B N 1
ATOM 6006 C CA . PHE B 1 383 ? -13.367 23.797 4.793 1 97.06 383 PHE B CA 1
ATOM 6007 C C . PHE B 1 383 ? -12.477 23.016 5.742 1 97.06 383 PHE B C 1
ATOM 6009 O O . PHE B 1 383 ? -11.25 23.062 5.637 1 97.06 383 PHE B O 1
ATOM 6016 N N . LEU B 1 384 ? -13.117 22.312 6.656 1 97.31 384 LEU B N 1
ATOM 6017 C CA . LEU B 1 384 ? -12.359 21.609 7.691 1 97.31 384 LEU B CA 1
ATOM 6018 C C . LEU B 1 384 ? -12.344 20.109 7.434 1 97.31 384 LEU B C 1
ATOM 6020 O O . LEU B 1 384 ? -13.32 19.547 6.93 1 97.31 384 LEU B O 1
ATOM 6024 N N . GLY B 1 385 ? -11.219 19.5 7.746 1 96.31 385 GLY B N 1
ATOM 6025 C CA . GLY B 1 385 ? -11.102 18.062 7.703 1 96.31 385 GLY B CA 1
ATOM 6026 C C . GLY B 1 385 ? -11.25 17.406 9.062 1 96.31 385 GLY B C 1
ATOM 6027 O O . GLY B 1 385 ? -11.078 18.047 10.094 1 96.31 385 GLY B O 1
ATOM 6028 N N . SER B 1 386 ? -11.547 16.156 9.031 1 92.25 386 SER B N 1
ATOM 6029 C CA . SER B 1 386 ? -11.68 15.336 10.234 1 92.25 386 SER B CA 1
ATOM 6030 C C . SER B 1 386 ? -11.414 13.867 9.945 1 92.25 386 SER B C 1
ATOM 6032 O O . SER B 1 386 ? -11.711 13.383 8.852 1 92.25 386 SER B O 1
ATOM 6034 N N . LEU B 1 387 ? -10.883 13.172 10.969 1 88.12 387 LEU B N 1
ATOM 6035 C CA . LEU B 1 387 ? -10.602 11.75 10.797 1 88.12 387 LEU B CA 1
ATOM 6036 C C . LEU B 1 387 ? -11.875 10.922 10.969 1 88.12 387 LEU B C 1
ATOM 6038 O O . LEU B 1 387 ? -11.938 9.781 10.523 1 88.12 387 LEU B O 1
ATOM 6042 N N . HIS B 1 388 ? -12.922 11.523 11.602 1 84.75 388 HIS B N 1
ATOM 6043 C CA . HIS B 1 388 ? -13.992 10.641 12.055 1 84.75 388 HIS B CA 1
ATOM 6044 C C . HIS B 1 388 ? -15.367 11.203 11.695 1 84.75 388 HIS B C 1
ATOM 6046 O O . HIS B 1 388 ? -16.344 10.461 11.602 1 84.75 388 HIS B O 1
ATOM 6052 N N . LYS B 1 389 ? -15.422 12.469 11.516 1 87.12 389 LYS B N 1
ATOM 6053 C CA . LYS B 1 389 ? -16.734 13.094 11.367 1 87.12 389 LYS B CA 1
ATOM 6054 C C . LYS B 1 389 ? -17.391 12.703 10.047 1 87.12 389 LYS B C 1
ATOM 6056 O O . LYS B 1 389 ? -16.703 12.438 9.062 1 87.12 389 LYS B O 1
ATOM 6061 N N . ARG B 1 390 ? -18.734 12.688 10.211 1 92.25 390 ARG B N 1
ATOM 6062 C CA . ARG B 1 390 ? -19.516 12.508 9 1 92.25 390 ARG B CA 1
ATOM 6063 C C . ARG B 1 390 ? -19.734 13.836 8.281 1 92.25 390 ARG B C 1
ATOM 6065 O O . ARG B 1 390 ? -20.188 14.805 8.891 1 92.25 390 ARG B O 1
ATOM 6072 N N . GLY B 1 391 ? -19.312 13.812 7.055 1 94.06 391 GLY B N 1
ATOM 6073 C CA . GLY B 1 391 ? -19.422 15.039 6.285 1 94.06 391 GLY B CA 1
ATOM 6074 C C . GLY B 1 391 ? -18.234 15.953 6.43 1 94.06 391 GLY B C 1
ATOM 6075 O O . GLY B 1 391 ? -17.188 15.555 6.969 1 94.06 391 GLY B O 1
ATOM 6076 N N . VAL B 1 392 ? -18.406 17.156 5.859 1 95.12 392 VAL B N 1
ATOM 6077 C CA . VAL B 1 392 ? -17.359 18.172 5.852 1 95.12 392 VAL B CA 1
ATOM 6078 C C . VAL B 1 392 ? -17.844 19.438 6.555 1 95.12 392 VAL B C 1
ATOM 6080 O O . VAL B 1 392 ? -18.766 20.109 6.078 1 95.12 392 VAL B O 1
ATOM 6083 N N . PRO B 1 393 ? -17.25 19.766 7.676 1 95.62 393 PRO B N 1
ATOM 6084 C CA . PRO B 1 393 ? -17.594 21.047 8.297 1 95.62 393 PRO B CA 1
ATOM 6085 C C . PRO B 1 393 ? -17.094 22.25 7.5 1 95.62 393 PRO B C 1
ATOM 6087 O O . PRO B 1 393 ? -15.93 22.281 7.094 1 95.62 393 PRO B O 1
ATOM 6090 N N . VAL B 1 394 ? -17.984 23.219 7.305 1 96.06 394 VAL B N 1
ATOM 6091 C CA . VAL B 1 394 ? -17.641 24.438 6.586 1 96.06 394 VAL B CA 1
ATOM 6092 C C . VAL B 1 394 ? -17.953 25.656 7.457 1 96.06 394 VAL B C 1
ATOM 6094 O O . VAL B 1 394 ? -19.094 25.859 7.871 1 96.06 394 VAL B O 1
ATOM 6097 N N . VAL B 1 395 ? -16.922 26.453 7.664 1 96.94 395 VAL B N 1
ATOM 6098 C CA . VAL B 1 395 ? -17.047 27.625 8.523 1 96.94 395 VAL B CA 1
ATOM 6099 C C . VAL B 1 395 ? -17.312 28.875 7.672 1 96.94 395 VAL B C 1
ATOM 6101 O O . VAL B 1 395 ? -16.594 29.109 6.695 1 96.94 395 VAL B O 1
ATOM 6104 N N . ASP B 1 396 ? -18.266 29.547 8.047 1 95.94 396 ASP B N 1
ATOM 6105 C CA . ASP B 1 396 ? -18.453 30.906 7.508 1 95.94 396 ASP B CA 1
ATOM 6106 C C . ASP B 1 396 ? -17.547 31.906 8.219 1 95.94 396 ASP B C 1
ATOM 6108 O O . ASP B 1 396 ? -17.875 32.375 9.312 1 95.94 396 ASP B O 1
ATOM 6112 N N . LEU B 1 397 ? -16.516 32.344 7.539 1 95.75 397 LEU B N 1
ATOM 6113 C CA . LEU B 1 397 ? -15.5 33.188 8.188 1 95.75 397 LEU B CA 1
ATOM 6114 C C . LEU B 1 397 ? -16.047 34.562 8.5 1 95.75 397 LEU B C 1
ATOM 6116 O O . LEU B 1 397 ? -15.719 35.156 9.539 1 95.75 397 LEU B O 1
ATOM 6120 N N . LYS B 1 398 ? -16.828 35.094 7.617 1 93.5 398 LYS B N 1
ATOM 6121 C CA . LYS B 1 398 ? -17.438 36.375 7.875 1 93.5 398 LYS B CA 1
ATOM 6122 C C . LYS B 1 398 ? -18.297 36.344 9.133 1 93.5 398 LYS B C 1
ATOM 6124 O O . LYS B 1 398 ? -18.219 37.25 9.977 1 93.5 398 LYS B O 1
ATOM 6129 N N . GLY B 1 399 ? -19.047 35.344 9.172 1 92.38 399 GLY B N 1
ATOM 6130 C CA . GLY B 1 399 ? -19.875 35.188 10.352 1 92.38 399 GLY B CA 1
ATOM 6131 C C . GLY B 1 399 ? -19.078 34.969 11.625 1 92.38 399 GLY B C 1
ATOM 6132 O O . GLY B 1 399 ? -19.375 35.562 12.664 1 92.38 399 GLY B O 1
ATOM 6133 N N . ALA B 1 400 ? -18.109 34.219 11.586 1 92.81 400 ALA B N 1
ATOM 6134 C CA . ALA B 1 400 ? -17.281 33.906 12.742 1 92.81 400 ALA B CA 1
ATOM 6135 C C . ALA B 1 400 ? -16.562 35.156 13.242 1 92.81 400 ALA B C 1
ATOM 6137 O O . ALA B 1 400 ? -16.438 35.375 14.453 1 92.81 400 ALA B O 1
ATOM 6138 N N . ARG B 1 401 ? -16.078 35.938 12.328 1 90.94 401 ARG B N 1
ATOM 6139 C CA . ARG B 1 401 ? -15.336 37.156 12.68 1 90.94 401 ARG B CA 1
ATOM 6140 C C . ARG B 1 401 ? -16.281 38.219 13.234 1 90.94 401 ARG B C 1
ATOM 6142 O O . ARG B 1 401 ? -15.914 38.969 14.133 1 90.94 401 ARG B O 1
ATOM 6149 N N . ALA B 1 402 ? -17.438 38.281 12.734 1 88.62 402 ALA B N 1
ATOM 6150 C CA . ALA B 1 402 ? -18.453 39.188 13.242 1 88.62 402 ALA B CA 1
ATOM 6151 C C . ALA B 1 402 ? -18.844 38.844 14.68 1 88.62 402 ALA B C 1
ATOM 6153 O O . ALA B 1 402 ? -19.094 39.75 15.492 1 88.62 402 ALA B O 1
ATOM 6154 N N . ALA B 1 403 ? -18.875 37.719 14.945 1 83 403 ALA B N 1
ATOM 6155 C CA . ALA B 1 403 ? -19.266 37.25 16.266 1 83 403 ALA B CA 1
ATOM 6156 C C . ALA B 1 403 ? -18.203 37.594 17.312 1 83 403 ALA B C 1
ATOM 6158 O O . ALA B 1 403 ? -18.516 37.688 18.5 1 83 403 ALA B O 1
ATOM 6159 N N . LYS B 1 404 ? -17.031 37.781 17.016 1 78.31 404 LYS B N 1
ATOM 6160 C CA . LYS B 1 404 ? -15.945 38.125 17.922 1 78.31 404 LYS B CA 1
ATOM 6161 C C . LYS B 1 404 ? -16.016 39.594 18.328 1 78.31 404 LYS B C 1
ATOM 6163 O O . LYS B 1 404 ? -15.609 39.969 19.422 1 78.31 404 LYS B O 1
ATOM 6168 N N . SER B 1 405 ? -16.422 40.375 17.312 1 65.12 405 SER B N 1
ATOM 6169 C CA . SER B 1 405 ? -16.484 41.812 17.562 1 65.12 405 SER B CA 1
ATOM 6170 C C . SER B 1 405 ? -17.641 42.156 18.484 1 65.12 405 SER B C 1
ATOM 6172 O O . SER B 1 405 ? -17.703 43.25 19.031 1 65.12 405 SER B O 1
ATOM 6174 N N . THR B 1 406 ? -18.484 41.156 18.781 1 52.78 406 THR B N 1
ATOM 6175 C CA . THR B 1 406 ? -19.562 41.438 19.703 1 52.78 406 THR B CA 1
ATOM 6176 C C . THR B 1 406 ? -19.234 40.938 21.109 1 52.78 406 THR B C 1
ATOM 6178 O O . THR B 1 406 ? -18.688 39.844 21.25 1 52.78 406 THR B O 1
#

Foldseek 3Di:
DVVVVVVVVVVVVLVCVLCQNDQDAQPPDPPDRFRLPDAFDPPLDLFFFDQVDDDPFALFPVFKDFAQQVNAWFFQDWEAFPPGKTWTAGQLQFIWIWDQDPVRGIDTDPAGDDGRDDAGWAEWYADPQRWIWTQGFQQGIWIFPPRVDNVPTDIDRLDQFADQPAPPRHGGGQQTWHYWDADNQGKIKTKRFAPRHWDADPVGGTDDPLSLLVLLLSSFAFMFIWIQDPVVSHIYTLDTRASGWAAKEAALVNQWMWIFSFLNQFIKIAGCDDPQHSDIDTQEHRHQHGWHYWYDDPVRWKIKIWHQAGDDPLSNVSSRNSSSSVSSCVVVVCVVVVHDGQWKTWMFMAGRSNHTPDIHINNRNPRPGRWRYWDADPVQKIWTGGRGGRGIMIGRRVSSVVVVVD/DVVVVVVVVVVVVLVCVLCQNDQDDQPPDPPDRFRLPDAFDPPLDLFFFDQVDDDPFALFPVFKDFACQVNAWFFQDWEAFPPGKTWTAGQLQFIWIWDQDPVRGIDTDPAGDDGRDDAGWAEWYADPQRWIWTQGFQQGIWIFPPRVDNVPTDIDRLDQFADQPAPPRHGGGQQTWHYWDADNQGKIKTKRFAPRHWDADPVGGTDDPLVLLVLLLSSFAFMFIWIQDPVVSHIYTLDTRASGWAAKEAALVNQWMWIFSFLNQFIKIAGCDDPQHSDIDTQGHRHQHGWHYWYDDPVRWKIKIWHQAGDDPLSNVSSRNSSSSVSSCVVVVCVVVVHDGQWKTWMFMAGRSNHTPDIHINNRNPRPGRWRYWDADPVQKIWTGGRGGRGIMIGRRVSSVVVVVD

Radius of gyration: 28.09 Å; Cα contacts (8 Å, |Δi|>4): 2249; chains: 2; bounding box: 56×84×79 Å

Sequence (812 aa):
MIAAAAGAVLLALLVAVELGQVPVRLPFPPGVEYDYMAEPPPGTLPLTWDAGFRVEDDSLPNNTKYILQDQIAGVETVALGPEGWLGLVDKHGQIFMAEPDNQGGYAVTPHPLPWASPGRSLGAKFDANGDLLIANAPLGLLQLASPGDAQSQRLLLLTGRVSDESPLSAGYPIEFANSLDVAADGTVYFTSSTDVVPYRTASGYWETSDSVFVSLAKAQPSGMLLAYHPDNRSTIALMNDLWFANGVALAHDESFVLVADSVQMKIRRYWLHGPKAGSSDVFYDKLPGPPDGISRSTDGQTYWITIYCGAEKLLAYSHIRLVRVLFSWMPRIMRLLGQDFPNIGILLRVNNKGEIVEVLGDKQGAVVSRVTSAFESEDGRLFLGSLHKRGVPVVDLKGARAAKSTMIAAAAGAVLLALLVAVELGQVPVRLPFPPGVEYDYMAEPPPGTLPLTWDAGFRVEDDSLPNNTKYILQDQIAGVETVALGPEGWLGLVDKHGQIFMAEPDNQGGYAVTPHPLPWASPGRSLGAKFDANGDLLIANAPLGLLQLASPGDAQSQRLLLLTGRVSDESPLSAGYPIEFANSLDVAADGTVYFTSSTDVVPYRTASGYWETSDSVFVSLAKAQPSGMLLAYHPDNRSTIALMNDLWFANGVALAHDESFVLVADSVQMKIRRYWLHGPKAGSSDVFYDKLPGPPDGISRSTDGQTYWITIYCGAEKLLAYSHIRLVRVLFSWMPRIMRLLGQDFPNIGILLRVNNKGEIVEVLGDKQGAVVSRVTSAFESEDGRLFLGSLHKRGVPVVDLKGARAAKST

Organism: Tetradesmus obliquus (NCBI:txid3088)

Solvent-accessible surface area (backbone atoms only — not comparable to full-atom values): 40046 Å² total; per-residue (Å²): 108,65,64,60,46,49,47,45,48,49,46,47,48,48,48,31,44,56,68,47,73,41,88,60,80,56,85,59,48,29,73,50,81,59,66,56,64,50,72,54,62,87,85,62,56,46,44,58,54,31,83,80,66,70,76,78,38,59,35,40,54,84,25,49,46,71,39,56,48,94,73,40,39,10,26,21,24,59,12,68,40,77,96,61,25,34,42,37,33,22,44,78,8,46,41,44,44,28,36,68,42,95,83,79,46,63,40,72,57,86,67,81,52,66,60,55,36,56,43,34,41,36,16,40,38,52,47,96,86,58,25,39,34,33,16,21,16,47,46,10,38,33,35,33,38,46,71,90,34,79,86,69,42,44,41,30,53,71,40,21,43,30,28,74,82,21,90,39,65,49,57,38,71,30,33,19,13,24,17,46,34,70,47,95,88,56,34,33,38,29,15,23,17,30,77,57,46,62,44,63,44,98,87,66,40,46,48,61,71,64,37,58,35,40,46,57,30,26,29,61,48,53,1,25,39,34,36,35,34,68,89,78,64,42,28,33,41,77,43,67,57,26,40,42,17,28,12,22,25,58,39,81,83,58,42,29,36,39,34,19,21,16,73,54,10,29,31,35,30,37,28,65,45,73,96,54,42,80,39,69,50,80,49,34,77,39,34,57,20,32,35,28,19,36,23,58,38,78,82,62,55,35,30,33,36,19,27,30,29,69,63,61,75,70,42,60,44,43,64,38,61,57,52,21,50,53,52,39,44,39,65,60,52,29,58,73,67,70,49,72,74,73,44,29,20,43,38,36,30,26,38,86,81,48,42,77,78,44,71,47,12,17,66,70,21,82,74,41,40,42,29,32,22,52,40,52,45,90,88,43,36,34,40,36,10,19,71,70,43,60,21,38,45,34,33,38,45,65,58,29,55,54,52,65,79,99,108,65,63,60,46,49,47,45,50,48,46,47,51,47,48,32,42,55,68,47,72,39,88,62,80,62,84,58,45,32,72,53,82,61,65,58,64,50,72,55,61,87,86,63,55,46,44,58,55,32,81,80,65,70,75,77,38,60,35,43,53,85,26,48,48,71,41,54,48,93,72,38,39,10,25,21,25,60,12,70,40,78,96,61,25,34,43,37,32,22,42,78,9,45,42,44,44,29,35,67,42,96,82,78,46,65,41,71,57,86,67,82,52,67,60,55,35,57,42,34,41,37,16,40,38,50,48,98,84,58,25,39,35,32,17,22,16,47,46,10,39,33,34,34,37,47,71,90,34,81,87,68,43,44,42,31,53,71,40,22,46,30,27,73,83,22,91,38,65,49,58,38,71,29,34,19,15,25,18,46,33,71,49,94,89,55,34,33,40,31,16,24,16,30,78,57,46,60,43,66,44,97,86,66,41,45,47,62,71,65,37,58,35,38,46,58,30,25,29,60,48,52,1,24,38,34,38,37,34,70,91,79,64,43,27,32,41,78,43,67,56,26,39,40,19,27,12,23,25,57,38,82,85,56,43,31,35,40,34,19,23,16,72,54,10,30,30,34,30,38,29,65,45,72,95,53,42,82,39,71,51,78,49,34,75,40,34,56,19,33,36,29,20,35,22,59,38,75,83,62,54,36,31,32,37,19,25,31,30,68,63,62,75,70,40,58,45,44,63,39,60,55,51,21,50,55,50,38,42,39,65,59,52,28,57,73,67,70,49,74,75,73,44,29,18,43,39,37,30,26,38,87,81,50,45,78,77,44,71,47,11,15,67,70,21,82,74,41,41,42,30,32,22,53,38,51,45,91,87,44,35,34,40,36,10,19,72,70,44,60,21,36,44,33,33,38,46,66,57,28,56,54,53,67,78,98

Secondary structure (DSSP, 8-state):
-HHHHHHHHHHHHHHHHHTT-S----SSSTT------PPPPTT--S----TT-------TGGGEEEESTTT-B--S-EEE-GGG-EEEE-TTSBEEEEEE-TTSSEEE--SPPPB--SS-EEEEEE-TTS-EEEEETTTEEEEEE-TT-TTT-EEEEEESB--TT-SSSTT-B---EEEEEE-TTS-EEEEE--SS--EE-TTSPEE-SHHHHHHHHHT---EEEEEEETTTTEEEEEEEEESSEEEEEE-TTSSEEEEEETTTTEEEEEE-SSTTTT-EEEEE---SS-EEEEEE-TTSS-EEEEE-SPPPGGGGGTTSHHHHHHHHHHHHHHHHHT------EEEEEE-TTS-EEEEEEETT-SSS-SEEEEEE-TTSEEEEEESS-BSEEEEEHHHHHHHHH-/-HHHHHHHHHHHHHHHHHTT-S----SSSTT------PPPPTT--S----TT-------TGGGEEEESTTT-B--S-EEE-GGG-EEEE-TTSBEEEEEE-TTSSEEE--SPPPB--SS-EEEEEE-TTS-EEEEETTTEEEEEE-TT-TTT-EEEEEESB--TT-SSSTT-B---EEEEEE-TTS-EEEEE--SS--EE-TTSPEE-SHHHHHHHHHT---EEEEEEETTTTEEEEEEEEESSEEEEEE-TTSSEEEEEETTTTEEEEEE-SSTTTT-EEEEE---SS-EEEEEE-TTSSEEEEEE-SPPPGGGGGTTSHHHHHHHHHHHHHHHHHT------EEEEEEETTS-EEEEEEETT-SSS-SEEEEEE-TTSEEEEEESS-BSEEEEEHHHHHHHHH-

InterPro domains:
  IPR011042 Six-bladed beta-propeller, TolB-like [G3DSA:2.120.10.30] (61-405)
  IPR018119 Strictosidine synthase, conserved region [PF03088] (178-274)

Nearest PDB structures (foldseek):
  8kg3-assembly9_I  TM=7.807E-01  e=2.370E-21  Oryza sativa Japonica Group
  6n5v-assembly1_A  TM=7.958E-01  e=2.811E-19  Rauvolfia serpentina
  2fpb-assembly2_B  TM=8.037E-01  e=1.281E-18  Rauvolfia serpentina
  6s5q-assembly1_A  TM=7.798E-01  e=7.727E-19  Ophiorrhiza pumila
  6zea-assembly1_A  TM=7.878E-01  e=5.835E-19  Catharanthus roseus

pLDDT: mean 87.03, std 13.57, range [43.03, 98.94]